Protein AF-0000000086231416 (afdb_homodimer)

Sequence (1056 aa):
MAPQVKADELVPHPVKDQLPGVDYCVNSNPSWPEAIILGFQHYIVMLGTTVIIPTIIVPQMGGGNEEKAQVIQTLLFVAGLNTLLQSLFGTRLPVVIGGSFTFIIPATFVASSSRYNTYLDPRERFIHSMRGMQGALMIASILPILIGFLGLWRIVIRVLSPLSAAPPVFLVGLGLYTQGFPLLAECVEIGLPGLIILLLLSQYIPHMWKLKRPIFERFAVLLSVAIVWAYAALLTVTGAYNNRPPQTQFSCRVDRSGVISGASWIKVPYPWQWGAPKVDAGDVFVMMAAALVSLVESTGAFIAAARYGSVTHTPGSVISRGAGWLGLGLLLSGLWGTASGFTVSVENVGLVAMTRVGSRRVIQMSAIFMLFFSVLGKFGAVLASIPLPIVGALYSVMFAFMSSAGLGLLQFCNLNSFRTKFILGLSIYLGFSVPQYFNGYVITTGDGPVRSGSAWFNKIMQVIFTSPATVAGIVALFLDLTLAREHVNTKKDSGRHWWAKFKHFDNDPRSEEFYSLPYGLSKYFPSVMAPQVKADELVPHPVKDQLPGVDYCVNSNPSWPEAIILGFQHYIVMLGTTVIIPTIIVPQMGGGNEEKAQVIQTLLFVAGLNTLLQSLFGTRLPVVIGGSFTFIIPATFVASSSRYNTYLDPRERFIHSMRGMQGALMIASILPILIGFLGLWRIVIRVLSPLSAAPPVFLVGLGLYTQGFPLLAECVEIGLPGLIILLLLSQYIPHMWKLKRPIFERFAVLLSVAIVWAYAALLTVTGAYNNRPPQTQFSCRVDRSGVISGASWIKVPYPWQWGAPKVDAGDVFVMMAAALVSLVESTGAFIAAARYGSVTHTPGSVISRGAGWLGLGLLLSGLWGTASGFTVSVENVGLVAMTRVGSRRVIQMSAIFMLFFSVLGKFGAVLASIPLPIVGALYSVMFAFMSSAGLGLLQFCNLNSFRTKFILGLSIYLGFSVPQYFNGYVITTGDGPVRSGSAWFNKIMQVIFTSPATVAGIVALFLDLTLAREHVNTKKDSGRHWWAKFKHFDNDPRSEEFYSLPYGLSKYFPSV

pLDDT: mean 90.6, std 9.96, range [24.89, 98.75]

Structure (mmCIF, N/CA/C/O backbone):
data_AF-0000000086231416-model_v1
#
loop_
_entity.id
_entity.type
_entity.pdbx_description
1 polymer 'Nucleobase-ascorbate transporter 4-like'
#
loop_
_atom_site.group_PDB
_atom_site.id
_atom_site.type_symbol
_atom_site.label_atom_id
_atom_site.label_alt_id
_atom_site.label_comp_id
_atom_site.label_asym_id
_atom_site.label_entity_id
_atom_site.label_seq_id
_atom_site.pdbx_PDB_ins_code
_atom_site.Cartn_x
_atom_site.Cartn_y
_atom_site.Cartn_z
_atom_site.occupancy
_atom_site.B_iso_or_equiv
_atom_site.auth_seq_id
_atom_site.auth_comp_id
_atom_site.auth_asym_id
_atom_site.auth_atom_id
_atom_site.pdbx_PDB_model_num
ATOM 1 N N . MET A 1 1 ? -20.062 -28.078 20.062 1 24.89 1 MET A N 1
ATOM 2 C CA . MET A 1 1 ? -20.984 -27.547 19.078 1 24.89 1 MET A CA 1
ATOM 3 C C . MET A 1 1 ? -20.828 -26.031 18.953 1 24.89 1 MET A C 1
ATOM 5 O O . MET A 1 1 ? -20.984 -25.297 19.922 1 24.89 1 MET A O 1
ATOM 9 N N . ALA A 1 2 ? -20.031 -25.625 18.047 1 42.94 2 ALA A N 1
ATOM 10 C CA . ALA A 1 2 ? -19.969 -24.172 17.922 1 42.94 2 ALA A CA 1
ATOM 11 C C . ALA A 1 2 ? -21.359 -23.562 17.969 1 42.94 2 ALA A C 1
ATOM 13 O O . ALA A 1 2 ? -22.297 -24.094 17.359 1 42.94 2 ALA A O 1
ATOM 14 N N . PRO A 1 3 ? -21.562 -22.719 18.875 1 47.31 3 PRO A N 1
ATOM 15 C CA . PRO A 1 3 ? -22.891 -22.109 18.906 1 47.31 3 PRO A CA 1
ATOM 16 C C . PRO A 1 3 ? -23.406 -21.766 17.5 1 47.31 3 PRO A C 1
ATOM 18 O O . PRO A 1 3 ? -22.609 -21.453 16.609 1 47.31 3 PRO A O 1
ATOM 21 N N . GLN A 1 4 ? -24.531 -22.312 17 1 49.94 4 GLN A N 1
ATOM 22 C CA . GLN A 1 4 ? -25.25 -22.047 15.758 1 49.94 4 GLN A CA 1
ATOM 23 C C . GLN A 1 4 ? -25.391 -20.547 15.523 1 49.94 4 GLN A C 1
ATOM 25 O O . GLN A 1 4 ? -25.906 -19.828 16.375 1 49.94 4 GLN A O 1
ATOM 30 N N . VAL A 1 5 ? -24.484 -19.984 14.758 1 61.28 5 VAL A N 1
ATOM 31 C CA . VAL A 1 5 ? -24.703 -18.594 14.367 1 61.28 5 VAL A CA 1
ATOM 32 C C . VAL A 1 5 ? -26.156 -18.406 13.914 1 61.28 5 VAL A C 1
ATOM 34 O O . VAL A 1 5 ? -26.625 -19.125 13.031 1 61.28 5 VAL A O 1
ATOM 37 N N . LYS A 1 6 ? -27.062 -17.781 14.727 1 55.66 6 LYS A N 1
ATOM 38 C CA . LYS A 1 6 ? -28.453 -17.484 14.43 1 55.66 6 LYS A CA 1
ATOM 39 C C . LYS A 1 6 ? -28.578 -16.703 13.117 1 55.66 6 LYS A C 1
ATOM 41 O O . LYS A 1 6 ? -27.75 -15.852 12.812 1 55.66 6 LYS A O 1
ATOM 46 N N . ALA A 1 7 ? -29.391 -17.109 12.102 1 59.56 7 ALA A N 1
ATOM 47 C CA . ALA A 1 7 ? -29.672 -16.5 10.805 1 59.56 7 ALA A CA 1
ATOM 48 C C . ALA A 1 7 ? -29.734 -14.969 10.93 1 59.56 7 ALA A C 1
ATOM 50 O O . ALA A 1 7 ? -29.359 -14.258 10 1 59.56 7 ALA A O 1
ATOM 51 N N . ASP A 1 8 ? -30.031 -14.453 12.062 1 59.28 8 ASP A N 1
ATOM 52 C CA . ASP A 1 8 ? -30.25 -13.023 12.273 1 59.28 8 ASP A CA 1
ATOM 53 C C . ASP A 1 8 ? -28.906 -12.289 12.406 1 59.28 8 ASP A C 1
ATOM 55 O O . ASP A 1 8 ? -28.859 -11.062 12.281 1 59.28 8 ASP A O 1
ATOM 59 N N . GLU A 1 9 ? -27.875 -13.062 12.469 1 68.12 9 GLU A N 1
ATOM 60 C CA . GLU A 1 9 ? -26.594 -12.414 12.672 1 68.12 9 GLU A CA 1
ATOM 61 C C . GLU A 1 9 ? -25.859 -12.211 11.344 1 68.12 9 GLU A C 1
ATOM 63 O O . GLU A 1 9 ? -24.922 -11.422 11.266 1 68.12 9 GLU A O 1
ATOM 68 N N . LEU A 1 10 ? -26.359 -12.789 10.359 1 79.69 10 LEU A N 1
ATOM 69 C CA . LEU A 1 10 ? -25.703 -12.703 9.062 1 79.69 10 LEU A CA 1
ATOM 70 C C . LEU A 1 10 ? -26.281 -11.555 8.234 1 79.69 10 LEU A C 1
ATOM 72 O O . LEU A 1 10 ? -26.812 -11.781 7.145 1 79.69 10 LEU A O 1
ATOM 76 N N . VAL A 1 11 ? -26.25 -10.344 8.859 1 84.88 11 VAL A N 1
ATOM 77 C CA . VAL A 1 11 ? -26.672 -9.102 8.211 1 84.88 11 VAL A CA 1
ATOM 78 C C . VAL A 1 11 ? -25.469 -8.18 8.031 1 84.88 11 VAL A C 1
ATOM 80 O O . VAL A 1 11 ? -24.562 -8.148 8.875 1 84.88 11 VAL A O 1
ATOM 83 N N . PRO A 1 12 ? -25.5 -7.551 6.945 1 88.19 12 PRO A N 1
ATOM 84 C CA . PRO A 1 12 ? -24.391 -6.621 6.719 1 88.19 12 PRO A CA 1
ATOM 85 C C . PRO A 1 12 ? -24.312 -5.52 7.773 1 88.19 12 PRO A C 1
ATOM 87 O O . PRO A 1 12 ? -25.344 -5.129 8.336 1 88.19 12 PRO A O 1
ATOM 90 N N . HIS A 1 13 ? -23.172 -5.129 8.125 1 89.81 13 HIS A N 1
ATOM 91 C CA . HIS A 1 13 ? -23 -3.998 9.023 1 89.81 13 HIS A CA 1
ATOM 92 C C . HIS A 1 13 ? -23.625 -2.732 8.453 1 89.81 13 HIS A C 1
ATOM 94 O O . HIS A 1 13 ? -23.594 -2.514 7.238 1 89.81 13 HIS A O 1
ATOM 100 N N . PRO A 1 14 ? -24.156 -1.911 9.273 1 88.94 14 PRO A N 1
ATOM 101 C CA . PRO A 1 14 ? -24.797 -0.687 8.789 1 88.94 14 PRO A CA 1
ATOM 102 C C . PRO A 1 14 ? -23.797 0.319 8.227 1 88.94 14 PRO A C 1
ATOM 104 O O . PRO A 1 14 ? -22.656 0.404 8.703 1 88.94 14 PRO A O 1
ATOM 107 N N . VAL A 1 15 ? -24.266 1.053 7.266 1 90.62 15 VAL A N 1
ATOM 108 C CA . VAL A 1 15 ? -23.5 2.166 6.707 1 90.62 15 VAL A CA 1
ATOM 109 C C . VAL A 1 15 ? -23.797 3.439 7.496 1 90.62 15 VAL A C 1
ATOM 111 O O . VAL A 1 15 ? -24.953 3.734 7.809 1 90.62 15 VAL A O 1
ATOM 114 N N . LYS A 1 16 ? -22.75 4.137 7.871 1 90.44 16 LYS A N 1
ATOM 115 C CA . LYS A 1 16 ? -22.922 5.344 8.672 1 90.44 16 LYS A CA 1
ATOM 116 C C . LYS A 1 16 ? -22.281 6.551 8 1 90.44 16 LYS A C 1
ATOM 118 O O . LYS A 1 16 ? -21.078 6.535 7.703 1 90.44 16 LYS A O 1
ATOM 123 N N . ASP A 1 17 ? -23.031 7.609 7.891 1 88.12 17 ASP A N 1
ATOM 124 C CA . ASP A 1 17 ? -22.5 8.844 7.328 1 88.12 17 ASP A CA 1
ATOM 125 C C . ASP A 1 17 ? -21.562 9.539 8.312 1 88.12 17 ASP A C 1
ATOM 127 O O . ASP A 1 17 ? -20.531 10.102 7.914 1 88.12 17 ASP A O 1
ATOM 131 N N . GLN A 1 18 ? -21.984 9.477 9.562 1 91.38 18 GLN A N 1
ATOM 132 C CA . GLN A 1 18 ? -21.125 9.977 10.641 1 91.38 18 GLN A CA 1
ATOM 133 C C . GLN A 1 18 ? -20.516 8.828 11.43 1 91.38 18 GLN A C 1
ATOM 135 O O . GLN A 1 18 ? -21.203 7.875 11.789 1 91.38 18 GLN A O 1
ATOM 140 N N . LEU A 1 19 ? -19.25 8.938 11.562 1 93 19 LEU A N 1
ATOM 141 C CA . LEU A 1 19 ? -18.531 7.887 12.266 1 93 19 LEU A CA 1
ATOM 142 C C . LEU A 1 19 ? -18.953 7.828 13.734 1 93 19 LEU A C 1
ATOM 144 O O . LEU A 1 19 ? -18.859 8.836 14.445 1 93 19 LEU A O 1
ATOM 148 N N . PRO A 1 20 ? -19.375 6.723 14.172 1 91.69 20 PRO A N 1
ATOM 149 C CA . PRO A 1 20 ? -19.719 6.578 15.586 1 91.69 20 PRO A CA 1
ATOM 150 C C . PRO A 1 20 ? -18.484 6.375 16.469 1 91.69 20 PRO A C 1
ATOM 152 O O . PRO A 1 20 ? -17.422 6.023 15.977 1 91.69 20 PRO A O 1
ATOM 155 N N . GLY A 1 21 ? -18.594 6.598 17.734 1 90.56 21 GLY A N 1
ATOM 156 C CA . GLY A 1 21 ? -17.516 6.309 18.656 1 90.56 21 GLY A CA 1
ATOM 157 C C . GLY A 1 21 ? -16.547 7.469 18.844 1 90.56 21 GLY A C 1
ATOM 158 O O . GLY A 1 21 ? -15.469 7.305 19.406 1 90.56 21 GLY A O 1
ATOM 159 N N . VAL A 1 22 ? -16.906 8.633 18.297 1 92.5 22 VAL A N 1
ATOM 160 C CA . VAL A 1 22 ? -16.094 9.836 18.469 1 92.5 22 VAL A CA 1
ATOM 161 C C . VAL A 1 22 ? -16.531 10.57 19.734 1 92.5 22 VAL A C 1
ATOM 163 O O . VAL A 1 22 ? -17.734 10.719 20 1 92.5 22 VAL A O 1
ATOM 166 N N . ASP A 1 23 ? -15.617 10.984 20.516 1 91.5 23 ASP A N 1
ATOM 167 C CA . ASP A 1 23 ? -15.922 11.602 21.797 1 91.5 23 ASP A CA 1
ATOM 168 C C . ASP A 1 23 ? -16.344 13.062 21.625 1 91.5 23 ASP A C 1
ATOM 170 O O . ASP A 1 23 ? -17.266 13.531 22.281 1 91.5 23 ASP A O 1
ATOM 174 N N . TYR A 1 24 ? -15.594 13.758 20.797 1 93.31 24 TYR A N 1
ATOM 175 C CA . TYR A 1 24 ? -15.898 15.156 20.516 1 93.31 24 TYR A CA 1
ATOM 176 C C . TYR A 1 24 ? -15.961 15.414 19.016 1 93.31 24 TYR A C 1
ATOM 178 O O . TYR A 1 24 ? -14.977 15.203 18.297 1 93.31 24 TYR A O 1
ATOM 186 N N . CYS A 1 25 ? -17.078 15.875 18.594 1 93.31 25 CYS A N 1
ATOM 187 C CA . CYS A 1 25 ? -17.25 16.25 17.188 1 93.31 25 CYS A CA 1
ATOM 188 C C . CYS A 1 25 ? -16.641 17.625 16.922 1 93.31 25 CYS A C 1
ATOM 190 O O . CYS A 1 25 ? -16.125 18.266 17.828 1 93.31 25 CYS A O 1
ATOM 192 N N . VAL A 1 26 ? -16.766 18.125 15.719 1 93.44 26 VAL A N 1
ATOM 193 C CA . VAL A 1 26 ? -16.094 19.328 15.258 1 93.44 26 VAL A CA 1
ATOM 194 C C . VAL A 1 26 ? -16.562 20.531 16.078 1 93.44 26 VAL A C 1
ATOM 196 O O . VAL A 1 26 ? -15.766 21.406 16.422 1 93.44 26 VAL A O 1
ATOM 199 N N . ASN A 1 27 ? -17.812 20.531 16.5 1 90.81 27 ASN A N 1
ATOM 200 C CA . ASN A 1 27 ? -18.375 21.672 17.219 1 90.81 27 ASN A CA 1
ATOM 201 C C . ASN A 1 27 ? -18.438 21.406 18.719 1 90.81 27 ASN A C 1
ATOM 203 O O . ASN A 1 27 ? -18.828 22.281 19.5 1 90.81 27 ASN A O 1
ATOM 207 N N . SER A 1 28 ? -18.047 20.203 19.125 1 91.62 28 SER A N 1
ATOM 208 C CA . SER A 1 28 ? -18.016 19.875 20.531 1 91.62 28 SER A CA 1
ATOM 209 C C . SER A 1 28 ? -16.641 20.172 21.141 1 91.62 28 SER A C 1
ATOM 211 O O . SER A 1 28 ? -15.609 19.891 20.531 1 91.62 28 SER A O 1
ATOM 213 N N . ASN A 1 29 ? -16.719 20.859 22.312 1 91.31 29 ASN A N 1
ATOM 214 C CA . ASN A 1 29 ? -15.453 21.297 22.906 1 91.31 29 ASN A CA 1
ATOM 215 C C . ASN A 1 29 ? -15.211 20.625 24.25 1 91.31 29 ASN A C 1
ATOM 217 O O . ASN A 1 29 ? -16.109 20.594 25.094 1 91.31 29 ASN A O 1
ATOM 221 N N . PRO A 1 30 ? -14.023 20.109 24.359 1 93.56 30 PRO A N 1
ATOM 222 C CA . PRO A 1 30 ? -13.648 19.641 25.703 1 93.56 30 PRO A CA 1
ATOM 223 C C . PRO A 1 30 ? -13.43 20.781 26.688 1 93.56 30 PRO A C 1
ATOM 225 O O . PRO A 1 30 ? -13.508 21.953 26.312 1 93.56 30 PRO A O 1
ATOM 228 N N . SER A 1 31 ? -13.219 20.344 27.984 1 94.19 31 SER A N 1
ATOM 229 C CA . SER A 1 31 ? -12.883 21.359 28.984 1 94.19 31 SER A CA 1
ATOM 230 C C . SER A 1 31 ? -11.594 22.078 28.609 1 94.19 31 SER A C 1
ATOM 232 O O . SER A 1 31 ? -10.773 21.562 27.859 1 94.19 31 SER A O 1
ATOM 234 N N . TRP A 1 32 ? -11.453 23.25 29.062 1 95.06 32 TRP A N 1
ATOM 235 C CA . TRP A 1 32 ? -10.328 24.094 28.688 1 95.06 32 TRP A CA 1
ATOM 236 C C . TRP A 1 32 ? -9 23.422 29.016 1 95.06 32 TRP A C 1
ATOM 238 O O . TRP A 1 32 ? -8.109 23.328 28.172 1 95.06 32 TRP A O 1
ATOM 248 N N . PRO A 1 33 ? -8.828 22.875 30.203 1 94.44 33 PRO A N 1
ATOM 249 C CA . PRO A 1 33 ? -7.562 22.188 30.484 1 94.44 33 PRO A CA 1
ATOM 250 C C . PRO A 1 33 ? -7.309 21 29.547 1 94.44 33 PRO A C 1
ATOM 252 O O . PRO A 1 33 ? -6.184 20.812 29.094 1 94.44 33 PRO A O 1
ATOM 255 N N . GLU A 1 34 ? -8.359 20.297 29.312 1 94.56 34 GLU A N 1
ATOM 256 C CA . GLU A 1 34 ? -8.234 19.156 28.406 1 94.56 34 GLU A CA 1
ATOM 257 C C . GLU A 1 34 ? -7.891 19.625 26.984 1 94.56 34 GLU A C 1
ATOM 259 O O . GLU A 1 34 ? -7.078 19 26.297 1 94.56 34 GLU A O 1
ATOM 264 N N . ALA A 1 35 ? -8.523 20.672 26.578 1 96.25 35 ALA A N 1
ATOM 265 C CA . ALA A 1 35 ? -8.281 21.219 25.25 1 96.25 35 ALA A CA 1
ATOM 266 C C . ALA A 1 35 ? -6.84 21.688 25.109 1 96.25 35 ALA A C 1
ATOM 268 O O . ALA A 1 35 ? -6.23 21.531 24.047 1 96.25 35 ALA A O 1
ATOM 269 N N . ILE A 1 36 ? -6.328 22.266 26.125 1 97 36 ILE A N 1
ATOM 270 C CA . ILE A 1 36 ? -4.961 22.781 26.125 1 97 36 ILE A CA 1
ATOM 271 C C . ILE A 1 36 ? -3.973 21.625 26 1 97 36 ILE A C 1
ATOM 273 O O . ILE A 1 36 ? -3.043 21.672 25.188 1 97 36 ILE A O 1
ATOM 277 N N . ILE A 1 37 ? -4.184 20.547 26.734 1 96.5 37 ILE A N 1
ATOM 278 C CA . ILE A 1 37 ? -3.275 19.406 26.703 1 96.5 37 ILE A CA 1
ATOM 279 C C . ILE A 1 37 ? -3.375 18.688 25.359 1 96.5 37 ILE A C 1
ATOM 281 O O . ILE A 1 37 ? -2.361 18.297 24.781 1 96.5 37 ILE A O 1
ATOM 285 N N . LEU A 1 38 ? -4.57 18.562 24.938 1 97.25 38 LEU A N 1
ATOM 286 C CA . LEU A 1 38 ? -4.781 17.906 23.641 1 97.25 38 LEU A CA 1
ATOM 287 C C . LEU A 1 38 ? -4.16 18.734 22.516 1 97.25 38 LEU A C 1
ATOM 289 O O . LEU A 1 38 ? -3.58 18.172 21.578 1 97.25 38 LEU A O 1
ATOM 293 N N . GLY A 1 39 ? -4.344 20.047 22.594 1 97.94 39 GLY A N 1
ATOM 294 C CA . GLY A 1 39 ? -3.707 20.922 21.625 1 97.94 39 GLY A CA 1
ATOM 295 C C . GLY A 1 39 ? -2.193 20.828 21.625 1 97.94 39 GLY A C 1
ATOM 296 O O . GLY A 1 39 ? -1.556 20.875 20.578 1 97.94 39 GLY A O 1
ATOM 297 N N . PHE A 1 40 ? -1.64 20.672 22.797 1 97.19 40 PHE A N 1
ATOM 298 C CA . PHE A 1 40 ? -0.195 20.531 22.922 1 97.19 40 PHE A CA 1
ATOM 299 C C . PHE A 1 40 ? 0.28 19.234 22.281 1 97.19 40 PHE A C 1
ATOM 301 O O . PHE A 1 40 ? 1.36 19.188 21.688 1 97.19 40 PHE A O 1
ATOM 308 N N . GLN A 1 41 ? -0.493 18.25 22.359 1 96.88 41 GLN A N 1
ATOM 309 C CA . GLN A 1 41 ? -0.171 16.984 21.719 1 96.88 41 GLN A CA 1
ATOM 310 C C . GLN A 1 41 ? -0.101 17.125 20.203 1 96.88 41 GLN A C 1
ATOM 312 O O . GLN A 1 41 ? 0.796 16.578 19.562 1 96.88 41 GLN A O 1
ATOM 317 N N . HIS A 1 42 ? -1.085 17.797 19.656 1 98.19 42 HIS A N 1
ATOM 318 C CA . HIS A 1 42 ? -1.062 18.062 18.234 1 98.19 42 HIS A CA 1
ATOM 319 C C . HIS A 1 42 ? 0.201 18.828 17.828 1 98.19 42 HIS A C 1
ATOM 321 O O . HIS A 1 42 ? 0.781 18.547 16.766 1 98.19 42 HIS A O 1
ATOM 327 N N . TYR A 1 43 ? 0.607 19.75 18.703 1 97 43 TYR A N 1
ATOM 328 C CA . TYR A 1 43 ? 1.822 20.516 18.453 1 97 43 TYR A CA 1
ATOM 329 C C . TYR A 1 43 ? 3.047 19.609 18.438 1 97 43 TYR A C 1
ATOM 331 O O . TYR A 1 43 ? 3.881 19.703 17.531 1 97 43 TYR A O 1
ATOM 339 N N . ILE A 1 44 ? 3.152 18.688 19.297 1 94.94 44 ILE A N 1
ATOM 340 C CA . ILE A 1 44 ? 4.285 17.766 19.406 1 94.94 44 ILE A CA 1
ATOM 341 C C . ILE A 1 44 ? 4.348 16.875 18.156 1 94.94 44 ILE A C 1
ATOM 343 O O . ILE A 1 44 ? 5.426 16.656 17.609 1 94.94 44 ILE A O 1
ATOM 347 N N . VAL A 1 45 ? 3.248 16.422 17.719 1 95.5 45 VAL A N 1
ATOM 348 C CA . VAL A 1 45 ? 3.186 15.484 16.594 1 95.5 45 VAL A CA 1
ATOM 349 C C . VAL A 1 45 ? 3.619 16.203 15.32 1 95.5 45 VAL A C 1
ATOM 351 O O . VAL A 1 45 ? 4.363 15.633 14.508 1 95.5 45 VAL A O 1
ATOM 354 N N . MET A 1 46 ? 3.203 17.438 15.172 1 95.69 46 MET A N 1
ATOM 355 C CA . MET A 1 46 ? 3.514 18.156 13.938 1 95.69 46 MET A CA 1
ATOM 356 C C . MET A 1 46 ? 4.973 18.609 13.922 1 95.69 46 MET A C 1
ATOM 358 O O . MET A 1 46 ? 5.535 18.875 12.859 1 95.69 46 MET A O 1
ATOM 362 N N . LEU A 1 47 ? 5.648 18.656 15.07 1 94 47 LEU A N 1
ATOM 363 C CA . LEU A 1 47 ? 7.027 19.109 15.195 1 94 47 LEU A CA 1
ATOM 364 C C . LEU A 1 47 ? 7.973 18.219 14.398 1 94 47 LEU A C 1
ATOM 366 O O . LEU A 1 47 ? 8.984 18.688 13.875 1 94 47 LEU A O 1
ATOM 370 N N . GLY A 1 48 ? 7.621 16.953 14.352 1 93 48 GLY A N 1
ATOM 371 C CA . GLY A 1 48 ? 8.469 16.031 13.609 1 93 48 GLY A CA 1
ATOM 372 C C . GLY A 1 48 ? 8.703 16.469 12.172 1 93 48 GLY A C 1
ATOM 373 O O . GLY A 1 48 ? 9.852 16.641 11.75 1 93 48 GLY A O 1
ATOM 374 N N . THR A 1 49 ? 7.637 16.656 11.461 1 94.81 49 THR A N 1
ATOM 375 C CA . THR A 1 49 ? 7.73 17.062 10.062 1 94.81 49 THR A CA 1
ATOM 376 C C . THR A 1 49 ? 8.383 18.453 9.953 1 94.81 49 THR A C 1
ATOM 378 O O . THR A 1 49 ? 9.141 18.703 9.016 1 94.81 49 THR A O 1
ATOM 381 N N . THR A 1 50 ? 8.109 19.312 10.898 1 95.06 50 THR A N 1
ATOM 382 C CA . THR A 1 50 ? 8.648 20.672 10.922 1 95.06 50 THR A CA 1
ATOM 383 C C . THR A 1 50 ? 10.164 20.656 11.07 1 95.06 50 THR A C 1
ATOM 385 O O . THR A 1 50 ? 10.852 21.531 10.562 1 95.06 50 THR A O 1
ATOM 388 N N . VAL A 1 51 ? 10.688 19.656 11.695 1 92.94 51 VAL A N 1
ATOM 389 C CA . VAL A 1 51 ? 12.125 19.562 11.906 1 92.94 51 VAL A CA 1
ATOM 390 C C . VAL A 1 51 ? 12.766 18.781 10.758 1 92.94 51 VAL A C 1
ATOM 392 O O . VAL A 1 51 ? 13.836 19.156 10.266 1 92.94 51 VAL A O 1
ATOM 395 N N . ILE A 1 52 ? 12.117 17.781 10.258 1 93.38 52 ILE A N 1
ATOM 396 C CA . ILE A 1 52 ? 12.672 16.875 9.258 1 93.38 52 ILE A CA 1
ATOM 397 C C . ILE A 1 52 ? 12.891 17.625 7.945 1 93.38 52 ILE A C 1
ATOM 399 O O . ILE A 1 52 ? 13.953 17.516 7.328 1 93.38 52 ILE A O 1
ATOM 403 N N . ILE A 1 53 ? 11.977 18.406 7.527 1 95.06 53 ILE A N 1
ATOM 404 C CA . ILE A 1 53 ? 12.016 19.047 6.219 1 95.06 53 ILE A CA 1
ATOM 405 C C . ILE A 1 53 ? 13.203 20.016 6.148 1 95.06 53 ILE A C 1
ATOM 407 O O . ILE A 1 53 ? 14.047 19.906 5.258 1 95.06 53 ILE A O 1
ATOM 411 N N . PRO A 1 54 ? 13.406 20.938 7.129 1 94.31 54 PRO A N 1
ATOM 412 C CA . PRO A 1 54 ? 14.578 21.812 7.078 1 94.31 54 PRO A CA 1
ATOM 413 C C . PRO A 1 54 ? 15.898 21.047 7.238 1 94.31 54 PRO A C 1
ATOM 415 O O . PRO A 1 54 ? 16.922 21.438 6.672 1 94.31 54 PRO A O 1
ATOM 418 N N . THR A 1 55 ? 15.875 20 7.984 1 91.62 55 THR A N 1
ATOM 419 C CA . THR A 1 55 ? 17.078 19.203 8.172 1 91.62 55 THR A CA 1
ATOM 420 C C . THR A 1 55 ? 17.531 18.609 6.844 1 91.62 55 THR A C 1
ATOM 422 O O . THR A 1 55 ? 18.734 18.406 6.629 1 91.62 55 THR A O 1
ATOM 425 N N . ILE A 1 56 ? 16.594 18.406 5.973 1 92.56 56 ILE A N 1
ATOM 426 C CA . ILE A 1 56 ? 16.922 17.828 4.672 1 92.56 56 ILE A CA 1
ATOM 427 C C . ILE A 1 56 ? 17.297 18.938 3.699 1 92.56 56 ILE A C 1
ATOM 429 O O . ILE A 1 56 ? 18.297 18.844 2.984 1 92.56 56 ILE A O 1
ATOM 433 N N . ILE A 1 57 ? 16.641 20.047 3.709 1 95.06 57 ILE A N 1
ATOM 434 C CA . ILE A 1 57 ? 16.703 21.016 2.617 1 95.06 57 ILE A CA 1
ATOM 435 C C . ILE A 1 57 ? 17.766 22.078 2.918 1 95.06 57 ILE A C 1
ATOM 437 O O . ILE A 1 57 ? 18.484 22.5 2.021 1 95.06 57 ILE A O 1
ATOM 441 N N . VAL A 1 58 ? 17.938 22.516 4.168 1 95.31 58 VAL A N 1
ATOM 442 C CA . VAL A 1 58 ? 18.734 23.688 4.523 1 95.31 58 VAL A CA 1
ATOM 443 C C . VAL A 1 58 ? 20.203 23.406 4.215 1 95.31 58 VAL A C 1
ATOM 445 O O . VAL A 1 58 ? 20.891 24.25 3.627 1 95.31 58 VAL A O 1
ATOM 448 N N . PRO A 1 59 ? 20.703 22.203 4.59 1 94 59 PRO A N 1
ATOM 449 C CA . PRO A 1 59 ? 22.094 21.938 4.238 1 94 59 PRO A CA 1
ATOM 450 C C . PRO A 1 59 ? 22.328 21.906 2.73 1 94 59 PRO A C 1
ATOM 452 O O . PRO A 1 59 ? 23.406 22.281 2.266 1 94 59 PRO A O 1
ATOM 455 N N . GLN A 1 60 ? 21.375 21.516 1.987 1 92.38 60 GLN A N 1
ATOM 456 C CA . GLN A 1 60 ? 21.5 21.469 0.533 1 92.38 60 GLN A CA 1
ATOM 457 C C . GLN A 1 60 ? 21.578 22.891 -0.046 1 92.38 60 GLN A C 1
ATOM 459 O O . GLN A 1 60 ? 22.109 23.078 -1.138 1 92.38 60 GLN A O 1
ATOM 464 N N . MET A 1 61 ? 21.078 23.828 0.721 1 94.75 61 MET A N 1
ATOM 465 C CA . MET A 1 61 ? 21.109 25.234 0.306 1 94.75 61 MET A CA 1
ATOM 466 C C . MET A 1 61 ? 22.359 25.938 0.816 1 94.75 61 MET A C 1
ATOM 468 O O . MET A 1 61 ? 22.594 27.109 0.518 1 94.75 61 MET A O 1
ATOM 472 N N . GLY A 1 62 ? 23.141 25.203 1.597 1 93.38 62 GLY A N 1
ATOM 473 C CA . GLY A 1 62 ? 24.359 25.766 2.135 1 93.38 62 GLY A CA 1
ATOM 474 C C . GLY A 1 62 ? 24.219 26.25 3.564 1 93.38 62 GLY A C 1
ATOM 475 O O . GLY A 1 62 ? 25.172 26.781 4.145 1 93.38 62 GLY A O 1
ATOM 476 N N . GLY A 1 63 ? 23.125 26.047 4.129 1 94.19 63 GLY A N 1
ATOM 477 C CA . GLY A 1 63 ? 22.875 26.531 5.477 1 94.19 63 GLY A CA 1
ATOM 478 C C . GLY A 1 63 ? 23.422 25.625 6.555 1 94.19 63 GLY A C 1
ATOM 479 O O . GLY A 1 63 ? 23.469 24.406 6.379 1 94.19 63 GLY A O 1
ATOM 480 N N . GLY A 1 64 ? 23.734 26.234 7.711 1 91.69 64 GLY A N 1
ATOM 481 C CA . GLY A 1 64 ? 24.203 25.5 8.875 1 91.69 64 GLY A CA 1
ATOM 482 C C . GLY A 1 64 ? 23.125 25.344 9.945 1 91.69 64 GLY A C 1
ATOM 483 O O . GLY A 1 64 ? 21.938 25.391 9.648 1 91.69 64 GLY A O 1
ATOM 484 N N . ASN A 1 65 ? 23.547 25.172 11.211 1 89.06 65 ASN A N 1
ATOM 485 C CA . ASN A 1 65 ? 22.641 24.906 12.328 1 89.06 65 ASN A CA 1
ATOM 486 C C . ASN A 1 65 ? 21.844 26.156 12.688 1 89.06 65 ASN A C 1
ATOM 488 O O . ASN A 1 65 ? 20.672 26.062 13.078 1 89.06 65 ASN A O 1
ATOM 492 N N . GLU A 1 66 ? 22.469 27.219 12.555 1 90.56 66 GLU A N 1
ATOM 493 C CA . GLU A 1 66 ? 21.766 28.453 12.875 1 90.56 66 GLU A CA 1
ATOM 494 C C . GLU A 1 66 ? 20.641 28.719 11.891 1 90.56 66 GLU A C 1
ATOM 496 O O . GLU A 1 66 ? 19.531 29.078 12.297 1 90.56 66 GLU A O 1
ATOM 501 N N . GLU A 1 67 ? 20.953 28.625 10.602 1 92.88 67 GLU A N 1
ATOM 502 C CA . GLU A 1 67 ? 19.922 28.812 9.578 1 92.88 67 GLU A CA 1
ATOM 503 C C . GLU A 1 67 ? 18.812 27.766 9.703 1 92.88 67 GLU A C 1
ATOM 505 O O . GLU A 1 67 ? 17.641 28.078 9.492 1 92.88 67 GLU A O 1
ATOM 510 N N . LYS A 1 68 ? 19.234 26.562 10 1 92.56 68 LYS A N 1
ATOM 511 C CA . LYS A 1 68 ? 18.266 25.5 10.188 1 92.56 68 LYS A CA 1
ATOM 512 C C . LYS A 1 68 ? 17.281 25.844 11.305 1 92.56 68 LYS A C 1
ATOM 514 O O . LYS A 1 68 ? 16.062 25.672 11.141 1 92.56 68 LYS A O 1
ATOM 519 N N . ALA A 1 69 ? 17.812 26.281 12.43 1 91.62 69 ALA A N 1
ATOM 520 C CA . ALA A 1 69 ? 16.969 26.656 13.555 1 91.62 69 ALA A CA 1
ATOM 521 C C . ALA A 1 69 ? 16.016 27.797 13.172 1 91.62 69 ALA A C 1
ATOM 523 O O . ALA A 1 69 ? 14.852 27.797 13.562 1 91.62 69 ALA A O 1
ATOM 524 N N . GLN A 1 70 ? 16.516 28.719 12.422 1 92.69 70 GLN A N 1
ATOM 525 C CA . GLN A 1 70 ? 15.711 29.844 12 1 92.69 70 GLN A CA 1
ATOM 526 C C . GLN A 1 70 ? 14.586 29.406 11.078 1 92.69 70 GLN A C 1
ATOM 528 O O . GLN A 1 70 ? 13.453 29.891 11.18 1 92.69 70 GLN A O 1
ATOM 533 N N . VAL A 1 71 ? 14.906 28.531 10.18 1 94.69 71 VAL A N 1
ATOM 534 C CA . VAL A 1 71 ? 13.906 28.047 9.234 1 94.69 71 VAL A CA 1
ATOM 535 C C . VAL A 1 71 ? 12.844 27.234 9.969 1 94.69 71 VAL A C 1
ATOM 537 O O . VAL A 1 71 ? 11.656 27.328 9.656 1 94.69 71 VAL A O 1
ATOM 540 N N . ILE A 1 72 ? 13.211 26.453 10.945 1 94.12 72 ILE A N 1
ATOM 541 C CA . ILE A 1 72 ? 12.273 25.672 11.742 1 94.12 72 ILE A CA 1
ATOM 542 C C . ILE A 1 72 ? 11.312 26.609 12.469 1 94.12 72 ILE A C 1
ATOM 544 O O . ILE A 1 72 ? 10.094 26.391 12.461 1 94.12 72 ILE A O 1
ATOM 548 N N . GLN A 1 73 ? 11.898 27.656 13.016 1 94.12 73 GLN A N 1
ATOM 549 C CA . GLN A 1 73 ? 11.07 28.641 13.719 1 94.12 73 GLN A CA 1
ATOM 550 C C . GLN A 1 73 ? 10.109 29.344 12.766 1 94.12 73 GLN A C 1
ATOM 552 O O . GLN A 1 73 ? 8.945 29.562 13.102 1 94.12 73 GLN A O 1
ATOM 557 N N . THR A 1 74 ? 10.586 29.688 11.633 1 95.94 74 THR A N 1
ATOM 558 C CA . THR A 1 74 ? 9.75 30.344 10.641 1 95.94 74 THR A CA 1
ATOM 559 C C . THR A 1 74 ? 8.641 29.422 10.156 1 95.94 74 THR A C 1
ATOM 561 O O . THR A 1 74 ? 7.496 29.844 10 1 95.94 74 THR A O 1
ATOM 564 N N . LEU A 1 75 ? 9.008 28.156 9.883 1 96.38 75 LEU A N 1
ATOM 565 C CA . LEU A 1 75 ? 8.039 27.156 9.453 1 96.38 75 LEU A CA 1
ATOM 566 C C . LEU A 1 75 ? 6.953 26.969 10.508 1 96.38 75 LEU A C 1
ATOM 568 O O . LEU A 1 75 ? 5.77 26.875 10.18 1 96.38 75 LEU A O 1
ATOM 572 N N . LEU A 1 76 ? 7.383 26.922 11.719 1 95.75 76 LEU A N 1
ATOM 573 C CA . LEU A 1 76 ? 6.445 26.75 12.828 1 95.75 76 LEU A CA 1
ATOM 574 C C . LEU A 1 76 ? 5.492 27.953 12.914 1 95.75 76 LEU A C 1
ATOM 576 O O . LEU A 1 76 ? 4.293 27.766 13.125 1 95.75 76 LEU A O 1
ATOM 580 N N . PHE A 1 77 ? 5.988 29.078 12.789 1 96.94 77 PHE A N 1
ATOM 581 C CA . PHE A 1 77 ? 5.195 30.297 12.875 1 96.94 77 PHE A CA 1
ATOM 582 C C . PHE A 1 77 ? 4.133 30.328 11.781 1 96.94 77 PHE A C 1
ATOM 584 O O . PHE A 1 77 ? 2.955 30.562 12.055 1 96.94 77 PHE A O 1
ATOM 591 N N . VAL A 1 78 ? 4.551 30.125 10.609 1 98.19 78 VAL A N 1
ATOM 592 C CA . VAL A 1 78 ? 3.627 30.188 9.477 1 98.19 78 VAL A CA 1
ATOM 593 C C . VAL A 1 78 ? 2.633 29.031 9.555 1 98.19 78 VAL A C 1
ATOM 595 O O . VAL A 1 78 ? 1.466 29.188 9.18 1 98.19 78 VAL A O 1
ATOM 598 N N . ALA A 1 79 ? 3.072 27.875 9.992 1 98.12 79 ALA A N 1
ATOM 599 C CA . ALA A 1 79 ? 2.162 26.75 10.195 1 98.12 79 ALA A CA 1
ATOM 600 C C . ALA A 1 79 ? 1.05 27.109 11.172 1 98.12 79 ALA A C 1
ATOM 602 O O . ALA A 1 79 ? -0.111 26.75 10.969 1 98.12 79 ALA A O 1
ATOM 603 N N . GLY A 1 80 ? 1.459 27.75 12.273 1 98.38 80 GLY A N 1
ATOM 604 C CA . GLY A 1 80 ? 0.462 28.219 13.227 1 98.38 80 GLY A CA 1
ATOM 605 C C . GLY A 1 80 ? -0.545 29.172 12.617 1 98.38 80 GLY A C 1
ATOM 606 O O . GLY A 1 80 ? -1.75 29.031 12.836 1 98.38 80 GLY A O 1
ATOM 607 N N . LEU A 1 81 ? -0.074 30.094 11.836 1 98.38 81 LEU A N 1
ATOM 608 C CA . LEU A 1 81 ? -0.947 31.047 11.172 1 98.38 81 LEU A CA 1
ATOM 609 C C . LEU A 1 81 ? -1.888 30.344 10.195 1 98.38 81 LEU A C 1
ATOM 611 O O . LEU A 1 81 ? -3.09 30.625 10.18 1 98.38 81 LEU A O 1
ATOM 615 N N . ASN A 1 82 ? -1.307 29.531 9.406 1 98.5 82 ASN A N 1
ATOM 616 C CA . ASN A 1 82 ? -2.098 28.812 8.414 1 98.5 82 ASN A CA 1
ATOM 617 C C . ASN A 1 82 ? -3.164 27.938 9.078 1 98.5 82 ASN A C 1
ATOM 619 O O . ASN A 1 82 ? -4.281 27.828 8.57 1 98.5 82 ASN A O 1
ATOM 623 N N . THR A 1 83 ? -2.777 27.234 10.148 1 98.75 83 THR A N 1
ATOM 624 C CA . THR A 1 83 ? -3.727 26.391 10.859 1 98.75 83 THR A CA 1
ATOM 625 C C . THR A 1 83 ? -4.887 27.219 11.406 1 98.75 83 THR A C 1
ATOM 627 O O . THR A 1 83 ? -6.047 26.797 11.312 1 98.75 83 THR A O 1
ATOM 630 N N . LEU A 1 84 ? -4.594 28.391 11.961 1 98.12 84 LEU A N 1
ATOM 631 C CA . LEU A 1 84 ? -5.637 29.266 12.484 1 98.12 84 LEU A CA 1
ATOM 632 C C . LEU A 1 84 ? -6.547 29.75 11.359 1 98.12 84 LEU A C 1
ATOM 634 O O . LEU A 1 84 ? -7.773 29.734 11.5 1 98.12 84 LEU A O 1
ATOM 638 N N . LEU A 1 85 ? -5.984 30.156 10.281 1 97.56 85 LEU A N 1
ATOM 639 C CA . LEU A 1 85 ? -6.762 30.672 9.164 1 97.56 85 LEU A CA 1
ATOM 640 C C . LEU A 1 85 ? -7.633 29.578 8.547 1 97.56 85 LEU A C 1
ATOM 642 O O . LEU A 1 85 ? -8.797 29.812 8.219 1 97.56 85 LEU A O 1
ATOM 646 N N . GLN A 1 86 ? -7.051 28.391 8.383 1 97.56 86 GLN A N 1
ATOM 647 C CA . GLN A 1 86 ? -7.805 27.266 7.832 1 97.56 86 GLN A CA 1
ATOM 648 C C . GLN A 1 86 ? -8.953 26.875 8.758 1 97.56 86 GLN A C 1
ATOM 650 O O . GLN A 1 86 ? -10.039 26.531 8.289 1 97.56 86 GLN A O 1
ATOM 655 N N . SER A 1 87 ? -8.734 26.891 10.094 1 96.31 87 SER A N 1
ATOM 656 C CA . SER A 1 87 ? -9.742 26.484 11.062 1 96.31 87 SER A CA 1
ATOM 657 C C . SER A 1 87 ? -10.812 27.547 11.219 1 96.31 87 SER A C 1
ATOM 659 O O . SER A 1 87 ? -11.953 27.25 11.586 1 96.31 87 SER A O 1
ATOM 661 N N . LEU A 1 88 ? -10.484 28.797 10.938 1 95.19 88 LEU A N 1
ATOM 662 C CA . LEU A 1 88 ? -11.438 29.891 11.117 1 95.19 88 LEU A CA 1
ATOM 663 C C . LEU A 1 88 ? -12.195 30.172 9.828 1 95.19 88 LEU A C 1
ATOM 665 O O . LEU A 1 88 ? -13.414 30.375 9.852 1 95.19 88 LEU A O 1
ATOM 669 N N . PHE A 1 89 ? -11.445 30.141 8.672 1 94.69 89 PHE A N 1
ATOM 670 C CA . PHE A 1 89 ? -12.055 30.656 7.449 1 94.69 89 PHE A CA 1
ATOM 671 C C . PHE A 1 89 ? -12.047 29.594 6.355 1 94.69 89 PHE A C 1
ATOM 673 O O . PHE A 1 89 ? -12.758 29.719 5.359 1 94.69 89 PHE A O 1
ATOM 680 N N . GLY A 1 90 ? -11.203 28.656 6.465 1 95.81 90 GLY A N 1
ATOM 681 C CA . GLY A 1 90 ? -11.078 27.641 5.422 1 95.81 90 GLY A CA 1
ATOM 682 C C . GLY A 1 90 ? -12.188 26.609 5.465 1 95.81 90 GLY A C 1
ATOM 683 O O . GLY A 1 90 ? -13.367 26.938 5.344 1 95.81 90 GLY A O 1
ATOM 684 N N . THR A 1 91 ? -11.805 25.375 5.711 1 95.31 91 THR A N 1
ATOM 685 C CA . THR A 1 91 ? -12.797 24.312 5.762 1 95.31 91 THR A CA 1
ATOM 686 C C . THR A 1 91 ? -13.469 24.266 7.129 1 95.31 91 THR A C 1
ATOM 688 O O . THR A 1 91 ? -14.547 23.688 7.277 1 95.31 91 THR A O 1
ATOM 691 N N . ARG A 1 92 ? -12.797 24.766 8.172 1 95.81 92 ARG A N 1
ATOM 692 C CA . ARG A 1 92 ? -13.25 24.75 9.562 1 95.81 92 ARG A CA 1
ATOM 693 C C . ARG A 1 92 ? -13.273 23.328 10.117 1 95.81 92 ARG A C 1
ATOM 695 O O . ARG A 1 92 ? -13.992 23.047 11.078 1 95.81 92 ARG A O 1
ATOM 702 N N . LEU A 1 93 ? -12.625 22.391 9.43 1 97.19 93 LEU A N 1
ATOM 703 C CA . LEU A 1 93 ? -12.406 21.031 9.914 1 97.19 93 LEU A CA 1
ATOM 704 C C . LEU A 1 93 ? -11.242 20.984 10.898 1 97.19 93 LEU A C 1
ATOM 706 O O . LEU A 1 93 ? -10.445 21.922 10.969 1 97.19 93 LEU A O 1
ATOM 710 N N . PRO A 1 94 ? -11.18 20.016 11.711 1 97.5 94 PRO A N 1
ATOM 711 C CA . PRO A 1 94 ? -10.07 19.906 12.664 1 97.5 94 PRO A CA 1
ATOM 712 C C . PRO A 1 94 ? -8.781 19.422 12.023 1 97.5 94 PRO A C 1
ATOM 714 O O . PRO A 1 94 ? -8.352 18.281 12.258 1 97.5 94 PRO A O 1
ATOM 717 N N . VAL A 1 95 ? -8.141 20.266 11.273 1 98.38 95 VAL A N 1
ATOM 718 C CA . VAL A 1 95 ? -6.91 19.906 10.578 1 98.38 95 VAL A CA 1
ATOM 719 C C . VAL A 1 95 ? -5.809 20.906 10.93 1 98.38 95 VAL A C 1
ATOM 721 O O . VAL A 1 95 ? -6.082 22.094 11.133 1 98.38 95 VAL A O 1
ATOM 724 N N . VAL A 1 96 ? -4.648 20.391 11.086 1 98.69 96 VAL A N 1
ATOM 725 C CA . VAL A 1 96 ? -3.432 21.188 11.242 1 98.69 96 VAL A CA 1
ATOM 726 C C . VAL A 1 96 ? -2.746 21.359 9.891 1 98.69 96 VAL A C 1
ATOM 728 O O . VAL A 1 96 ? -2.703 20.422 9.086 1 98.69 96 VAL A O 1
ATOM 731 N N . ILE A 1 97 ? -2.332 22.531 9.586 1 98.5 97 ILE A N 1
ATOM 732 C CA . ILE A 1 97 ? -1.596 22.797 8.352 1 98.5 97 ILE A CA 1
ATOM 733 C C . ILE A 1 97 ? -0.1 22.875 8.656 1 98.5 97 ILE A C 1
ATOM 735 O O . ILE A 1 97 ? 0.328 23.672 9.5 1 98.5 97 ILE A O 1
ATOM 739 N N . GLY A 1 98 ? 0.689 22.047 8.109 1 97.12 98 GLY A N 1
ATOM 740 C CA . GLY A 1 98 ? 2.123 22 8.352 1 97.12 98 GLY A CA 1
ATOM 741 C C . GLY A 1 98 ? 2.934 21.812 7.086 1 97.12 98 GLY A C 1
ATOM 742 O O . GLY A 1 98 ? 2.383 21.812 5.98 1 97.12 98 GLY A O 1
ATOM 743 N N . GLY A 1 99 ? 4.23 21.797 7.262 1 96 99 GLY A N 1
ATOM 744 C CA . GLY A 1 99 ? 5.105 21.547 6.125 1 96 99 GLY A CA 1
ATOM 745 C C . GLY A 1 99 ? 4.762 20.266 5.379 1 96 99 GLY A C 1
ATOM 746 O O . GLY A 1 99 ? 4.117 19.375 5.934 1 96 99 GLY A O 1
ATOM 747 N N . SER A 1 100 ? 5.133 20.203 4.117 1 95.81 100 SER A N 1
ATOM 748 C CA . SER A 1 100 ? 4.742 19.078 3.268 1 95.81 100 SER A CA 1
ATOM 749 C C . SER A 1 100 ? 5.961 18.359 2.699 1 95.81 100 SER A C 1
ATOM 751 O O . SER A 1 100 ? 6.859 19 2.141 1 95.81 100 SER A O 1
ATOM 753 N N . PHE A 1 101 ? 5.945 17.062 2.775 1 93.5 101 PHE A N 1
ATOM 754 C CA . PHE A 1 101 ? 7 16.25 2.197 1 93.5 101 PHE A CA 1
ATOM 755 C C . PHE A 1 101 ? 7.004 16.359 0.678 1 93.5 101 PHE A C 1
ATOM 757 O O . PHE A 1 101 ? 8.031 16.125 0.036 1 93.5 101 PHE A O 1
ATOM 764 N N . THR A 1 102 ? 5.922 16.719 0.126 1 93.38 102 THR A N 1
ATOM 765 C CA . THR A 1 102 ? 5.766 16.812 -1.321 1 93.38 102 THR A CA 1
ATOM 766 C C . THR A 1 102 ? 6.664 17.906 -1.892 1 93.38 102 THR A C 1
ATOM 768 O O . THR A 1 102 ? 7.012 17.875 -3.072 1 93.38 102 THR A O 1
ATOM 771 N N . PHE A 1 103 ? 7.109 18.844 -1.109 1 95.75 103 PHE A N 1
ATOM 772 C CA . PHE A 1 103 ? 7.875 19.984 -1.598 1 95.75 103 PHE A CA 1
ATOM 773 C C . PHE A 1 103 ? 9.367 19.734 -1.472 1 95.75 103 PHE A C 1
ATOM 775 O O . PHE A 1 103 ? 10.188 20.562 -1.862 1 95.75 103 PHE A O 1
ATOM 782 N N . ILE A 1 104 ? 9.742 18.562 -0.975 1 93 104 ILE A N 1
ATOM 783 C CA . ILE A 1 104 ? 11.156 18.281 -0.777 1 93 104 ILE A CA 1
ATOM 784 C C . ILE A 1 104 ? 11.852 18.141 -2.131 1 93 104 ILE A C 1
ATOM 786 O O . ILE A 1 104 ? 12.906 18.75 -2.361 1 93 104 ILE A O 1
ATOM 790 N N . ILE A 1 105 ? 11.203 17.406 -3.035 1 89.19 105 ILE A N 1
ATOM 791 C CA . ILE A 1 105 ? 11.82 17.156 -4.336 1 89.19 105 ILE A CA 1
ATOM 792 C C . ILE A 1 105 ? 11.93 18.469 -5.109 1 89.19 105 ILE A C 1
ATOM 794 O O . ILE A 1 105 ? 13.023 18.844 -5.551 1 89.19 105 ILE A O 1
ATOM 798 N N . PRO A 1 106 ? 10.898 19.188 -5.246 1 92.25 106 PRO A N 1
ATOM 799 C CA . PRO A 1 106 ? 11.031 20.469 -5.945 1 92.25 106 PRO A CA 1
ATOM 800 C C . PRO A 1 106 ? 11.992 21.438 -5.242 1 92.25 106 PRO A C 1
ATOM 802 O O . PRO A 1 106 ? 12.703 22.188 -5.898 1 92.25 106 PRO A O 1
ATOM 805 N N . ALA A 1 107 ? 12.023 21.453 -3.934 1 93.75 107 ALA A N 1
ATOM 806 C CA . ALA A 1 107 ? 12.953 22.297 -3.191 1 93.75 107 ALA A CA 1
ATOM 807 C C . ALA A 1 107 ? 14.398 21.906 -3.475 1 93.75 107 ALA A C 1
ATOM 809 O O . ALA A 1 107 ? 15.273 22.781 -3.574 1 93.75 107 ALA A O 1
ATOM 810 N N . THR A 1 108 ? 14.609 20.656 -3.574 1 90.38 108 THR A N 1
ATOM 811 C CA . THR A 1 108 ? 15.953 20.188 -3.889 1 90.38 108 THR A CA 1
ATOM 812 C C . THR A 1 108 ? 16.359 20.609 -5.297 1 90.38 108 THR A C 1
ATOM 814 O O . THR A 1 108 ? 17.531 20.922 -5.547 1 90.38 108 THR A O 1
ATOM 817 N N . PHE A 1 109 ? 15.422 20.578 -6.211 1 87.88 109 PHE A N 1
ATOM 818 C CA . PHE A 1 109 ? 15.695 21.016 -7.57 1 87.88 109 PHE A CA 1
ATOM 819 C C . PHE A 1 109 ? 16.109 22.484 -7.582 1 87.88 109 PHE A C 1
ATOM 821 O O . PHE A 1 109 ? 17.031 22.875 -8.289 1 87.88 109 PHE A O 1
ATOM 828 N N . VAL A 1 110 ? 15.453 23.281 -6.777 1 90.19 110 VAL A N 1
ATOM 829 C CA . VAL A 1 110 ? 15.758 24.703 -6.723 1 90.19 110 VAL A CA 1
ATOM 830 C C . VAL A 1 110 ? 17.109 24.922 -6.043 1 90.19 110 VAL A C 1
ATOM 832 O O . VAL A 1 110 ? 17.938 25.688 -6.535 1 90.19 110 VAL A O 1
ATOM 835 N N . ALA A 1 111 ? 17.328 24.234 -4.992 1 91.19 111 ALA A N 1
ATOM 836 C CA . ALA A 1 111 ? 18.547 24.391 -4.207 1 91.19 111 ALA A CA 1
ATOM 837 C C . ALA A 1 111 ? 19.781 23.953 -5.012 1 91.19 111 ALA A C 1
ATOM 839 O O . ALA A 1 111 ? 20.859 24.5 -4.836 1 91.19 111 ALA A O 1
ATOM 840 N N . SER A 1 112 ? 19.609 22.984 -5.855 1 87.38 112 SER A N 1
ATOM 841 C CA . SER A 1 112 ? 20.734 22.406 -6.594 1 87.38 112 SER A CA 1
ATOM 842 C C . SER A 1 112 ? 20.938 23.125 -7.922 1 87.38 112 SER A C 1
ATOM 844 O O . SER A 1 112 ? 21.766 22.703 -8.742 1 87.38 112 SER A O 1
ATOM 846 N N . SER A 1 113 ? 20.234 24.188 -8.125 1 88.25 113 SER A N 1
ATOM 847 C CA . SER A 1 113 ? 20.391 24.938 -9.359 1 88.25 113 SER A CA 1
ATOM 848 C C . SER A 1 113 ? 21.797 25.516 -9.484 1 88.25 113 SER A C 1
ATOM 850 O O . SER A 1 113 ? 22.375 25.984 -8.5 1 88.25 113 SER A O 1
ATOM 852 N N . SER A 1 114 ? 22.344 25.531 -10.68 1 86.19 114 SER A N 1
ATOM 853 C CA . SER A 1 114 ? 23.703 25.984 -10.945 1 86.19 114 SER A CA 1
ATOM 854 C C . SER A 1 114 ? 23.828 27.484 -10.703 1 86.19 114 SER A C 1
ATOM 856 O O . SER A 1 114 ? 24.938 28 -10.477 1 86.19 114 SER A O 1
ATOM 858 N N . ARG A 1 115 ? 22.766 28.156 -10.664 1 88.06 115 ARG A N 1
ATOM 859 C CA . ARG A 1 115 ? 22.766 29.594 -10.492 1 88.06 115 ARG A CA 1
ATOM 860 C C . ARG A 1 115 ? 23.297 29.984 -9.117 1 88.06 115 ARG A C 1
ATOM 862 O O . ARG A 1 115 ? 23.828 31.094 -8.93 1 88.06 115 ARG A O 1
ATOM 869 N N . TYR A 1 116 ? 23.234 29.078 -8.18 1 89.44 116 TYR A N 1
ATOM 870 C CA . TYR A 1 116 ? 23.625 29.406 -6.812 1 89.44 116 TYR A CA 1
ATOM 871 C C . TYR A 1 116 ? 25.047 28.938 -6.52 1 89.44 116 TYR A C 1
ATOM 873 O O . TYR A 1 116 ? 25.594 29.25 -5.465 1 89.44 116 TYR A O 1
ATOM 881 N N . ASN A 1 117 ? 25.609 28.25 -7.426 1 85.81 117 ASN A N 1
ATOM 882 C CA . ASN A 1 117 ? 26.969 27.75 -7.242 1 85.81 117 ASN A CA 1
ATOM 883 C C . ASN A 1 117 ? 28 28.859 -7.344 1 85.81 117 ASN A C 1
ATOM 885 O O . ASN A 1 117 ? 29.156 28.688 -6.945 1 85.81 117 ASN A O 1
ATOM 889 N N . THR A 1 118 ? 27.594 29.953 -7.832 1 86.38 118 THR A N 1
ATOM 890 C CA . THR A 1 118 ? 28.5 31.078 -7.988 1 86.38 118 THR A CA 1
ATOM 891 C C . THR A 1 118 ? 28.859 31.672 -6.629 1 86.38 118 THR A C 1
ATOM 893 O O . THR A 1 118 ? 29.875 32.375 -6.5 1 86.38 118 THR A O 1
ATOM 896 N N . TYR A 1 119 ? 28.031 31.391 -5.664 1 89.25 119 TYR A N 1
ATOM 897 C CA . TYR A 1 119 ? 28.281 31.922 -4.328 1 89.25 119 TYR A CA 1
ATOM 898 C C . TYR A 1 119 ? 29.203 30.984 -3.543 1 89.25 119 TYR A C 1
ATOM 900 O O . TYR A 1 119 ? 28.828 29.844 -3.238 1 89.25 119 TYR A O 1
ATOM 908 N N . LEU A 1 120 ? 30.344 31.453 -3.148 1 88.75 120 LEU A N 1
ATOM 909 C CA . LEU A 1 120 ? 31.344 30.625 -2.465 1 88.75 120 LEU A CA 1
ATOM 910 C C . LEU A 1 120 ? 31.047 30.562 -0.969 1 88.75 120 LEU A C 1
ATOM 912 O O . LEU A 1 120 ? 31.312 29.547 -0.328 1 88.75 120 LEU A O 1
ATOM 916 N N . ASP A 1 121 ? 30.5 31.625 -0.533 1 93.19 121 ASP A N 1
ATOM 917 C CA . ASP A 1 121 ? 30.125 31.656 0.878 1 93.19 121 ASP A CA 1
ATOM 918 C C . ASP A 1 121 ? 28.828 30.891 1.121 1 93.19 121 ASP A C 1
ATOM 920 O O . ASP A 1 121 ? 27.797 31.203 0.53 1 93.19 121 ASP A O 1
ATOM 924 N N . PRO A 1 122 ? 28.859 29.922 2.02 1 93.62 122 PRO A N 1
ATOM 925 C CA . PRO A 1 122 ? 27.688 29.094 2.26 1 93.62 122 PRO A CA 1
ATOM 926 C C . PRO A 1 122 ? 26.484 29.891 2.746 1 93.62 122 PRO A C 1
ATOM 928 O O . PRO A 1 122 ? 25.344 29.578 2.395 1 93.62 122 PRO A O 1
ATOM 931 N N . ARG A 1 123 ? 26.719 30.828 3.521 1 93.69 123 ARG A N 1
ATOM 932 C CA . ARG A 1 123 ? 25.609 31.656 4.027 1 93.69 123 ARG A CA 1
ATOM 933 C C . ARG A 1 123 ? 24.969 32.469 2.904 1 93.69 123 ARG A C 1
ATOM 935 O O . ARG A 1 123 ? 23.75 32.594 2.857 1 93.69 123 ARG A O 1
ATOM 942 N N . GLU A 1 124 ? 25.781 32.969 2.033 1 94.44 124 GLU A N 1
ATOM 943 C CA . GLU A 1 124 ? 25.25 33.719 0.889 1 94.44 124 GLU A CA 1
ATOM 944 C C . GLU A 1 124 ? 24.5 32.781 -0.059 1 94.44 124 GLU A C 1
ATOM 946 O O . GLU A 1 124 ? 23.469 33.188 -0.622 1 94.44 124 GLU A O 1
ATOM 951 N N . ARG A 1 125 ? 25.047 31.672 -0.229 1 95.56 125 ARG A N 1
ATOM 952 C CA . ARG A 1 125 ? 24.375 30.688 -1.06 1 95.56 125 ARG A CA 1
ATOM 953 C C . ARG A 1 125 ? 23 30.359 -0.491 1 95.56 125 ARG A C 1
ATOM 955 O O . ARG A 1 125 ? 22.016 30.266 -1.234 1 95.56 125 ARG A O 1
ATOM 962 N N . PHE A 1 126 ? 22.969 30.203 0.813 1 96.69 126 PHE A N 1
ATOM 963 C CA . PHE A 1 126 ? 21.703 29.906 1.492 1 96.69 126 PHE A CA 1
ATOM 964 C C . PHE A 1 126 ? 20.688 31.016 1.271 1 96.69 126 PHE A C 1
ATOM 966 O O . PHE A 1 126 ? 19.547 30.766 0.887 1 96.69 126 PHE A O 1
ATOM 973 N N . ILE A 1 127 ? 21.094 32.219 1.455 1 96.44 127 ILE A N 1
ATOM 974 C CA . ILE A 1 127 ? 20.203 33.375 1.388 1 96.44 127 ILE A CA 1
ATOM 975 C C . ILE A 1 127 ? 19.641 33.5 -0.029 1 96.44 127 ILE A C 1
ATOM 977 O O . ILE A 1 127 ? 18.438 33.719 -0.214 1 96.44 127 ILE A O 1
ATOM 981 N N . HIS A 1 128 ? 20.453 33.344 -1.006 1 95.31 128 HIS A N 1
ATOM 982 C CA . HIS A 1 128 ? 20.016 33.5 -2.387 1 95.31 128 HIS A CA 1
ATOM 983 C C . HIS A 1 128 ? 19.125 32.344 -2.832 1 95.31 128 HIS A C 1
ATOM 985 O O . HIS A 1 128 ? 18.172 32.562 -3.594 1 95.31 128 HIS A O 1
ATOM 991 N N . SER A 1 129 ? 19.484 31.156 -2.387 1 95.56 129 SER A N 1
ATOM 992 C CA . SER A 1 129 ? 18.625 30.016 -2.668 1 95.56 129 SER A CA 1
ATOM 993 C C . SER A 1 129 ? 17.266 30.188 -2.025 1 95.56 129 SER A C 1
ATOM 995 O O . SER A 1 129 ? 16.234 29.844 -2.631 1 95.56 129 SER A O 1
ATOM 997 N N . MET A 1 130 ? 17.266 30.703 -0.806 1 96.81 130 MET A N 1
ATOM 998 C CA . MET A 1 130 ? 16.016 30.922 -0.088 1 96.81 130 MET A CA 1
ATOM 999 C C . MET A 1 130 ? 15.172 31.984 -0.792 1 96.81 130 MET A C 1
ATOM 1001 O O . MET A 1 130 ? 13.945 31.859 -0.87 1 96.81 130 MET A O 1
ATOM 1005 N N . ARG A 1 131 ? 15.828 32.969 -1.333 1 96.56 131 ARG A N 1
ATOM 1006 C CA . ARG A 1 131 ? 15.117 34.031 -2.061 1 96.56 131 ARG A CA 1
ATOM 1007 C C . ARG A 1 131 ? 14.477 33.469 -3.328 1 96.56 131 ARG A C 1
ATOM 1009 O O . ARG A 1 131 ? 13.383 33.906 -3.715 1 96.56 131 ARG A O 1
ATOM 1016 N N . GLY A 1 132 ? 15.188 32.594 -3.941 1 95.31 132 GLY A N 1
ATOM 1017 C CA . GLY A 1 132 ? 14.609 31.891 -5.09 1 95.31 132 GLY A CA 1
ATOM 1018 C C . GLY A 1 132 ? 13.406 31.047 -4.734 1 95.31 132 GLY A C 1
ATOM 1019 O O . GLY A 1 132 ? 12.414 31.031 -5.461 1 95.31 132 GLY A O 1
ATOM 1020 N N . MET A 1 133 ? 13.531 30.359 -3.617 1 95.81 133 MET A N 1
ATOM 1021 C CA . MET A 1 133 ? 12.43 29.531 -3.123 1 95.81 133 MET A CA 1
ATOM 1022 C C . MET A 1 133 ? 11.219 30.406 -2.789 1 95.81 133 MET A C 1
ATOM 1024 O O . MET A 1 133 ? 10.086 30.047 -3.115 1 95.81 133 MET A O 1
ATOM 1028 N N . GLN A 1 134 ? 11.461 31.469 -2.195 1 96.81 134 GLN A N 1
ATOM 1029 C CA . GLN A 1 134 ? 10.406 32.406 -1.812 1 96.81 134 GLN A CA 1
ATOM 1030 C C . GLN A 1 134 ? 9.625 32.875 -3.031 1 96.81 134 GLN A C 1
ATOM 1032 O O . GLN A 1 134 ? 8.391 32.844 -3.033 1 96.81 134 GLN A O 1
ATOM 1037 N N . GLY A 1 135 ? 10.344 33.312 -4.016 1 96.75 135 GLY A N 1
ATOM 1038 C CA . GLY A 1 135 ? 9.688 33.75 -5.227 1 96.75 135 GLY A CA 1
ATOM 1039 C C . GLY A 1 135 ? 8.883 32.688 -5.922 1 96.75 135 GLY A C 1
ATOM 1040 O O . GLY A 1 135 ? 7.766 32.938 -6.383 1 96.75 135 GLY A O 1
ATOM 1041 N N . ALA A 1 136 ? 9.43 31.5 -6 1 96.88 136 ALA A N 1
ATOM 1042 C CA . ALA A 1 136 ? 8.758 30.375 -6.66 1 96.88 136 ALA A CA 1
ATOM 1043 C C . ALA A 1 136 ? 7.484 29.984 -5.918 1 96.88 136 ALA A C 1
ATOM 1045 O O . ALA A 1 136 ? 6.449 29.734 -6.543 1 96.88 136 ALA A O 1
ATOM 1046 N N . LEU A 1 137 ? 7.535 29.969 -4.617 1 97.38 137 LEU A N 1
ATOM 1047 C CA . LEU A 1 137 ? 6.379 29.609 -3.807 1 97.38 137 LEU A CA 1
ATOM 1048 C C . LEU A 1 137 ? 5.281 30.656 -3.912 1 97.38 137 LEU A C 1
ATOM 1050 O O . LEU A 1 137 ? 4.098 30.328 -3.98 1 97.38 137 LEU A O 1
ATOM 1054 N N . MET A 1 138 ? 5.621 31.906 -3.955 1 97.69 138 MET A N 1
ATOM 1055 C CA . MET A 1 138 ? 4.652 33 -4.02 1 97.69 138 MET A CA 1
ATOM 1056 C C . MET A 1 138 ? 3.861 32.938 -5.32 1 97.69 138 MET A C 1
ATOM 1058 O O . MET A 1 138 ? 2.631 33.031 -5.309 1 97.69 138 MET A O 1
ATOM 1062 N N . ILE A 1 139 ? 4.551 32.75 -6.391 1 97.56 139 ILE A N 1
ATOM 1063 C CA . ILE A 1 139 ? 3.861 32.719 -7.676 1 97.56 139 ILE A CA 1
ATOM 1064 C C . ILE A 1 139 ? 3.084 31.391 -7.809 1 97.56 139 ILE A C 1
ATOM 1066 O O . ILE A 1 139 ? 1.967 31.391 -8.328 1 97.56 139 ILE A O 1
ATOM 1070 N N . ALA A 1 140 ? 3.691 30.328 -7.355 1 97.31 140 ALA A N 1
ATOM 1071 C CA . ALA A 1 140 ? 3.021 29.031 -7.422 1 97.31 140 ALA A CA 1
ATOM 1072 C C . ALA A 1 140 ? 1.719 29.047 -6.625 1 97.31 140 ALA A C 1
ATOM 1074 O O . ALA A 1 140 ? 0.776 28.328 -6.953 1 97.31 140 ALA A O 1
ATOM 1075 N N . SER A 1 141 ? 1.625 29.859 -5.574 1 98 141 SER A N 1
ATOM 1076 C CA . SER A 1 141 ? 0.458 29.922 -4.699 1 98 141 SER A CA 1
ATOM 1077 C C . SER A 1 141 ? -0.768 30.422 -5.449 1 98 141 SER A C 1
ATOM 1079 O O . SER A 1 141 ? -1.902 30.156 -5.051 1 98 141 SER A O 1
ATOM 1081 N N . ILE A 1 142 ? -0.604 31.047 -6.531 1 97.56 142 ILE A N 1
ATOM 1082 C CA . ILE A 1 142 ? -1.697 31.625 -7.309 1 97.56 142 ILE A CA 1
ATOM 1083 C C . ILE A 1 142 ? -2.586 30.516 -7.852 1 97.56 142 ILE A C 1
ATOM 1085 O O . ILE A 1 142 ? -3.809 30.672 -7.93 1 97.56 142 ILE A O 1
ATOM 1089 N N . LEU A 1 143 ? -1.985 29.422 -8.109 1 96.5 143 LEU A N 1
ATOM 1090 C CA . LEU A 1 143 ? -2.723 28.312 -8.711 1 96.5 143 LEU A CA 1
ATOM 1091 C C . LEU A 1 143 ? -3.777 27.781 -7.75 1 96.5 143 LEU A C 1
ATOM 1093 O O . LEU A 1 143 ? -4.969 27.766 -8.07 1 96.5 143 LEU A O 1
ATOM 1097 N N . PRO A 1 144 ? -3.393 27.359 -6.566 1 97.44 144 PRO A N 1
ATOM 1098 C CA . PRO A 1 144 ? -4.43 26.875 -5.652 1 97.44 144 PRO A CA 1
ATOM 1099 C C . PRO A 1 144 ? -5.387 27.984 -5.211 1 97.44 144 PRO A C 1
ATOM 1101 O O . PRO A 1 144 ? -6.562 27.719 -4.953 1 97.44 144 PRO A O 1
ATOM 1104 N N . ILE A 1 145 ? -4.945 29.219 -5.141 1 97.69 145 ILE A N 1
ATOM 1105 C CA . ILE A 1 145 ? -5.824 30.344 -4.793 1 97.69 145 ILE A CA 1
ATOM 1106 C C . ILE A 1 145 ? -6.926 30.469 -5.84 1 97.69 145 ILE A C 1
ATOM 1108 O O . ILE A 1 145 ? -8.109 30.531 -5.5 1 97.69 145 ILE A O 1
ATOM 1112 N N . LEU A 1 146 ? -6.562 30.391 -7.07 1 97.25 146 LEU A N 1
ATOM 1113 C CA . LEU A 1 146 ? -7.527 30.531 -8.156 1 97.25 146 LEU A CA 1
ATOM 1114 C C . LEU A 1 146 ? -8.422 29.297 -8.25 1 97.25 146 LEU A C 1
ATOM 1116 O O . LEU A 1 146 ? -9.641 29.422 -8.352 1 97.25 146 LEU A O 1
ATOM 1120 N N . ILE A 1 147 ? -7.816 28.172 -8.133 1 96.06 147 ILE A N 1
ATOM 1121 C CA . ILE A 1 147 ? -8.562 26.922 -8.227 1 96.06 147 ILE A CA 1
ATOM 1122 C C . ILE A 1 147 ? -9.578 26.844 -7.086 1 96.06 147 ILE A C 1
ATOM 1124 O O . ILE A 1 147 ? -10.695 26.359 -7.277 1 96.06 147 ILE A O 1
ATOM 1128 N N . GLY A 1 148 ? -9.18 27.312 -5.941 1 95.44 148 GLY A N 1
ATOM 1129 C CA . GLY A 1 148 ? -10.031 27.234 -4.766 1 95.44 148 GLY A CA 1
ATOM 1130 C C . GLY A 1 148 ? -11.141 28.266 -4.766 1 95.44 148 GLY A C 1
ATOM 1131 O O . GLY A 1 148 ? -12.32 27.906 -4.695 1 95.44 148 GLY A O 1
ATOM 1132 N N . PHE A 1 149 ? -10.852 29.516 -4.965 1 94.94 149 PHE A N 1
ATOM 1133 C CA . PHE A 1 149 ? -11.812 30.594 -4.762 1 94.94 149 PHE A CA 1
ATOM 1134 C C . PHE A 1 149 ? -12.68 30.781 -6 1 94.94 149 PHE A C 1
ATOM 1136 O O . PHE A 1 149 ? -13.797 31.297 -5.91 1 94.94 149 PHE A O 1
ATOM 1143 N N . LEU A 1 150 ? -12.188 30.281 -7.199 1 94.12 150 LEU A N 1
ATOM 1144 C CA . LEU A 1 150 ? -13.023 30.344 -8.391 1 94.12 150 LEU A CA 1
ATOM 1145 C C . LEU A 1 150 ? -13.969 29.156 -8.461 1 94.12 150 LEU A C 1
ATOM 1147 O O . LEU A 1 150 ? -14.82 29.078 -9.344 1 94.12 150 LEU A O 1
ATOM 1151 N N . GLY A 1 151 ? -13.805 28.219 -7.652 1 92.5 151 GLY A N 1
ATOM 1152 C CA . GLY A 1 151 ? -14.719 27.094 -7.562 1 92.5 151 GLY A CA 1
ATOM 1153 C C . GLY A 1 151 ? -14.383 25.969 -8.539 1 92.5 151 GLY A C 1
ATOM 1154 O O . GLY A 1 151 ? -15.211 25.094 -8.797 1 92.5 151 GLY A O 1
ATOM 1155 N N . LEU A 1 152 ? -13.227 25.953 -9.078 1 93.62 152 LEU A N 1
ATOM 1156 C CA . LEU A 1 152 ? -12.844 24.906 -10.008 1 93.62 152 LEU A CA 1
ATOM 1157 C C . LEU A 1 152 ? -12.656 23.578 -9.281 1 93.62 152 LEU A C 1
ATOM 1159 O O . LEU A 1 152 ? -12.977 22.516 -9.828 1 93.62 152 LEU A O 1
ATOM 1163 N N . TRP A 1 153 ? -12.109 23.656 -8.07 1 95.19 153 TRP A N 1
ATOM 1164 C CA . TRP A 1 153 ? -11.898 22.438 -7.301 1 95.19 153 TRP A CA 1
ATOM 1165 C C . TRP A 1 153 ? -13.227 21.844 -6.84 1 95.19 153 TRP A C 1
ATOM 1167 O O . TRP A 1 153 ? -13.312 20.641 -6.566 1 95.19 153 TRP A O 1
ATOM 1177 N N . ARG A 1 154 ? -14.234 22.688 -6.773 1 93.94 154 ARG A N 1
ATOM 1178 C CA . ARG A 1 154 ? -15.586 22.234 -6.457 1 93.94 154 ARG A CA 1
ATOM 1179 C C . ARG A 1 154 ? -16.078 21.234 -7.492 1 93.94 154 ARG A C 1
ATOM 1181 O O . ARG A 1 154 ? -16.75 20.25 -7.152 1 93.94 154 ARG A O 1
ATOM 1188 N N . ILE A 1 155 ? -15.75 21.422 -8.711 1 92.62 155 ILE A N 1
ATOM 1189 C CA . ILE A 1 155 ? -16.172 20.547 -9.805 1 92.62 155 ILE A CA 1
ATOM 1190 C C . ILE A 1 155 ? -15.539 19.156 -9.633 1 92.62 155 ILE A C 1
ATOM 1192 O O . ILE A 1 155 ? -16.203 18.141 -9.789 1 92.62 155 ILE A O 1
ATOM 1196 N N . VAL A 1 156 ? -14.305 19.125 -9.273 1 92.31 156 VAL A N 1
ATOM 1197 C CA . VAL A 1 156 ? -13.586 17.875 -9.078 1 92.31 156 VAL A CA 1
ATOM 1198 C C . VAL A 1 156 ? -14.219 17.094 -7.926 1 92.31 156 VAL A C 1
ATOM 1200 O O . VAL A 1 156 ? -14.438 15.891 -8.031 1 92.31 156 VAL A O 1
ATOM 1203 N N . ILE A 1 157 ? -14.547 17.797 -6.863 1 93 157 ILE A N 1
ATOM 1204 C CA . ILE A 1 157 ? -15.102 17.156 -5.672 1 93 157 ILE A CA 1
ATOM 1205 C C . ILE A 1 157 ? -16.5 16.641 -5.973 1 93 157 ILE A C 1
ATOM 1207 O O . ILE A 1 157 ? -16.922 15.602 -5.453 1 93 157 ILE A O 1
ATOM 1211 N N . ARG A 1 158 ? -17.219 17.328 -6.828 1 90.44 158 ARG A N 1
ATOM 1212 C CA . ARG A 1 158 ? -18.594 16.953 -7.141 1 90.44 158 ARG A CA 1
ATOM 1213 C C . ARG A 1 158 ? -18.641 15.641 -7.926 1 90.44 158 ARG A C 1
ATOM 1215 O O . ARG A 1 158 ? -19.594 14.875 -7.82 1 90.44 158 ARG A O 1
ATOM 1222 N N . VAL A 1 159 ? -17.594 15.344 -8.641 1 92.19 159 VAL A N 1
ATOM 1223 C CA . VAL A 1 159 ? -17.594 14.133 -9.461 1 92.19 159 VAL A CA 1
ATOM 1224 C C . VAL A 1 159 ? -16.969 12.984 -8.672 1 92.19 159 VAL A C 1
ATOM 1226 O O . VAL A 1 159 ? -17.094 11.82 -9.07 1 92.19 159 VAL A O 1
ATOM 1229 N N . LEU A 1 160 ? -16.453 13.266 -7.586 1 94.62 160 LEU A N 1
ATOM 1230 C CA . LEU A 1 160 ? -15.82 12.258 -6.746 1 94.62 160 LEU A CA 1
ATOM 1231 C C . LEU A 1 160 ? -16.859 11.367 -6.074 1 94.62 160 LEU A C 1
ATOM 1233 O O . LEU A 1 160 ? -17.891 11.867 -5.586 1 94.62 160 LEU A O 1
ATOM 1237 N N . SER A 1 161 ? -16.734 10.094 -6.105 1 96.06 161 SER A N 1
ATOM 1238 C CA . SER A 1 161 ? -17.531 9.094 -5.398 1 96.06 161 SER A CA 1
ATOM 1239 C C . SER A 1 161 ? -16.719 8.406 -4.309 1 96.06 161 SER A C 1
ATOM 1241 O O . SER A 1 161 ? -15.5 8.562 -4.25 1 96.06 161 SER A O 1
ATOM 1243 N N . PRO A 1 162 ? -17.375 7.77 -3.412 1 96.94 162 PRO A N 1
ATOM 1244 C CA . PRO A 1 162 ? -16.609 7.023 -2.412 1 96.94 162 PRO A CA 1
ATOM 1245 C C . PRO A 1 162 ? -15.609 6.062 -3.041 1 96.94 162 PRO A C 1
ATOM 1247 O O . PRO A 1 162 ? -14.484 5.922 -2.541 1 96.94 162 PRO A O 1
ATOM 1250 N N . LEU A 1 163 ? -15.969 5.461 -4.164 1 97.88 163 LEU A N 1
ATOM 1251 C CA . LEU A 1 163 ? -15.102 4.508 -4.844 1 97.88 163 LEU A CA 1
ATOM 1252 C C . LEU A 1 163 ? -13.836 5.195 -5.363 1 97.88 163 LEU A C 1
ATOM 1254 O O . LEU A 1 163 ? -12.734 4.664 -5.227 1 97.88 163 LEU A O 1
ATOM 1258 N N . SER A 1 164 ? -13.961 6.344 -5.957 1 97.94 164 SER A N 1
ATOM 1259 C CA . SER A 1 164 ? -12.82 7.047 -6.527 1 97.94 164 SER A CA 1
ATOM 1260 C C . SER A 1 164 ? -12.047 7.809 -5.457 1 97.94 164 SER A C 1
ATOM 1262 O O . SER A 1 164 ? -10.875 8.141 -5.645 1 97.94 164 SER A O 1
ATOM 1264 N N . ALA A 1 165 ? -12.656 8.102 -4.293 1 98.12 165 ALA A N 1
ATOM 1265 C CA . ALA A 1 165 ? -12.008 8.844 -3.209 1 98.12 165 ALA A CA 1
ATOM 1266 C C . ALA A 1 165 ? -11.18 7.914 -2.328 1 98.12 165 ALA A C 1
ATOM 1268 O O . ALA A 1 165 ? -10.172 8.328 -1.755 1 98.12 165 ALA A O 1
ATOM 1269 N N . ALA A 1 166 ? -11.57 6.68 -2.242 1 98.56 166 ALA A N 1
ATOM 1270 C CA . ALA A 1 166 ? -10.977 5.75 -1.286 1 98.56 166 ALA A CA 1
ATOM 1271 C C . ALA A 1 166 ? -9.492 5.566 -1.552 1 98.56 166 ALA A C 1
ATOM 1273 O O . ALA A 1 166 ? -8.672 5.684 -0.637 1 98.56 166 ALA A O 1
ATOM 1274 N N . PRO A 1 167 ? -9.055 5.367 -2.846 1 98.69 167 PRO A N 1
ATOM 1275 C CA . PRO A 1 167 ? -7.633 5.094 -3.09 1 98.69 167 PRO A CA 1
ATOM 1276 C C . PRO A 1 167 ? -6.734 6.273 -2.736 1 98.69 167 PRO A C 1
ATOM 1278 O O . PRO A 1 167 ? -5.746 6.109 -2.02 1 98.69 167 PRO A O 1
ATOM 1281 N N . PRO A 1 168 ? -7.047 7.496 -3.195 1 98.5 168 PRO A N 1
ATOM 1282 C CA . PRO A 1 168 ? -6.148 8.594 -2.828 1 98.5 168 PRO A CA 1
ATOM 1283 C C . PRO A 1 168 ? -6.156 8.883 -1.328 1 98.5 168 PRO A C 1
ATOM 1285 O O . PRO A 1 168 ? -5.117 9.227 -0.758 1 98.5 168 PRO A O 1
ATOM 1288 N N . VAL A 1 169 ? -7.289 8.82 -0.617 1 98.56 169 VAL A N 1
ATOM 1289 C CA . VAL A 1 169 ? -7.34 9.016 0.828 1 98.56 169 VAL A CA 1
ATOM 1290 C C . VAL A 1 169 ? -6.48 7.965 1.525 1 98.56 169 VAL A C 1
ATOM 1292 O O . VAL A 1 169 ? -5.719 8.289 2.439 1 98.56 169 VAL A O 1
ATOM 1295 N N . PHE A 1 170 ? -6.582 6.773 1.077 1 98.75 170 PHE A N 1
ATOM 1296 C CA . PHE A 1 170 ? -5.805 5.656 1.606 1 98.75 170 PHE A CA 1
ATOM 1297 C C . PHE A 1 170 ? -4.312 5.906 1.43 1 98.75 170 PHE A C 1
ATOM 1299 O O . PHE A 1 170 ? -3.529 5.699 2.359 1 98.75 170 PHE A O 1
ATOM 1306 N N . LEU A 1 171 ? -3.916 6.422 0.326 1 98.62 171 LEU A N 1
ATOM 1307 C CA . LEU A 1 171 ? -2.504 6.523 -0.028 1 98.62 171 LEU A CA 1
ATOM 1308 C C . LEU A 1 171 ? -1.902 7.82 0.503 1 98.62 171 LEU A C 1
ATOM 1310 O O . LEU A 1 171 ? -0.679 7.977 0.525 1 98.62 171 LEU A O 1
ATOM 1314 N N . VAL A 1 172 ? -2.699 8.75 0.983 1 97.75 172 VAL A N 1
ATOM 1315 C CA . VAL A 1 172 ? -2.158 9.922 1.657 1 97.75 172 VAL A CA 1
ATOM 1316 C C . VAL A 1 172 ? -1.406 9.5 2.916 1 97.75 172 VAL A C 1
ATOM 1318 O O . VAL A 1 172 ? -0.36 10.062 3.242 1 97.75 172 VAL A O 1
ATOM 1321 N N . GLY A 1 173 ? -1.962 8.523 3.58 1 96.81 173 GLY A N 1
ATOM 1322 C CA . GLY A 1 173 ? -1.295 7.992 4.758 1 96.81 173 GLY A CA 1
ATOM 1323 C C . GLY A 1 173 ? -0.26 6.93 4.434 1 96.81 173 GLY A C 1
ATOM 1324 O O . GLY A 1 173 ? 0.904 7.051 4.82 1 96.81 173 GLY A O 1
ATOM 1325 N N . LEU A 1 174 ? -0.666 6 3.594 1 97.31 174 LEU A N 1
ATOM 1326 C CA . LEU A 1 174 ? 0.178 4.844 3.314 1 97.31 174 LEU A CA 1
ATOM 1327 C C . LEU A 1 174 ? 1.369 5.238 2.447 1 97.31 174 LEU A C 1
ATOM 1329 O O . LEU A 1 174 ? 2.424 4.602 2.51 1 97.31 174 LEU A O 1
ATOM 1333 N N . GLY A 1 175 ? 1.216 6.238 1.676 1 94.69 175 GLY A N 1
ATOM 1334 C CA . GLY A 1 175 ? 2.287 6.68 0.796 1 94.69 175 GLY A CA 1
ATOM 1335 C C . GLY A 1 175 ? 3.506 7.184 1.546 1 94.69 175 GLY A C 1
ATOM 1336 O O . GLY A 1 175 ? 4.59 7.309 0.968 1 94.69 175 GLY A O 1
ATOM 1337 N N . LEU A 1 176 ? 3.393 7.434 2.836 1 94.56 176 LEU A N 1
ATOM 1338 C CA . LEU A 1 176 ? 4.488 7.941 3.658 1 94.56 176 LEU A CA 1
ATOM 1339 C C . LEU A 1 176 ? 5.109 6.82 4.488 1 94.56 176 LEU A C 1
ATOM 1341 O O . LEU A 1 176 ? 5.691 7.078 5.543 1 94.56 176 LEU A O 1
ATOM 1345 N N . TYR A 1 177 ? 4.969 5.582 3.959 1 95.94 177 TYR A N 1
ATOM 1346 C CA . TYR A 1 177 ? 5.414 4.422 4.723 1 95.94 177 TYR A CA 1
ATOM 1347 C C . TYR A 1 177 ? 6.926 4.434 4.902 1 95.94 177 TYR A C 1
ATOM 1349 O O . TYR A 1 177 ? 7.457 3.758 5.789 1 95.94 177 TYR A O 1
ATOM 1357 N N . THR A 1 178 ? 7.688 5.238 4.145 1 93.38 178 THR A N 1
ATOM 1358 C CA . THR A 1 178 ? 9.141 5.309 4.27 1 93.38 178 THR A CA 1
ATOM 1359 C C . THR A 1 178 ? 9.539 6.137 5.484 1 93.38 178 THR A C 1
ATOM 1361 O O . THR A 1 178 ? 10.68 6.066 5.945 1 93.38 178 THR A O 1
ATOM 1364 N N . GLN A 1 179 ? 8.562 6.918 6.004 1 93.31 179 GLN A N 1
ATOM 1365 C CA . GLN A 1 179 ? 8.852 7.805 7.125 1 93.31 179 GLN A CA 1
ATOM 1366 C C . GLN A 1 179 ? 8.516 7.141 8.453 1 93.31 179 GLN A C 1
ATOM 1368 O O . GLN A 1 179 ? 8.75 7.715 9.523 1 93.31 179 GLN A O 1
ATOM 1373 N N . GLY A 1 180 ? 8.008 5.973 8.445 1 95.62 180 GLY A N 1
ATOM 1374 C CA . GLY A 1 180 ? 7.605 5.309 9.672 1 95.62 180 GLY A CA 1
ATOM 1375 C C . GLY A 1 180 ? 8.695 4.434 10.266 1 95.62 180 GLY A C 1
ATOM 1376 O O . GLY A 1 180 ? 9.562 4.922 10.992 1 95.62 180 GLY A O 1
ATOM 1377 N N . PHE A 1 181 ? 8.734 3.264 9.875 1 96.12 181 PHE A N 1
ATOM 1378 C CA . PHE A 1 181 ? 9.609 2.287 10.508 1 96.12 181 PHE A CA 1
ATOM 1379 C C . PHE A 1 181 ? 11.07 2.578 10.18 1 96.12 181 PHE A C 1
ATOM 1381 O O . PHE A 1 181 ? 11.945 2.438 11.039 1 96.12 181 PHE A O 1
ATOM 1388 N N . PRO A 1 182 ? 11.43 2.959 8.961 1 94.69 182 PRO A N 1
ATOM 1389 C CA . PRO A 1 182 ? 12.836 3.262 8.688 1 94.69 182 PRO A CA 1
ATOM 1390 C C . PRO A 1 182 ? 13.383 4.387 9.562 1 94.69 182 PRO A C 1
ATOM 1392 O O . PRO A 1 182 ? 14.531 4.332 10.008 1 94.69 182 PRO A O 1
ATOM 1395 N N . LEU A 1 183 ? 12.562 5.391 9.828 1 94.12 183 LEU A N 1
ATOM 1396 C CA . LEU A 1 183 ? 12.969 6.473 10.711 1 94.12 183 LEU A CA 1
ATOM 1397 C C . LEU A 1 183 ? 13.117 5.977 12.148 1 94.12 183 LEU A C 1
ATOM 1399 O O . LEU A 1 183 ? 14.086 6.332 12.828 1 94.12 183 LEU A O 1
ATOM 1403 N N . LEU A 1 184 ? 12.172 5.215 12.547 1 95.81 184 LEU A N 1
ATOM 1404 C CA . LEU A 1 184 ? 12.219 4.629 13.883 1 95.81 184 LEU A CA 1
ATOM 1405 C C . LEU A 1 184 ? 13.445 3.732 14.039 1 95.81 184 LEU A C 1
ATOM 1407 O O . LEU A 1 184 ? 14.055 3.684 15.109 1 95.81 184 LEU A O 1
ATOM 1411 N N . ALA A 1 185 ? 13.859 3.053 13.047 1 93 185 ALA A N 1
ATOM 1412 C CA . ALA A 1 185 ? 14.906 2.033 13.094 1 93 185 ALA A CA 1
ATOM 1413 C C . ALA A 1 185 ? 16.297 2.668 13.023 1 93 185 ALA A C 1
ATOM 1415 O O . ALA A 1 185 ? 17.297 1.978 13.156 1 93 185 ALA A O 1
ATOM 1416 N N . GLU A 1 186 ? 16.359 4.023 12.758 1 90.19 186 GLU A N 1
ATOM 1417 C CA . GLU A 1 186 ? 17.656 4.695 12.852 1 90.19 186 GLU A CA 1
ATOM 1418 C C . GLU A 1 186 ? 18.297 4.473 14.219 1 90.19 186 GLU A C 1
ATOM 1420 O O . GLU A 1 186 ? 19.516 4.473 14.344 1 90.19 186 GLU A O 1
ATOM 1425 N N . CYS A 1 187 ? 17.5 4.355 15.227 1 92.69 187 CYS A N 1
ATOM 1426 C CA . CYS A 1 187 ? 17.859 3.902 16.562 1 92.69 187 CYS A CA 1
ATOM 1427 C C . CYS A 1 187 ? 16.812 2.943 17.125 1 92.69 187 CYS A C 1
ATOM 1429 O O . CYS A 1 187 ? 15.914 3.361 17.844 1 92.69 187 CYS A O 1
ATOM 1431 N N . VAL A 1 188 ? 16.984 1.699 16.875 1 90.38 188 VAL A N 1
ATOM 1432 C CA . VAL A 1 188 ? 15.984 0.672 17.156 1 90.38 188 VAL A CA 1
ATOM 1433 C C . VAL A 1 188 ? 15.766 0.576 18.672 1 90.38 188 VAL A C 1
ATOM 1435 O O . VAL A 1 188 ? 14.656 0.303 19.125 1 90.38 188 VAL A O 1
ATOM 1438 N N . GLU A 1 189 ? 16.766 0.834 19.438 1 91.12 189 GLU A N 1
ATOM 1439 C CA . GLU A 1 189 ? 16.703 0.717 20.891 1 91.12 189 GLU A CA 1
ATOM 1440 C C . GLU A 1 189 ? 15.758 1.75 21.484 1 91.12 189 GLU A C 1
ATOM 1442 O O . GLU A 1 189 ? 15.203 1.543 22.578 1 91.12 189 GLU A O 1
ATOM 1447 N N . ILE A 1 190 ? 15.578 2.824 20.781 1 93.75 190 ILE A N 1
ATOM 1448 C CA . ILE A 1 190 ? 14.688 3.873 21.266 1 93.75 190 ILE A CA 1
ATOM 1449 C C . ILE A 1 190 ? 13.359 3.807 20.516 1 93.75 190 ILE A C 1
ATOM 1451 O O . ILE A 1 190 ? 12.289 3.879 21.125 1 93.75 190 ILE A O 1
ATOM 1455 N N . GLY A 1 191 ? 13.461 3.664 19.203 1 95.75 191 GLY A N 1
ATOM 1456 C CA . GLY A 1 191 ? 12.281 3.711 18.344 1 95.75 191 GLY A CA 1
ATOM 1457 C C . GLY A 1 191 ? 11.312 2.574 18.609 1 95.75 191 GLY A C 1
ATOM 1458 O O . GLY A 1 191 ? 10.094 2.789 18.672 1 95.75 191 GLY A O 1
ATOM 1459 N N . LEU A 1 192 ? 11.805 1.39 18.75 1 95.94 192 LEU A N 1
ATOM 1460 C CA . LEU A 1 192 ? 10.938 0.228 18.906 1 95.94 192 LEU A CA 1
ATOM 1461 C C . LEU A 1 192 ? 10.211 0.281 20.25 1 95.94 192 LEU A C 1
ATOM 1463 O O . LEU A 1 192 ? 9 0.065 20.312 1 95.94 192 LEU A O 1
ATOM 1467 N N . PRO A 1 193 ? 10.914 0.532 21.328 1 96.06 193 PRO A N 1
ATOM 1468 C CA . PRO A 1 193 ? 10.188 0.733 22.578 1 96.06 193 PRO A CA 1
ATOM 1469 C C . PRO A 1 193 ? 9.164 1.865 22.5 1 96.06 193 PRO A C 1
ATOM 1471 O O . PRO A 1 193 ? 8.102 1.791 23.109 1 96.06 193 PRO A O 1
ATOM 1474 N N . GLY A 1 194 ? 9.562 2.926 21.766 1 96.81 194 GLY A N 1
ATOM 1475 C CA . GLY A 1 194 ? 8.609 4.004 21.562 1 96.81 194 GLY A CA 1
ATOM 1476 C C . GLY A 1 194 ? 7.312 3.535 20.922 1 96.81 194 GLY A C 1
ATOM 1477 O O . GLY A 1 194 ? 6.227 3.91 21.375 1 96.81 194 GLY A O 1
ATOM 1478 N N . LEU A 1 195 ? 7.395 2.723 19.906 1 98 195 LEU A N 1
ATOM 1479 C CA . LEU A 1 195 ? 6.219 2.186 19.234 1 98 195 LEU A CA 1
ATOM 1480 C C . LEU A 1 195 ? 5.422 1.278 20.172 1 98 195 LEU A C 1
ATOM 1482 O O . LEU A 1 195 ? 4.195 1.372 20.234 1 98 195 LEU A O 1
ATOM 1486 N N . ILE A 1 196 ? 6.074 0.411 20.906 1 97.44 196 ILE A N 1
ATOM 1487 C CA . ILE A 1 196 ? 5.434 -0.554 21.797 1 97.44 196 ILE A CA 1
ATOM 1488 C C . ILE A 1 196 ? 4.707 0.181 22.922 1 97.44 196 ILE A C 1
ATOM 1490 O O . ILE A 1 196 ? 3.555 -0.133 23.234 1 97.44 196 ILE A O 1
ATOM 1494 N N . ILE A 1 197 ? 5.352 1.172 23.5 1 97 197 ILE A N 1
ATOM 1495 C CA . ILE A 1 197 ? 4.762 1.929 24.594 1 97 197 ILE A CA 1
ATOM 1496 C C . ILE A 1 197 ? 3.539 2.695 24.094 1 97 197 ILE A C 1
ATOM 1498 O O . ILE A 1 197 ? 2.514 2.752 24.781 1 97 197 ILE A O 1
ATOM 1502 N N . LEU A 1 198 ? 3.703 3.287 22.938 1 97.12 198 LEU A N 1
ATOM 1503 C CA . LEU A 1 198 ? 2.566 4 22.375 1 97.12 198 LEU A CA 1
ATOM 1504 C C . LEU A 1 198 ? 1.385 3.059 22.156 1 97.12 198 LEU A C 1
ATOM 1506 O O . LEU A 1 198 ? 0.244 3.408 22.469 1 97.12 198 LEU A O 1
ATOM 1510 N N . LEU A 1 199 ? 1.632 1.863 21.656 1 96.25 199 LEU A N 1
ATOM 1511 C CA . LEU A 1 199 ? 0.59 0.872 21.406 1 96.25 199 LEU A CA 1
ATOM 1512 C C . LEU A 1 199 ? -0.038 0.412 22.719 1 96.25 199 LEU A C 1
ATOM 1514 O O . LEU A 1 199 ? -1.261 0.287 22.812 1 96.25 199 LEU A O 1
ATOM 1518 N N . LEU A 1 200 ? 0.769 0.175 23.688 1 94.88 200 LEU A N 1
ATOM 1519 C CA . LEU A 1 200 ? 0.28 -0.292 24.984 1 94.88 200 LEU A CA 1
ATOM 1520 C C . LEU A 1 200 ? -0.59 0.767 25.656 1 94.88 200 LEU A C 1
ATOM 1522 O O . LEU A 1 200 ? -1.677 0.462 26.141 1 94.88 200 LEU A O 1
ATOM 1526 N N . LEU A 1 201 ? -0.13 1.994 25.594 1 93.94 201 LEU A N 1
ATOM 1527 C CA . LEU A 1 201 ? -0.837 3.076 26.266 1 93.94 201 LEU A CA 1
ATOM 1528 C C . LEU A 1 201 ? -2.123 3.43 25.531 1 93.94 201 LEU A C 1
ATOM 1530 O O . LEU A 1 201 ? -3.148 3.709 26.156 1 93.94 201 LEU A O 1
ATOM 1534 N N . SER A 1 202 ? -2.092 3.4 24.234 1 93.06 202 SER A N 1
ATOM 1535 C CA . SER A 1 202 ? -3.223 3.906 23.469 1 93.06 202 SER A CA 1
ATOM 1536 C C . SER A 1 202 ? -4.25 2.811 23.203 1 93.06 202 SER A C 1
ATOM 1538 O O . SER A 1 202 ? -5.449 3.082 23.125 1 93.06 202 SER A O 1
ATOM 1540 N N . GLN A 1 203 ? -3.799 1.526 23.062 1 91.56 203 GLN A N 1
ATOM 1541 C CA . GLN A 1 203 ? -4.723 0.509 22.578 1 91.56 203 GLN A CA 1
ATOM 1542 C C . GLN A 1 203 ? -4.957 -0.572 23.625 1 91.56 203 GLN A C 1
ATOM 1544 O O . GLN A 1 203 ? -6.039 -1.165 23.688 1 91.56 203 GLN A O 1
ATOM 1549 N N . TYR A 1 204 ? -4.051 -0.871 24.469 1 91.44 204 TYR A N 1
ATOM 1550 C CA . TYR A 1 204 ? -4.188 -2.018 25.359 1 91.44 204 TYR A CA 1
ATOM 1551 C C . TYR A 1 204 ? -4.637 -1.576 26.75 1 91.44 204 TYR A C 1
ATOM 1553 O O . TYR A 1 204 ? -5.582 -2.135 27.312 1 91.44 204 TYR A O 1
ATOM 1561 N N . ILE A 1 205 ? -4.082 -0.583 27.312 1 88.06 205 ILE A N 1
ATOM 1562 C CA . ILE A 1 205 ? -4.324 -0.183 28.688 1 88.06 205 ILE A CA 1
ATOM 1563 C C . ILE A 1 205 ? -5.77 0.288 28.844 1 88.06 205 ILE A C 1
ATOM 1565 O O . ILE A 1 205 ? -6.438 -0.055 29.828 1 88.06 205 ILE A O 1
ATOM 1569 N N . PRO A 1 206 ? -6.262 1.04 27.875 1 82.62 206 PRO A N 1
ATOM 1570 C CA . PRO A 1 206 ? -7.648 1.485 28.031 1 82.62 206 PRO A CA 1
ATOM 1571 C C . PRO A 1 206 ? -8.641 0.324 28.109 1 82.62 206 PRO A C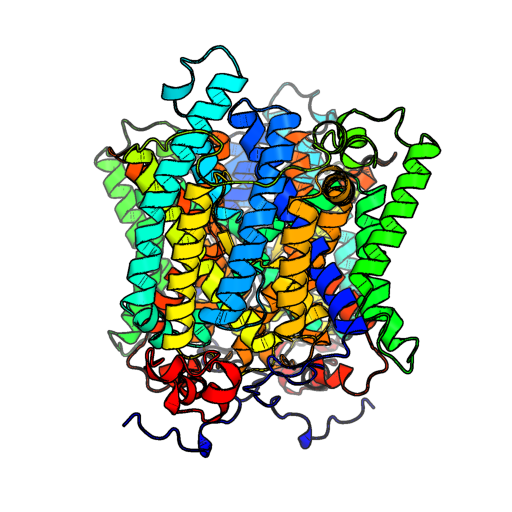 1
ATOM 1573 O O . PRO A 1 206 ? -9.711 0.458 28.703 1 82.62 206 PRO A O 1
ATOM 1576 N N . HIS A 1 207 ? -8.359 -0.759 27.516 1 81.75 207 HIS A N 1
ATOM 1577 C CA . HIS A 1 207 ? -9.258 -1.905 27.516 1 81.75 207 HIS A CA 1
ATOM 1578 C C . HIS A 1 207 ? -9.016 -2.791 28.734 1 81.75 207 HIS A C 1
ATOM 1580 O O . HIS A 1 207 ? -9.891 -3.572 29.125 1 81.75 207 HIS A O 1
ATOM 1586 N N . MET A 1 208 ? -7.836 -2.715 29.281 1 77.81 208 MET A N 1
ATOM 1587 C CA . MET A 1 208 ? -7.508 -3.539 30.438 1 77.81 208 MET A CA 1
ATOM 1588 C C . MET A 1 208 ? -7.949 -2.859 31.719 1 77.81 208 MET A C 1
ATOM 1590 O O . MET A 1 208 ? -8.445 -3.52 32.656 1 77.81 208 MET A O 1
ATOM 1594 N N . TRP A 1 209 ? -7.629 -1.581 31.766 1 70.31 209 TRP A N 1
ATOM 1595 C CA . TRP A 1 209 ? -7.961 -0.818 32.969 1 70.31 209 TRP A CA 1
ATOM 1596 C C . TRP A 1 209 ? -9.062 0.195 32.688 1 70.31 209 TRP A C 1
ATOM 1598 O O . TRP A 1 209 ? -8.852 1.16 31.953 1 70.31 209 TRP A O 1
ATOM 1608 N N . LYS A 1 210 ? -10.234 -0.279 32.875 1 64.25 210 LYS A N 1
ATOM 1609 C CA . LYS A 1 210 ? -11.336 0.651 32.656 1 64.25 210 LYS A CA 1
ATOM 1610 C C . LYS A 1 210 ? -11.312 1.797 33.656 1 64.25 210 LYS A C 1
ATOM 1612 O O . LYS A 1 210 ? -11.672 1.615 34.844 1 64.25 210 LYS A O 1
ATOM 1617 N N . LEU A 1 211 ? -10.461 2.703 33.312 1 61.5 211 LEU A N 1
ATOM 1618 C CA . LEU A 1 211 ? -10.484 3.898 34.156 1 61.5 211 LEU A CA 1
ATOM 1619 C C . LEU A 1 211 ? -11.719 4.746 33.844 1 61.5 211 LEU A C 1
ATOM 1621 O O . LEU A 1 211 ? -12.281 4.668 32.75 1 61.5 211 LEU A O 1
ATOM 1625 N N . LYS A 1 212 ? -12.172 5.344 34.844 1 57.28 212 LYS A N 1
ATOM 1626 C CA . LYS A 1 212 ? -13.336 6.215 34.719 1 57.28 212 LYS A CA 1
ATOM 1627 C C . LYS A 1 212 ? -13.117 7.262 33.625 1 57.28 212 LYS A C 1
ATOM 1629 O O . LYS A 1 212 ? -14.055 7.629 32.938 1 57.28 212 LYS A O 1
ATOM 1634 N N . ARG A 1 213 ? -11.93 7.707 33.531 1 66 213 ARG A N 1
ATOM 1635 C CA . ARG A 1 213 ? -11.617 8.688 32.5 1 66 213 ARG A CA 1
ATOM 1636 C C . ARG A 1 213 ? -10.625 8.117 31.484 1 66 213 ARG A C 1
ATOM 1638 O O . ARG A 1 213 ? -9.664 7.441 31.859 1 66 213 ARG A O 1
ATOM 1645 N N . PRO A 1 214 ? -11.008 8.445 30.219 1 78.69 214 PRO A N 1
ATOM 1646 C CA . PRO A 1 214 ? -10.125 7.879 29.203 1 78.69 214 PRO A CA 1
ATOM 1647 C C . PRO A 1 214 ? -8.812 8.648 29.047 1 78.69 214 PRO A C 1
ATOM 1649 O O . PRO A 1 214 ? -8.508 9.148 27.969 1 78.69 214 PRO A O 1
ATOM 1652 N N . ILE A 1 215 ? -8.086 8.75 30.172 1 77.19 215 ILE A N 1
ATOM 1653 C CA . ILE A 1 215 ? -6.863 9.547 30.219 1 77.19 215 ILE A CA 1
ATOM 1654 C C . ILE A 1 215 ? -5.797 8.914 29.328 1 77.19 215 ILE A C 1
ATOM 1656 O O . ILE A 1 215 ? -5.137 9.609 28.562 1 77.19 215 ILE A O 1
ATOM 1660 N N . PHE A 1 216 ? -5.699 7.68 29.359 1 79.44 216 PHE A N 1
ATOM 1661 C CA . PHE A 1 216 ? -4.613 7.027 28.641 1 79.44 216 PHE A CA 1
ATOM 1662 C C . PHE A 1 216 ? -4.887 7.012 27.141 1 79.44 216 PHE A C 1
ATOM 1664 O O . PHE A 1 216 ? -3.965 7.129 26.328 1 79.44 216 PHE A O 1
ATOM 1671 N N . GLU A 1 217 ? -6.109 7 26.875 1 82.06 217 GLU A N 1
ATOM 1672 C CA . GLU A 1 217 ? -6.438 7.004 25.453 1 82.06 217 GLU A CA 1
ATOM 1673 C C . GLU A 1 217 ? -6.262 8.398 24.859 1 82.06 217 GLU A C 1
ATOM 1675 O O . GLU A 1 217 ? -5.82 8.531 23.703 1 82.06 217 GLU A O 1
ATOM 1680 N N . ARG A 1 218 ? -6.504 9.352 25.672 1 88.5 218 ARG A N 1
ATOM 1681 C CA . ARG A 1 218 ? -6.52 10.719 25.156 1 88.5 218 ARG A CA 1
ATOM 1682 C C . ARG A 1 218 ? -5.125 11.336 25.188 1 88.5 218 ARG A C 1
ATOM 1684 O O . ARG A 1 218 ? -4.793 12.18 24.359 1 88.5 218 ARG A O 1
ATOM 1691 N N . PHE A 1 219 ? -4.289 10.867 26.047 1 93.62 219 PHE A N 1
ATOM 1692 C CA . PHE A 1 219 ? -2.992 11.508 26.219 1 93.62 219 PHE A CA 1
ATOM 1693 C C . PHE A 1 219 ? -1.862 10.516 25.984 1 93.62 219 PHE A C 1
ATOM 1695 O O . PHE A 1 219 ? -0.787 10.641 26.578 1 93.62 219 PHE A O 1
ATOM 1702 N N . ALA A 1 220 ? -2.129 9.531 25.188 1 94.38 220 ALA A N 1
ATOM 1703 C CA . ALA A 1 220 ? -1.172 8.453 24.953 1 94.38 220 ALA A CA 1
ATOM 1704 C C . ALA A 1 220 ? 0.095 8.984 24.281 1 94.38 220 ALA A C 1
ATOM 1706 O O . ALA A 1 220 ? 1.202 8.539 24.609 1 94.38 220 ALA A O 1
ATOM 1707 N N . VAL A 1 221 ? -0.047 9.891 23.391 1 95.75 221 VAL A N 1
ATOM 1708 C CA . VAL A 1 221 ? 1.097 10.414 22.641 1 95.75 221 VAL A CA 1
ATOM 1709 C C . VAL A 1 221 ? 2.014 11.188 23.594 1 95.75 221 VAL A C 1
ATOM 1711 O O . VAL A 1 221 ? 3.229 10.984 23.594 1 95.75 221 VAL A O 1
ATOM 1714 N N . LEU A 1 222 ? 1.446 12.047 24.375 1 95.19 222 LEU A N 1
ATOM 1715 C CA . LEU A 1 222 ? 2.217 12.859 25.297 1 95.19 222 LEU A CA 1
ATOM 1716 C C . LEU A 1 222 ? 2.961 11.984 26.297 1 95.19 222 LEU A C 1
ATOM 1718 O O . LEU A 1 222 ? 4.148 12.195 26.547 1 95.19 222 LEU A O 1
ATOM 1722 N N . LEU A 1 223 ? 2.275 11.031 26.812 1 95.31 223 LEU A N 1
ATOM 1723 C CA . LEU A 1 223 ? 2.867 10.133 27.797 1 95.31 223 LEU A CA 1
ATOM 1724 C C . LEU A 1 223 ? 3.955 9.273 27.156 1 95.31 223 LEU A C 1
ATOM 1726 O O . LEU A 1 223 ? 5.008 9.047 27.766 1 95.31 223 LEU A O 1
ATOM 1730 N N . SER A 1 224 ? 3.66 8.773 26 1 96.06 224 SER A N 1
ATOM 1731 C CA . SER A 1 224 ? 4.637 7.938 25.312 1 96.06 224 SER A CA 1
ATOM 1732 C C . SER A 1 224 ? 5.91 8.719 25 1 96.06 224 SER A C 1
ATOM 1734 O O . SER A 1 224 ? 7.02 8.219 25.219 1 96.06 224 SER A O 1
ATOM 1736 N N . VAL A 1 225 ? 5.766 9.914 24.484 1 95.5 225 VAL A N 1
ATOM 1737 C CA . VAL A 1 225 ? 6.922 10.742 24.141 1 95.5 225 VAL A CA 1
ATOM 1738 C C . VAL A 1 225 ? 7.719 11.055 25.406 1 95.5 225 VAL A C 1
ATOM 1740 O O . VAL A 1 225 ? 8.953 10.977 25.406 1 95.5 225 VAL A O 1
ATOM 1743 N N . ALA A 1 226 ? 7.066 11.383 26.453 1 94.62 226 ALA A N 1
ATOM 1744 C CA . ALA A 1 226 ? 7.727 11.703 27.719 1 94.62 226 ALA A CA 1
ATOM 1745 C C . ALA A 1 226 ? 8.5 10.508 28.25 1 94.62 226 ALA A C 1
ATOM 1747 O O . ALA A 1 226 ? 9.656 10.641 28.672 1 94.62 226 ALA A O 1
ATOM 1748 N N . ILE A 1 227 ? 7.875 9.344 28.25 1 95.81 227 ILE A N 1
ATOM 1749 C CA . ILE A 1 227 ? 8.477 8.133 28.812 1 95.81 227 ILE A CA 1
ATOM 1750 C C . ILE A 1 227 ? 9.695 7.734 27.969 1 95.81 227 ILE A C 1
ATOM 1752 O O . ILE A 1 227 ? 10.758 7.438 28.516 1 95.81 227 ILE A O 1
ATOM 1756 N N . VAL A 1 228 ? 9.531 7.742 26.672 1 95.38 228 VAL A N 1
ATOM 1757 C CA . VAL A 1 228 ? 10.602 7.293 25.797 1 95.38 228 VAL A CA 1
ATOM 1758 C C . VAL A 1 228 ? 11.734 8.32 25.797 1 95.38 228 VAL A C 1
ATOM 1760 O O . VAL A 1 228 ? 12.906 7.961 25.703 1 95.38 228 VAL A O 1
ATOM 1763 N N . TRP A 1 229 ? 11.398 9.586 25.844 1 92.75 229 TRP A N 1
ATOM 1764 C CA . TRP A 1 229 ? 12.422 10.625 25.938 1 92.75 229 TRP A CA 1
ATOM 1765 C C . TRP A 1 229 ? 13.234 10.469 27.219 1 92.75 229 TRP A C 1
ATOM 1767 O O . TRP A 1 229 ? 14.461 10.609 27.203 1 92.75 229 TRP A O 1
ATOM 1777 N N . ALA A 1 230 ? 12.562 10.258 28.297 1 93.31 230 ALA A N 1
ATOM 1778 C CA . ALA A 1 230 ? 13.25 10.031 29.562 1 93.31 230 ALA A CA 1
ATOM 1779 C C . ALA A 1 230 ? 14.164 8.812 29.484 1 93.31 230 ALA A C 1
ATOM 1781 O O . ALA A 1 230 ? 15.289 8.836 30 1 93.31 230 ALA A O 1
ATOM 1782 N N . TYR A 1 231 ? 13.633 7.816 28.875 1 93.69 231 TYR A N 1
ATOM 1783 C CA . TYR A 1 231 ? 14.422 6.609 28.656 1 93.69 231 TYR A CA 1
ATOM 1784 C C . TYR A 1 231 ? 15.656 6.91 27.812 1 93.69 231 TYR A C 1
ATOM 1786 O O . TYR A 1 231 ? 16.766 6.48 28.141 1 93.69 231 TYR A O 1
ATOM 1794 N N . ALA A 1 232 ? 15.5 7.633 26.734 1 91.19 232 ALA A N 1
ATOM 1795 C CA . ALA A 1 232 ? 16.609 8.008 25.859 1 91.19 232 ALA A CA 1
ATOM 1796 C C . ALA A 1 232 ? 17.609 8.891 26.594 1 91.19 232 ALA A C 1
ATOM 1798 O O . ALA A 1 232 ? 18.828 8.781 26.391 1 91.19 232 ALA A O 1
ATOM 1799 N N . ALA A 1 233 ? 17.156 9.766 27.438 1 89.38 233 ALA A N 1
ATOM 1800 C CA . ALA A 1 233 ? 18.016 10.648 28.234 1 89.38 233 ALA A CA 1
ATOM 1801 C C . ALA A 1 233 ? 18.859 9.844 29.219 1 89.38 233 ALA A C 1
ATOM 1803 O O . ALA A 1 233 ? 20.031 10.141 29.422 1 89.38 233 ALA A O 1
ATOM 1804 N N . LEU A 1 234 ? 18.25 8.883 29.797 1 91.25 234 LEU A N 1
ATOM 1805 C CA . LEU A 1 234 ? 18.953 8.023 30.734 1 91.25 234 LEU A CA 1
ATOM 1806 C C . LEU A 1 234 ? 20.062 7.242 30.031 1 91.25 234 LEU A C 1
ATOM 1808 O O . LEU A 1 234 ? 21.172 7.102 30.562 1 91.25 234 LEU A O 1
ATOM 1812 N N . LEU A 1 235 ? 19.734 6.785 28.844 1 89.31 235 LEU A N 1
ATOM 1813 C CA . LEU A 1 235 ? 20.734 6.051 28.078 1 89.31 235 LEU A CA 1
ATOM 1814 C C . LEU A 1 235 ? 21.875 6.969 27.641 1 89.31 235 LEU A C 1
ATOM 1816 O O . LEU A 1 235 ? 23.016 6.539 27.547 1 89.31 235 LEU A O 1
ATOM 1820 N N . THR A 1 236 ? 21.547 8.172 27.344 1 85.12 236 THR A N 1
ATOM 1821 C CA . THR A 1 236 ? 22.547 9.141 26.922 1 85.12 236 THR A CA 1
ATOM 1822 C C . THR A 1 236 ? 23.484 9.484 28.062 1 85.12 236 THR A C 1
ATOM 1824 O O . THR A 1 236 ? 24.703 9.531 27.891 1 85.12 236 THR A O 1
ATOM 1827 N N . VAL A 1 237 ? 23 9.586 29.266 1 86.81 237 VAL A N 1
ATOM 1828 C CA . VAL A 1 237 ? 23.781 9.984 30.438 1 86.81 237 VAL A CA 1
ATOM 1829 C C . VAL A 1 237 ? 24.641 8.812 30.906 1 86.81 237 VAL A C 1
ATOM 1831 O O . VAL A 1 237 ? 25.766 9.008 31.375 1 86.81 237 VAL A O 1
ATOM 1834 N N . THR A 1 238 ? 24.109 7.656 30.734 1 89.06 238 THR A N 1
ATOM 1835 C CA . THR A 1 238 ? 24.844 6.477 31.188 1 89.06 238 THR A CA 1
ATOM 1836 C C . THR A 1 238 ? 25.938 6.102 30.188 1 89.06 238 THR A C 1
ATOM 1838 O O . THR A 1 238 ? 26.766 5.23 30.453 1 89.06 238 THR A O 1
ATOM 1841 N N . GLY A 1 239 ? 25.969 6.734 29.031 1 80.31 239 GLY A N 1
ATOM 1842 C CA . GLY A 1 239 ? 27.031 6.551 28.078 1 80.31 239 GLY A CA 1
ATOM 1843 C C . GLY A 1 239 ? 26.812 5.367 27.141 1 80.31 239 GLY A C 1
ATOM 1844 O O . GLY A 1 239 ? 27.75 4.824 26.578 1 80.31 239 GLY A O 1
ATOM 1845 N N . ALA A 1 240 ? 25.672 5.004 27.047 1 80.75 240 ALA A N 1
ATOM 1846 C CA . ALA A 1 240 ? 25.359 3.836 26.234 1 80.75 240 ALA A CA 1
ATOM 1847 C C . ALA A 1 240 ? 25.75 4.059 24.781 1 80.75 240 ALA A C 1
ATOM 1849 O O . ALA A 1 240 ? 26.094 3.107 24.062 1 80.75 240 ALA A O 1
ATOM 1850 N N . TYR A 1 241 ? 25.875 5.352 24.359 1 80.81 241 TYR A N 1
ATOM 1851 C CA . TYR A 1 241 ? 26.109 5.629 22.938 1 80.81 241 TYR A CA 1
ATOM 1852 C C . TYR A 1 241 ? 27.469 6.266 22.734 1 80.81 241 TYR A C 1
ATOM 1854 O O . TYR A 1 241 ? 27.812 6.66 21.609 1 80.81 241 TYR A O 1
ATOM 1862 N N . ASN A 1 242 ? 28.281 6.344 23.672 1 77.75 242 ASN A N 1
ATOM 1863 C CA . ASN A 1 242 ? 29.562 7.012 23.578 1 77.75 242 ASN A CA 1
ATOM 1864 C C . ASN A 1 242 ? 30.5 6.285 22.609 1 77.75 242 ASN A C 1
ATOM 1866 O O . ASN A 1 242 ? 31.266 6.922 21.891 1 77.75 242 ASN A O 1
ATOM 1870 N N . ASN A 1 243 ? 30.297 4.988 22.516 1 77.56 243 ASN A N 1
ATOM 1871 C CA . ASN A 1 243 ? 31.203 4.23 21.672 1 77.56 243 ASN A CA 1
ATOM 1872 C C . ASN A 1 243 ? 30.531 3.777 20.375 1 77.56 243 ASN A C 1
ATOM 1874 O O . ASN A 1 243 ? 31.016 2.869 19.703 1 77.56 243 ASN A O 1
ATOM 1878 N N . ARG A 1 244 ? 29.484 4.441 20.062 1 78.56 244 ARG A N 1
ATOM 1879 C CA . ARG A 1 244 ? 28.781 4.055 18.859 1 78.56 244 ARG A CA 1
ATOM 1880 C C . ARG A 1 244 ? 29.094 5.012 17.703 1 78.56 244 ARG A C 1
ATOM 1882 O O . ARG A 1 244 ? 29.656 6.09 17.922 1 78.56 244 ARG A O 1
ATOM 1889 N N . PRO A 1 245 ? 28.891 4.586 16.469 1 77.44 245 PRO A N 1
ATOM 1890 C CA . PRO A 1 245 ? 29.141 5.465 15.328 1 77.44 245 PRO A CA 1
ATOM 1891 C C . PRO A 1 245 ? 28.359 6.77 15.398 1 77.44 245 PRO A C 1
ATOM 1893 O O . PRO A 1 245 ? 27.297 6.82 16.047 1 77.44 245 PRO A O 1
ATOM 1896 N N . PRO A 1 246 ? 28.922 7.766 14.836 1 72.88 246 PRO A N 1
ATOM 1897 C CA . PRO A 1 246 ? 28.328 9.102 14.906 1 72.88 246 PRO A CA 1
ATOM 1898 C C . PRO A 1 246 ? 26.875 9.133 14.445 1 72.88 246 PRO A C 1
ATOM 1900 O O . PRO A 1 246 ? 26.062 9.867 15.008 1 72.88 246 PRO A O 1
ATOM 1903 N N . GLN A 1 247 ? 26.531 8.375 13.555 1 73.94 247 GLN A N 1
ATOM 1904 C CA . GLN A 1 247 ? 25.156 8.367 13.055 1 73.94 247 GLN A CA 1
ATOM 1905 C C . GLN A 1 247 ? 24.188 7.875 14.125 1 73.94 247 GLN A C 1
ATOM 1907 O O . GLN A 1 247 ? 23.078 8.414 14.258 1 73.94 247 GLN A O 1
ATOM 1912 N N . THR A 1 248 ? 24.641 6.922 14.828 1 77.25 248 THR A N 1
ATOM 1913 C CA . THR A 1 248 ? 23.828 6.387 15.914 1 77.25 248 THR A CA 1
ATOM 1914 C C . THR A 1 248 ? 23.703 7.398 17.047 1 77.25 248 THR A C 1
ATOM 1916 O O . THR A 1 248 ? 22.641 7.508 17.672 1 77.25 248 THR A O 1
ATOM 1919 N N . GLN A 1 249 ? 24.797 8.094 17.219 1 74.94 249 GLN A N 1
ATOM 1920 C CA . GLN A 1 249 ? 24.766 9.102 18.266 1 74.94 249 GLN A CA 1
ATOM 1921 C C . GLN A 1 249 ? 23.797 10.234 17.922 1 74.94 249 GLN A C 1
ATOM 1923 O O . GLN A 1 249 ? 23.062 10.719 18.781 1 74.94 249 GLN A O 1
ATOM 1928 N N . PHE A 1 250 ? 23.766 10.547 16.703 1 74.38 250 PHE A N 1
ATOM 1929 C CA . PHE A 1 250 ? 22.891 11.617 16.234 1 74.38 250 PHE A CA 1
ATOM 1930 C C . PHE A 1 250 ? 21.438 11.195 16.312 1 74.38 250 PHE A C 1
ATOM 1932 O O . PHE A 1 250 ? 20.562 12 16.672 1 74.38 250 PHE A O 1
ATOM 1939 N N . SER A 1 251 ? 21.25 9.977 16.125 1 78.38 251 SER A N 1
ATOM 1940 C CA . SER A 1 251 ? 19.875 9.5 16.031 1 78.38 251 SER A CA 1
ATOM 1941 C C . SER A 1 251 ? 19.344 9.094 17.406 1 78.38 251 SER A C 1
ATOM 1943 O O . SER A 1 251 ? 18.125 9.109 17.641 1 78.38 251 SER A O 1
ATOM 1945 N N . CYS A 1 252 ? 20.234 8.836 18.328 1 82.19 252 CYS A N 1
ATOM 1946 C CA . CYS A 1 252 ? 19.766 8.211 19.562 1 82.19 252 CYS A CA 1
ATOM 1947 C C . CYS A 1 252 ? 19.922 9.164 20.734 1 82.19 252 CYS A C 1
ATOM 1949 O O . CYS A 1 252 ? 19.219 9.039 21.75 1 82.19 252 CYS A O 1
ATOM 1951 N N . ARG A 1 253 ? 20.828 10.102 20.578 1 77.5 253 ARG A N 1
ATOM 1952 C CA . ARG A 1 253 ? 21.109 10.961 21.719 1 77.5 253 ARG A CA 1
ATOM 1953 C C . ARG A 1 253 ? 20.172 12.156 21.766 1 77.5 253 ARG A C 1
ATOM 1955 O O . ARG A 1 253 ? 19.734 12.648 20.719 1 77.5 253 ARG A O 1
ATOM 1962 N N . VAL A 1 254 ? 19.922 12.656 22.938 1 77.06 254 VAL A N 1
ATOM 1963 C CA . VAL A 1 254 ? 18.984 13.758 23.109 1 77.06 254 VAL A CA 1
ATOM 1964 C C . VAL A 1 254 ? 19.734 15.086 23.078 1 77.06 254 VAL A C 1
ATOM 1966 O O . VAL A 1 254 ? 19.125 16.141 22.891 1 77.06 254 VAL A O 1
ATOM 1969 N N . ASP A 1 255 ? 21.016 15.109 23.156 1 68.25 255 ASP A N 1
ATOM 1970 C CA . ASP A 1 255 ? 21.781 16.344 23.312 1 68.25 255 ASP A CA 1
ATOM 1971 C C . ASP A 1 255 ? 22.391 16.781 21.984 1 68.25 255 ASP A C 1
ATOM 1973 O O . ASP A 1 255 ? 23.078 17.812 21.922 1 68.25 255 ASP A O 1
ATOM 1977 N N . ARG A 1 256 ? 22.203 16.109 20.969 1 62.78 256 ARG A N 1
ATOM 1978 C CA . ARG A 1 256 ? 23.016 16.359 19.781 1 62.78 256 ARG A CA 1
ATOM 1979 C C . ARG A 1 256 ? 22.172 16.891 18.625 1 62.78 256 ARG A C 1
ATOM 1981 O O . ARG A 1 256 ? 22.547 16.766 17.469 1 62.78 256 ARG A O 1
ATOM 1988 N N . SER A 1 257 ? 21.172 17.547 18.797 1 66.25 257 SER A N 1
ATOM 1989 C CA . SER A 1 257 ? 20.375 18 17.672 1 66.25 257 SER A CA 1
ATOM 1990 C C . SER A 1 257 ? 20.938 19.281 17.062 1 66.25 257 SER A C 1
ATOM 1992 O O . SER A 1 257 ? 20.719 19.562 15.891 1 66.25 257 SER A O 1
ATOM 1994 N N . GLY A 1 258 ? 21.844 19.969 17.703 1 68.81 258 GLY A N 1
ATOM 1995 C CA . GLY A 1 258 ? 22.422 21.219 17.234 1 68.81 258 GLY A CA 1
ATOM 1996 C C . GLY A 1 258 ? 21.406 22.344 17.125 1 68.81 258 GLY A C 1
ATOM 1997 O O . GLY A 1 258 ? 21.766 23.516 17 1 68.81 258 GLY A O 1
ATOM 1998 N N . VAL A 1 259 ? 20.188 22.094 17.25 1 75.12 259 VAL A N 1
ATOM 1999 C CA . VAL A 1 259 ? 19.125 23.062 17.078 1 75.12 259 VAL A CA 1
ATOM 2000 C C . VAL A 1 259 ? 19.062 23.984 18.281 1 75.12 259 VAL A C 1
ATOM 2002 O O . VAL A 1 259 ? 18.781 25.188 18.156 1 75.12 259 VAL A O 1
ATOM 2005 N N . ILE A 1 260 ? 19.406 23.453 19.391 1 78.19 260 ILE A N 1
ATOM 2006 C CA . ILE A 1 260 ? 19.297 24.234 20.625 1 78.19 260 ILE A CA 1
ATOM 2007 C C . ILE A 1 260 ? 20.375 25.312 20.641 1 78.19 260 ILE A C 1
ATOM 2009 O O . ILE A 1 260 ? 20.094 26.484 20.953 1 78.19 260 ILE A O 1
ATOM 2013 N N . SER A 1 261 ? 21.547 24.922 20.234 1 77.5 261 SER A N 1
ATOM 2014 C CA . SER A 1 261 ? 22.641 25.875 20.25 1 77.5 261 SER A CA 1
ATOM 2015 C C . SER A 1 261 ? 22.469 26.969 19.188 1 77.5 261 SER A C 1
ATOM 2017 O O . SER A 1 261 ? 22.891 28.094 19.375 1 77.5 261 SER A O 1
ATOM 2019 N N . GLY A 1 262 ? 21.734 26.625 18.219 1 77.94 262 GLY A N 1
ATOM 2020 C CA . GLY A 1 262 ? 21.578 27.578 17.125 1 77.94 262 GLY A CA 1
ATOM 2021 C C . GLY A 1 262 ? 20.375 28.484 17.297 1 77.94 262 GLY A C 1
ATOM 2022 O O . GLY A 1 262 ? 20.266 29.516 16.641 1 77.94 262 GLY A O 1
ATOM 2023 N N . ALA A 1 263 ? 19.547 28.141 18.203 1 81.5 263 ALA A N 1
ATOM 2024 C CA . ALA A 1 263 ? 18.281 28.875 18.344 1 81.5 263 ALA A CA 1
ATOM 2025 C C . ALA A 1 263 ? 18.469 30.109 19.219 1 81.5 263 ALA A C 1
ATOM 2027 O O . ALA A 1 263 ? 19.188 30.078 20.219 1 81.5 263 ALA A O 1
ATOM 2028 N N . SER A 1 264 ? 17.922 31.234 18.781 1 81.62 264 SER A N 1
ATOM 2029 C CA . SER A 1 264 ? 17.891 32.469 19.578 1 81.62 264 SER A CA 1
ATOM 2030 C C . SER A 1 264 ? 16.828 32.406 20.672 1 81.62 264 SER A C 1
ATOM 2032 O O . SER A 1 264 ? 15.906 31.594 20.594 1 81.62 264 SER A O 1
ATOM 2034 N N . TRP A 1 265 ? 17 33.219 21.734 1 84.25 265 TRP A N 1
ATOM 2035 C CA . TRP A 1 265 ? 16.047 33.219 22.844 1 84.25 265 TRP A CA 1
ATOM 2036 C C . TRP A 1 265 ? 14.688 33.75 22.391 1 84.25 265 TRP A C 1
ATOM 2038 O O . TRP A 1 265 ? 13.664 33.125 22.641 1 84.25 265 TRP A O 1
ATOM 2048 N N . ILE A 1 266 ? 14.664 34.875 21.75 1 88.31 266 ILE A N 1
ATOM 2049 C CA . ILE A 1 266 ? 13.43 35.469 21.234 1 88.31 266 ILE A CA 1
ATOM 2050 C C . ILE A 1 266 ? 13.664 36 19.828 1 88.31 266 ILE A C 1
ATOM 2052 O O . ILE A 1 266 ? 14.586 36.781 19.609 1 88.31 266 ILE A O 1
ATOM 2056 N N . LYS A 1 267 ? 12.992 35.5 18.922 1 87.56 267 LYS A N 1
ATOM 2057 C CA . LYS A 1 267 ? 13.031 35.969 17.547 1 87.56 267 LYS A CA 1
ATOM 2058 C C . LYS A 1 267 ? 11.68 35.812 16.859 1 87.56 267 LYS A C 1
ATOM 2060 O O . LYS A 1 267 ? 11.141 34.688 16.812 1 87.56 267 LYS A O 1
ATOM 2065 N N . VAL A 1 268 ? 11.148 36.844 16.406 1 92.19 268 VAL A N 1
ATOM 2066 C CA . VAL A 1 268 ? 9.867 36.781 15.703 1 92.19 268 VAL A CA 1
ATOM 2067 C C . VAL A 1 268 ? 10.102 36.75 14.195 1 92.19 268 VAL A C 1
ATOM 2069 O O . VAL A 1 268 ? 10.68 37.688 13.633 1 92.19 268 VAL A O 1
ATOM 2072 N N . PRO A 1 269 ? 9.703 35.656 13.633 1 94.5 269 PRO A N 1
ATOM 2073 C CA . PRO A 1 269 ? 9.828 35.625 12.172 1 94.5 269 PRO A CA 1
ATOM 2074 C C . PRO A 1 269 ? 8.984 36.719 11.492 1 94.5 269 PRO A C 1
ATOM 2076 O O . PRO A 1 269 ? 7.871 37 11.93 1 94.5 269 PRO A O 1
ATOM 2079 N N . TYR A 1 270 ? 9.531 37.312 10.453 1 94.12 270 TYR A N 1
ATOM 2080 C CA . TYR A 1 270 ? 8.836 38.375 9.742 1 94.12 270 TYR A CA 1
ATOM 2081 C C . TYR A 1 270 ? 8.93 38.188 8.234 1 94.12 270 TYR A C 1
ATOM 2083 O O . TYR A 1 270 ? 9.805 37.469 7.75 1 94.12 270 TYR A O 1
ATOM 2091 N N . PRO A 1 271 ? 8.031 38.75 7.488 1 95.31 271 PRO A N 1
ATOM 2092 C CA . PRO A 1 271 ? 8.047 38.625 6.031 1 95.31 271 PRO A CA 1
ATOM 2093 C C . PRO A 1 271 ? 9.305 39.188 5.395 1 95.31 271 PRO A C 1
ATOM 2095 O O . PRO A 1 271 ? 9.797 40.25 5.824 1 95.31 271 PRO A O 1
ATOM 2098 N N . TRP A 1 272 ? 9.93 38.594 4.473 1 93.25 272 TRP A N 1
ATOM 2099 C CA . TRP A 1 272 ? 11.102 39 3.699 1 93.25 272 TRP A CA 1
ATOM 2100 C C . TRP A 1 272 ? 12.344 39.062 4.578 1 93.25 272 TRP A C 1
ATOM 2102 O O . TRP A 1 272 ? 13.227 39.875 4.367 1 93.25 272 TRP A O 1
ATOM 2112 N N . GLN A 1 273 ? 12.312 38.25 5.531 1 93.69 273 GLN A N 1
ATOM 2113 C CA . GLN A 1 273 ? 13.453 38.219 6.445 1 93.69 273 GLN A CA 1
ATOM 2114 C C . GLN A 1 273 ? 14.727 37.781 5.727 1 93.69 273 GLN A C 1
ATOM 2116 O O . GLN A 1 273 ? 15.828 38.125 6.148 1 93.69 273 GLN A O 1
ATOM 2121 N N . TRP A 1 274 ? 14.625 37.094 4.609 1 95.88 274 TRP A N 1
ATOM 2122 C CA . TRP A 1 274 ? 15.797 36.594 3.885 1 95.88 274 TRP A CA 1
ATOM 2123 C C . TRP A 1 274 ? 16.141 37.531 2.723 1 95.88 274 TRP A C 1
ATOM 2125 O O . TRP A 1 274 ? 17.125 37.312 2.023 1 95.88 274 TRP A O 1
ATOM 2135 N N . GLY A 1 275 ? 15.297 38.531 2.49 1 94.19 275 GLY A N 1
ATOM 2136 C CA . GLY A 1 275 ? 15.477 39.438 1.378 1 94.19 275 GLY A CA 1
ATOM 2137 C C . GLY A 1 275 ? 14.336 39.406 0.384 1 94.19 275 GLY A C 1
ATOM 2138 O O . GLY A 1 275 ? 13.367 38.656 0.559 1 94.19 275 GLY A O 1
ATOM 2139 N N . ALA A 1 276 ? 14.523 40.125 -0.68 1 94.25 276 ALA A N 1
ATOM 2140 C CA . ALA A 1 276 ? 13.492 40.219 -1.712 1 94.25 276 ALA A CA 1
ATOM 2141 C C . ALA A 1 276 ? 13.438 38.938 -2.537 1 94.25 276 ALA A C 1
ATOM 2143 O O . ALA A 1 276 ? 14.469 38.406 -2.963 1 94.25 276 ALA A O 1
ATOM 2144 N N . PRO A 1 277 ? 12.273 38.469 -2.758 1 95.38 277 PRO A N 1
ATOM 2145 C CA . PRO A 1 277 ? 12.125 37.219 -3.521 1 95.38 277 PRO A CA 1
ATOM 2146 C C . PRO A 1 277 ? 12.641 37.344 -4.953 1 95.38 277 PRO A C 1
ATOM 2148 O O . PRO A 1 277 ? 12.516 38.406 -5.57 1 95.38 277 PRO A O 1
ATOM 2151 N N . LYS A 1 278 ? 13.219 36.312 -5.426 1 94.88 278 LYS A N 1
ATOM 2152 C CA . LYS A 1 278 ? 13.656 36.188 -6.812 1 94.88 278 LYS A CA 1
ATOM 2153 C C . LYS A 1 278 ? 12.82 35.156 -7.566 1 94.88 278 LYS A C 1
ATOM 2155 O O . LYS A 1 278 ? 12.469 34.125 -7.012 1 94.88 278 LYS A O 1
ATOM 2160 N N . VAL A 1 279 ? 12.523 35.5 -8.82 1 94.81 279 VAL A N 1
ATOM 2161 C CA . VAL A 1 279 ? 11.609 34.656 -9.562 1 94.81 279 VAL A CA 1
ATOM 2162 C C . VAL A 1 279 ? 12.328 34.031 -10.758 1 94.81 279 VAL A C 1
ATOM 2164 O O . VAL A 1 279 ? 12.969 34.75 -11.531 1 94.81 279 VAL A O 1
ATOM 2167 N N . ASP A 1 280 ? 12.305 32.781 -10.805 1 93.69 280 ASP A N 1
ATOM 2168 C CA . ASP A 1 280 ? 12.75 32.031 -11.953 1 93.69 280 ASP A CA 1
ATOM 2169 C C . ASP A 1 280 ? 11.625 31.141 -12.5 1 93.69 280 ASP A C 1
ATOM 2171 O O . ASP A 1 280 ? 10.977 30.422 -11.742 1 93.69 280 ASP A O 1
ATOM 2175 N N . ALA A 1 281 ? 11.414 31.156 -13.789 1 92.19 281 ALA A N 1
ATOM 2176 C CA . ALA A 1 281 ? 10.289 30.469 -14.406 1 92.19 281 ALA A CA 1
ATOM 2177 C C . ALA A 1 281 ? 10.352 28.969 -14.148 1 92.19 281 ALA A C 1
ATOM 2179 O O . ALA A 1 281 ? 9.336 28.328 -13.875 1 92.19 281 ALA A O 1
ATOM 2180 N N . GLY A 1 282 ? 11.508 28.422 -14.312 1 90.06 282 GLY A N 1
ATOM 2181 C CA . GLY A 1 282 ? 11.672 27 -14.07 1 90.06 282 GLY A CA 1
ATOM 2182 C C . GLY A 1 282 ? 11.297 26.594 -12.656 1 90.06 282 GLY A C 1
ATOM 2183 O O . GLY A 1 282 ? 10.602 25.578 -12.461 1 90.06 282 GLY A O 1
ATOM 2184 N N . ASP A 1 283 ? 11.711 27.359 -11.711 1 93.38 283 ASP A N 1
ATOM 2185 C CA . ASP A 1 283 ? 11.414 27.094 -10.312 1 93.38 283 ASP A CA 1
ATOM 2186 C C . ASP A 1 283 ? 9.922 27.219 -10.031 1 93.38 283 ASP A C 1
ATOM 2188 O O . ASP A 1 283 ? 9.352 26.453 -9.258 1 93.38 283 ASP A O 1
ATOM 2192 N N . VAL A 1 284 ? 9.328 28.141 -10.711 1 95.38 284 VAL A N 1
ATOM 2193 C CA . VAL A 1 284 ? 7.91 28.406 -10.5 1 95.38 284 VAL A CA 1
ATOM 2194 C C . VAL A 1 284 ? 7.074 27.219 -10.969 1 95.38 284 VAL A C 1
ATOM 2196 O O . VAL A 1 284 ? 6.168 26.781 -10.266 1 95.38 284 VAL A O 1
ATOM 2199 N N . PHE A 1 285 ? 7.383 26.672 -12.094 1 93.75 285 PHE A N 1
ATOM 2200 C CA . PHE A 1 285 ? 6.59 25.594 -12.664 1 93.75 285 PHE A CA 1
ATOM 2201 C C . PHE A 1 285 ? 6.707 24.328 -11.82 1 93.75 285 PHE A C 1
ATOM 2203 O O . PHE A 1 285 ? 5.73 23.609 -11.641 1 93.75 285 PHE A O 1
ATOM 2210 N N . VAL A 1 286 ? 7.887 24.109 -11.344 1 93.19 286 VAL A N 1
ATOM 2211 C CA . VAL A 1 286 ? 8.094 22.922 -10.523 1 93.19 286 VAL A CA 1
ATOM 2212 C C . VAL A 1 286 ? 7.32 23.062 -9.211 1 93.19 286 VAL A C 1
ATOM 2214 O O . VAL A 1 286 ? 6.711 22.094 -8.734 1 93.19 286 VAL A O 1
ATOM 2217 N N . MET A 1 287 ? 7.305 24.266 -8.68 1 96.06 287 MET A N 1
ATOM 2218 C CA . MET A 1 287 ? 6.586 24.516 -7.43 1 96.06 287 MET A CA 1
ATOM 2219 C C . MET A 1 287 ? 5.078 24.5 -7.656 1 96.06 287 MET A C 1
ATOM 2221 O O . MET A 1 287 ? 4.316 24.109 -6.773 1 96.06 287 MET A O 1
ATOM 2225 N N . MET A 1 288 ? 4.668 24.875 -8.867 1 96.31 288 MET A N 1
ATOM 2226 C CA . MET A 1 288 ? 3.25 24.781 -9.203 1 96.31 288 MET A CA 1
ATOM 2227 C C . MET A 1 288 ? 2.775 23.344 -9.219 1 96.31 288 MET A C 1
ATOM 2229 O O . MET A 1 288 ? 1.673 23.031 -8.758 1 96.31 288 MET A O 1
ATOM 2233 N N . ALA A 1 289 ? 3.605 22.469 -9.766 1 96.38 289 ALA A N 1
ATOM 2234 C CA . ALA A 1 289 ? 3.285 21.047 -9.75 1 96.38 289 ALA A CA 1
ATOM 2235 C C . ALA A 1 289 ? 3.152 20.531 -8.32 1 96.38 289 ALA A C 1
ATOM 2237 O O . ALA A 1 289 ? 2.236 19.766 -8.016 1 96.38 289 ALA A O 1
ATOM 2238 N N . ALA A 1 290 ? 4.047 20.984 -7.5 1 97.19 290 ALA A N 1
ATOM 2239 C CA . ALA A 1 290 ? 4.004 20.578 -6.098 1 97.19 290 ALA A CA 1
ATOM 2240 C C . ALA A 1 290 ? 2.754 21.109 -5.406 1 97.19 290 ALA A C 1
ATOM 2242 O O . ALA A 1 290 ? 2.174 20.438 -4.551 1 97.19 290 ALA A O 1
ATOM 2243 N N . ALA A 1 291 ? 2.361 22.312 -5.746 1 97.69 291 ALA A N 1
ATOM 2244 C CA . ALA A 1 291 ? 1.156 22.906 -5.18 1 97.69 291 ALA A CA 1
ATOM 2245 C C . ALA A 1 291 ? -0.086 22.094 -5.555 1 97.69 291 ALA A C 1
ATOM 2247 O O . ALA A 1 291 ? -0.992 21.938 -4.734 1 97.69 291 ALA A O 1
ATOM 2248 N N . LEU A 1 292 ? -0.084 21.594 -6.727 1 96.81 292 LEU A N 1
ATOM 2249 C CA . LEU A 1 292 ? -1.205 20.766 -7.172 1 96.81 292 LEU A CA 1
ATOM 2250 C C . LEU A 1 292 ? -1.244 19.453 -6.418 1 96.81 292 LEU A C 1
ATOM 2252 O O . LEU A 1 292 ? -2.312 19 -6 1 96.81 292 LEU A O 1
ATOM 2256 N N . VAL A 1 293 ? -0.104 18.859 -6.297 1 97.44 293 VAL A N 1
ATOM 2257 C CA . VAL A 1 293 ? -0.011 17.609 -5.559 1 97.44 293 VAL A CA 1
ATOM 2258 C C . VAL A 1 293 ? -0.453 17.828 -4.113 1 97.44 293 VAL A C 1
ATOM 2260 O O . VAL A 1 293 ? -1.183 17.016 -3.551 1 97.44 293 VAL A O 1
ATOM 2263 N N . SER A 1 294 ? -0.002 18.922 -3.555 1 97.44 294 SER A N 1
ATOM 2264 C CA . SER A 1 294 ? -0.382 19.25 -2.188 1 97.44 294 SER A CA 1
ATOM 2265 C C . SER A 1 294 ? -1.893 19.422 -2.057 1 97.44 294 SER A C 1
ATOM 2267 O O . SER A 1 294 ? -2.479 19.031 -1.042 1 97.44 294 SER A O 1
ATOM 2269 N N . LEU A 1 295 ? -2.49 19.969 -3.047 1 97.38 295 LEU A N 1
ATOM 2270 C CA . LEU A 1 295 ? -3.938 20.141 -3.055 1 97.38 295 LEU A CA 1
ATOM 2271 C C . LEU A 1 295 ? -4.652 18.797 -3.066 1 97.38 295 LEU A C 1
ATOM 2273 O O . LEU A 1 295 ? -5.621 18.594 -2.33 1 97.38 295 LEU A O 1
ATOM 2277 N N . VAL A 1 296 ? -4.195 17.891 -3.816 1 97.25 296 VAL A N 1
ATOM 2278 C CA . VAL A 1 296 ? -4.789 16.562 -3.904 1 97.25 296 VAL A CA 1
ATOM 2279 C C . VAL A 1 296 ? -4.637 15.836 -2.566 1 97.25 296 VAL A C 1
ATOM 2281 O O . VAL A 1 296 ? -5.602 15.266 -2.047 1 97.25 296 VAL A O 1
ATOM 2284 N N . GLU A 1 297 ? -3.484 15.867 -2.035 1 97.62 297 GLU A N 1
ATOM 2285 C CA . GLU A 1 297 ? -3.219 15.219 -0.757 1 97.62 297 GLU A CA 1
ATOM 2286 C C . GLU A 1 297 ? -4.059 15.836 0.36 1 97.62 297 GLU A C 1
ATOM 2288 O O . GLU A 1 297 ? -4.602 15.117 1.201 1 97.62 297 GLU A O 1
ATOM 2293 N N . SER A 1 298 ? -4.133 17.156 0.345 1 98.31 298 SER A N 1
ATOM 2294 C CA . SER A 1 298 ? -4.922 17.844 1.366 1 98.31 298 SER A CA 1
ATOM 2295 C C . SER A 1 298 ? -6.402 17.484 1.249 1 98.31 298 SER A C 1
ATOM 2297 O O . SER A 1 298 ? -7.102 17.375 2.258 1 98.31 298 SER A O 1
ATOM 2299 N N . THR A 1 299 ? -6.848 17.344 0.057 1 98 299 THR A N 1
ATOM 2300 C CA . THR A 1 299 ? -8.242 16.938 -0.144 1 98 299 THR A CA 1
ATOM 2301 C C . THR A 1 299 ? -8.516 15.594 0.504 1 98 299 THR A C 1
ATOM 2303 O O . THR A 1 299 ? -9.531 15.414 1.172 1 98 299 THR A O 1
ATOM 2306 N N . GLY A 1 300 ? -7.613 14.68 0.242 1 98.12 300 GLY A N 1
ATOM 2307 C CA . GLY A 1 300 ? -7.75 13.398 0.912 1 98.12 300 GLY A CA 1
ATOM 2308 C C . GLY A 1 300 ? -7.754 13.508 2.426 1 98.12 300 GLY A C 1
ATOM 2309 O O . GLY A 1 300 ? -8.539 12.844 3.102 1 98.12 300 GLY A O 1
ATOM 2310 N N . ALA A 1 301 ? -6.906 14.336 2.938 1 98.44 301 ALA A N 1
ATOM 2311 C CA . ALA A 1 301 ? -6.809 14.531 4.383 1 98.44 301 ALA A CA 1
ATOM 2312 C C . ALA A 1 301 ? -8.055 15.219 4.93 1 98.44 301 ALA A C 1
ATOM 2314 O O . ALA A 1 301 ? -8.484 14.938 6.055 1 98.44 301 ALA A O 1
ATOM 2315 N N . PHE A 1 302 ? -8.68 16.188 4.141 1 98.31 302 PHE A N 1
ATOM 2316 C CA . PHE A 1 302 ? -9.922 16.828 4.547 1 98.31 302 PHE A CA 1
ATOM 2317 C C . PHE A 1 302 ? -11.039 15.789 4.684 1 98.31 302 PHE A C 1
ATOM 2319 O O . PHE A 1 302 ? -11.805 15.828 5.652 1 98.31 302 PHE A O 1
ATOM 2326 N N . ILE A 1 303 ? -11.062 14.914 3.758 1 97.62 303 ILE A N 1
ATOM 2327 C CA . ILE A 1 303 ? -12.094 13.883 3.771 1 97.62 303 ILE A CA 1
ATOM 2328 C C . ILE A 1 303 ? -11.914 12.984 4.996 1 97.62 303 ILE A C 1
ATOM 2330 O O . ILE A 1 303 ? -12.883 12.672 5.688 1 97.62 303 ILE A O 1
ATOM 2334 N N . ALA A 1 304 ? -10.703 12.656 5.273 1 98.31 304 ALA A N 1
ATOM 2335 C CA . ALA A 1 304 ? -10.414 11.828 6.438 1 98.31 304 ALA A CA 1
ATOM 2336 C C . ALA A 1 304 ? -10.727 12.562 7.734 1 98.31 304 ALA A C 1
ATOM 2338 O O . ALA A 1 304 ? -11.297 11.984 8.664 1 98.31 304 ALA A O 1
ATOM 2339 N N . ALA A 1 305 ? -10.352 13.82 7.801 1 98.25 305 ALA A N 1
ATOM 2340 C CA . ALA A 1 305 ? -10.594 14.625 8.992 1 98.25 305 ALA A CA 1
ATOM 2341 C C . ALA A 1 305 ? -12.086 14.797 9.242 1 98.25 305 ALA A C 1
ATOM 2343 O O . ALA A 1 305 ? -12.531 14.812 10.398 1 98.25 305 ALA A O 1
ATOM 2344 N N . ALA A 1 306 ? -12.828 14.961 8.172 1 96.94 306 ALA A N 1
ATOM 2345 C CA . ALA A 1 306 ? -14.281 15.062 8.305 1 96.94 306 ALA A CA 1
ATOM 2346 C C . ALA A 1 306 ? -14.875 13.781 8.891 1 96.94 306 ALA A C 1
ATOM 2348 O O . ALA A 1 306 ? -15.727 13.828 9.773 1 96.94 306 ALA A O 1
ATOM 2349 N N . ARG A 1 307 ? -14.367 12.695 8.414 1 96.38 307 ARG A N 1
ATOM 2350 C CA . ARG A 1 307 ? -14.852 11.406 8.891 1 96.38 307 ARG A CA 1
ATOM 2351 C C . ARG A 1 307 ? -14.492 11.195 10.359 1 96.38 307 ARG A C 1
ATOM 2353 O O . ARG A 1 307 ? -15.352 10.836 11.172 1 96.38 307 ARG A O 1
ATOM 2360 N N . TYR A 1 308 ? -13.297 11.469 10.742 1 97.44 308 TYR A N 1
ATOM 2361 C CA . TYR A 1 308 ? -12.828 11.242 12.102 1 97.44 308 TYR A CA 1
ATOM 2362 C C . TYR A 1 308 ? -13.367 12.312 13.047 1 97.44 308 TYR A C 1
ATOM 2364 O O . TYR A 1 308 ? -13.398 12.117 14.266 1 97.44 308 TYR A O 1
ATOM 2372 N N . GLY A 1 309 ? -13.758 13.414 12.484 1 96.06 309 GLY A N 1
ATOM 2373 C CA . GLY A 1 309 ? -14.43 14.445 13.266 1 96.06 309 GLY A CA 1
ATOM 2374 C C . GLY A 1 309 ? -15.922 14.211 13.398 1 96.06 309 GLY A C 1
ATOM 2375 O O . GLY A 1 309 ? -16.641 15.031 13.969 1 96.06 309 GLY A O 1
ATOM 2376 N N . SER A 1 310 ? -16.391 13.109 12.789 1 95.38 310 SER A N 1
ATOM 2377 C CA . SER A 1 310 ? -17.781 12.672 12.844 1 95.38 310 SER A CA 1
ATOM 2378 C C . SER A 1 310 ? -18.719 13.711 12.227 1 95.38 310 SER A C 1
ATOM 2380 O O . SER A 1 310 ? -19.75 14.039 12.805 1 95.38 310 SER A O 1
ATOM 2382 N N . VAL A 1 311 ? -18.297 14.242 11.203 1 93.19 311 VAL A N 1
ATOM 2383 C CA . VAL A 1 311 ? -19.156 15.094 10.391 1 93.19 311 VAL A CA 1
ATOM 2384 C C . VAL A 1 311 ? -19.484 14.398 9.078 1 93.19 311 VAL A C 1
ATOM 2386 O O . VAL A 1 311 ? -18.812 13.438 8.695 1 93.19 311 VAL A O 1
ATOM 2389 N N . THR A 1 312 ? -20.516 14.828 8.445 1 89.94 312 THR A N 1
ATOM 2390 C CA . THR A 1 312 ? -20.922 14.234 7.176 1 89.94 312 THR A CA 1
ATOM 2391 C C . THR A 1 312 ? -19.938 14.617 6.066 1 89.94 312 THR A C 1
ATOM 2393 O O . THR A 1 312 ? -19.047 15.438 6.277 1 89.94 312 THR A O 1
ATOM 2396 N N . HIS A 1 313 ? -20.047 13.961 4.969 1 90.31 313 HIS A N 1
ATOM 2397 C CA . HIS A 1 313 ? -19.188 14.289 3.836 1 90.31 313 HIS A CA 1
ATOM 2398 C C . HIS A 1 313 ? -19.266 15.773 3.494 1 90.31 313 HIS A C 1
ATOM 2400 O O . HIS A 1 313 ? -20.344 16.328 3.334 1 90.31 313 HIS A O 1
ATOM 2406 N N . THR A 1 314 ? -18.094 16.328 3.355 1 91.88 314 THR A N 1
ATOM 2407 C CA . THR A 1 314 ? -17.969 17.781 3.193 1 91.88 314 THR A CA 1
ATOM 2408 C C . THR A 1 314 ? -18.406 18.203 1.795 1 91.88 314 THR A C 1
ATOM 2410 O O . THR A 1 314 ? -17.953 17.625 0.799 1 91.88 314 THR A O 1
ATOM 2413 N N . PRO A 1 315 ? -19.219 19.203 1.74 1 91.69 315 PRO A N 1
ATOM 2414 C CA . PRO A 1 315 ? -19.625 19.719 0.432 1 91.69 315 PRO A CA 1
ATOM 2415 C C . PRO A 1 315 ? -18.453 20.281 -0.377 1 91.69 315 PRO A C 1
ATOM 2417 O O . PRO A 1 315 ? -17.5 20.797 0.196 1 91.69 315 PRO A O 1
ATOM 2420 N N . GLY A 1 316 ? -18.594 20.25 -1.684 1 92.62 316 GLY A N 1
ATOM 2421 C CA . GLY A 1 316 ? -17.531 20.688 -2.572 1 92.62 316 GLY A CA 1
ATOM 2422 C C . GLY A 1 316 ? -17.156 22.141 -2.387 1 92.62 316 GLY A C 1
ATOM 2423 O O . GLY A 1 316 ? -15.992 22.516 -2.523 1 92.62 316 GLY A O 1
ATOM 2424 N N . SER A 1 317 ? -18.109 22.969 -2.033 1 92.44 317 SER A N 1
ATOM 2425 C CA . SER A 1 317 ? -17.844 24.391 -1.843 1 92.44 317 SER A CA 1
ATOM 2426 C C . SER A 1 317 ? -16.922 24.625 -0.653 1 92.44 317 SER A C 1
ATOM 2428 O O . SER A 1 317 ? -16.047 25.5 -0.7 1 92.44 317 SER A O 1
ATOM 2430 N N . VAL A 1 318 ? -17.125 23.875 0.395 1 94.19 318 VAL A N 1
ATOM 2431 C CA . VAL A 1 318 ? -16.312 24.016 1.599 1 94.19 318 VAL A CA 1
ATOM 2432 C C . VAL A 1 318 ? -14.883 23.547 1.315 1 94.19 318 VAL A C 1
ATOM 2434 O O . VAL A 1 318 ? -13.914 24.188 1.728 1 94.19 318 VAL A O 1
ATOM 2437 N N . ILE A 1 319 ? -14.742 22.438 0.607 1 95.94 319 ILE A N 1
ATOM 2438 C CA . ILE A 1 319 ? -13.422 21.922 0.275 1 95.94 319 ILE A CA 1
ATOM 2439 C C . ILE A 1 319 ? -12.711 22.891 -0.662 1 95.94 319 ILE A C 1
ATOM 2441 O O . ILE A 1 319 ? -11.5 23.094 -0.539 1 95.94 319 ILE A O 1
ATOM 2445 N N . SER A 1 320 ? -13.438 23.469 -1.588 1 95.19 320 SER A N 1
ATOM 2446 C CA . SER A 1 320 ? -12.859 24.438 -2.502 1 95.19 320 SER A CA 1
ATOM 2447 C C . SER A 1 320 ? -12.383 25.688 -1.755 1 95.19 320 SER A C 1
ATOM 2449 O O . SER A 1 320 ? -11.344 26.25 -2.09 1 95.19 320 SER A O 1
ATOM 2451 N N . ARG A 1 321 ? -13.172 26.156 -0.811 1 94.56 321 ARG A N 1
ATOM 2452 C CA . ARG A 1 321 ? -12.75 27.25 0.054 1 94.56 321 ARG A CA 1
ATOM 2453 C C . ARG A 1 321 ? -11.469 26.891 0.804 1 94.56 321 ARG A C 1
ATOM 2455 O O . ARG A 1 321 ? -10.562 27.719 0.929 1 94.56 321 ARG A O 1
ATOM 2462 N N . GLY A 1 322 ? -11.414 25.672 1.331 1 96.38 322 GLY A N 1
ATOM 2463 C CA . GLY A 1 322 ? -10.195 25.203 1.98 1 96.38 322 GLY A CA 1
ATOM 2464 C C . GLY A 1 322 ? -8.992 25.203 1.063 1 96.38 322 GLY A C 1
ATOM 2465 O O . GLY A 1 322 ? -7.879 25.516 1.491 1 96.38 322 GLY A O 1
ATOM 2466 N N . ALA A 1 323 ? -9.25 24.844 -0.185 1 96.69 323 ALA A N 1
ATOM 2467 C CA . ALA A 1 323 ? -8.18 24.859 -1.181 1 96.69 323 ALA A CA 1
ATOM 2468 C C . ALA A 1 323 ? -7.648 26.266 -1.407 1 96.69 323 ALA A C 1
ATOM 2470 O O . ALA A 1 323 ? -6.441 26.469 -1.558 1 96.69 323 ALA A O 1
ATOM 2471 N N . GLY A 1 324 ? -8.523 27.188 -1.476 1 97.25 324 GLY A N 1
ATOM 2472 C CA . GLY A 1 324 ? -8.109 28.578 -1.603 1 97.25 324 GLY A CA 1
ATOM 2473 C C . GLY A 1 324 ? -7.242 29.047 -0.45 1 97.25 324 GLY A C 1
ATOM 2474 O O . GLY A 1 324 ? -6.223 29.719 -0.664 1 97.25 324 GLY A O 1
ATOM 2475 N N . TRP A 1 325 ? -7.629 28.688 0.711 1 97.31 325 TRP A N 1
ATOM 2476 C CA . TRP A 1 325 ? -6.879 29.094 1.893 1 97.31 325 TRP A CA 1
ATOM 2477 C C . TRP A 1 325 ? -5.547 28.359 1.977 1 97.31 325 TRP A C 1
ATOM 2479 O O . TRP A 1 325 ? -4.578 28.859 2.545 1 97.31 325 TRP A O 1
ATOM 2489 N N . LEU A 1 326 ? -5.539 27.125 1.461 1 97.62 326 LEU A N 1
ATOM 2490 C CA . LEU A 1 326 ? -4.254 26.453 1.323 1 97.62 326 LEU A CA 1
ATOM 2491 C C . LEU A 1 326 ? -3.32 27.234 0.412 1 97.62 326 LEU A C 1
ATOM 2493 O O . LEU A 1 326 ? -2.119 27.328 0.676 1 97.62 326 LEU A O 1
ATOM 2497 N N . GLY A 1 327 ? -3.893 27.734 -0.682 1 97.94 327 GLY A N 1
ATOM 2498 C CA . GLY A 1 327 ? -3.117 28.578 -1.566 1 97.94 327 GLY A CA 1
ATOM 2499 C C . GLY A 1 327 ? -2.594 29.828 -0.882 1 97.94 327 GLY A C 1
ATOM 2500 O O . GLY A 1 327 ? -1.435 30.203 -1.064 1 97.94 327 GLY A O 1
ATOM 2501 N N . LEU A 1 328 ? -3.416 30.453 -0.082 1 97.94 328 LEU A N 1
ATOM 2502 C CA . LEU A 1 328 ? -2.979 31.625 0.679 1 97.94 328 LEU A CA 1
ATOM 2503 C C . LEU A 1 328 ? -1.892 31.234 1.678 1 97.94 328 LEU A C 1
ATOM 2505 O O . LEU A 1 328 ? -0.99 32.031 1.955 1 97.94 328 LEU A O 1
ATOM 2509 N N . GLY A 1 329 ? -2.072 30.047 2.238 1 97.56 329 GLY A N 1
ATOM 2510 C CA . GLY A 1 329 ? -1.017 29.547 3.102 1 97.56 329 GLY A CA 1
ATOM 2511 C C . GLY A 1 329 ? 0.318 29.406 2.395 1 97.56 329 GLY A C 1
ATOM 2512 O O . GLY A 1 329 ? 1.368 29.688 2.979 1 97.56 329 GLY A O 1
ATOM 2513 N N . LEU A 1 330 ? 0.25 28.953 1.188 1 97.69 330 LEU A N 1
ATOM 2514 C CA . LEU A 1 330 ? 1.46 28.844 0.381 1 97.69 330 LEU A CA 1
ATOM 2515 C C . LEU A 1 330 ? 2.061 30.219 0.113 1 97.69 330 LEU A C 1
ATOM 2517 O O . LEU A 1 330 ? 3.283 30.375 0.063 1 97.69 330 LEU A O 1
ATOM 2521 N N . LEU A 1 331 ? 1.223 31.188 -0.108 1 97.94 331 LEU A N 1
ATOM 2522 C CA . LEU A 1 331 ? 1.681 32.562 -0.293 1 97.94 331 LEU A CA 1
ATOM 2523 C C . LEU A 1 331 ? 2.426 33.062 0.942 1 97.94 331 LEU A C 1
ATOM 2525 O O . LEU A 1 331 ? 3.484 33.688 0.825 1 97.94 331 LEU A O 1
ATOM 2529 N N . LEU A 1 332 ? 1.86 32.781 2.102 1 98 332 LEU A N 1
ATOM 2530 C CA . LEU A 1 332 ? 2.51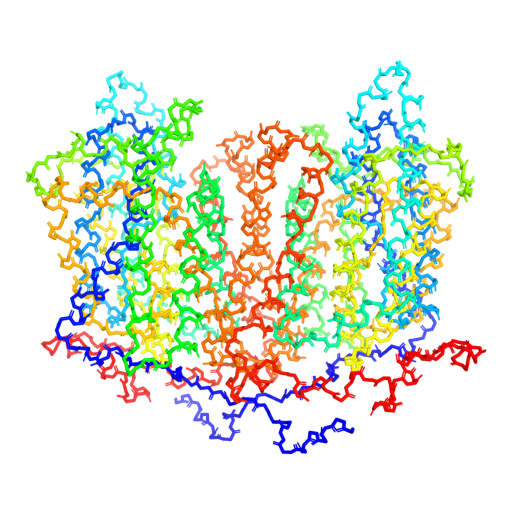4 33.156 3.348 1 98 332 LEU A CA 1
ATOM 2531 C C . LEU A 1 332 ? 3.865 32.469 3.488 1 98 332 LEU A C 1
ATOM 2533 O O . LEU A 1 332 ? 4.816 33.062 4.012 1 98 332 LEU A O 1
ATOM 2537 N N . SER A 1 333 ? 3.922 31.203 3.057 1 96.69 333 SER A N 1
ATOM 2538 C CA . SER A 1 333 ? 5.184 30.469 3.082 1 96.69 333 SER A CA 1
ATOM 2539 C C . SER A 1 333 ? 6.25 31.172 2.256 1 96.69 333 SER A C 1
ATOM 2541 O O . SER A 1 333 ? 7.414 31.234 2.658 1 96.69 333 SER A O 1
ATOM 2543 N N . GLY A 1 334 ? 5.859 31.625 1.098 1 96.81 334 GLY A N 1
ATOM 2544 C CA . GLY A 1 334 ? 6.789 32.375 0.263 1 96.81 334 GLY A CA 1
ATOM 2545 C C . GLY A 1 334 ? 7.172 33.719 0.855 1 96.81 334 GLY A C 1
ATOM 2546 O O . GLY A 1 334 ? 8.336 34.125 0.783 1 96.81 334 GLY A O 1
ATOM 2547 N N . LEU A 1 335 ? 6.293 34.406 1.461 1 97.31 335 LEU A N 1
ATOM 2548 C CA . LEU A 1 335 ? 6.547 35.75 2.025 1 97.31 335 LEU A CA 1
ATOM 2549 C C . LEU A 1 335 ? 7.508 35.656 3.205 1 97.31 335 LEU A C 1
ATOM 2551 O O . LEU A 1 335 ? 8.398 36.5 3.346 1 97.31 335 LEU A O 1
ATOM 2555 N N . TRP A 1 336 ? 7.316 34.688 4.094 1 97.69 336 TRP A N 1
ATOM 2556 C CA . TRP A 1 336 ? 8.148 34.531 5.285 1 97.69 336 TRP A CA 1
ATOM 2557 C C . TRP A 1 336 ? 9.43 33.781 4.977 1 97.69 336 TRP A C 1
ATOM 2559 O O . TRP A 1 336 ? 10.43 33.938 5.676 1 97.69 336 TRP A O 1
ATOM 2569 N N . GLY A 1 337 ? 9.406 32.906 3.928 1 96.81 337 GLY A N 1
ATOM 2570 C CA . GLY A 1 337 ? 10.562 32.094 3.605 1 96.81 337 GLY A CA 1
ATOM 2571 C C . GLY A 1 337 ? 10.68 30.859 4.477 1 96.81 337 GLY A C 1
ATOM 2572 O O . GLY A 1 337 ? 11.609 30.75 5.281 1 96.81 337 GLY A O 1
ATOM 2573 N N . THR A 1 338 ? 9.844 29.844 4.273 1 96.12 338 THR A N 1
ATOM 2574 C CA . THR A 1 338 ? 9.812 28.641 5.09 1 96.12 338 THR A CA 1
ATOM 2575 C C . THR A 1 338 ? 10.562 27.5 4.398 1 96.12 338 THR A C 1
ATOM 2577 O O . THR A 1 338 ? 10.719 26.422 4.965 1 96.12 338 THR A O 1
ATOM 2580 N N . ALA A 1 339 ? 11.031 27.641 3.195 1 92.31 339 ALA A N 1
ATOM 2581 C CA . ALA A 1 339 ? 11.766 26.656 2.4 1 92.31 339 ALA A CA 1
ATOM 2582 C C . ALA A 1 339 ? 10.859 25.484 2.021 1 92.31 339 ALA A C 1
ATOM 2584 O O . ALA A 1 339 ? 11.32 24.516 1.409 1 92.31 339 ALA A O 1
ATOM 2585 N N . SER A 1 340 ? 9.625 25.5 2.396 1 93 340 SER A N 1
ATOM 2586 C CA . SER A 1 340 ? 8.688 24.438 2.066 1 93 340 SER A CA 1
ATOM 2587 C C . SER A 1 340 ? 7.273 24.984 1.875 1 93 340 SER A C 1
ATOM 2589 O O . SER A 1 340 ? 6.961 26.094 2.33 1 93 340 SER A O 1
ATOM 2591 N N . GLY A 1 341 ? 6.516 24.25 1.106 1 95.56 341 GLY A N 1
ATOM 2592 C CA . GLY A 1 341 ? 5.09 24.531 1.075 1 95.56 341 GLY A CA 1
ATOM 2593 C C . GLY A 1 341 ? 4.324 23.875 2.209 1 95.56 341 GLY A C 1
ATOM 2594 O O . GLY A 1 341 ? 4.926 23.359 3.152 1 95.56 341 GLY A O 1
ATOM 2595 N N . PHE A 1 342 ? 3.01 24.078 2.148 1 96.75 342 PHE A N 1
ATOM 2596 C CA . PHE A 1 342 ? 2.168 23.594 3.24 1 96.75 342 PHE A CA 1
ATOM 2597 C C . PHE A 1 342 ? 1.085 22.656 2.721 1 96.75 342 PHE A C 1
ATOM 2599 O O . PHE A 1 342 ? 0.674 22.766 1.562 1 96.75 342 PHE A O 1
ATOM 2606 N N . THR A 1 343 ? 0.728 21.734 3.5 1 97.06 343 THR A N 1
ATOM 2607 C CA . THR A 1 343 ? -0.37 20.797 3.295 1 97.06 343 THR A CA 1
ATOM 2608 C C . THR A 1 343 ? -1.039 20.453 4.621 1 97.06 343 THR A C 1
ATOM 2610 O O . THR A 1 343 ? -0.592 20.891 5.684 1 97.06 343 THR A O 1
ATOM 2613 N N . VAL A 1 344 ? -2.164 19.812 4.508 1 98.25 344 VAL A N 1
ATOM 2614 C CA . VAL A 1 344 ? -2.762 19.266 5.719 1 98.25 344 VAL A CA 1
ATOM 2615 C C . VAL A 1 344 ? -1.828 18.219 6.324 1 98.25 344 VAL A C 1
ATOM 2617 O O . VAL A 1 344 ? -1.321 17.344 5.613 1 98.25 344 VAL A O 1
ATOM 2620 N N . SER A 1 345 ? -1.527 18.391 7.609 1 98 345 SER A N 1
ATOM 2621 C CA . SER A 1 345 ? -0.666 17.453 8.305 1 98 345 SER A CA 1
ATOM 2622 C C . SER A 1 345 ? -1.374 16.109 8.523 1 98 345 SER A C 1
ATOM 2624 O O . SER A 1 345 ? -2.242 16 9.391 1 98 345 SER A O 1
ATOM 2626 N N . VAL A 1 346 ? -0.857 15.141 7.844 1 97.5 346 VAL A N 1
ATOM 2627 C CA . VAL A 1 346 ? -1.477 13.82 7.816 1 97.5 346 VAL A CA 1
ATOM 2628 C C . VAL A 1 346 ? -1.352 13.164 9.188 1 97.5 346 VAL A C 1
ATOM 2630 O O . VAL A 1 346 ? -2.254 12.445 9.625 1 97.5 346 VAL A O 1
ATOM 2633 N N . GLU A 1 347 ? -0.241 13.352 9.867 1 97.75 347 GLU A N 1
ATOM 2634 C CA . GLU A 1 347 ? -0.033 12.781 11.195 1 97.75 347 GLU A CA 1
ATOM 2635 C C . GLU A 1 347 ? -1.041 13.328 12.195 1 97.75 347 GLU A C 1
ATOM 2637 O O . GLU A 1 347 ? -1.516 12.602 13.07 1 97.75 347 GLU A O 1
ATOM 2642 N N . ASN A 1 348 ? -1.409 14.578 12.047 1 98.56 348 ASN A N 1
ATOM 2643 C CA . ASN A 1 348 ? -2.375 15.172 12.969 1 98.56 348 ASN A CA 1
ATOM 2644 C C . ASN A 1 348 ? -3.785 14.648 12.719 1 98.56 348 ASN A C 1
ATOM 2646 O O . ASN A 1 348 ? -4.59 14.547 13.641 1 98.56 348 ASN A O 1
ATOM 2650 N N . VAL A 1 349 ? -4.082 14.367 11.453 1 98.44 349 VAL A N 1
ATOM 2651 C CA . VAL A 1 349 ? -5.367 13.734 11.172 1 98.44 349 VAL A CA 1
ATOM 2652 C C . VAL A 1 349 ? -5.414 12.359 11.82 1 98.44 349 VAL A C 1
ATOM 2654 O O . VAL A 1 349 ? -6.449 11.953 12.359 1 98.44 349 VAL A O 1
ATOM 2657 N N . GLY A 1 350 ? -4.34 11.648 11.734 1 98 350 GLY A N 1
ATOM 2658 C CA . GLY A 1 350 ? -4.25 10.375 12.43 1 98 350 GLY A CA 1
ATOM 2659 C C . GLY A 1 350 ? -4.434 10.5 13.93 1 98 350 GLY A C 1
ATOM 2660 O O . GLY A 1 350 ? -5.031 9.625 14.562 1 98 350 GLY A O 1
ATOM 2661 N N . LEU A 1 351 ? -3.92 11.578 14.5 1 97.88 351 LEU A N 1
ATOM 2662 C CA . LEU A 1 351 ? -4.059 11.797 15.93 1 97.88 351 LEU A CA 1
ATOM 2663 C C . LEU A 1 351 ? -5.516 12.039 16.312 1 97.88 351 LEU A C 1
ATOM 2665 O O . LEU A 1 351 ? -5.961 11.633 17.375 1 97.88 351 LEU A O 1
ATOM 2669 N N . VAL A 1 352 ? -6.273 12.742 15.438 1 97.75 352 VAL A N 1
ATOM 2670 C CA . VAL A 1 352 ? -7.699 12.938 15.664 1 97.75 352 VAL A CA 1
ATOM 2671 C C . VAL A 1 352 ? -8.391 11.578 15.789 1 97.75 352 VAL A C 1
ATOM 2673 O O . VAL A 1 352 ? -9.234 11.383 16.672 1 97.75 352 VAL A O 1
ATOM 2676 N N . ALA A 1 353 ? -7.992 10.688 14.953 1 96.94 353 ALA A N 1
ATOM 2677 C CA . ALA A 1 353 ? -8.578 9.344 14.984 1 96.94 353 ALA A CA 1
ATOM 2678 C C . ALA A 1 353 ? -8.18 8.602 16.25 1 96.94 353 ALA A C 1
ATOM 2680 O O . ALA A 1 353 ? -9.023 7.977 16.906 1 96.94 353 ALA A O 1
ATOM 2681 N N . MET A 1 354 ? -6.949 8.68 16.609 1 95.44 354 MET A N 1
ATOM 2682 C CA . MET A 1 354 ? -6.441 7.926 17.75 1 95.44 354 MET A CA 1
ATOM 2683 C C . MET A 1 354 ? -7.074 8.414 19.062 1 95.44 354 MET A C 1
ATOM 2685 O O . MET A 1 354 ? -7.414 7.605 19.922 1 95.44 354 MET A O 1
ATOM 2689 N N . THR A 1 355 ? -7.234 9.695 19.203 1 95.12 355 THR A N 1
ATOM 2690 C CA . THR A 1 355 ? -7.758 10.273 20.438 1 95.12 355 THR A CA 1
ATOM 2691 C C . THR A 1 355 ? -9.281 10.336 20.406 1 95.12 355 THR A C 1
ATOM 2693 O O . THR A 1 355 ? -9.922 10.547 21.438 1 95.12 355 THR A O 1
ATOM 2696 N N . ARG A 1 356 ? -9.867 10.281 19.188 1 95.31 356 ARG A N 1
ATOM 2697 C CA . ARG A 1 356 ? -11.305 10.398 18.969 1 95.31 356 ARG A CA 1
ATOM 2698 C C . ARG A 1 356 ? -11.805 11.789 19.359 1 95.31 356 ARG A C 1
ATOM 2700 O O . ARG A 1 356 ? -12.922 11.938 19.859 1 95.31 356 ARG A O 1
ATOM 2707 N N . VAL A 1 357 ? -10.938 12.773 19.234 1 96.56 357 VAL A N 1
ATOM 2708 C CA . VAL A 1 357 ? -11.281 14.156 19.531 1 96.56 357 VAL A CA 1
ATOM 2709 C C . VAL A 1 357 ? -11.156 15 18.266 1 96.56 357 VAL A C 1
ATOM 2711 O O . VAL A 1 357 ? -10.055 15.391 17.859 1 96.56 357 VAL A O 1
ATOM 2714 N N . GLY A 1 358 ? -12.281 15.336 17.672 1 96.56 358 GLY A N 1
ATOM 2715 C CA . GLY A 1 358 ? -12.305 16.141 16.469 1 96.56 358 GLY A CA 1
ATOM 2716 C C . GLY A 1 358 ? -12.734 17.562 16.703 1 96.56 358 GLY A C 1
ATOM 2717 O O . GLY A 1 358 ? -13.43 18.156 15.867 1 96.56 358 GLY A O 1
ATOM 2718 N N . SER A 1 359 ? -12.336 18.141 17.797 1 97.06 359 SER A N 1
ATOM 2719 C CA . SER A 1 359 ? -12.742 19.5 18.172 1 97.06 359 SER A CA 1
ATOM 2720 C C . SER A 1 359 ? -11.906 20.547 17.469 1 97.06 359 SER A C 1
ATOM 2722 O O . SER A 1 359 ? -10.672 20.484 17.484 1 97.06 359 SER A O 1
ATOM 2724 N N . ARG A 1 360 ? -12.555 21.531 16.938 1 96.44 360 ARG A N 1
ATOM 2725 C CA . ARG A 1 360 ? -11.891 22.641 16.297 1 96.44 360 ARG A CA 1
ATOM 2726 C C . ARG A 1 360 ? -11.094 23.469 17.297 1 96.44 360 ARG A C 1
ATOM 2728 O O . ARG A 1 360 ? -10.008 23.969 16.984 1 96.44 360 ARG A O 1
ATOM 2735 N N . ARG A 1 361 ? -11.578 23.609 18.469 1 96.62 361 ARG A N 1
ATOM 2736 C CA . ARG A 1 361 ? -10.922 24.375 19.516 1 96.62 361 ARG A CA 1
ATOM 2737 C C . ARG A 1 361 ? -9.562 23.766 19.859 1 96.62 361 ARG A C 1
ATOM 2739 O O . ARG A 1 361 ? -8.594 24.5 20.109 1 96.62 361 ARG A O 1
ATOM 2746 N N . VAL A 1 362 ? -9.516 22.5 19.891 1 97.94 362 VAL A N 1
ATOM 2747 C CA . VAL A 1 362 ? -8.273 21.812 20.219 1 97.94 362 VAL A CA 1
ATOM 2748 C C . VAL A 1 362 ? -7.219 22.125 19.156 1 97.94 362 VAL A C 1
ATOM 2750 O O . VAL A 1 362 ? -6.051 22.359 19.484 1 97.94 362 VAL A O 1
ATOM 2753 N N . ILE A 1 363 ? -7.617 22.156 17.891 1 98.31 363 ILE A N 1
ATOM 2754 C CA . ILE A 1 363 ? -6.715 22.469 16.797 1 98.31 363 ILE A CA 1
ATOM 2755 C C . ILE A 1 363 ? -6.25 23.922 16.891 1 98.31 363 ILE A C 1
ATOM 2757 O O . ILE A 1 363 ? -5.082 24.219 16.656 1 98.31 363 ILE A O 1
ATOM 2761 N N . GLN A 1 364 ? -7.133 24.797 17.25 1 97.94 364 GLN A N 1
ATOM 2762 C CA . GLN A 1 364 ? -6.785 26.219 17.406 1 97.94 364 GLN A CA 1
ATOM 2763 C C . GLN A 1 364 ? -5.809 26.406 18.562 1 97.94 364 GLN A C 1
ATOM 2765 O O . GLN A 1 364 ? -4.922 27.266 18.484 1 97.94 364 GLN A O 1
ATOM 2770 N N . MET A 1 365 ? -5.992 25.625 19.547 1 98.12 365 MET A N 1
ATOM 2771 C CA . MET A 1 365 ? -5.031 25.672 20.656 1 98.12 365 MET A CA 1
ATOM 2772 C C . MET A 1 365 ? -3.652 25.219 20.188 1 98.12 365 MET A C 1
ATOM 2774 O O . MET A 1 365 ? -2.637 25.766 20.625 1 98.12 365 MET A O 1
ATOM 2778 N N . SER A 1 366 ? -3.646 24.188 19.391 1 98.38 366 SER A N 1
ATOM 2779 C CA . SER A 1 366 ? -2.375 23.734 18.844 1 98.38 366 SER A CA 1
ATOM 2780 C C . SER A 1 366 ? -1.699 24.844 18.031 1 98.38 366 SER A C 1
ATOM 2782 O O . SER A 1 366 ? -0.482 25.016 18.109 1 98.38 366 SER A O 1
ATOM 2784 N N . ALA A 1 367 ? -2.457 25.594 17.25 1 98.5 367 ALA A N 1
ATOM 2785 C CA . ALA A 1 367 ? -1.936 26.703 16.469 1 98.5 367 ALA A CA 1
ATOM 2786 C C . ALA A 1 367 ? -1.338 27.781 17.375 1 98.5 367 ALA A C 1
ATOM 2788 O O . ALA A 1 367 ? -0.294 28.359 17.047 1 98.5 367 ALA A O 1
ATOM 2789 N N . ILE A 1 368 ? -1.946 28.047 18.438 1 98.06 368 ILE A N 1
ATOM 2790 C CA . ILE A 1 368 ? -1.461 29.047 19.391 1 98.06 368 ILE A CA 1
ATOM 2791 C C . ILE A 1 368 ? -0.126 28.578 19.984 1 98.06 368 ILE A C 1
ATOM 2793 O O . ILE A 1 368 ? 0.79 29.391 20.156 1 98.06 368 ILE A O 1
ATOM 2797 N N . PHE A 1 369 ? -0.05 27.312 20.266 1 97.19 369 PHE A N 1
ATOM 2798 C CA . PHE A 1 369 ? 1.213 26.781 20.766 1 97.19 369 PHE A CA 1
ATOM 2799 C C . PHE A 1 369 ? 2.311 26.938 19.719 1 97.19 369 PHE A C 1
ATOM 2801 O O . PHE A 1 369 ? 3.453 27.25 20.047 1 97.19 369 PHE A O 1
ATOM 2808 N N . MET A 1 370 ? 1.987 26.688 18.453 1 97 370 MET A N 1
ATOM 2809 C CA . MET A 1 370 ? 2.959 26.844 17.375 1 97 370 MET A CA 1
ATOM 2810 C C . MET A 1 370 ? 3.469 28.281 17.312 1 97 370 MET A C 1
ATOM 2812 O O . MET A 1 370 ? 4.676 28.5 17.219 1 97 370 MET A O 1
ATOM 2816 N N . LEU A 1 371 ? 2.574 29.234 17.406 1 96.81 371 LEU A N 1
ATOM 2817 C CA . LEU A 1 371 ? 2.941 30.641 17.344 1 96.81 371 LEU A CA 1
ATOM 2818 C C . LEU A 1 371 ? 3.781 31.031 18.562 1 96.81 371 LEU A C 1
ATOM 2820 O O . LEU A 1 371 ? 4.789 31.719 18.422 1 96.81 371 LEU A O 1
ATOM 2824 N N . PHE A 1 372 ? 3.412 30.5 19.656 1 95.5 372 PHE A N 1
ATOM 2825 C CA . PHE A 1 372 ? 4.086 30.828 20.906 1 95.5 372 PHE A CA 1
ATOM 2826 C C . PHE A 1 372 ? 5.516 30.297 20.906 1 95.5 372 PHE A C 1
ATOM 2828 O O . PHE A 1 372 ? 6.457 31.047 21.172 1 95.5 372 PHE A O 1
ATOM 2835 N N . PHE A 1 373 ? 5.703 29.078 20.562 1 93.81 373 PHE A N 1
ATOM 2836 C CA . PHE A 1 373 ? 7.012 28.438 20.656 1 93.81 373 PHE A CA 1
ATOM 2837 C C . PHE A 1 373 ? 7.887 28.828 19.469 1 93.81 373 PHE A C 1
ATOM 2839 O O . PHE A 1 373 ? 9.109 28.641 19.5 1 93.81 373 PHE A O 1
ATOM 2846 N N . SER A 1 374 ? 7.273 29.266 18.375 1 94 374 SER A N 1
ATOM 2847 C CA . SER A 1 374 ? 8.07 29.75 17.25 1 94 374 SER A CA 1
ATOM 2848 C C . SER A 1 374 ? 8.82 31.031 17.594 1 94 374 SER A C 1
ATOM 2850 O O . SER A 1 374 ? 9.891 31.297 17.047 1 94 374 SER A O 1
ATOM 2852 N N . VAL A 1 375 ? 8.328 31.812 18.484 1 93.75 375 VAL A N 1
ATOM 2853 C CA . VAL A 1 375 ? 8.922 33.094 18.891 1 93.75 375 VAL A CA 1
ATOM 2854 C C . VAL A 1 375 ? 9.945 32.844 20 1 93.75 375 VAL A C 1
ATOM 2856 O O . VAL A 1 375 ? 10.984 33.5 20.031 1 93.75 375 VAL A O 1
ATOM 2859 N N . LEU A 1 376 ? 9.641 31.875 20.859 1 89.94 376 LEU A N 1
ATOM 2860 C CA . LEU A 1 376 ? 10.578 31.516 21.922 1 89.94 376 LEU A CA 1
ATOM 2861 C C . LEU A 1 376 ? 11.547 30.438 21.438 1 89.94 376 LEU A C 1
ATOM 2863 O O . LEU A 1 376 ? 11.383 29.266 21.766 1 89.94 376 LEU A O 1
ATOM 2867 N N . GLY A 1 377 ? 12.508 30.844 20.891 1 79.56 377 GLY A N 1
ATOM 2868 C CA . GLY A 1 377 ? 13.383 29.984 20.094 1 79.56 377 GLY A CA 1
ATOM 2869 C C . GLY A 1 377 ? 14 28.859 20.906 1 79.56 377 GLY A C 1
ATOM 2870 O O . GLY A 1 377 ? 14.023 27.719 20.469 1 79.56 377 GLY A O 1
ATOM 2871 N N . LYS A 1 378 ? 14.539 29.109 22.094 1 81.94 378 LYS A N 1
ATOM 2872 C CA . LYS A 1 378 ? 15.234 28.094 22.875 1 81.94 378 LYS A CA 1
ATOM 2873 C C . LYS A 1 378 ? 14.273 27.031 23.391 1 81.94 378 LYS A C 1
ATOM 2875 O O . LYS A 1 378 ? 14.578 25.844 23.375 1 81.94 378 LYS A O 1
ATOM 2880 N N . PHE A 1 379 ? 13.062 27.422 23.703 1 79.06 379 PHE A N 1
ATOM 2881 C CA . PHE A 1 379 ? 12.062 26.469 24.172 1 79.06 379 PHE A CA 1
ATOM 2882 C C . PHE A 1 379 ? 11.547 25.609 23.031 1 79.06 379 PHE A C 1
ATOM 2884 O O . PHE A 1 379 ? 11.359 24.391 23.203 1 79.06 379 PHE A O 1
ATOM 2891 N N . GLY A 1 380 ? 11.43 26.281 21.969 1 76.69 380 GLY A N 1
ATOM 2892 C CA . GLY A 1 380 ? 11.023 25.531 20.797 1 76.69 380 GLY A CA 1
ATOM 2893 C C . GLY A 1 380 ? 12.07 24.547 20.328 1 76.69 380 GLY A C 1
ATOM 2894 O O . GLY A 1 380 ? 11.742 23.438 19.875 1 76.69 380 GLY A O 1
ATOM 2895 N N . ALA A 1 381 ? 13.211 24.938 20.578 1 79.12 381 ALA A N 1
ATOM 2896 C CA . ALA A 1 381 ? 14.32 24.109 20.141 1 79.12 381 ALA A CA 1
ATOM 2897 C C . ALA A 1 381 ? 14.43 22.844 21 1 79.12 381 ALA A C 1
ATOM 2899 O O . ALA A 1 381 ? 14.812 21.781 20.5 1 79.12 381 ALA A O 1
ATOM 2900 N N . VAL A 1 382 ? 14.086 22.953 22.203 1 78.19 382 VAL A N 1
ATOM 2901 C CA . VAL A 1 382 ? 14.117 21.812 23.094 1 78.19 382 VAL A CA 1
ATOM 2902 C C . VAL A 1 382 ? 13.117 20.75 22.625 1 78.19 382 VAL A C 1
ATOM 2904 O O . VAL A 1 382 ? 13.438 19.562 22.562 1 78.19 382 VAL A O 1
ATOM 2907 N N . LEU A 1 383 ? 12.023 21.203 22.234 1 77.25 383 LEU A N 1
ATOM 2908 C CA . LEU A 1 383 ? 11 20.281 21.75 1 77.25 383 LEU A CA 1
ATOM 2909 C C . LEU A 1 383 ? 11.352 19.734 20.375 1 77.25 383 LEU A C 1
ATOM 2911 O O . LEU A 1 383 ? 11.055 18.578 20.062 1 77.25 383 LEU A O 1
ATOM 2915 N N . ALA A 1 384 ? 12.086 20.547 19.75 1 75.06 384 ALA A N 1
ATOM 2916 C CA . ALA A 1 384 ? 12.508 20.156 18.406 1 75.06 384 ALA A CA 1
ATOM 2917 C C . ALA A 1 384 ? 13.672 19.172 18.469 1 75.06 384 ALA A C 1
ATOM 2919 O O . ALA A 1 384 ? 14.016 18.547 17.453 1 75.06 384 ALA A O 1
ATOM 2920 N N . SER A 1 385 ? 14.188 19.016 19.656 1 80 385 SER A N 1
ATOM 2921 C CA . SER A 1 385 ? 15.336 18.125 19.812 1 80 385 SER A CA 1
ATOM 2922 C C . SER A 1 385 ? 14.898 16.703 20.156 1 80 385 SER A C 1
ATOM 2924 O O . SER A 1 385 ? 15.734 15.836 20.422 1 80 385 SER A O 1
ATOM 2926 N N . ILE A 1 386 ? 13.609 16.484 20.109 1 85.38 386 ILE A N 1
ATOM 2927 C CA . ILE A 1 386 ? 13.109 15.117 20.281 1 85.38 386 ILE A CA 1
ATOM 2928 C C . ILE A 1 386 ? 13.727 14.203 19.219 1 85.38 386 ILE A C 1
ATOM 2930 O O . ILE A 1 386 ? 13.711 14.516 18.031 1 85.38 386 ILE A O 1
ATOM 2934 N N . PRO A 1 387 ? 14.328 13.117 19.703 1 89.06 387 PRO A N 1
ATOM 2935 C CA . PRO A 1 387 ? 14.969 12.211 18.75 1 89.06 387 PRO A CA 1
ATOM 2936 C C . PRO A 1 387 ? 14.023 11.75 17.641 1 89.06 387 PRO A C 1
ATOM 2938 O O . PRO A 1 387 ? 12.867 11.43 17.922 1 89.06 387 PRO A O 1
ATOM 2941 N N . LEU A 1 388 ? 14.516 11.703 16.469 1 91.69 388 LEU A N 1
ATOM 2942 C CA . LEU A 1 388 ? 13.727 11.406 15.273 1 91.69 388 LEU A CA 1
ATOM 2943 C C . LEU A 1 388 ? 13.148 10 15.344 1 91.69 388 LEU A C 1
ATOM 2945 O O . LEU A 1 388 ? 12.047 9.75 14.852 1 91.69 388 LEU A O 1
ATOM 2949 N N . PRO A 1 389 ? 13.844 9.039 16.031 1 94.69 389 PRO A N 1
ATOM 2950 C CA . PRO A 1 389 ? 13.258 7.703 16.125 1 94.69 389 PRO A CA 1
ATOM 2951 C C . PRO A 1 389 ? 11.938 7.699 16.906 1 94.69 389 PRO A C 1
ATOM 2953 O O . PRO A 1 389 ? 11.062 6.875 16.625 1 94.69 389 PRO A O 1
ATOM 2956 N N . ILE A 1 390 ? 11.797 8.562 17.859 1 95.62 390 ILE A N 1
ATOM 2957 C CA . ILE A 1 390 ? 10.539 8.688 18.594 1 95.62 390 ILE A CA 1
ATOM 2958 C C . ILE A 1 390 ? 9.445 9.18 17.641 1 95.62 390 ILE A C 1
ATOM 2960 O O . ILE A 1 390 ? 8.32 8.664 17.672 1 95.62 390 ILE A O 1
ATOM 2964 N N . VAL A 1 391 ? 9.789 10.133 16.797 1 95.44 391 VAL A N 1
ATOM 2965 C CA . VAL A 1 391 ? 8.859 10.672 15.805 1 95.44 391 VAL A CA 1
ATOM 2966 C C . VAL A 1 391 ? 8.461 9.57 14.828 1 95.44 391 VAL A C 1
ATOM 2968 O O . VAL A 1 391 ? 7.293 9.469 14.438 1 95.44 391 VAL A O 1
ATOM 2971 N N . GLY A 1 392 ? 9.438 8.758 14.438 1 96.94 392 GLY A N 1
ATOM 2972 C CA . GLY A 1 392 ? 9.148 7.633 13.555 1 96.94 392 GLY A CA 1
ATOM 2973 C C . GLY A 1 392 ? 8.117 6.684 14.125 1 96.94 392 GLY A C 1
ATOM 2974 O O . GLY A 1 392 ? 7.262 6.176 13.398 1 96.94 392 GLY A O 1
ATOM 2975 N N . ALA A 1 393 ? 8.172 6.43 15.406 1 97.56 393 ALA A N 1
ATOM 2976 C CA . ALA A 1 393 ? 7.199 5.574 16.094 1 97.56 393 ALA A CA 1
ATOM 2977 C C . ALA A 1 393 ? 5.805 6.191 16.047 1 97.56 393 ALA A C 1
ATOM 2979 O O . ALA A 1 393 ? 4.816 5.492 15.805 1 97.56 393 ALA A O 1
ATOM 2980 N N . LEU A 1 394 ? 5.742 7.48 16.266 1 97.56 394 LEU A N 1
ATOM 2981 C CA . LEU A 1 394 ? 4.465 8.188 16.203 1 97.56 394 LEU A CA 1
ATOM 2982 C C . LEU A 1 394 ? 3.877 8.109 14.789 1 97.56 394 LEU A C 1
ATOM 2984 O O . LEU A 1 394 ? 2.684 7.852 14.625 1 97.56 394 LEU A O 1
ATOM 2988 N N . TYR A 1 395 ? 4.723 8.32 13.766 1 97.75 395 TYR A N 1
ATOM 2989 C CA . TYR A 1 395 ? 4.281 8.32 12.383 1 97.75 395 TYR A CA 1
ATOM 2990 C C . TYR A 1 395 ? 3.691 6.969 12 1 97.75 395 TYR A C 1
ATOM 2992 O O . TYR A 1 395 ? 2.689 6.902 11.281 1 97.75 395 TYR A O 1
ATOM 3000 N N . SER A 1 396 ? 4.25 5.895 12.477 1 98.06 396 SER A N 1
ATOM 3001 C CA . SER A 1 396 ? 3.77 4.559 12.148 1 98.06 396 SER A CA 1
ATOM 3002 C C . SER A 1 396 ? 2.309 4.383 12.547 1 98.06 396 SER A C 1
ATOM 3004 O O . SER A 1 396 ? 1.518 3.807 11.797 1 98.06 396 SER A O 1
ATOM 3006 N N . VAL A 1 397 ? 1.946 4.945 13.672 1 97.88 397 VAL A N 1
ATOM 3007 C CA . VAL A 1 397 ? 0.587 4.773 14.172 1 97.88 397 VAL A CA 1
ATOM 3008 C C . VAL A 1 397 ? -0.334 5.812 13.539 1 97.88 397 VAL A C 1
ATOM 3010 O O . VAL A 1 397 ? -1.445 5.488 13.109 1 97.88 397 VAL A O 1
ATOM 3013 N N . MET A 1 398 ? 0.117 7.027 13.422 1 98.19 398 MET A N 1
ATOM 3014 C CA . MET A 1 398 ? -0.726 8.109 12.914 1 98.19 398 MET A CA 1
ATOM 3015 C C . MET A 1 398 ? -1.019 7.918 11.43 1 98.19 398 MET A C 1
ATOM 3017 O O . MET A 1 398 ? -2.158 8.086 10.992 1 98.19 398 MET A O 1
ATOM 3021 N N . PHE A 1 399 ? 0.018 7.586 10.656 1 98.12 399 PHE A N 1
ATOM 3022 C CA . PHE A 1 399 ? -0.193 7.375 9.234 1 98.12 399 PHE A CA 1
ATOM 3023 C C . PHE A 1 399 ? -1.061 6.148 8.992 1 98.12 399 PHE A C 1
ATOM 3025 O O . PHE A 1 399 ? -1.811 6.094 8.016 1 98.12 399 PHE A O 1
ATOM 3032 N N . ALA A 1 400 ? -0.986 5.188 9.898 1 98.12 400 ALA A N 1
ATOM 3033 C CA . ALA A 1 400 ? -1.854 4.016 9.836 1 98.12 400 ALA A CA 1
ATOM 3034 C C . ALA A 1 400 ? -3.32 4.41 9.992 1 98.12 400 ALA A C 1
ATOM 3036 O O . ALA A 1 400 ? -4.176 3.957 9.227 1 98.12 400 ALA A O 1
ATOM 3037 N N . PHE A 1 401 ? -3.572 5.273 10.953 1 97.94 401 PHE A N 1
ATOM 3038 C CA . PHE A 1 401 ? -4.941 5.734 11.156 1 97.94 401 PHE A CA 1
ATOM 3039 C C . PHE A 1 401 ? -5.43 6.531 9.953 1 97.94 401 PHE A C 1
ATOM 3041 O O . PHE A 1 401 ? -6.574 6.371 9.523 1 97.94 401 PHE A O 1
ATOM 3048 N N . MET A 1 402 ? -4.559 7.34 9.461 1 98 402 MET A N 1
ATOM 3049 C CA . MET A 1 402 ? -4.922 8.109 8.273 1 98 402 MET A CA 1
ATOM 3050 C C . MET A 1 402 ? -5.293 7.191 7.117 1 98 402 MET A C 1
ATOM 3052 O O . MET A 1 402 ? -6.293 7.422 6.43 1 98 402 MET A O 1
ATOM 3056 N N . SER A 1 403 ? -4.539 6.16 6.906 1 98.12 403 SER A N 1
ATOM 3057 C CA . SER A 1 403 ? -4.785 5.219 5.816 1 98.12 403 SER A CA 1
ATOM 3058 C C . SER A 1 403 ? -6.105 4.48 6.008 1 98.12 403 SER A C 1
ATOM 3060 O O . SER A 1 403 ? -6.816 4.203 5.039 1 98.12 403 SER A O 1
ATOM 3062 N N . SER A 1 404 ? -6.422 4.18 7.23 1 98.06 404 SER A N 1
ATOM 3063 C CA . SER A 1 404 ? -7.645 3.436 7.512 1 98.06 404 SER A CA 1
ATOM 3064 C C . SER A 1 404 ? -8.883 4.258 7.168 1 98.06 404 SER A C 1
ATOM 3066 O O . SER A 1 404 ? -9.953 3.697 6.918 1 98.06 404 SER A O 1
ATOM 3068 N N . ALA A 1 405 ? -8.742 5.582 7.141 1 98 405 ALA A N 1
ATOM 3069 C CA . ALA A 1 405 ? -9.867 6.43 6.742 1 98 405 ALA A CA 1
ATOM 3070 C C . ALA A 1 405 ? -10.289 6.137 5.305 1 98 405 ALA A C 1
ATOM 3072 O O . ALA A 1 405 ? -11.477 6.145 4.988 1 98 405 ALA A O 1
ATOM 3073 N N . GLY A 1 406 ? -9.32 5.926 4.473 1 98 406 GLY A N 1
ATOM 3074 C CA . GLY A 1 406 ? -9.633 5.57 3.096 1 98 406 GLY A CA 1
ATOM 3075 C C . GLY A 1 406 ? -10.344 4.234 2.971 1 98 406 GLY A C 1
ATOM 3076 O O . GLY A 1 406 ? -11.289 4.105 2.193 1 98 406 GLY A O 1
ATOM 3077 N N . LEU A 1 407 ? -9.945 3.266 3.764 1 98 407 LEU A N 1
ATOM 3078 C CA . LEU A 1 407 ? -10.578 1.95 3.746 1 98 407 LEU A CA 1
ATOM 3079 C C . LEU A 1 407 ? -12.008 2.021 4.277 1 98 407 LEU A C 1
ATOM 3081 O O . LEU A 1 407 ? -12.867 1.248 3.859 1 98 407 LEU A O 1
ATOM 3085 N N . GLY A 1 408 ? -12.219 2.959 5.199 1 97.44 408 GLY A N 1
ATOM 3086 C CA . GLY A 1 408 ? -13.547 3.129 5.758 1 97.44 408 GLY A CA 1
ATOM 3087 C C . GLY A 1 408 ? -14.578 3.559 4.73 1 97.44 408 GLY A C 1
ATOM 3088 O O . GLY A 1 408 ? -15.766 3.287 4.887 1 97.44 408 GLY A O 1
ATOM 3089 N N . LEU A 1 409 ? -14.133 4.172 3.666 1 97.56 409 LEU A N 1
ATOM 3090 C CA . LEU A 1 409 ? -15.047 4.641 2.629 1 97.56 409 LEU A CA 1
ATOM 3091 C C . LEU A 1 409 ? -15.594 3.471 1.82 1 97.56 409 LEU A C 1
ATOM 3093 O O . LEU A 1 409 ? -16.594 3.613 1.116 1 97.56 409 LEU A O 1
ATOM 3097 N N . LEU A 1 410 ? -15.008 2.316 1.931 1 97.56 410 LEU A N 1
ATOM 3098 C CA . LEU A 1 410 ? -15.406 1.159 1.139 1 97.56 410 LEU A CA 1
ATOM 3099 C C . LEU A 1 410 ? -16.75 0.608 1.621 1 97.56 410 LEU A C 1
ATOM 3101 O O . LEU A 1 410 ? -17.375 -0.188 0.926 1 97.56 410 LEU A O 1
ATOM 3105 N N . GLN A 1 411 ? -17.172 1.033 2.824 1 96.19 411 GLN A N 1
ATOM 3106 C CA . GLN A 1 411 ? -18.453 0.585 3.33 1 96.19 411 GLN A CA 1
ATOM 3107 C C . GLN A 1 411 ? -19.594 1.066 2.434 1 96.19 411 GLN A C 1
ATOM 3109 O O . GLN A 1 411 ? -20.672 0.472 2.42 1 96.19 411 GLN A O 1
ATOM 3114 N N . PHE A 1 412 ? -19.312 2.131 1.62 1 96.06 412 PHE A N 1
ATOM 3115 C CA . PHE A 1 412 ? -20.344 2.729 0.771 1 96.06 412 PHE A CA 1
ATOM 3116 C C . PHE A 1 412 ? -20.359 2.059 -0.599 1 96.06 412 PHE A C 1
ATOM 3118 O O . PHE A 1 412 ? -21.266 2.318 -1.406 1 96.06 412 PHE A O 1
ATOM 3125 N N . CYS A 1 413 ? -19.422 1.234 -0.907 1 96.62 413 CYS A N 1
ATOM 3126 C CA . CYS A 1 413 ? -19.266 0.649 -2.232 1 96.62 413 CYS A CA 1
ATOM 3127 C C . CYS A 1 413 ? -19.641 -0.826 -2.229 1 96.62 413 CYS A C 1
ATOM 3129 O O . CYS A 1 413 ? -19.719 -1.45 -1.168 1 96.62 413 CYS A O 1
ATOM 3131 N N . ASN A 1 414 ? -20.031 -1.33 -3.381 1 96.56 414 ASN A N 1
ATOM 3132 C CA . ASN A 1 414 ? -20.266 -2.76 -3.547 1 96.56 414 ASN A CA 1
ATOM 3133 C C . ASN A 1 414 ? -18.969 -3.52 -3.805 1 96.56 414 ASN A C 1
ATOM 3135 O O . ASN A 1 414 ? -18.453 -3.523 -4.926 1 96.56 414 ASN A O 1
ATOM 3139 N N . LEU A 1 415 ? -18.484 -4.238 -2.885 1 96.62 415 LEU A N 1
ATOM 3140 C CA . LEU A 1 415 ? -17.188 -4.902 -2.967 1 96.62 415 LEU A CA 1
ATOM 3141 C C . LEU A 1 415 ? -17.312 -6.25 -3.664 1 96.62 415 LEU A C 1
ATOM 3143 O O . LEU A 1 415 ? -16.312 -6.965 -3.82 1 96.62 415 LEU A O 1
ATOM 3147 N N . ASN A 1 416 ? -18.516 -6.613 -4.133 1 95.88 416 ASN A N 1
ATOM 3148 C CA . ASN A 1 416 ? -18.719 -7.852 -4.875 1 95.88 416 ASN A CA 1
ATOM 3149 C C . ASN A 1 416 ? -18.672 -7.617 -6.383 1 95.88 416 ASN A C 1
ATOM 3151 O O . ASN A 1 416 ? -18.703 -8.57 -7.164 1 95.88 416 ASN A O 1
ATOM 3155 N N . SER A 1 417 ? -18.641 -6.371 -6.77 1 95.25 417 SER A N 1
ATOM 3156 C CA . SER A 1 417 ? -18.609 -6.012 -8.18 1 95.25 417 SER A CA 1
ATOM 3157 C C . SER A 1 417 ? -17.188 -6.086 -8.734 1 95.25 417 SER A C 1
ATOM 3159 O O . SER A 1 417 ? -16.266 -5.551 -8.133 1 95.25 417 SER A O 1
ATOM 3161 N N . PHE A 1 418 ? -17.016 -6.746 -9.883 1 94.19 418 PHE A N 1
ATOM 3162 C CA . PHE A 1 418 ? -15.703 -6.867 -10.508 1 94.19 418 PHE A CA 1
ATOM 3163 C C . PHE A 1 418 ? -15.203 -5.512 -10.992 1 94.19 418 PHE A C 1
ATOM 3165 O O . PHE A 1 418 ? -14 -5.254 -11.008 1 94.19 418 PHE A O 1
ATOM 3172 N N . ARG A 1 419 ? -16.109 -4.664 -11.367 1 94.56 419 ARG A N 1
ATOM 3173 C CA . ARG A 1 419 ? -15.727 -3.305 -11.742 1 94.56 419 ARG A CA 1
ATOM 3174 C C . ARG A 1 419 ? -15.078 -2.576 -10.57 1 94.56 419 ARG A C 1
ATOM 3176 O O . ARG A 1 419 ? -14.023 -1.952 -10.727 1 94.56 419 ARG A O 1
ATOM 3183 N N . THR A 1 420 ? -15.805 -2.65 -9.375 1 96.88 420 THR A N 1
ATOM 3184 C CA . THR A 1 420 ? -15.305 -2.016 -8.164 1 96.88 420 THR A CA 1
ATOM 3185 C C . THR A 1 420 ? -13.938 -2.586 -7.785 1 96.88 420 THR A C 1
ATOM 3187 O O . THR A 1 420 ? -13.016 -1.836 -7.445 1 96.88 420 THR A O 1
ATOM 3190 N N . LYS A 1 421 ? -13.805 -3.877 -7.938 1 97.25 421 LYS A N 1
ATOM 3191 C CA . LYS A 1 421 ? -12.555 -4.547 -7.598 1 97.25 421 LYS A CA 1
ATOM 3192 C C . LYS A 1 421 ? -11.422 -4.09 -8.516 1 97.25 421 LYS A C 1
ATOM 3194 O O . LYS A 1 421 ? -10.297 -3.893 -8.062 1 97.25 421 LYS A O 1
ATOM 3199 N N . PHE A 1 422 ? -11.75 -3.99 -9.766 1 97.12 422 PHE A N 1
ATOM 3200 C CA . PHE A 1 422 ? -10.742 -3.586 -10.742 1 97.12 422 PHE A CA 1
ATOM 3201 C C . PHE A 1 422 ? -10.289 -2.152 -10.492 1 97.12 422 PHE A C 1
ATOM 3203 O O . PHE A 1 422 ? -9.094 -1.866 -10.484 1 97.12 422 PHE A O 1
ATOM 3210 N N . ILE A 1 423 ? -11.18 -1.223 -10.258 1 98 423 ILE A N 1
ATOM 3211 C CA . ILE A 1 423 ? -10.875 0.191 -10.07 1 98 423 ILE A CA 1
ATOM 3212 C C . ILE A 1 423 ? -10.047 0.374 -8.797 1 98 423 ILE A C 1
ATOM 3214 O O . ILE A 1 423 ? -9.023 1.062 -8.805 1 98 423 ILE A O 1
ATOM 3218 N N . LEU A 1 424 ? -10.492 -0.288 -7.695 1 98.31 424 LEU A N 1
ATOM 3219 C CA . LEU A 1 424 ? -9.766 -0.195 -6.43 1 98.31 424 LEU A CA 1
ATOM 3220 C C . LEU A 1 424 ? -8.367 -0.79 -6.559 1 98.31 424 LEU A C 1
ATOM 3222 O O . LEU A 1 424 ? -7.383 -0.15 -6.191 1 98.31 424 LEU A O 1
ATOM 3226 N N . GLY A 1 425 ? -8.336 -1.954 -7.148 1 98.38 425 GLY A N 1
ATOM 3227 C CA . GLY A 1 425 ? -7.059 -2.645 -7.266 1 98.38 425 GLY A CA 1
ATOM 3228 C C . GLY A 1 425 ? -6.055 -1.898 -8.117 1 98.38 425 GLY A C 1
ATOM 3229 O O . GLY A 1 425 ? -4.93 -1.643 -7.684 1 98.38 425 GLY A O 1
ATOM 3230 N N . LEU A 1 426 ? -6.426 -1.5 -9.297 1 98.56 426 LEU A N 1
ATOM 3231 C CA . LEU A 1 426 ? -5.496 -0.899 -10.242 1 98.56 426 LEU A CA 1
ATOM 3232 C C . LEU A 1 426 ? -5.047 0.478 -9.766 1 98.56 426 LEU A C 1
ATOM 3234 O O . LEU A 1 426 ? -3.879 0.841 -9.914 1 98.56 426 LEU A O 1
ATOM 3238 N N . SER A 1 427 ? -5.984 1.265 -9.188 1 98.69 427 SER A N 1
ATOM 3239 C CA . SER A 1 427 ? -5.637 2.605 -8.727 1 98.69 427 SER A CA 1
ATOM 3240 C C . SER A 1 427 ? -4.629 2.555 -7.586 1 98.69 427 SER A C 1
ATOM 3242 O O . SER A 1 427 ? -3.641 3.291 -7.59 1 98.69 427 SER A O 1
ATOM 3244 N N . ILE A 1 428 ? -4.871 1.678 -6.621 1 98.69 428 ILE A N 1
ATOM 3245 C CA . ILE A 1 428 ? -3.961 1.564 -5.484 1 98.69 428 ILE A CA 1
ATOM 3246 C C . ILE A 1 428 ? -2.625 0.988 -5.949 1 98.69 428 ILE A C 1
ATOM 3248 O O . ILE A 1 428 ? -1.562 1.462 -5.543 1 98.69 428 ILE A O 1
ATOM 3252 N N . TYR A 1 429 ? -2.674 -0.016 -6.82 1 98.62 429 TYR A N 1
ATOM 3253 C CA . TYR A 1 429 ? -1.452 -0.659 -7.293 1 98.62 429 TYR A CA 1
ATOM 3254 C C . TYR A 1 429 ? -0.579 0.327 -8.062 1 98.62 429 TYR A C 1
ATOM 3256 O O . TYR A 1 429 ? 0.621 0.439 -7.797 1 98.62 429 TYR A O 1
ATOM 3264 N N . LEU A 1 430 ? -1.147 1.049 -9.023 1 98.5 430 LEU A N 1
ATOM 3265 C CA . LEU A 1 430 ? -0.381 2.018 -9.797 1 98.5 430 LEU A CA 1
ATOM 3266 C C . LEU A 1 430 ? 0.052 3.191 -8.93 1 98.5 430 LEU A C 1
ATOM 3268 O O . LEU A 1 430 ? 1.076 3.824 -9.195 1 98.5 430 LEU A O 1
ATOM 3272 N N . GLY A 1 431 ? -0.77 3.484 -7.879 1 98.44 431 GLY A N 1
ATOM 3273 C CA . GLY A 1 431 ? -0.392 4.512 -6.922 1 98.44 431 GLY A CA 1
ATOM 3274 C C . GLY A 1 431 ? 0.938 4.238 -6.246 1 98.44 431 GLY A C 1
ATOM 3275 O O . GLY A 1 431 ? 1.628 5.168 -5.82 1 98.44 431 GLY A O 1
ATOM 3276 N N . PHE A 1 432 ? 1.292 2.996 -6.133 1 97.94 432 PHE A N 1
ATOM 3277 C CA . PHE A 1 432 ? 2.572 2.629 -5.539 1 97.94 432 PHE A CA 1
ATOM 3278 C C . PHE A 1 432 ? 3.617 2.375 -6.617 1 97.94 432 PHE A C 1
ATOM 3280 O O . PHE A 1 432 ? 4.77 2.787 -6.48 1 97.94 432 PHE A O 1
ATOM 3287 N N . SER A 1 433 ? 3.246 1.76 -7.691 1 97.94 433 SER A N 1
ATOM 3288 C CA . SER A 1 433 ? 4.191 1.242 -8.672 1 97.94 433 SER A CA 1
ATOM 3289 C C . SER A 1 433 ? 4.785 2.367 -9.516 1 97.94 433 SER A C 1
ATOM 3291 O O . SER A 1 433 ? 5.98 2.365 -9.812 1 97.94 433 SER A O 1
ATOM 3293 N N . VAL A 1 434 ? 3.943 3.326 -9.898 1 97.31 434 VAL A N 1
ATOM 3294 C CA . VAL A 1 434 ? 4.406 4.422 -10.742 1 97.31 434 VAL A CA 1
ATOM 3295 C C . VAL A 1 434 ? 5.391 5.293 -9.969 1 97.31 434 VAL A C 1
ATOM 3297 O O . VAL A 1 434 ? 6.488 5.578 -10.453 1 97.31 434 VAL A O 1
ATOM 3300 N N . PRO A 1 435 ? 5.047 5.707 -8.758 1 95.81 435 PRO A N 1
ATOM 3301 C CA . PRO A 1 435 ? 6.02 6.492 -7.996 1 95.81 435 PRO A CA 1
ATOM 3302 C C . PRO A 1 435 ? 7.316 5.73 -7.727 1 95.81 435 PRO A C 1
ATOM 3304 O O . PRO A 1 435 ? 8.391 6.336 -7.676 1 95.81 435 PRO A O 1
ATOM 3307 N N . GLN A 1 436 ? 7.191 4.434 -7.527 1 92.69 436 GLN A N 1
ATOM 3308 C CA . GLN A 1 436 ? 8.391 3.633 -7.324 1 92.69 436 GLN A CA 1
ATOM 3309 C C . GLN A 1 436 ? 9.344 3.762 -8.508 1 92.69 436 GLN A C 1
ATOM 3311 O O . GLN A 1 436 ? 10.562 3.832 -8.328 1 92.69 436 GLN A O 1
ATOM 3316 N N . TYR A 1 437 ? 8.852 3.791 -9.695 1 92.69 437 TYR A N 1
ATOM 3317 C CA . TYR A 1 437 ? 9.648 3.947 -10.898 1 92.69 437 TYR A CA 1
ATOM 3318 C C . TYR A 1 437 ? 10.297 5.324 -10.953 1 92.69 437 TYR A C 1
ATOM 3320 O O . TYR A 1 437 ? 11.508 5.445 -11.188 1 92.69 437 TYR A O 1
ATOM 3328 N N . PHE A 1 438 ? 9.562 6.359 -10.68 1 91.25 438 PHE A N 1
ATOM 3329 C CA . PHE A 1 438 ? 10.062 7.73 -10.766 1 91.25 438 PHE A CA 1
ATOM 3330 C C . PHE A 1 438 ? 11.086 8 -9.672 1 91.25 438 PHE A C 1
ATOM 3332 O O . PHE A 1 438 ? 12.102 8.656 -9.914 1 91.25 438 PHE A O 1
ATOM 3339 N N . ASN A 1 439 ? 10.844 7.477 -8.492 1 86.25 439 ASN A N 1
ATOM 3340 C CA . ASN A 1 439 ? 11.789 7.645 -7.395 1 86.25 439 ASN A CA 1
ATOM 3341 C C . ASN A 1 439 ? 13.078 6.867 -7.641 1 86.25 439 ASN A C 1
ATOM 3343 O O . ASN A 1 439 ? 14.172 7.359 -7.355 1 86.25 439 ASN A O 1
ATOM 3347 N N . GLY A 1 440 ? 12.914 5.676 -8.141 1 80.38 440 GLY A N 1
ATOM 3348 C CA . GLY A 1 440 ? 14.086 4.863 -8.422 1 80.38 440 GLY A CA 1
ATOM 3349 C C . GLY A 1 440 ? 14.984 5.461 -9.492 1 80.38 440 GLY A C 1
ATOM 3350 O O . GLY A 1 440 ? 16.203 5.41 -9.383 1 80.38 440 GLY A O 1
ATOM 3351 N N . TYR A 1 441 ? 14.406 6.031 -10.406 1 77.25 441 TYR A N 1
ATOM 3352 C CA . TYR A 1 441 ? 15.156 6.613 -11.516 1 77.25 441 TYR A CA 1
ATOM 3353 C C . TYR A 1 441 ? 15.945 7.828 -11.062 1 77.25 441 TYR A C 1
ATOM 3355 O O . TYR A 1 441 ? 17.094 8.023 -11.477 1 77.25 441 TYR A O 1
ATOM 3363 N N . VAL A 1 442 ? 15.43 8.57 -10.18 1 71.69 442 VAL A N 1
ATOM 3364 C CA . VAL A 1 442 ? 16.094 9.766 -9.688 1 71.69 442 VAL A CA 1
ATOM 3365 C C . VAL A 1 442 ? 17.297 9.367 -8.82 1 71.69 442 VAL A C 1
ATOM 3367 O O . VAL A 1 442 ? 18.344 10.008 -8.867 1 71.69 442 VAL A O 1
ATOM 3370 N N . ILE A 1 443 ? 17.156 8.375 -8.094 1 66.94 443 ILE A N 1
ATOM 3371 C CA . ILE A 1 443 ? 18.219 7.922 -7.207 1 66.94 443 ILE A CA 1
ATOM 3372 C C . ILE A 1 443 ? 19.391 7.398 -8.031 1 66.94 443 ILE A C 1
ATOM 3374 O O . ILE A 1 443 ? 20.547 7.621 -7.684 1 66.94 443 ILE A O 1
ATOM 3378 N N . THR A 1 444 ? 19.062 6.801 -9.203 1 66.56 444 THR A N 1
ATOM 3379 C CA . THR A 1 444 ? 20.109 6.156 -9.992 1 66.56 444 THR A CA 1
ATOM 3380 C C . THR A 1 444 ? 20.75 7.156 -10.945 1 66.56 444 THR A C 1
ATOM 3382 O O . THR A 1 444 ? 21.969 7.117 -11.156 1 66.56 444 THR A O 1
ATOM 3385 N N . THR A 1 445 ? 19.906 8.117 -11.523 1 69.88 445 THR A N 1
ATOM 3386 C CA . THR A 1 445 ? 20.453 8.961 -12.578 1 69.88 445 THR A CA 1
ATOM 3387 C C . THR A 1 445 ? 20.516 10.414 -12.133 1 69.88 445 THR A C 1
ATOM 3389 O O . THR A 1 445 ? 21.203 11.234 -12.742 1 69.88 445 THR A O 1
ATOM 3392 N N . GLY A 1 446 ? 19.875 10.695 -10.961 1 66.75 446 GLY A N 1
ATOM 3393 C CA . GLY A 1 446 ? 19.844 12.07 -10.477 1 66.75 446 GLY A CA 1
ATOM 3394 C C . GLY A 1 446 ? 18.75 12.898 -11.125 1 66.75 446 GLY A C 1
ATOM 3395 O O . GLY A 1 446 ? 18.422 13.992 -10.656 1 66.75 446 GLY A O 1
ATOM 3396 N N . ASP A 1 447 ? 18.234 12.297 -12.328 1 71.31 447 ASP A N 1
ATOM 3397 C CA . ASP A 1 447 ? 17.156 12.992 -13.023 1 71.31 447 ASP A CA 1
ATOM 3398 C C . ASP A 1 447 ? 15.945 12.078 -13.219 1 71.31 447 ASP A C 1
ATOM 3400 O O . ASP A 1 447 ? 16.047 10.867 -13.031 1 71.31 447 ASP A O 1
ATOM 3404 N N . GLY A 1 448 ? 14.844 12.734 -13.5 1 73 448 GLY A N 1
ATOM 3405 C CA . GLY A 1 448 ? 13.648 11.953 -13.758 1 73 448 GLY A CA 1
ATOM 3406 C C . GLY A 1 448 ? 13.719 11.164 -15.055 1 73 448 GLY A C 1
ATOM 3407 O O . GLY A 1 448 ? 14.578 11.414 -15.891 1 73 448 GLY A O 1
ATOM 3408 N N . PRO A 1 449 ? 12.906 10.172 -15.227 1 75 449 PRO A N 1
ATOM 3409 C CA . PRO A 1 449 ? 12.922 9.289 -16.391 1 75 449 PRO A CA 1
ATOM 3410 C C . PRO A 1 449 ? 12.406 9.977 -17.656 1 75 449 PRO A C 1
ATOM 3412 O O . PRO A 1 449 ? 12.734 9.562 -18.766 1 75 449 PRO A O 1
ATOM 3415 N N . VAL A 1 450 ? 11.578 11.008 -17.469 1 79 450 VAL A N 1
ATOM 3416 C CA . VAL A 1 450 ? 11.023 11.695 -18.625 1 79 450 VAL A CA 1
ATOM 3417 C C . VAL A 1 450 ? 12.078 12.602 -19.25 1 79 450 VAL A C 1
ATOM 3419 O O . VAL A 1 450 ? 12.641 13.461 -18.578 1 79 450 VAL A O 1
ATOM 3422 N N . ARG A 1 451 ? 12.523 12.344 -20.484 1 76 451 ARG A N 1
ATOM 3423 C CA . ARG A 1 451 ? 13.531 13.125 -21.172 1 76 451 ARG A CA 1
ATOM 3424 C C . ARG A 1 451 ? 12.945 13.805 -22.406 1 76 451 ARG A C 1
ATOM 3426 O O . ARG A 1 451 ? 13.234 13.414 -23.547 1 76 451 ARG A O 1
ATOM 3433 N N . SER A 1 452 ? 12.102 14.656 -21.953 1 78.44 452 SER A N 1
ATOM 3434 C CA . SER A 1 452 ? 11.594 15.492 -23.031 1 78.44 452 SER A CA 1
ATOM 3435 C C . SER A 1 452 ? 12.508 16.688 -23.281 1 78.44 452 SER A C 1
ATOM 3437 O O . SER A 1 452 ? 13.508 16.859 -22.594 1 78.44 452 SER A O 1
ATOM 3439 N N . GLY A 1 453 ? 12.391 17.312 -24.406 1 76.31 453 GLY A N 1
ATOM 3440 C CA . GLY A 1 453 ? 13.203 18.469 -24.734 1 76.31 453 GLY A CA 1
ATOM 3441 C C . GLY A 1 453 ? 13.047 19.609 -23.75 1 76.31 453 GLY A C 1
ATOM 3442 O O . GLY A 1 453 ? 13.906 20.5 -23.672 1 76.31 453 GLY A O 1
ATOM 3443 N N . SER A 1 454 ? 12.094 19.531 -22.875 1 82.31 454 SER A N 1
ATOM 3444 C CA . SER A 1 454 ? 11.828 20.594 -21.922 1 82.31 454 SER A CA 1
ATOM 3445 C C . SER A 1 454 ? 12.18 20.172 -20.5 1 82.31 454 SER A C 1
ATOM 3447 O O . SER A 1 454 ? 11.531 19.281 -19.938 1 82.31 454 SER A O 1
ATOM 3449 N N . ALA A 1 455 ? 13.148 20.797 -19.906 1 80.06 455 ALA A N 1
ATOM 3450 C CA . ALA A 1 455 ? 13.633 20.484 -18.578 1 80.06 455 ALA A CA 1
ATOM 3451 C C . ALA A 1 455 ? 12.531 20.688 -17.531 1 80.06 455 ALA A C 1
ATOM 3453 O O . ALA A 1 455 ? 12.406 19.906 -16.594 1 80.06 455 ALA A O 1
ATOM 3454 N N . TRP A 1 456 ? 11.789 21.719 -17.766 1 81.56 456 TRP A N 1
ATOM 3455 C CA . TRP A 1 456 ? 10.75 22 -16.781 1 81.56 456 TRP A CA 1
ATOM 3456 C C . TRP A 1 456 ? 9.641 20.969 -16.844 1 81.56 456 TRP A C 1
ATOM 3458 O O . TRP A 1 456 ? 9.086 20.578 -15.812 1 81.56 456 TRP A O 1
ATOM 3468 N N . PHE A 1 457 ? 9.297 20.5 -18 1 86.38 457 PHE A N 1
ATOM 3469 C CA . PHE A 1 457 ? 8.273 19.469 -18.156 1 86.38 457 PHE A CA 1
ATOM 3470 C C . PHE A 1 457 ? 8.695 18.188 -17.469 1 86.38 457 PHE A C 1
ATOM 3472 O O . PHE A 1 457 ? 7.883 17.531 -16.797 1 86.38 457 PHE A O 1
ATOM 3479 N N . ASN A 1 458 ? 9.961 17.938 -17.609 1 87.25 458 ASN A N 1
ATOM 3480 C CA . ASN A 1 458 ? 10.5 16.734 -16.969 1 87.25 458 ASN A CA 1
ATOM 3481 C C . ASN A 1 458 ? 10.391 16.797 -15.453 1 87.25 458 ASN A C 1
ATOM 3483 O O . ASN A 1 458 ? 10.016 15.812 -14.812 1 87.25 458 ASN A O 1
ATOM 3487 N N . LYS A 1 459 ? 10.648 17.938 -14.938 1 87.25 459 LYS A N 1
ATOM 3488 C CA . LYS A 1 459 ? 10.602 18.109 -13.484 1 87.25 459 LYS A CA 1
ATOM 3489 C C . LYS A 1 459 ? 9.172 18.109 -12.977 1 87.25 459 LYS A C 1
ATOM 3491 O O . LYS A 1 459 ? 8.891 17.594 -11.891 1 87.25 459 LYS A O 1
ATOM 3496 N N . ILE A 1 460 ? 8.266 18.672 -13.789 1 90.5 460 ILE A N 1
ATOM 3497 C CA . ILE A 1 460 ? 6.848 18.688 -13.438 1 90.5 460 ILE A CA 1
ATOM 3498 C C . ILE A 1 460 ? 6.328 17.266 -13.328 1 90.5 460 ILE A C 1
ATOM 3500 O O . ILE A 1 460 ? 5.672 16.906 -12.352 1 90.5 460 ILE A O 1
ATOM 3504 N N . MET A 1 461 ? 6.676 16.453 -14.266 1 92 461 MET A N 1
ATOM 3505 C CA . MET A 1 461 ? 6.23 15.07 -14.289 1 92 461 MET A CA 1
ATOM 3506 C C . MET A 1 461 ? 6.812 14.297 -13.109 1 92 461 MET A C 1
ATOM 3508 O O . MET A 1 461 ? 6.129 13.461 -12.516 1 92 461 MET A O 1
ATOM 3512 N N . GLN A 1 462 ? 7.996 14.625 -12.805 1 90.88 462 GLN A N 1
ATOM 3513 C CA . GLN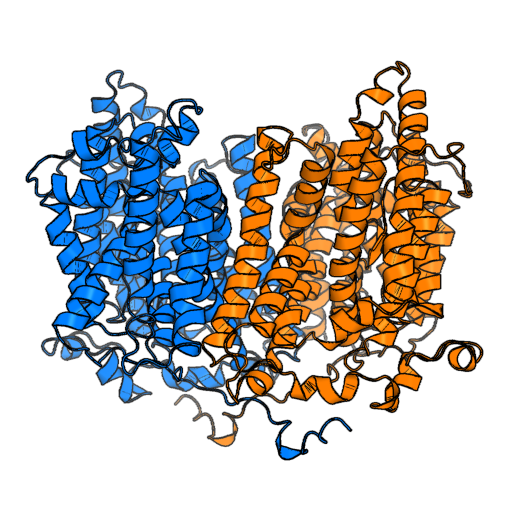 A 1 462 ? 8.648 13.977 -11.672 1 90.88 462 GLN A CA 1
ATOM 3514 C C . GLN A 1 462 ? 7.91 14.273 -10.367 1 90.88 462 GLN A C 1
ATOM 3516 O O . GLN A 1 462 ? 7.688 13.367 -9.562 1 90.88 462 GLN A O 1
ATOM 3521 N N . VAL A 1 463 ? 7.5 15.492 -10.234 1 91.94 463 VAL A N 1
ATOM 3522 C CA . VAL A 1 463 ? 6.852 15.906 -8.992 1 91.94 463 VAL A CA 1
ATOM 3523 C C . VAL A 1 463 ? 5.461 15.273 -8.906 1 91.94 463 VAL A C 1
ATOM 3525 O O . VAL A 1 463 ? 5.086 14.727 -7.867 1 91.94 463 VAL A O 1
ATOM 3528 N N . ILE A 1 464 ? 4.727 15.211 -9.93 1 94.38 464 ILE A N 1
ATOM 3529 C CA . ILE A 1 464 ? 3.35 14.727 -9.945 1 94.38 464 ILE A CA 1
ATOM 3530 C C . ILE A 1 464 ? 3.332 13.211 -9.758 1 94.38 464 ILE A C 1
ATOM 3532 O O . ILE A 1 464 ? 2.578 12.688 -8.938 1 94.38 464 ILE A O 1
ATOM 3536 N N . PHE A 1 465 ? 4.23 12.484 -10.406 1 95.31 465 PHE A N 1
ATOM 3537 C CA . PHE A 1 465 ? 4.133 11.031 -10.469 1 95.31 465 PHE A CA 1
ATOM 3538 C C . PHE A 1 465 ? 4.953 10.383 -9.359 1 95.31 465 PHE A C 1
ATOM 3540 O O . PHE A 1 465 ? 5 9.156 -9.25 1 95.31 465 PHE A O 1
ATOM 3547 N N . THR A 1 466 ? 5.527 11.227 -8.523 1 94.44 466 THR A N 1
ATOM 3548 C CA . THR A 1 466 ? 6.195 10.688 -7.344 1 94.44 466 THR A CA 1
ATOM 3549 C C . THR A 1 466 ? 5.242 10.648 -6.152 1 94.44 466 THR A C 1
ATOM 3551 O O . THR A 1 466 ? 5.547 10.039 -5.125 1 94.44 466 THR A O 1
ATOM 3554 N N . SER A 1 467 ? 4.074 11.242 -6.277 1 96.5 467 SER A N 1
ATOM 3555 C CA . SER A 1 467 ? 3.076 11.234 -5.215 1 96.5 467 SER A CA 1
ATOM 3556 C C . SER A 1 467 ? 2.111 10.062 -5.375 1 96.5 467 SER A C 1
ATOM 3558 O O . SER A 1 467 ? 1.293 10.047 -6.297 1 96.5 467 SER A O 1
ATOM 3560 N N . PRO A 1 468 ? 2.125 9.109 -4.465 1 97.94 468 PRO A N 1
ATOM 3561 C CA . PRO A 1 468 ? 1.219 7.961 -4.562 1 97.94 468 PRO A CA 1
ATOM 3562 C C . PRO A 1 468 ? -0.252 8.367 -4.562 1 97.94 468 PRO A C 1
ATOM 3564 O O . PRO A 1 468 ? -1.043 7.84 -5.348 1 97.94 468 PRO A O 1
ATOM 3567 N N . ALA A 1 469 ? -0.602 9.305 -3.721 1 98.19 469 ALA A N 1
ATOM 3568 C CA . ALA A 1 469 ? -1.992 9.734 -3.605 1 98.19 469 ALA A CA 1
ATOM 3569 C C . ALA A 1 469 ? -2.48 10.367 -4.91 1 98.19 469 ALA A C 1
ATOM 3571 O O . ALA A 1 469 ? -3.613 10.133 -5.332 1 98.19 469 ALA A O 1
ATOM 3572 N N . THR A 1 470 ? -1.632 11.133 -5.523 1 98.06 470 THR A N 1
ATOM 3573 C CA . THR A 1 470 ? -2.016 11.828 -6.75 1 98.06 470 THR A CA 1
ATOM 3574 C C . THR A 1 470 ? -2.205 10.836 -7.895 1 98.06 470 THR A C 1
ATOM 3576 O O . THR A 1 470 ? -3.197 10.906 -8.625 1 98.06 470 THR A O 1
ATOM 3579 N N . VAL A 1 471 ? -1.288 9.898 -8.039 1 98.31 471 VAL A N 1
ATOM 3580 C CA . VAL A 1 471 ? -1.398 8.891 -9.094 1 98.31 471 VAL A CA 1
ATOM 3581 C C . VAL A 1 471 ? -2.66 8.062 -8.875 1 98.31 471 VAL A C 1
ATOM 3583 O O . VAL A 1 471 ? -3.432 7.836 -9.812 1 98.31 471 VAL A O 1
ATOM 3586 N N . ALA A 1 472 ? -2.879 7.629 -7.68 1 98.69 472 ALA A N 1
ATOM 3587 C CA . ALA A 1 472 ? -4.059 6.824 -7.367 1 98.69 472 ALA A CA 1
ATOM 3588 C C . ALA A 1 472 ? -5.34 7.605 -7.645 1 98.69 472 ALA A C 1
ATOM 3590 O O . ALA A 1 472 ? -6.316 7.043 -8.156 1 98.69 472 ALA A O 1
ATOM 3591 N N . GLY A 1 473 ? -5.312 8.898 -7.242 1 98.25 473 GLY A N 1
ATOM 3592 C CA . GLY A 1 473 ? -6.488 9.719 -7.469 1 98.25 473 GLY A CA 1
ATOM 3593 C C . GLY A 1 473 ? -6.82 9.891 -8.938 1 98.25 473 GLY A C 1
ATOM 3594 O O . GLY A 1 473 ? -7.984 9.805 -9.336 1 98.25 473 GLY A O 1
ATOM 3595 N N . ILE A 1 474 ? -5.824 10.109 -9.75 1 97.94 474 ILE A N 1
ATOM 3596 C CA . ILE A 1 474 ? -6.016 10.297 -11.18 1 97.94 474 ILE A CA 1
ATOM 3597 C C . ILE A 1 474 ? -6.582 9.023 -11.797 1 97.94 474 ILE A C 1
ATOM 3599 O O . ILE A 1 474 ? -7.562 9.07 -12.539 1 97.94 474 ILE A O 1
ATOM 3603 N N . VAL A 1 475 ? -6.004 7.887 -11.453 1 98.38 475 VAL A N 1
ATOM 3604 C CA . VAL A 1 475 ? -6.41 6.613 -12.039 1 98.38 475 VAL A CA 1
ATOM 3605 C C . VAL A 1 475 ? -7.816 6.25 -11.562 1 98.38 475 VAL A C 1
ATOM 3607 O O . VAL A 1 475 ? -8.664 5.84 -12.359 1 98.38 475 VAL A O 1
ATOM 3610 N N . ALA A 1 476 ? -8.094 6.402 -10.297 1 98.5 476 ALA A N 1
ATOM 3611 C CA . ALA A 1 476 ? -9.391 6.039 -9.734 1 98.5 476 ALA A CA 1
ATOM 3612 C C . ALA A 1 476 ? -10.508 6.891 -10.328 1 98.5 476 ALA A C 1
ATOM 3614 O O . ALA A 1 476 ? -11.555 6.371 -10.719 1 98.5 476 ALA A O 1
ATOM 3615 N N . LEU A 1 477 ? -10.273 8.172 -10.367 1 97.56 477 LEU A N 1
ATOM 3616 C CA . LEU A 1 477 ? -11.281 9.078 -10.898 1 97.56 477 LEU A CA 1
ATOM 3617 C C . LEU A 1 477 ? -11.523 8.812 -12.383 1 97.56 477 LEU A C 1
ATOM 3619 O O . LEU A 1 477 ? -12.672 8.781 -12.836 1 97.56 477 LEU A O 1
ATOM 3623 N N . PHE A 1 478 ? -10.453 8.633 -13.109 1 97.38 478 PHE A N 1
ATOM 3624 C CA . PHE A 1 478 ? -10.578 8.383 -14.539 1 97.38 478 PHE A CA 1
ATOM 3625 C C . PHE A 1 478 ? -11.367 7.109 -14.805 1 97.38 478 PHE A C 1
ATOM 3627 O O . PHE A 1 478 ? -12.289 7.102 -15.617 1 97.38 478 PHE A O 1
ATOM 3634 N N . LEU A 1 479 ? -11 6.047 -14.164 1 97.06 479 LEU A N 1
ATOM 3635 C CA . LEU A 1 479 ? -11.672 4.766 -14.367 1 97.06 479 LEU A CA 1
ATOM 3636 C C . LEU A 1 479 ? -13.117 4.82 -13.891 1 97.06 479 LEU A C 1
ATOM 3638 O O . LEU A 1 479 ? -14.008 4.273 -14.539 1 97.06 479 LEU A O 1
ATOM 3642 N N . ASP A 1 480 ? -13.344 5.426 -12.734 1 96.38 480 ASP A N 1
ATOM 3643 C CA . ASP A 1 480 ? -14.695 5.508 -12.188 1 96.38 480 ASP A CA 1
ATOM 3644 C C . ASP A 1 480 ? -15.633 6.262 -13.133 1 96.38 480 ASP A C 1
ATOM 3646 O O . ASP A 1 480 ? -16.812 5.926 -13.25 1 96.38 480 ASP A O 1
ATOM 3650 N N . LEU A 1 481 ? -15.125 7.262 -13.836 1 94.5 481 LEU A N 1
ATOM 3651 C CA . LEU A 1 481 ? -15.945 8.102 -14.703 1 94.5 481 LEU A CA 1
ATOM 3652 C C . LEU A 1 481 ? -16.109 7.461 -16.078 1 94.5 481 LEU A C 1
ATOM 3654 O O . LEU A 1 481 ? -17.094 7.719 -16.781 1 94.5 481 LEU A O 1
ATOM 3658 N N . THR A 1 482 ? -15.18 6.641 -16.5 1 93.88 482 THR A N 1
ATOM 3659 C CA . THR A 1 482 ? -15.188 6.207 -17.891 1 93.88 482 THR A CA 1
ATOM 3660 C C . THR A 1 482 ? -15.617 4.742 -18 1 93.88 482 THR A C 1
ATOM 3662 O O . THR A 1 482 ? -16.203 4.336 -19 1 93.88 482 THR A O 1
ATOM 3665 N N . LEU A 1 483 ? -15.328 3.98 -17.016 1 91.94 483 LEU A N 1
ATOM 3666 C CA . LEU A 1 483 ? -15.547 2.543 -17.125 1 91.94 483 LEU A CA 1
ATOM 3667 C C . LEU A 1 483 ? -17.016 2.197 -16.922 1 91.94 483 LEU A C 1
ATOM 3669 O O . LEU A 1 483 ? -17.594 2.521 -15.891 1 91.94 483 LEU A O 1
ATOM 3673 N N . ALA A 1 484 ? -17.609 1.5 -17.875 1 81.56 484 ALA A N 1
ATOM 3674 C CA . ALA A 1 484 ? -18.969 0.949 -17.844 1 81.56 484 ALA A CA 1
ATOM 3675 C C . ALA A 1 484 ? -19.969 1.983 -17.344 1 81.56 484 ALA A C 1
ATOM 3677 O O . ALA A 1 484 ? -20.828 1.672 -16.516 1 81.56 484 ALA A O 1
ATOM 3678 N N . ARG A 1 485 ? -19.938 3.088 -17.828 1 71.56 485 ARG A N 1
ATOM 3679 C CA . ARG A 1 485 ? -20.734 4.207 -17.328 1 71.56 485 ARG A CA 1
ATOM 3680 C C . ARG A 1 485 ? -22.219 3.99 -17.625 1 71.56 485 ARG A C 1
ATOM 3682 O O . ARG A 1 485 ? -23.078 4.43 -16.859 1 71.56 485 ARG A O 1
ATOM 3689 N N . GLU A 1 486 ? -22.391 3.164 -18.5 1 75.94 486 GLU A N 1
ATOM 3690 C CA . GLU A 1 486 ? -23.781 3.043 -18.938 1 75.94 486 GLU A CA 1
ATOM 3691 C C . GLU A 1 486 ? -24.5 1.926 -18.188 1 75.94 486 GLU A C 1
ATOM 3693 O O . GLU A 1 486 ? -25.719 1.792 -18.281 1 75.94 486 GLU A O 1
ATOM 3698 N N . HIS A 1 487 ? -23.75 1.275 -17.406 1 80.19 487 HIS A N 1
ATOM 3699 C CA . HIS A 1 487 ? -24.391 0.201 -16.656 1 80.19 487 HIS A CA 1
ATOM 3700 C C . HIS A 1 487 ? -25.234 0.754 -15.508 1 80.19 487 HIS A C 1
ATOM 3702 O O . HIS A 1 487 ? -24.812 1.686 -14.82 1 80.19 487 HIS A O 1
ATOM 3708 N N . VAL A 1 488 ? -26.281 0.239 -15.219 1 77.94 488 VAL A N 1
ATOM 3709 C CA . VAL A 1 488 ? -27.297 0.726 -14.289 1 77.94 488 VAL A CA 1
ATOM 3710 C C . VAL A 1 488 ? -26.766 0.665 -12.867 1 77.94 488 VAL A C 1
ATOM 3712 O O . VAL A 1 488 ? -27.062 1.537 -12.047 1 77.94 488 VAL A O 1
ATOM 3715 N N . ASN A 1 489 ? -25.891 -0.273 -12.609 1 85.88 489 ASN A N 1
ATOM 3716 C CA . ASN A 1 489 ? -25.469 -0.496 -11.234 1 85.88 489 ASN A CA 1
ATOM 3717 C C . ASN A 1 489 ? -24.203 0.293 -10.906 1 85.88 489 ASN A C 1
ATOM 3719 O O . ASN A 1 489 ? -23.719 0.263 -9.766 1 85.88 489 ASN A O 1
ATOM 3723 N N . THR A 1 490 ? -23.766 1.026 -11.883 1 87.69 490 THR A N 1
ATOM 3724 C CA . THR A 1 490 ? -22.484 1.708 -11.703 1 87.69 490 THR A CA 1
ATOM 3725 C C . THR A 1 490 ? -22.578 2.748 -10.594 1 87.69 490 THR A C 1
ATOM 3727 O O . THR A 1 490 ? -21.703 2.82 -9.734 1 87.69 490 THR A O 1
ATOM 3730 N N . LYS A 1 491 ? -23.641 3.518 -10.539 1 87.69 491 LYS A N 1
ATOM 3731 C CA . LYS A 1 491 ? -23.812 4.562 -9.539 1 87.69 491 LYS A CA 1
ATOM 3732 C C . LYS A 1 491 ? -23.938 3.967 -8.141 1 87.69 491 LYS A C 1
ATOM 3734 O O . LYS A 1 491 ? -23.359 4.473 -7.184 1 87.69 491 LYS A O 1
ATOM 3739 N N . LYS A 1 492 ? -24.672 2.91 -8.086 1 90.44 492 LYS A N 1
ATOM 3740 C CA . LYS A 1 492 ? -24.875 2.252 -6.797 1 90.44 492 LYS A CA 1
ATOM 3741 C C . LYS A 1 492 ? -23.609 1.565 -6.312 1 90.44 492 LYS A C 1
ATOM 3743 O O . LYS A 1 492 ? -23.281 1.599 -5.121 1 90.44 492 LYS A O 1
ATOM 3748 N N . ASP A 1 493 ? -22.891 0.974 -7.246 1 93.06 493 ASP A N 1
ATOM 3749 C CA . ASP A 1 493 ? -21.672 0.24 -6.887 1 93.06 493 ASP A CA 1
ATOM 3750 C C . ASP A 1 493 ? -20.578 1.188 -6.41 1 93.06 493 ASP A C 1
ATOM 3752 O O . ASP A 1 493 ? -19.766 0.826 -5.562 1 93.06 493 ASP A O 1
ATOM 3756 N N . SER A 1 494 ? -20.578 2.412 -6.961 1 94.94 494 SER A N 1
ATOM 3757 C CA . SER A 1 494 ? -19.547 3.377 -6.617 1 94.94 494 SER A CA 1
ATOM 3758 C C . SER A 1 494 ? -19.891 4.137 -5.344 1 94.94 494 SER A C 1
ATOM 3760 O O . SER A 1 494 ? -19.047 4.824 -4.77 1 94.94 494 SER A O 1
ATOM 3762 N N . GLY A 1 495 ? -21.109 4.059 -4.855 1 94.12 495 GLY A N 1
ATOM 3763 C CA . GLY A 1 495 ? -21.547 4.715 -3.633 1 94.12 495 GLY A CA 1
ATOM 3764 C C . GLY A 1 495 ? -21.953 6.16 -3.842 1 94.12 495 GLY A C 1
ATOM 3765 O O . GLY A 1 495 ? -22.078 6.922 -2.879 1 94.12 495 GLY A O 1
ATOM 3766 N N . ARG A 1 496 ? -22.234 6.582 -5.047 1 91.56 496 ARG A N 1
ATOM 3767 C CA . ARG A 1 496 ? -22.578 7.961 -5.375 1 91.56 496 ARG A CA 1
ATOM 3768 C C . ARG A 1 496 ? -23.891 8.367 -4.73 1 91.56 496 ARG A C 1
ATOM 3770 O O . ARG A 1 496 ? -24.078 9.523 -4.352 1 91.56 496 ARG A O 1
ATOM 3777 N N . HIS A 1 497 ? -24.75 7.441 -4.57 1 90.38 497 HIS A N 1
ATOM 3778 C CA . HIS A 1 497 ? -26.062 7.738 -4.004 1 90.38 497 HIS A CA 1
ATOM 3779 C C . HIS A 1 497 ? -25.969 8.125 -2.535 1 90.38 497 HIS A C 1
ATOM 3781 O O . HIS A 1 497 ? -26.781 8.898 -2.029 1 90.38 497 HIS A O 1
ATOM 3787 N N . TRP A 1 498 ? -24.953 7.609 -1.868 1 90.94 498 TRP A N 1
ATOM 3788 C CA . TRP A 1 498 ? -24.75 7.949 -0.464 1 90.94 498 TRP A CA 1
ATOM 3789 C C . TRP A 1 498 ? -24.312 9.398 -0.312 1 90.94 498 TRP A C 1
ATOM 3791 O O . TRP A 1 498 ? -24.641 10.062 0.673 1 90.94 498 TRP A O 1
ATOM 3801 N N . TRP A 1 499 ? -23.5 9.914 -1.247 1 90.5 499 TRP A N 1
ATOM 3802 C CA . TRP A 1 499 ? -22.906 11.234 -1.137 1 90.5 499 TRP A CA 1
ATOM 3803 C C . TRP A 1 499 ? -23.734 12.281 -1.866 1 90.5 499 TRP A C 1
ATOM 3805 O O . TRP A 1 499 ? -23.484 13.484 -1.759 1 90.5 499 TRP A O 1
ATOM 3815 N N . ALA A 1 500 ? -24.734 11.898 -2.58 1 87.88 500 ALA A N 1
ATOM 3816 C CA . ALA A 1 500 ? -25.562 12.805 -3.375 1 87.88 500 ALA A CA 1
ATOM 3817 C C . ALA A 1 500 ? -26.203 13.875 -2.496 1 87.88 500 ALA A C 1
ATOM 3819 O O . ALA A 1 500 ? -26.328 15.031 -2.9 1 87.88 500 ALA A O 1
ATOM 3820 N N . LYS A 1 501 ? -26.531 13.516 -1.354 1 85.88 501 LYS A N 1
ATOM 3821 C CA . LYS A 1 501 ? -27.234 14.43 -0.457 1 85.88 501 LYS A CA 1
ATOM 3822 C C . LYS A 1 501 ? -26.266 15.477 0.11 1 85.88 501 LYS A C 1
ATOM 3824 O O . LYS A 1 501 ? -26.703 16.516 0.619 1 85.88 501 LYS A O 1
ATOM 3829 N N . PHE A 1 502 ? -25 15.289 -0.029 1 86.38 502 PHE A N 1
ATOM 3830 C CA . PHE A 1 502 ? -24.047 16.203 0.586 1 86.38 502 PHE A CA 1
ATOM 3831 C C . PHE A 1 502 ? -23.359 17.047 -0.472 1 86.38 502 PHE A C 1
ATOM 3833 O O . PHE A 1 502 ? -22.469 17.844 -0.152 1 86.38 502 PHE A O 1
ATOM 3840 N N . LYS A 1 503 ? -23.719 16.906 -1.674 1 82.44 503 LYS A N 1
ATOM 3841 C CA . LYS A 1 503 ? -23.016 17.578 -2.771 1 82.44 503 LYS A CA 1
ATOM 3842 C C . LYS A 1 503 ? -23.188 19.094 -2.678 1 82.44 503 LYS A C 1
ATOM 3844 O O . LYS A 1 503 ? -22.266 19.844 -3.023 1 82.44 503 LYS A O 1
ATOM 3849 N N . HIS A 1 504 ? -24.312 19.484 -2.141 1 81.38 504 HIS A N 1
ATOM 3850 C CA . HIS A 1 504 ? -24.562 20.922 -2 1 81.38 504 HIS A CA 1
ATOM 3851 C C . HIS A 1 504 ? -24.703 21.312 -0.534 1 81.38 504 HIS A C 1
ATOM 3853 O O . HIS A 1 504 ? -25.281 20.562 0.261 1 81.38 504 HIS A O 1
ATOM 3859 N N . PHE A 1 505 ? -24.203 22.438 -0.253 1 83.31 505 PHE A N 1
ATOM 3860 C CA . PHE A 1 505 ? -24.125 22.938 1.116 1 83.31 505 PHE A CA 1
ATOM 3861 C C . PHE A 1 505 ? -25.516 22.953 1.758 1 83.31 505 PHE A C 1
ATOM 3863 O O . PHE A 1 505 ? -25.672 22.578 2.92 1 83.31 505 PHE A O 1
ATOM 3870 N N . ASP A 1 506 ? -26.469 23.188 1.064 1 79.75 506 ASP A N 1
ATOM 3871 C CA . ASP A 1 506 ? -27.781 23.453 1.622 1 79.75 506 ASP A CA 1
ATOM 3872 C C . ASP A 1 506 ? -28.594 22.156 1.738 1 79.75 506 ASP A C 1
ATOM 3874 O O . ASP A 1 506 ? -29.641 22.141 2.396 1 79.75 506 ASP A O 1
ATOM 3878 N N . ASN A 1 507 ? -28.109 21.078 1.177 1 81.69 507 ASN A N 1
ATOM 3879 C CA . ASN A 1 507 ? -28.875 19.844 1.179 1 81.69 507 ASN A CA 1
ATOM 3880 C C . ASN A 1 507 ? -28.906 19.188 2.562 1 81.69 507 ASN A C 1
ATOM 3882 O O . ASN A 1 507 ? -29.844 18.484 2.904 1 81.69 507 ASN A O 1
ATOM 3886 N N . ASP A 1 508 ? -27.875 19.438 3.342 1 82.19 508 ASP A N 1
ATOM 3887 C CA . ASP A 1 508 ? -27.781 18.938 4.707 1 82.19 508 ASP A CA 1
ATOM 3888 C C . ASP A 1 508 ? -27.859 20.078 5.723 1 82.19 508 ASP A C 1
ATOM 3890 O O . ASP A 1 508 ? -26.969 20.922 5.773 1 82.19 508 ASP A O 1
ATOM 3894 N N . PRO A 1 509 ? -28.875 20.094 6.523 1 79.88 509 PRO A N 1
ATOM 3895 C CA . PRO A 1 509 ? -29.016 21.172 7.492 1 79.88 509 PRO A CA 1
ATOM 3896 C C . PRO A 1 509 ? -27.859 21.234 8.492 1 79.88 509 PRO A C 1
ATOM 3898 O O . PRO A 1 509 ? -27.609 22.281 9.078 1 79.88 509 PRO A O 1
ATOM 3901 N N . ARG A 1 510 ? -27.25 20.312 8.664 1 86 510 ARG A N 1
ATOM 3902 C CA . ARG A 1 510 ? -26.156 20.281 9.633 1 86 510 ARG A CA 1
ATOM 3903 C C . ARG A 1 510 ? -24.938 21.031 9.117 1 86 510 ARG A C 1
ATOM 3905 O O . ARG A 1 510 ? -24.031 21.359 9.883 1 86 510 ARG A O 1
ATOM 3912 N N . SER A 1 511 ? -24.859 21.219 7.793 1 85.5 511 SER A N 1
ATOM 3913 C CA . SER A 1 511 ? -23.719 21.891 7.168 1 85.5 511 SER A CA 1
ATOM 3914 C C . SER A 1 511 ? -23.484 23.266 7.777 1 85.5 511 SER A C 1
ATOM 3916 O O . SER A 1 511 ? -22.344 23.703 7.93 1 85.5 511 SER A O 1
ATOM 3918 N N . GLU A 1 512 ? -24.516 23.938 8.117 1 83.06 512 GLU A N 1
ATOM 3919 C CA . GLU A 1 512 ? -24.375 25.25 8.719 1 83.06 512 GLU A CA 1
ATOM 3920 C C . GLU A 1 512 ? -23.703 25.172 10.086 1 83.06 512 GLU A C 1
ATOM 3922 O O . GLU A 1 512 ? -22.891 26.031 10.438 1 83.06 512 GLU A O 1
ATOM 3927 N N . GLU A 1 513 ? -24.031 24.234 10.742 1 82.75 513 GLU A N 1
ATOM 3928 C CA . GLU A 1 513 ? -23.438 24.062 12.062 1 82.75 513 GLU A CA 1
ATOM 3929 C C . GLU A 1 513 ? -21.969 23.672 11.953 1 82.75 513 GLU A C 1
ATOM 3931 O O . GLU A 1 513 ? -21.141 24.156 12.742 1 82.75 513 GLU A O 1
ATOM 3936 N N . PHE A 1 514 ? -21.656 22.906 10.977 1 87.06 514 PHE A N 1
ATOM 3937 C CA . PHE A 1 514 ? -20.297 22.375 10.852 1 87.06 514 PHE A CA 1
ATOM 3938 C C . PHE A 1 514 ? -19.359 23.422 10.25 1 87.06 514 PHE A C 1
ATOM 3940 O O . PHE A 1 514 ? -18.219 23.562 10.672 1 87.06 514 PHE A O 1
ATOM 3947 N N . TYR A 1 515 ? -19.891 24.203 9.234 1 87.31 515 TYR A N 1
ATOM 3948 C CA . TYR A 1 515 ? -18.953 24.875 8.344 1 87.31 515 TYR A CA 1
ATOM 3949 C C . TYR A 1 515 ? -19.25 26.375 8.281 1 87.31 515 TYR A C 1
ATOM 3951 O O . TYR A 1 515 ? -18.562 27.109 7.566 1 87.31 515 TYR A O 1
ATOM 3959 N N . SER A 1 516 ? -20.203 26.812 9.023 1 83.94 516 SER A N 1
ATOM 3960 C CA . SER A 1 516 ? -20.531 28.234 8.969 1 83.94 516 SER A CA 1
ATOM 3961 C C . SER A 1 516 ? -19.359 29.094 9.422 1 83.94 516 SER A C 1
ATOM 3963 O O . SER A 1 516 ? -18.641 28.734 10.359 1 83.94 516 SER A O 1
ATOM 3965 N N . LEU A 1 517 ? -19.172 30.156 8.664 1 85.12 517 LEU A N 1
ATOM 3966 C CA . LEU A 1 517 ? -18.062 31.062 8.984 1 85.12 517 LEU A CA 1
ATOM 3967 C C . LEU A 1 517 ? -18.391 31.891 10.227 1 85.12 517 LEU A C 1
ATOM 3969 O O . LEU A 1 517 ? -19.547 32.188 10.5 1 85.12 517 LEU A O 1
ATOM 3973 N N . PRO A 1 518 ? -17.359 32.219 10.906 1 79.75 518 PRO A N 1
ATOM 3974 C CA . PRO A 1 518 ? -17.594 33 12.125 1 79.75 518 PRO A CA 1
ATOM 3975 C C . PRO A 1 518 ? -17.984 34.438 11.82 1 79.75 518 PRO A C 1
ATOM 3977 O O . PRO A 1 518 ? -17.781 34.938 10.703 1 79.75 518 PRO A O 1
ATOM 3980 N N . TYR A 1 519 ? -18.656 35.062 12.711 1 73.56 519 TYR A N 1
ATOM 3981 C CA . TYR A 1 519 ? -18.969 36.5 12.711 1 73.56 519 TYR A CA 1
ATOM 3982 C C . TYR A 1 519 ? -19.953 36.844 11.609 1 73.56 519 TYR A C 1
ATOM 3984 O O . TYR A 1 519 ? -19.875 37.906 11.016 1 73.56 519 TYR A O 1
ATOM 3992 N N . GLY A 1 520 ? -20.703 35.875 11.219 1 69.12 520 GLY A N 1
ATOM 3993 C CA . GLY A 1 520 ? -21.766 36.125 10.258 1 69.12 520 GLY A CA 1
ATOM 3994 C C . GLY A 1 520 ? -21.25 36.281 8.836 1 69.12 520 GLY A C 1
ATOM 3995 O O . GLY A 1 520 ? -21.969 36.812 7.98 1 69.12 520 GLY A O 1
ATOM 3996 N N . LEU A 1 521 ? -20.062 35.875 8.562 1 74 521 LEU A N 1
ATOM 3997 C CA . LEU A 1 521 ? -19.422 36.062 7.262 1 74 521 LEU A CA 1
ATOM 3998 C C . LEU A 1 521 ? -20.062 35.188 6.199 1 74 521 LEU A C 1
ATOM 4000 O O . LEU A 1 521 ? -19.891 35.406 5.004 1 74 521 LEU A O 1
ATOM 4004 N N . SER A 1 522 ? -20.719 34.219 6.562 1 72.62 522 SER A N 1
ATOM 4005 C CA . SER A 1 522 ? -21.359 33.312 5.629 1 72.62 522 SER A CA 1
ATOM 4006 C C . SER A 1 522 ? -22.359 34.062 4.738 1 72.62 522 SER A C 1
ATOM 4008 O O . SER A 1 522 ? -22.672 33.594 3.641 1 72.62 522 SER A O 1
ATOM 4010 N N . LYS A 1 523 ? -22.828 35.062 5.281 1 60.72 523 LYS A N 1
ATOM 4011 C CA . LYS A 1 523 ? -23.781 35.844 4.52 1 60.72 523 LYS A CA 1
ATOM 4012 C C . LYS A 1 523 ? -23.109 36.469 3.297 1 60.72 523 LYS A C 1
ATOM 4014 O O . LYS A 1 523 ? -23.734 36.594 2.24 1 60.72 523 LYS A O 1
ATOM 4019 N N . TYR A 1 524 ? -21.891 36.781 3.443 1 55.75 524 TYR A N 1
ATOM 4020 C CA . TYR A 1 524 ? -21.172 37.5 2.387 1 55.75 524 TYR A CA 1
ATOM 4021 C C . TYR A 1 524 ? -20.406 36.5 1.496 1 55.75 524 TYR A C 1
ATOM 4023 O O . TYR A 1 524 ? -20.141 36.812 0.328 1 55.75 524 TYR A O 1
ATOM 4031 N N . PHE A 1 525 ? -20.141 35.375 2.049 1 63.66 525 PHE A N 1
ATOM 4032 C CA . PHE A 1 525 ? -19.391 34.375 1.295 1 63.66 525 PHE A CA 1
ATOM 4033 C C . PHE A 1 525 ? -20.094 33.031 1.317 1 63.66 525 PHE A C 1
ATOM 4035 O O . PHE A 1 525 ? -19.672 32.094 2.008 1 63.66 525 PHE A O 1
ATOM 4042 N N . PRO A 1 526 ? -21.172 33.031 0.555 1 54.59 526 PRO A N 1
ATOM 4043 C CA . PRO A 1 526 ? -21.969 31.797 0.606 1 54.59 526 PRO A CA 1
ATOM 4044 C C . PRO A 1 526 ? -21.234 30.609 -0.012 1 54.59 526 PRO A C 1
ATOM 4046 O O . PRO A 1 526 ? -20.469 30.781 -0.958 1 54.59 526 PRO A O 1
ATOM 4049 N N . SER A 1 527 ? -21.203 29.484 0.858 1 60.88 527 SER A N 1
ATOM 4050 C CA . SER A 1 527 ? -20.672 28.219 0.343 1 60.88 527 SER A CA 1
ATOM 4051 C C . SER A 1 527 ? -21.641 27.578 -0.628 1 60.88 527 SER A C 1
ATOM 4053 O O . SER A 1 527 ? -22.594 26.891 -0.209 1 60.88 527 SER A O 1
ATOM 4055 N N . VAL A 1 528 ? -21.828 28.125 -1.856 1 57.44 528 VAL A N 1
ATOM 4056 C CA . VAL A 1 528 ? -22.812 27.594 -2.801 1 57.44 528 VAL A CA 1
ATOM 4057 C C . VAL A 1 528 ? -22.188 26.406 -3.547 1 57.44 528 VAL A C 1
ATOM 4059 O O . VAL A 1 528 ? -20.984 26.391 -3.814 1 57.44 528 VAL A O 1
ATOM 4062 N N . MET B 1 1 ? -33.531 19.516 -9.922 1 29.91 1 MET B N 1
ATOM 4063 C CA . MET B 1 1 ? -33.812 18.844 -8.656 1 29.91 1 MET B CA 1
ATOM 4064 C C . MET B 1 1 ? -33.125 17.469 -8.633 1 29.91 1 MET B C 1
ATOM 4066 O O . MET B 1 1 ? -33.438 16.625 -9.477 1 29.91 1 MET B O 1
ATOM 4070 N N . ALA B 1 2 ? -31.969 17.469 -8.125 1 40.94 2 ALA B N 1
ATOM 4071 C CA . ALA B 1 2 ? -31.375 16.125 -8.117 1 40.94 2 ALA B CA 1
ATOM 4072 C C . ALA B 1 2 ? -32.375 15.078 -7.672 1 40.94 2 ALA B C 1
ATOM 4074 O O . ALA B 1 2 ? -33.156 15.312 -6.742 1 40.94 2 ALA B O 1
ATOM 4075 N N . PRO B 1 3 ? -32.656 14.102 -8.445 1 45.12 3 PRO B N 1
ATOM 4076 C CA . PRO B 1 3 ? -33.625 13.102 -8.023 1 45.12 3 PRO B CA 1
ATOM 4077 C C . PRO B 1 3 ? -33.406 12.625 -6.59 1 45.12 3 PRO B C 1
ATOM 4079 O O . PRO B 1 3 ? -32.281 12.57 -6.117 1 45.12 3 PRO B O 1
ATOM 4082 N N . GLN B 1 4 ? -34.375 12.867 -5.641 1 49.12 4 GLN B N 1
ATOM 4083 C CA . GLN B 1 4 ? -34.438 12.438 -4.246 1 49.12 4 GLN B CA 1
ATOM 4084 C C . GLN B 1 4 ? -34.062 10.969 -4.105 1 49.12 4 GLN B C 1
ATOM 4086 O O . GLN B 1 4 ? -34.688 10.102 -4.738 1 49.12 4 GLN B O 1
ATOM 4091 N N . VAL B 1 5 ? -32.844 10.688 -3.752 1 61 5 VAL B N 1
ATOM 4092 C CA . VAL B 1 5 ? -32.5 9.312 -3.422 1 61 5 VAL B CA 1
ATOM 4093 C C . VAL B 1 5 ? -33.531 8.727 -2.48 1 61 5 VAL B C 1
ATOM 4095 O O . VAL B 1 5 ? -33.812 9.305 -1.43 1 61 5 VAL B O 1
ATOM 4098 N N . LYS B 1 6 ? -34.5 7.812 -2.959 1 56.09 6 LYS B N 1
ATOM 4099 C CA . LYS B 1 6 ? -35.531 7.148 -2.172 1 56.09 6 LYS B CA 1
ATOM 4100 C C . LYS B 1 6 ? -34.938 6.453 -0.952 1 56.09 6 LYS B C 1
ATOM 4102 O O . LYS B 1 6 ? -33.812 5.93 -1.012 1 56.09 6 LYS B O 1
ATOM 4107 N N . ALA B 1 7 ? -35.344 6.695 0.315 1 59.16 7 ALA B N 1
ATOM 4108 C CA . ALA B 1 7 ? -34.938 6.102 1.587 1 59.16 7 ALA B CA 1
ATOM 4109 C C . ALA B 1 7 ? -34.594 4.625 1.418 1 59.16 7 ALA B C 1
ATOM 4111 O O . ALA B 1 7 ? -33.688 4.105 2.1 1 59.16 7 ALA B O 1
ATOM 4112 N N . ASP B 1 8 ? -35.125 3.979 0.438 1 59.19 8 ASP B N 1
ATOM 4113 C CA . ASP B 1 8 ? -34.969 2.539 0.244 1 59.19 8 ASP B CA 1
ATOM 4114 C C . ASP B 1 8 ? -33.625 2.207 -0.412 1 59.19 8 ASP B C 1
ATOM 4116 O O . ASP B 1 8 ? -33.188 1.062 -0.367 1 59.19 8 ASP B O 1
ATOM 4120 N N . GLU B 1 9 ? -32.969 3.232 -0.813 1 68.75 9 GLU B N 1
ATOM 4121 C CA . GLU B 1 9 ? -31.719 2.969 -1.514 1 68.75 9 GLU B CA 1
ATOM 4122 C C . GLU B 1 9 ? -30.531 3.072 -0.568 1 68.75 9 GLU B C 1
ATOM 4124 O O . GLU B 1 9 ? -29.438 2.604 -0.888 1 68.75 9 GLU B O 1
ATOM 4129 N N . LEU B 1 10 ? -30.781 3.529 0.576 1 79.31 10 LEU B N 1
ATOM 4130 C CA . LEU B 1 10 ? -29.688 3.715 1.526 1 79.31 10 LEU B CA 1
ATOM 4131 C C . LEU B 1 10 ? -29.562 2.506 2.445 1 79.31 10 LEU B C 1
ATOM 4133 O O . LEU B 1 10 ? -29.672 2.633 3.666 1 79.31 10 LEU B O 1
ATOM 4137 N N . VAL B 1 11 ? -29.391 1.324 1.793 1 84.62 11 VAL B N 1
ATOM 4138 C CA . VAL B 1 11 ? -29.172 0.059 2.482 1 84.62 11 VAL B CA 1
ATOM 4139 C C . VAL B 1 11 ? -27.781 -0.472 2.145 1 84.62 11 VAL B C 1
ATOM 4141 O O . VAL B 1 11 ? -27.297 -0.291 1.024 1 84.62 11 VAL B O 1
ATOM 4144 N N . PRO B 1 12 ? -27.219 -1.032 3.123 1 87.94 12 PRO B N 1
ATOM 4145 C CA . PRO B 1 12 ? -25.891 -1.591 2.863 1 87.94 12 PRO B CA 1
ATOM 4146 C C . PRO B 1 12 ? -25.906 -2.684 1.797 1 87.94 12 PRO B C 1
ATOM 4148 O O . PRO B 1 12 ? -26.922 -3.379 1.637 1 87.94 12 PRO B O 1
ATOM 4151 N N . HIS B 1 13 ? -24.922 -2.75 1.03 1 89.88 13 HIS B N 1
ATOM 4152 C CA . HIS B 1 13 ? -24.797 -3.834 0.063 1 89.88 13 HIS B CA 1
ATOM 4153 C C . HIS B 1 13 ? -24.766 -5.191 0.757 1 89.88 13 HIS B C 1
ATOM 4155 O O . HIS B 1 13 ? -24.203 -5.324 1.849 1 89.88 13 HIS B O 1
ATOM 4161 N N . PRO B 1 14 ? -25.297 -6.176 0.147 1 89.06 14 PRO B N 1
ATOM 4162 C CA . PRO B 1 14 ? -25.328 -7.5 0.768 1 89.06 14 PRO B CA 1
ATOM 4163 C C . PRO B 1 14 ? -23.953 -8.148 0.843 1 89.06 14 PRO B C 1
ATOM 4165 O O . PRO B 1 14 ? -23.125 -7.957 -0.053 1 89.06 14 PRO B O 1
ATOM 4168 N N . VAL B 1 15 ? -23.797 -8.922 1.869 1 90.62 15 VAL B N 1
ATOM 4169 C CA . VAL B 1 15 ? -22.594 -9.734 2.033 1 90.62 15 VAL B CA 1
ATOM 4170 C C . VAL B 1 15 ? -22.781 -11.078 1.327 1 90.62 15 VAL B C 1
ATOM 4172 O O . VAL B 1 15 ? -23.828 -11.711 1.439 1 90.62 15 VAL B O 1
ATOM 4175 N N . LYS B 1 16 ? -21.781 -11.445 0.558 1 90.5 16 LYS B N 1
ATOM 4176 C CA . LYS B 1 16 ? -21.891 -12.695 -0.19 1 90.5 16 LYS B CA 1
ATOM 4177 C C . LYS B 1 16 ? -20.719 -13.625 0.133 1 90.5 16 LYS B C 1
ATOM 4179 O O . LYS B 1 16 ? -19.562 -13.242 -0.028 1 90.5 16 LYS B O 1
ATOM 4184 N N . ASP B 1 17 ? -21.031 -14.852 0.453 1 88.31 17 ASP B N 1
ATOM 4185 C CA . ASP B 1 17 ? -20 -15.844 0.722 1 88.31 17 ASP B CA 1
ATOM 4186 C C . ASP B 1 17 ? -19.312 -16.297 -0.57 1 88.31 17 ASP B C 1
ATOM 4188 O O . ASP B 1 17 ? -18.109 -16.516 -0.594 1 88.31 17 ASP B O 1
ATOM 4192 N N . GLN B 1 18 ? -20.156 -16.422 -1.581 1 91.69 18 GLN B N 1
ATOM 4193 C CA . GLN B 1 18 ? -19.641 -16.703 -2.916 1 91.69 18 GLN B CA 1
ATOM 4194 C C . GLN B 1 18 ? -19.719 -15.477 -3.812 1 91.69 18 GLN B C 1
ATOM 4196 O O . GLN B 1 18 ? -20.734 -14.773 -3.844 1 91.69 18 GLN B O 1
ATOM 4201 N N . LEU B 1 19 ? -18.625 -15.227 -4.406 1 93.31 19 LEU B N 1
ATOM 4202 C CA . LEU B 1 19 ? -18.547 -14.055 -5.27 1 93.31 19 LEU B CA 1
ATOM 4203 C C . LEU B 1 19 ? -19.469 -14.203 -6.477 1 93.31 19 LEU B C 1
ATOM 4205 O O . LEU B 1 19 ? -19.359 -15.172 -7.227 1 93.31 19 LEU B O 1
ATOM 4209 N N . PRO B 1 20 ? -20.328 -13.297 -6.66 1 92.06 20 PRO B N 1
ATOM 4210 C CA . PRO B 1 20 ? -21.188 -13.336 -7.844 1 92.06 20 PRO B CA 1
ATOM 4211 C C . PRO B 1 20 ? -20.484 -12.836 -9.102 1 92.06 20 PRO B C 1
ATOM 4213 O O . PRO B 1 20 ? -19.469 -12.156 -9.016 1 92.06 20 PRO B O 1
ATOM 4216 N N . GLY B 1 21 ? -20.969 -13.141 -10.25 1 90.69 21 GLY B N 1
ATOM 4217 C CA . GLY B 1 21 ? -20.453 -12.602 -11.492 1 90.69 21 GLY B CA 1
ATOM 4218 C C . GLY B 1 21 ? -19.328 -13.445 -12.078 1 90.69 21 GLY B C 1
ATOM 4219 O O . GLY B 1 21 ? -18.641 -13.008 -13 1 90.69 21 GLY B O 1
ATOM 4220 N N . VAL B 1 22 ? -19.094 -14.625 -11.516 1 92.69 22 VAL B N 1
ATOM 4221 C CA . VAL B 1 22 ? -18.094 -15.555 -12.039 1 92.69 22 VAL B CA 1
ATOM 4222 C C . VAL B 1 22 ? -18.734 -16.453 -13.102 1 92.69 22 VAL B C 1
ATOM 4224 O O . VAL B 1 22 ? -19.844 -16.953 -12.914 1 92.69 22 VAL B O 1
ATOM 4227 N N . ASP B 1 23 ? -18.094 -16.625 -14.18 1 91.62 23 ASP B N 1
ATOM 4228 C CA . ASP B 1 23 ? -18.656 -17.375 -15.297 1 91.62 23 ASP B CA 1
ATOM 4229 C C . ASP B 1 23 ? -18.531 -18.875 -15.07 1 91.62 23 ASP B C 1
ATOM 4231 O O . ASP B 1 23 ? -19.453 -19.641 -15.359 1 91.62 23 ASP B O 1
ATOM 4235 N N . TYR B 1 24 ? -17.359 -19.281 -14.609 1 93.44 24 TYR B N 1
ATOM 4236 C CA . TYR B 1 24 ? -17.109 -20.688 -14.312 1 93.44 24 TYR B CA 1
ATOM 4237 C C . TYR B 1 24 ? -16.547 -20.859 -12.914 1 93.44 24 TYR B C 1
ATOM 4239 O O . TYR B 1 24 ? -15.477 -20.344 -12.602 1 93.44 24 TYR B O 1
ATOM 4247 N N . CYS B 1 25 ? -17.234 -21.594 -12.125 1 93.5 25 CYS B N 1
ATOM 4248 C CA . CYS B 1 25 ? -16.766 -21.922 -10.789 1 93.5 25 CYS B CA 1
ATOM 4249 C C . CYS B 1 25 ? -15.727 -23.047 -10.836 1 93.5 25 CYS B C 1
ATOM 4251 O O . CYS B 1 25 ? -15.406 -23.547 -11.906 1 93.5 25 CYS B O 1
ATOM 4253 N N . VAL B 1 26 ? -15.258 -23.469 -9.703 1 93.44 26 VAL B N 1
ATOM 4254 C CA . VAL B 1 26 ? -14.141 -24.406 -9.586 1 93.44 26 VAL B CA 1
ATOM 4255 C C . VAL B 1 26 ? -14.508 -25.734 -10.25 1 93.44 26 VAL B C 1
ATOM 4257 O O . VAL B 1 26 ? -13.664 -26.359 -10.898 1 93.44 26 VAL B O 1
ATOM 4260 N N . ASN B 1 27 ? -15.758 -26.125 -10.18 1 90.75 27 ASN B N 1
ATOM 4261 C CA . ASN B 1 27 ? -16.188 -27.422 -10.703 1 90.75 27 ASN B CA 1
ATOM 4262 C C . ASN B 1 27 ? -16.875 -27.281 -12.062 1 90.75 27 ASN B C 1
ATOM 4264 O O . ASN B 1 27 ? -17.25 -28.281 -12.68 1 90.75 27 ASN B O 1
ATOM 4268 N N . SER B 1 28 ? -17.016 -26.031 -12.516 1 91.62 28 SER B N 1
ATOM 4269 C CA . SER B 1 28 ? -17.609 -25.797 -13.836 1 91.62 28 SER B CA 1
ATOM 4270 C C . SER B 1 28 ? -16.531 -25.719 -14.906 1 91.62 28 SER B C 1
ATOM 4272 O O . SER B 1 28 ? -15.477 -25.109 -14.703 1 91.62 28 SER B O 1
ATOM 4274 N N . ASN B 1 29 ? -16.828 -26.469 -16 1 91.44 29 ASN B N 1
ATOM 4275 C CA . ASN B 1 29 ? -15.797 -26.547 -17.031 1 91.44 29 ASN B CA 1
ATOM 4276 C C . ASN B 1 29 ? -16.281 -25.922 -18.344 1 91.44 29 ASN B C 1
ATOM 4278 O O . ASN B 1 29 ? -17.391 -26.203 -18.797 1 91.44 29 ASN B O 1
ATOM 4282 N N . PRO B 1 30 ? -15.422 -25.078 -18.859 1 93.56 30 PRO B N 1
ATOM 4283 C CA . PRO B 1 30 ? -15.719 -24.594 -20.203 1 93.56 30 PRO B CA 1
ATOM 4284 C C . PRO B 1 30 ? -15.555 -25.672 -21.266 1 93.56 30 PRO B C 1
ATOM 4286 O O . PRO B 1 30 ? -15.133 -26.797 -20.953 1 93.56 30 PRO B O 1
ATOM 4289 N N . SER B 1 31 ? -15.977 -25.281 -22.531 1 94.19 31 SER B N 1
ATOM 4290 C CA . SER B 1 31 ? -15.742 -26.203 -23.641 1 94.19 31 SER B CA 1
ATOM 4291 C C . SER B 1 31 ? -14.258 -26.5 -23.812 1 94.19 31 SER B C 1
ATOM 4293 O O . SER B 1 31 ? -13.406 -25.719 -23.375 1 94.19 31 SER B O 1
ATOM 4295 N N . TRP B 1 32 ? -13.945 -27.609 -24.344 1 95.06 32 TRP B N 1
ATOM 4296 C CA . TRP B 1 32 ? -12.562 -28.062 -24.453 1 95.06 32 TRP B CA 1
ATOM 4297 C C . TRP B 1 32 ? -11.719 -27.047 -25.203 1 95.06 32 TRP B C 1
ATOM 4299 O O . TRP B 1 32 ? -10.648 -26.656 -24.734 1 95.06 32 TRP B O 1
ATOM 4309 N N . PRO B 1 33 ? -12.18 -26.531 -26.344 1 94.31 33 PRO B N 1
ATOM 4310 C CA . PRO B 1 33 ? -11.359 -25.531 -27.031 1 94.31 33 PRO B CA 1
ATOM 4311 C C . PRO B 1 33 ? -11.141 -24.281 -26.188 1 94.31 33 PRO B C 1
ATOM 4313 O O . PRO B 1 33 ? -10.031 -23.734 -26.156 1 94.31 33 PRO B O 1
ATOM 4316 N N . GLU B 1 34 ? -12.188 -23.875 -25.547 1 94.5 34 GLU B N 1
ATOM 4317 C CA . GLU B 1 34 ? -12.07 -22.719 -24.688 1 94.5 34 GLU B CA 1
ATOM 4318 C C . GLU B 1 34 ? -11.117 -22.984 -23.516 1 94.5 34 GLU B C 1
ATOM 4320 O O . GLU B 1 34 ? -10.32 -22.109 -23.141 1 94.5 34 GLU B O 1
ATOM 4325 N N . ALA B 1 35 ? -11.219 -24.141 -22.969 1 96.31 35 ALA B N 1
ATOM 4326 C CA . ALA B 1 35 ? -10.352 -24.516 -21.859 1 96.31 35 ALA B CA 1
ATOM 4327 C C . ALA B 1 35 ? -8.891 -24.531 -22.266 1 96.31 35 ALA B C 1
ATOM 4329 O O . ALA B 1 35 ? -8.008 -24.156 -21.5 1 96.31 35 ALA B O 1
ATOM 4330 N N . ILE B 1 36 ? -8.641 -25 -23.438 1 97 36 ILE B N 1
ATOM 4331 C CA . ILE B 1 36 ? -7.281 -25.094 -23.953 1 97 36 ILE B CA 1
ATOM 4332 C C . ILE B 1 36 ? -6.699 -23.688 -24.141 1 97 36 ILE B C 1
ATOM 4334 O O . ILE B 1 36 ? -5.57 -23.422 -23.734 1 97 36 ILE B O 1
ATOM 4338 N N . ILE B 1 37 ? -7.469 -22.766 -24.688 1 96.44 37 ILE B N 1
ATOM 4339 C CA . ILE B 1 37 ? -6.992 -21.406 -24.938 1 96.44 37 ILE B CA 1
ATOM 4340 C C . ILE B 1 37 ? -6.797 -20.688 -23.609 1 96.44 37 ILE B C 1
ATOM 4342 O O . ILE B 1 37 ? -5.809 -19.969 -23.422 1 96.44 37 ILE B O 1
ATOM 4346 N N . LEU B 1 38 ? -7.734 -20.875 -22.766 1 97.25 38 LEU B N 1
ATOM 4347 C CA . LEU B 1 38 ? -7.641 -20.25 -21.469 1 97.25 38 LEU B CA 1
ATOM 4348 C C . LEU B 1 38 ? -6.438 -20.781 -20.688 1 97.25 38 LEU B C 1
ATOM 4350 O O . LEU B 1 38 ? -5.75 -20.031 -20 1 97.25 38 LEU B O 1
ATOM 4354 N N . GLY B 1 39 ? -6.242 -22.094 -20.766 1 97.94 39 GLY B N 1
ATOM 4355 C CA . GLY B 1 39 ? -5.07 -22.688 -20.141 1 97.94 39 GLY B CA 1
ATOM 4356 C C . GLY B 1 39 ? -3.764 -22.156 -20.688 1 97.94 39 GLY B C 1
ATOM 4357 O O . GLY B 1 39 ? -2.801 -21.953 -19.953 1 97.94 39 GLY B O 1
ATOM 4358 N N . PHE B 1 40 ? -3.746 -21.922 -21.969 1 97.19 40 PHE B N 1
ATOM 4359 C CA . PHE B 1 40 ? -2.559 -21.375 -22.609 1 97.19 40 PHE B CA 1
ATOM 4360 C C . PHE B 1 40 ? -2.279 -19.969 -22.109 1 97.19 40 PHE B C 1
ATOM 4362 O O . PHE B 1 40 ? -1.12 -19.578 -21.953 1 97.19 40 PHE B O 1
ATOM 4369 N N . GLN B 1 41 ? -3.273 -19.25 -21.844 1 96.88 41 GLN B N 1
ATOM 4370 C CA . GLN B 1 41 ? -3.125 -17.906 -21.297 1 96.88 41 GLN B CA 1
ATOM 4371 C C . GLN B 1 41 ? -2.465 -17.938 -19.922 1 96.88 41 GLN B C 1
ATOM 4373 O O . GLN B 1 41 ? -1.597 -17.109 -19.625 1 96.88 41 GLN B O 1
ATOM 4378 N N . HIS B 1 42 ? -2.943 -18.844 -19.094 1 98.19 42 HIS B N 1
ATOM 4379 C CA . HIS B 1 42 ? -2.32 -19 -17.797 1 98.19 42 HIS B CA 1
ATOM 4380 C C . HIS B 1 42 ? -0.838 -19.328 -17.922 1 98.19 42 HIS B C 1
ATOM 4382 O O . HIS B 1 42 ? -0.017 -18.844 -17.141 1 98.19 42 HIS B O 1
ATOM 4388 N N . TYR B 1 43 ? -0.526 -20.156 -18.938 1 97 43 TYR B N 1
ATOM 4389 C CA . TYR B 1 43 ? 0.862 -20.516 -19.203 1 97 43 TYR B CA 1
ATOM 4390 C C . TYR B 1 43 ? 1.686 -19.297 -19.578 1 97 43 TYR B C 1
ATOM 4392 O O . TYR B 1 43 ? 2.779 -19.094 -19.047 1 97 43 TYR B O 1
ATOM 4400 N N . ILE B 1 44 ? 1.188 -18.422 -20.359 1 94.81 44 ILE B N 1
ATOM 4401 C CA . ILE B 1 44 ? 1.888 -17.234 -20.828 1 94.81 44 ILE B CA 1
ATOM 4402 C C . ILE B 1 44 ? 2.137 -16.297 -19.641 1 94.81 44 ILE B C 1
ATOM 4404 O O . ILE B 1 44 ? 3.221 -15.719 -19.516 1 94.81 44 ILE B O 1
ATOM 4408 N N . VAL B 1 45 ? 1.19 -16.141 -18.812 1 95.5 45 VAL B N 1
ATOM 4409 C CA . VAL B 1 45 ? 1.275 -15.211 -17.688 1 95.5 45 VAL B CA 1
ATOM 4410 C C . VAL B 1 45 ? 2.332 -15.688 -16.703 1 95.5 45 VAL B C 1
ATOM 4412 O O . VAL B 1 45 ? 3.119 -14.891 -16.188 1 95.5 45 VAL B O 1
ATOM 4415 N N . MET B 1 46 ? 2.379 -17 -16.484 1 95.69 46 MET B N 1
ATOM 4416 C CA . MET B 1 46 ? 3.312 -17.516 -15.484 1 95.69 46 MET B CA 1
ATOM 4417 C C . MET B 1 46 ? 4.738 -17.516 -16.031 1 95.69 46 MET B C 1
ATOM 4419 O O . MET B 1 46 ? 5.699 -17.562 -15.258 1 95.69 46 MET B O 1
ATOM 4423 N N . LEU B 1 47 ? 4.934 -17.422 -17.344 1 94 47 LEU B N 1
ATOM 4424 C CA . LEU B 1 47 ? 6.242 -17.469 -17.984 1 94 47 LEU B CA 1
ATOM 4425 C C . LEU B 1 47 ? 7.109 -16.297 -17.547 1 94 47 LEU B C 1
ATOM 4427 O O . LEU B 1 47 ? 8.336 -16.406 -17.453 1 94 47 LEU B O 1
ATOM 4431 N N . GLY B 1 48 ? 6.441 -15.18 -17.297 1 93 48 GLY B N 1
ATOM 4432 C CA . GLY B 1 48 ? 7.191 -14.008 -16.875 1 93 48 GLY B CA 1
ATOM 4433 C C . GLY B 1 48 ? 8.055 -14.273 -15.648 1 93 48 GLY B C 1
ATOM 4434 O O . GLY B 1 48 ? 9.273 -14.094 -15.695 1 93 48 GLY B O 1
ATOM 4435 N N . THR B 1 49 ? 7.438 -14.727 -14.602 1 94.81 49 THR B N 1
ATOM 4436 C CA . THR B 1 49 ? 8.148 -15.016 -13.367 1 94.81 49 THR B CA 1
ATOM 4437 C C . THR B 1 49 ? 9.164 -16.141 -13.578 1 94.81 49 THR B C 1
ATOM 4439 O O . THR B 1 49 ? 10.258 -16.109 -13 1 94.81 49 THR B O 1
ATOM 4442 N N . THR B 1 50 ? 8.82 -17.094 -14.414 1 95.06 50 THR B N 1
ATOM 4443 C CA . THR B 1 50 ? 9.688 -18.234 -14.703 1 95.06 50 THR B CA 1
ATOM 4444 C C . THR B 1 50 ? 10.969 -17.781 -15.398 1 95.06 50 THR B C 1
ATOM 4446 O O . THR B 1 50 ? 12.023 -18.391 -15.219 1 95.06 50 THR B O 1
ATOM 4449 N N . VAL B 1 51 ? 10.914 -16.719 -16.125 1 92.88 51 VAL B N 1
ATOM 4450 C CA . VAL B 1 51 ? 12.078 -16.219 -16.844 1 92.88 51 VAL B CA 1
ATOM 4451 C C . VAL B 1 51 ? 12.836 -15.227 -15.961 1 92.88 51 VAL B C 1
ATOM 4453 O O . VAL B 1 51 ? 14.07 -15.234 -15.922 1 92.88 51 VAL B O 1
ATOM 4456 N N . ILE B 1 52 ? 12.156 -14.422 -15.203 1 93.38 52 ILE B N 1
ATOM 4457 C CA . ILE B 1 52 ? 12.75 -13.336 -14.43 1 93.38 52 ILE B CA 1
ATOM 4458 C C . ILE B 1 52 ? 13.648 -13.906 -13.328 1 93.38 52 ILE B C 1
ATOM 4460 O O . ILE B 1 52 ? 14.781 -13.461 -13.141 1 93.38 52 ILE B O 1
ATOM 4464 N N . ILE B 1 53 ? 13.211 -14.906 -12.648 1 95 53 ILE B N 1
ATOM 4465 C CA . ILE B 1 53 ? 13.914 -15.43 -11.484 1 95 53 ILE B CA 1
ATOM 4466 C C . ILE B 1 53 ? 15.266 -16 -11.906 1 95 53 ILE B C 1
ATOM 4468 O O . ILE B 1 53 ? 16.312 -15.594 -11.383 1 95 53 ILE B O 1
ATOM 4472 N N . PRO B 1 54 ? 15.359 -16.875 -12.945 1 94.31 54 PRO B N 1
ATOM 4473 C CA . PRO B 1 54 ? 16.672 -17.359 -13.375 1 94.31 54 PRO B CA 1
ATOM 4474 C C . PRO B 1 54 ? 17.547 -16.266 -13.969 1 94.31 54 PRO B C 1
ATOM 4476 O O . PRO B 1 54 ? 18.781 -16.312 -13.836 1 94.31 54 PRO B O 1
ATOM 4479 N N . THR B 1 55 ? 16.953 -15.328 -14.594 1 91.62 55 THR B N 1
ATOM 4480 C CA . THR B 1 55 ? 17.719 -14.219 -15.164 1 91.62 55 THR B CA 1
ATOM 4481 C C . THR B 1 55 ? 18.438 -13.438 -14.062 1 91.62 55 THR B C 1
ATOM 4483 O O . THR B 1 55 ? 19.516 -12.891 -14.297 1 91.62 55 THR B O 1
ATOM 4486 N N . ILE B 1 56 ? 17.859 -13.461 -12.891 1 92.62 56 ILE B N 1
ATOM 4487 C CA . ILE B 1 56 ? 18.453 -12.742 -11.773 1 92.62 56 ILE B CA 1
ATOM 4488 C C . ILE B 1 56 ? 19.469 -13.641 -11.07 1 92.62 56 ILE B C 1
ATOM 4490 O O . ILE B 1 56 ? 20.594 -13.203 -10.766 1 92.62 56 ILE B O 1
ATOM 4494 N N . ILE B 1 57 ? 19.219 -14.883 -10.898 1 95.06 57 ILE B N 1
ATOM 4495 C CA . ILE B 1 57 ? 19.953 -15.719 -9.961 1 95.06 57 ILE B CA 1
ATOM 4496 C C . ILE B 1 57 ? 21.094 -16.438 -10.695 1 95.06 57 ILE B C 1
ATOM 4498 O O . ILE B 1 57 ? 22.188 -16.594 -10.148 1 95.06 57 ILE B O 1
ATOM 4502 N N . VAL B 1 58 ? 20.906 -16.891 -11.938 1 95.38 58 VAL B N 1
ATOM 4503 C CA . VAL B 1 58 ? 21.828 -17.797 -12.633 1 95.38 58 VAL B CA 1
ATOM 4504 C C . VAL B 1 58 ? 23.156 -17.078 -12.867 1 95.38 58 VAL B C 1
ATOM 4506 O O . VAL B 1 58 ? 24.234 -17.641 -12.617 1 95.38 58 VAL B O 1
ATOM 4509 N N . PRO B 1 59 ? 23.094 -15.797 -13.32 1 93.94 59 PRO B N 1
ATOM 4510 C CA . PRO B 1 59 ? 24.375 -15.109 -13.492 1 93.94 59 PRO B CA 1
ATOM 4511 C C . PRO B 1 59 ? 25.141 -14.93 -12.18 1 93.94 59 PRO B C 1
ATOM 4513 O O . PRO B 1 59 ? 26.375 -14.953 -12.164 1 93.94 59 PRO B O 1
ATOM 4516 N N . GLN B 1 60 ? 24.453 -14.781 -11.117 1 92.31 60 GLN B N 1
ATOM 4517 C CA . GLN B 1 60 ? 25.078 -14.625 -9.812 1 92.31 60 GLN B CA 1
ATOM 4518 C C . GLN B 1 60 ? 25.766 -15.914 -9.383 1 92.31 60 GLN B C 1
ATOM 4520 O O . GLN B 1 60 ? 26.703 -15.891 -8.578 1 92.31 60 GLN B O 1
ATOM 4525 N N . MET B 1 61 ? 25.328 -17.016 -9.969 1 94.75 61 MET B N 1
ATOM 4526 C CA . MET B 1 61 ? 25.922 -18.312 -9.664 1 94.75 61 MET B CA 1
ATOM 4527 C C . MET B 1 61 ? 27.047 -18.641 -10.641 1 94.75 61 MET B C 1
ATOM 4529 O O . MET B 1 61 ? 27.703 -19.688 -10.516 1 94.75 61 MET B O 1
ATOM 4533 N N . GLY B 1 62 ? 27.234 -17.766 -11.617 1 93.38 62 GLY B N 1
ATOM 4534 C CA . GLY B 1 62 ? 28.281 -17.969 -12.594 1 93.38 62 GLY B CA 1
ATOM 4535 C C . GLY B 1 62 ? 27.781 -18.562 -13.898 1 93.38 62 GLY B C 1
ATOM 4536 O O . GLY B 1 62 ? 28.562 -18.812 -14.82 1 93.38 62 GLY B O 1
ATOM 4537 N N . GLY B 1 63 ? 26.531 -18.734 -14.008 1 94.12 63 GLY B N 1
ATOM 4538 C CA . GLY B 1 63 ? 25.969 -19.344 -15.195 1 94.12 63 GLY B CA 1
ATOM 4539 C C . GLY B 1 63 ? 25.781 -18.375 -16.344 1 94.12 63 GLY B C 1
ATOM 4540 O O . GLY B 1 63 ? 25.531 -17.188 -16.125 1 94.12 63 GLY B O 1
ATOM 4541 N N . GLY B 1 64 ? 25.812 -18.938 -17.578 1 91.69 64 GLY B N 1
ATOM 4542 C CA . GLY B 1 64 ? 25.578 -18.156 -18.781 1 91.69 64 GLY B CA 1
ATOM 4543 C C . GLY B 1 64 ? 24.203 -18.391 -19.375 1 91.69 64 GLY B C 1
ATOM 4544 O O . GLY B 1 64 ? 23.266 -18.766 -18.672 1 91.69 64 GLY B O 1
ATOM 4545 N N . ASN B 1 65 ? 24.062 -18.172 -20.703 1 89 65 ASN B N 1
ATOM 4546 C CA . ASN B 1 65 ? 22.781 -18.266 -21.391 1 89 65 ASN B CA 1
ATOM 4547 C C . ASN B 1 65 ? 22.297 -19.703 -21.5 1 89 65 ASN B C 1
ATOM 4549 O O . ASN B 1 65 ? 21.094 -19.969 -21.422 1 89 65 ASN B O 1
ATOM 4553 N N . GLU B 1 66 ? 23.203 -20.516 -21.656 1 90.56 66 GLU B N 1
ATOM 4554 C CA . GLU B 1 66 ? 22.844 -21.922 -21.766 1 90.56 66 GLU B CA 1
ATOM 4555 C C . GLU B 1 66 ? 22.281 -22.453 -20.453 1 90.56 66 GLU B C 1
ATOM 4557 O O . GLU B 1 66 ? 21.266 -23.156 -20.438 1 90.56 66 GLU B O 1
ATOM 4562 N N . GLU B 1 67 ? 23 -22.203 -19.359 1 92.88 67 GLU B N 1
ATOM 4563 C CA . GLU B 1 67 ? 22.531 -22.625 -18.047 1 92.88 67 GLU B CA 1
ATOM 4564 C C . GLU B 1 67 ? 21.203 -21.969 -17.703 1 92.88 67 GLU B C 1
ATOM 4566 O O . GLU B 1 67 ? 20.328 -22.594 -17.094 1 92.88 67 GLU B O 1
ATOM 4571 N N . LYS B 1 68 ? 21.109 -20.703 -18.062 1 92.56 68 LYS B N 1
ATOM 4572 C CA . LYS B 1 68 ? 19.859 -19.984 -17.828 1 92.56 68 LYS B CA 1
ATOM 4573 C C . LYS B 1 68 ? 18.688 -20.656 -18.516 1 92.56 68 LYS B C 1
ATOM 4575 O O . LYS B 1 68 ? 17.625 -20.844 -17.906 1 92.56 68 LYS B O 1
ATOM 4580 N N . ALA B 1 69 ? 18.875 -20.984 -19.781 1 91.75 69 ALA B N 1
ATOM 4581 C CA . ALA B 1 69 ? 17.828 -21.656 -20.547 1 91.75 69 ALA B CA 1
ATOM 4582 C C . ALA B 1 69 ? 17.453 -23 -19.906 1 91.75 69 ALA B C 1
ATOM 4584 O O . ALA B 1 69 ? 16.281 -23.359 -19.828 1 91.75 69 ALA B O 1
ATOM 4585 N N . GLN B 1 70 ? 18.438 -23.688 -19.438 1 92.69 70 GLN B N 1
ATOM 4586 C CA . GLN B 1 70 ? 18.203 -24.984 -18.812 1 92.69 70 GLN B CA 1
ATOM 4587 C C . GLN B 1 70 ? 17.422 -24.844 -17.516 1 92.69 70 GLN B C 1
ATOM 4589 O O . GLN B 1 70 ? 16.531 -25.641 -17.234 1 92.69 70 GLN B O 1
ATOM 4594 N N . VAL B 1 71 ? 17.781 -23.859 -16.766 1 94.62 71 VAL B N 1
ATOM 4595 C CA . VAL B 1 71 ? 17.109 -23.641 -15.484 1 94.62 71 VAL B CA 1
ATOM 4596 C C . VAL B 1 71 ? 15.664 -23.219 -15.734 1 94.62 71 VAL B C 1
ATOM 4598 O O . VAL B 1 71 ? 14.758 -23.641 -15.008 1 94.62 71 VAL B O 1
ATOM 4601 N N . ILE B 1 72 ? 15.406 -22.406 -16.734 1 94.12 72 ILE B N 1
ATOM 4602 C CA . ILE B 1 72 ? 14.055 -21.984 -17.078 1 94.12 72 ILE B CA 1
ATOM 460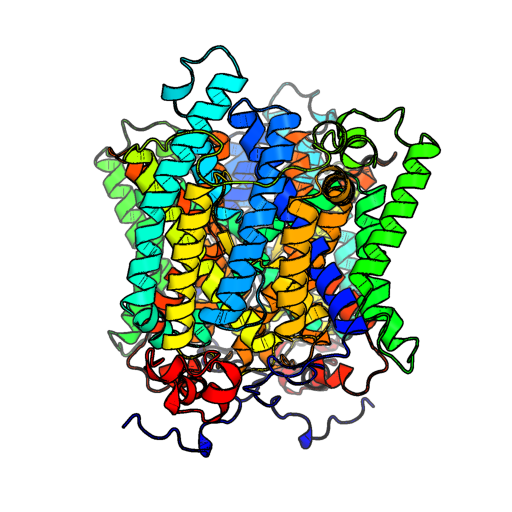3 C C . ILE B 1 72 ? 13.211 -23.203 -17.453 1 94.12 72 ILE B C 1
ATOM 4605 O O . ILE B 1 72 ? 12.078 -23.359 -16.984 1 94.12 72 ILE B O 1
ATOM 4609 N N . GLN B 1 73 ? 13.836 -24.062 -18.234 1 94.12 73 GLN B N 1
ATOM 4610 C CA . GLN B 1 73 ? 13.133 -25.281 -18.656 1 94.12 73 GLN B CA 1
ATOM 4611 C C . GLN B 1 73 ? 12.844 -26.188 -17.453 1 94.12 73 GLN B C 1
ATOM 4613 O O . GLN B 1 73 ? 11.758 -26.75 -17.344 1 94.12 73 GLN B O 1
ATOM 4618 N N . THR B 1 74 ? 13.781 -26.312 -16.594 1 95.88 74 THR B N 1
ATOM 4619 C CA . THR B 1 74 ? 13.609 -27.125 -15.398 1 95.88 74 THR B CA 1
ATOM 4620 C C . THR B 1 74 ? 12.523 -26.547 -14.492 1 95.88 74 THR B C 1
ATOM 4622 O O . THR B 1 74 ? 11.695 -27.281 -13.953 1 95.88 74 THR B O 1
ATOM 4625 N N . LEU B 1 75 ? 12.578 -25.219 -14.312 1 96.38 75 LEU B N 1
ATOM 4626 C CA . LEU B 1 75 ? 11.586 -24.531 -13.492 1 96.38 75 LEU B CA 1
ATOM 4627 C C . LEU B 1 75 ? 10.18 -24.719 -14.062 1 96.38 75 LEU B C 1
ATOM 4629 O O . LEU B 1 75 ? 9.234 -24.953 -13.312 1 96.38 75 LEU B O 1
ATOM 4633 N N . LEU B 1 76 ? 10.102 -24.609 -15.352 1 95.69 76 LEU B N 1
ATOM 4634 C CA . LEU B 1 76 ? 8.82 -24.797 -16.016 1 95.69 76 LEU B CA 1
ATOM 4635 C C . LEU B 1 76 ? 8.297 -26.219 -15.82 1 95.69 76 LEU B C 1
ATOM 4637 O O . LEU B 1 76 ? 7.109 -26.406 -15.562 1 95.69 76 LEU B O 1
ATOM 4641 N N . PHE B 1 77 ? 9.117 -27.141 -15.945 1 96.94 77 PHE B N 1
ATOM 4642 C CA . PHE B 1 77 ? 8.742 -28.547 -15.805 1 96.94 77 PHE B CA 1
ATOM 4643 C C . PHE B 1 77 ? 8.219 -28.828 -14.398 1 96.94 77 PHE B C 1
ATOM 4645 O O . PHE B 1 77 ? 7.141 -29.406 -14.242 1 96.94 77 PHE B O 1
ATOM 4652 N N . VAL B 1 78 ? 8.953 -28.438 -13.453 1 98.19 78 VAL B N 1
ATOM 4653 C CA . VAL B 1 78 ? 8.57 -28.703 -12.07 1 98.19 78 VAL B CA 1
ATOM 4654 C C . VAL B 1 78 ? 7.324 -27.891 -11.711 1 98.19 78 VAL B C 1
ATOM 4656 O O . VAL B 1 78 ? 6.473 -28.359 -10.945 1 98.19 78 VAL B O 1
ATOM 4659 N N . ALA B 1 79 ? 7.211 -26.672 -12.219 1 98.12 79 ALA B N 1
ATOM 4660 C CA . ALA B 1 79 ? 6.004 -25.875 -12.008 1 98.12 79 ALA B CA 1
ATOM 4661 C C . ALA B 1 79 ? 4.77 -26.609 -12.531 1 98.12 79 ALA B C 1
ATOM 4663 O O . ALA B 1 79 ? 3.713 -26.594 -11.898 1 98.12 79 ALA B O 1
ATOM 4664 N N . GLY B 1 80 ? 4.914 -27.172 -13.734 1 98.31 80 GLY B N 1
ATOM 4665 C CA . GLY B 1 80 ? 3.82 -27.953 -14.281 1 98.31 80 GLY B CA 1
ATOM 4666 C C . GLY B 1 80 ? 3.432 -29.141 -13.406 1 98.31 80 GLY B C 1
ATOM 4667 O O . GLY B 1 80 ? 2.248 -29.359 -13.156 1 98.31 80 GLY B O 1
ATOM 4668 N N . LEU B 1 81 ? 4.41 -29.828 -12.898 1 98.31 81 LEU B N 1
ATOM 4669 C CA . LEU B 1 81 ? 4.16 -30.953 -12.016 1 98.31 81 LEU B CA 1
ATOM 4670 C C . LEU B 1 81 ? 3.482 -30.5 -10.727 1 98.31 81 LEU B C 1
ATOM 4672 O O . LEU B 1 81 ? 2.504 -31.109 -10.289 1 98.31 81 LEU B O 1
ATOM 4676 N N . ASN B 1 82 ? 4.043 -29.5 -10.156 1 98.5 82 ASN B N 1
ATOM 4677 C CA . ASN B 1 82 ? 3.496 -28.984 -8.906 1 98.5 82 ASN B CA 1
ATOM 4678 C C . ASN B 1 82 ? 2.057 -28.516 -9.078 1 98.5 82 ASN B C 1
ATOM 4680 O O . ASN B 1 82 ? 1.222 -28.703 -8.195 1 98.5 82 ASN B O 1
ATOM 4684 N N . THR B 1 83 ? 1.8 -27.781 -10.18 1 98.75 83 THR B N 1
ATOM 4685 C CA . THR B 1 83 ? 0.453 -27.297 -10.445 1 98.75 83 THR B CA 1
ATOM 4686 C C . THR B 1 83 ? -0.533 -28.453 -10.578 1 98.75 83 THR B C 1
ATOM 4688 O O . THR B 1 83 ? -1.64 -28.391 -10.039 1 98.75 83 THR B O 1
ATOM 4691 N N . LEU B 1 84 ? -0.139 -29.516 -11.266 1 98.12 84 LEU B N 1
ATOM 4692 C CA . LEU B 1 84 ? -0.992 -30.688 -11.414 1 98.12 84 LEU B CA 1
ATOM 4693 C C . LEU B 1 84 ? -1.248 -31.359 -10.062 1 98.12 84 LEU B C 1
ATOM 4695 O O . LEU B 1 84 ? -2.387 -31.703 -9.75 1 98.12 84 LEU B O 1
ATOM 4699 N N . LEU B 1 85 ? -0.232 -31.516 -9.297 1 97.5 85 LEU B N 1
ATOM 4700 C CA . LEU B 1 85 ? -0.36 -32.188 -8.008 1 97.5 85 LEU B CA 1
ATOM 4701 C C . LEU B 1 85 ? -1.224 -31.359 -7.055 1 97.5 85 LEU B C 1
ATOM 4703 O O . LEU B 1 85 ? -2.062 -31.906 -6.34 1 97.5 85 LEU B O 1
ATOM 4707 N N . GLN B 1 86 ? -0.991 -30.047 -7.043 1 97.5 86 GLN B N 1
ATOM 4708 C CA . GLN B 1 86 ? -1.781 -29.156 -6.188 1 97.5 86 GLN B CA 1
ATOM 4709 C C . GLN B 1 86 ? -3.25 -29.172 -6.602 1 97.5 86 GLN B C 1
ATOM 4711 O O . GLN B 1 86 ? -4.141 -29.125 -5.746 1 97.5 86 GLN B O 1
ATOM 4716 N N . SER B 1 87 ? -3.543 -29.188 -7.926 1 96.31 87 SER B N 1
ATOM 4717 C CA . SER B 1 87 ? -4.914 -29.156 -8.43 1 96.31 87 SER B CA 1
ATOM 4718 C C . SER B 1 87 ? -5.605 -30.5 -8.25 1 96.31 87 SER B C 1
ATOM 4720 O O . SER B 1 87 ? -6.832 -30.562 -8.148 1 96.31 87 SER B O 1
ATOM 4722 N N . LEU B 1 88 ? -4.848 -31.578 -8.18 1 95.12 88 LEU B N 1
ATOM 4723 C CA . LEU B 1 88 ? -5.434 -32.906 -8.062 1 95.12 88 LEU B CA 1
ATOM 4724 C C . LEU B 1 88 ? -5.555 -33.312 -6.602 1 95.12 88 LEU B C 1
ATOM 4726 O O . LEU B 1 88 ? -6.574 -33.875 -6.191 1 95.12 88 LEU B O 1
ATOM 4730 N N . PHE B 1 89 ? -4.465 -33 -5.801 1 94.62 89 PHE B N 1
ATOM 4731 C CA . PHE B 1 89 ? -4.41 -33.625 -4.473 1 94.62 89 PHE B CA 1
ATOM 4732 C C . PHE B 1 89 ? -4.312 -32.531 -3.396 1 94.62 89 PHE B C 1
ATOM 4734 O O . PHE B 1 89 ? -4.539 -32.812 -2.217 1 94.62 89 PHE B O 1
ATOM 4741 N N . GLY B 1 90 ? -3.881 -31.406 -3.75 1 95.81 90 GLY B N 1
ATOM 4742 C CA . GLY B 1 90 ? -3.686 -30.344 -2.766 1 95.81 90 GLY B CA 1
ATOM 4743 C C . GLY B 1 90 ? -4.98 -29.672 -2.34 1 95.81 90 GLY B C 1
ATOM 4744 O O . GLY B 1 90 ? -5.879 -30.344 -1.812 1 95.81 90 GLY B O 1
ATOM 4745 N N . THR B 1 91 ? -5.09 -28.406 -2.652 1 95.25 91 THR B N 1
ATOM 4746 C CA . THR B 1 91 ? -6.297 -27.672 -2.275 1 95.25 91 THR B CA 1
ATOM 4747 C C . THR B 1 91 ? -7.41 -27.906 -3.295 1 95.25 91 THR B C 1
ATOM 4749 O O . THR B 1 91 ? -8.586 -27.672 -3.002 1 95.25 91 THR B O 1
ATOM 4752 N N . ARG B 1 92 ? -7.051 -28.234 -4.547 1 95.81 92 ARG B N 1
ATOM 4753 C CA . ARG B 1 92 ? -7.965 -28.438 -5.668 1 95.81 92 ARG B CA 1
ATOM 4754 C C . ARG B 1 92 ? -8.602 -27.109 -6.086 1 95.81 92 ARG B C 1
ATOM 4756 O O . ARG B 1 92 ? -9.672 -27.109 -6.703 1 95.81 92 ARG B O 1
ATOM 4763 N N . LEU B 1 93 ? -8.055 -25.984 -5.633 1 97.19 93 LEU B N 1
ATOM 4764 C CA . LEU B 1 93 ? -8.438 -24.656 -6.09 1 97.19 93 LEU B CA 1
ATOM 4765 C C . LEU B 1 93 ? -7.781 -24.328 -7.426 1 97.19 93 LEU B C 1
ATOM 4767 O O . LEU B 1 93 ? -6.828 -25 -7.832 1 97.19 93 LEU B O 1
ATOM 4771 N N . PRO B 1 94 ? -8.305 -23.438 -8.148 1 97.5 94 PRO B N 1
ATOM 4772 C CA . PRO B 1 94 ? -7.711 -23.062 -9.43 1 97.5 94 PRO B CA 1
ATOM 4773 C C . PRO B 1 94 ? -6.469 -22.188 -9.281 1 97.5 94 PRO B C 1
ATOM 4775 O O . PRO B 1 94 ? -6.512 -20.984 -9.594 1 97.5 94 PRO B O 1
ATOM 4778 N N . VAL B 1 95 ? -5.387 -22.766 -8.859 1 98.44 95 VAL B N 1
ATOM 4779 C CA . VAL B 1 95 ? -4.148 -22.016 -8.648 1 98.44 95 VAL B CA 1
ATOM 4780 C C . VAL B 1 95 ? -3.012 -22.672 -9.438 1 98.44 95 VAL B C 1
ATOM 4782 O O . VAL B 1 95 ? -2.982 -23.891 -9.594 1 98.44 95 VAL B O 1
ATOM 4785 N N . VAL B 1 96 ? -2.193 -21.859 -9.992 1 98.69 96 VAL B N 1
ATOM 4786 C CA . VAL B 1 96 ? -0.944 -22.266 -10.625 1 98.69 96 VAL B CA 1
ATOM 4787 C C . VAL B 1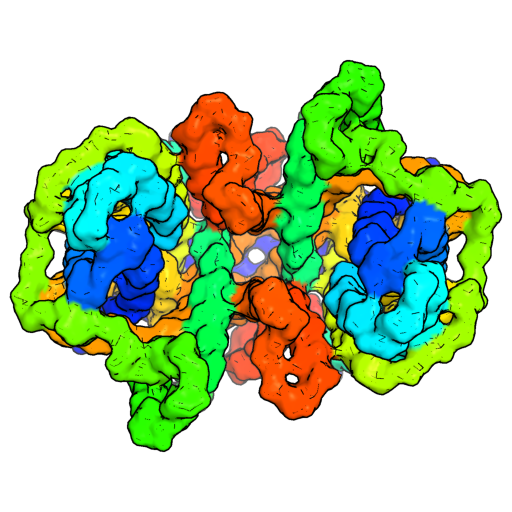 96 ? 0.205 -22.141 -9.625 1 98.69 96 VAL B C 1
ATOM 4789 O O . VAL B 1 96 ? 0.26 -21.188 -8.844 1 98.69 96 VAL B O 1
ATOM 4792 N N . ILE B 1 97 ? 1.033 -23.125 -9.547 1 98.5 97 ILE B N 1
ATOM 4793 C CA . ILE B 1 97 ? 2.213 -23.109 -8.695 1 98.5 97 ILE B CA 1
ATOM 4794 C C . ILE B 1 97 ? 3.447 -22.766 -9.523 1 98.5 97 ILE B C 1
ATOM 4796 O O . ILE B 1 97 ? 3.754 -23.453 -10.5 1 98.5 97 ILE B O 1
ATOM 4800 N N . GLY B 1 98 ? 4.098 -21.688 -9.266 1 97.12 98 GLY B N 1
ATOM 4801 C CA . GLY B 1 98 ? 5.266 -21.25 -10.016 1 97.12 98 GLY B CA 1
ATOM 4802 C C . GLY B 1 98 ? 6.387 -20.75 -9.125 1 97.12 98 GLY B C 1
ATOM 4803 O O . GLY B 1 98 ? 6.312 -20.859 -7.898 1 97.12 98 GLY B O 1
ATOM 4804 N N . GLY B 1 99 ? 7.453 -20.375 -9.758 1 96 99 GLY B N 1
ATOM 4805 C CA . GLY B 1 99 ? 8.562 -19.812 -9.008 1 96 99 GLY B CA 1
ATOM 4806 C C . GLY B 1 99 ? 8.156 -18.656 -8.109 1 96 99 GLY B C 1
ATOM 4807 O O . GLY B 1 99 ? 7.117 -18.031 -8.328 1 96 99 GLY B O 1
ATOM 4808 N N . SER B 1 100 ? 8.945 -18.406 -7.078 1 95.75 100 SER B N 1
ATOM 4809 C CA . SER B 1 100 ? 8.586 -17.406 -6.078 1 95.75 100 SER B CA 1
ATOM 4810 C C . SER B 1 100 ? 9.664 -16.344 -5.953 1 95.75 100 SER B C 1
ATOM 4812 O O . SER B 1 100 ? 10.844 -16.656 -5.793 1 95.75 100 SER B O 1
ATOM 4814 N N . PHE B 1 101 ? 9.242 -15.102 -5.945 1 93.44 101 PHE B N 1
ATOM 4815 C CA . PHE B 1 101 ? 10.148 -13.984 -5.746 1 93.44 101 PHE B CA 1
ATOM 4816 C C . PHE B 1 101 ? 10.742 -14 -4.344 1 93.44 101 PHE B C 1
ATOM 4818 O O . PHE B 1 101 ? 11.828 -13.453 -4.113 1 93.44 101 PHE B O 1
ATOM 4825 N N . THR B 1 102 ? 10.094 -14.633 -3.449 1 93.31 102 THR B N 1
ATOM 4826 C CA . THR B 1 102 ? 10.516 -14.688 -2.055 1 93.31 102 THR B CA 1
ATOM 4827 C C . THR B 1 102 ? 11.836 -15.438 -1.917 1 93.31 102 THR B C 1
ATOM 4829 O O . THR B 1 102 ? 12.57 -15.25 -0.945 1 93.31 102 THR B O 1
ATOM 4832 N N . PHE B 1 103 ? 12.211 -16.25 -2.863 1 95.75 103 PHE B N 1
ATOM 4833 C CA . PHE B 1 103 ? 13.398 -17.078 -2.756 1 95.75 103 PHE B CA 1
ATOM 4834 C C . PHE B 1 103 ? 14.602 -16.406 -3.406 1 95.75 103 PHE B C 1
ATOM 4836 O O . PHE B 1 103 ? 15.703 -16.953 -3.389 1 95.75 103 PHE B O 1
ATOM 4843 N N . ILE B 1 104 ? 14.406 -15.227 -3.941 1 92.88 104 ILE B N 1
ATOM 4844 C CA . ILE B 1 104 ? 15.508 -14.547 -4.629 1 92.88 104 ILE B CA 1
ATOM 4845 C C . ILE B 1 104 ? 16.578 -14.133 -3.615 1 92.88 104 ILE B C 1
ATOM 4847 O O . ILE B 1 104 ? 17.766 -14.383 -3.82 1 92.88 104 ILE B O 1
ATOM 4851 N N . ILE B 1 105 ? 16.109 -13.562 -2.494 1 89.12 105 ILE B N 1
ATOM 4852 C CA . ILE B 1 105 ? 17.062 -13.07 -1.498 1 89.12 105 ILE B CA 1
ATOM 4853 C C . ILE B 1 105 ? 17.828 -14.242 -0.893 1 89.12 105 ILE B C 1
ATOM 4855 O O . ILE B 1 105 ? 19.062 -14.258 -0.907 1 89.12 105 ILE B O 1
ATOM 4859 N N . PRO B 1 106 ? 17.172 -15.234 -0.433 1 92.19 106 PRO B N 1
ATOM 4860 C CA . PRO B 1 106 ? 17.922 -16.375 0.096 1 92.19 106 PRO B CA 1
ATOM 4861 C C . PRO B 1 106 ? 18.781 -17.047 -0.963 1 92.19 106 PRO B C 1
ATOM 4863 O O . PRO B 1 106 ? 19.875 -17.531 -0.657 1 92.19 106 PRO B O 1
ATOM 4866 N N . ALA B 1 107 ? 18.344 -17.125 -2.188 1 93.75 107 ALA B N 1
ATOM 4867 C CA . ALA B 1 107 ? 19.141 -17.719 -3.264 1 93.75 107 ALA B CA 1
ATOM 4868 C C . ALA B 1 107 ? 20.422 -16.906 -3.508 1 93.75 107 ALA B C 1
ATOM 4870 O O . ALA B 1 107 ? 21.469 -17.469 -3.781 1 93.75 107 ALA B O 1
ATOM 4871 N N . THR B 1 108 ? 20.266 -15.633 -3.424 1 90.31 108 THR B N 1
ATOM 4872 C CA . THR B 1 108 ? 21.438 -14.773 -3.598 1 90.31 108 THR B CA 1
ATOM 4873 C C . THR B 1 108 ? 22.422 -14.977 -2.459 1 90.31 108 THR B C 1
ATOM 4875 O O . THR B 1 108 ? 23.641 -14.93 -2.674 1 90.31 108 THR B O 1
ATOM 4878 N N . PHE B 1 109 ? 21.922 -15.164 -1.258 1 87.81 109 PHE B N 1
ATOM 4879 C CA . PHE B 1 109 ? 22.797 -15.43 -0.122 1 87.81 109 PHE B CA 1
ATOM 4880 C C . PHE B 1 109 ? 23.594 -16.719 -0.343 1 87.81 109 PHE B C 1
ATOM 4882 O O . PHE B 1 109 ? 24.797 -16.766 -0.049 1 87.81 109 PHE B O 1
ATOM 4889 N N . VAL B 1 110 ? 22.953 -17.703 -0.898 1 90.31 110 VAL B N 1
ATOM 4890 C CA . VAL B 1 110 ? 23.609 -18.984 -1.139 1 90.31 110 VAL B CA 1
ATOM 4891 C C . VAL B 1 110 ? 24.625 -18.844 -2.273 1 90.31 110 VAL B C 1
ATOM 4893 O O . VAL B 1 110 ? 25.766 -19.297 -2.164 1 90.31 110 VAL B O 1
ATOM 4896 N N . ALA B 1 111 ? 24.219 -18.172 -3.299 1 91.25 111 ALA B N 1
ATOM 4897 C CA . ALA B 1 111 ? 25.062 -18 -4.484 1 91.25 111 ALA B CA 1
ATOM 4898 C C . ALA B 1 111 ? 26.312 -17.188 -4.16 1 91.25 111 ALA B C 1
ATOM 4900 O O . ALA B 1 111 ? 27.375 -17.406 -4.758 1 91.25 111 ALA B O 1
ATOM 4901 N N . SER B 1 112 ? 26.188 -16.25 -3.26 1 87.38 112 SER B N 1
ATOM 4902 C CA . SER B 1 112 ? 27.281 -15.344 -2.959 1 87.38 112 SER B CA 1
ATOM 4903 C C . SER B 1 112 ? 28.156 -15.883 -1.838 1 87.38 112 SER B C 1
ATOM 4905 O O . SER B 1 112 ? 29.062 -15.195 -1.362 1 87.38 112 SER B O 1
ATOM 4907 N N . SER B 1 113 ? 27.938 -17.094 -1.456 1 88.19 113 SER B N 1
ATOM 4908 C CA . SER B 1 113 ? 28.75 -17.703 -0.408 1 88.19 113 SER B CA 1
ATOM 4909 C C . SER B 1 113 ? 30.203 -17.828 -0.846 1 88.19 113 SER B C 1
ATOM 4911 O O . SER B 1 113 ? 30.484 -18.156 -2 1 88.19 113 SER B O 1
ATOM 4913 N N . SER B 1 114 ? 31.125 -17.594 0.058 1 86.06 114 SER B N 1
ATOM 4914 C CA . SER B 1 114 ? 32.562 -17.625 -0.216 1 86.06 114 SER B CA 1
ATOM 4915 C C . SER B 1 114 ? 33.031 -19.047 -0.571 1 86.06 114 SER B C 1
ATOM 4917 O O . SER B 1 114 ? 34.062 -19.219 -1.219 1 86.06 114 SER B O 1
ATOM 4919 N N . ARG B 1 115 ? 32.281 -19.984 -0.263 1 88.12 115 ARG B N 1
ATOM 4920 C CA . ARG B 1 115 ? 32.656 -21.375 -0.506 1 88.12 115 ARG B CA 1
ATOM 4921 C C . ARG B 1 115 ? 32.719 -21.672 -2 1 88.12 115 ARG B C 1
ATOM 4923 O O . ARG B 1 115 ? 33.438 -22.578 -2.426 1 88.12 115 ARG B O 1
ATOM 4930 N N . TYR B 1 116 ? 32.031 -20.891 -2.787 1 89.44 116 TYR B N 1
ATOM 4931 C CA . TYR B 1 116 ? 31.984 -21.172 -4.219 1 89.44 116 TYR B CA 1
ATOM 4932 C C . TYR B 1 116 ? 33 -20.312 -4.984 1 89.44 116 TYR B C 1
ATOM 4934 O O . TYR B 1 116 ? 33.188 -20.5 -6.188 1 89.44 116 TYR B O 1
ATOM 4942 N N . ASN B 1 117 ? 33.625 -19.422 -4.305 1 85.56 117 ASN B N 1
ATOM 4943 C CA . ASN B 1 117 ? 34.594 -18.562 -4.949 1 85.56 117 ASN B CA 1
ATOM 4944 C C . ASN B 1 117 ? 35.875 -19.344 -5.293 1 85.56 117 ASN B C 1
ATOM 4946 O O . ASN B 1 117 ? 36.688 -18.859 -6.082 1 85.56 117 ASN B O 1
ATOM 4950 N N . THR B 1 118 ? 36.031 -20.453 -4.746 1 86.5 118 THR B N 1
ATOM 4951 C CA . THR B 1 118 ? 37.188 -21.281 -4.992 1 86.5 118 THR B CA 1
ATOM 4952 C C . THR B 1 118 ? 37.188 -21.812 -6.422 1 86.5 118 THR B C 1
ATOM 4954 O O . THR B 1 118 ? 38.25 -22.188 -6.953 1 86.5 118 THR B O 1
ATOM 4957 N N . TYR B 1 119 ? 36.031 -21.828 -6.996 1 89.31 119 TYR B N 1
ATOM 4958 C CA . TYR B 1 119 ? 35.938 -22.344 -8.359 1 89.31 119 TYR B CA 1
ATOM 4959 C C . TYR B 1 119 ? 36.156 -21.219 -9.375 1 89.31 119 TYR B C 1
ATOM 4961 O O . TYR B 1 119 ? 35.375 -20.266 -9.453 1 89.31 119 TYR B O 1
ATOM 4969 N N . LEU B 1 120 ? 37.156 -21.344 -10.195 1 88.81 120 LEU B N 1
ATOM 4970 C CA . LEU B 1 120 ? 37.562 -20.312 -11.148 1 88.81 120 LEU B CA 1
ATOM 4971 C C . LEU B 1 120 ? 36.719 -20.422 -12.43 1 88.81 120 LEU B C 1
ATOM 4973 O O . LEU B 1 120 ? 36.438 -19.406 -13.062 1 88.81 120 LEU B O 1
ATOM 4977 N N . ASP B 1 121 ? 36.375 -21.641 -12.703 1 93.25 121 ASP B N 1
ATOM 4978 C CA . ASP B 1 121 ? 35.562 -21.844 -13.875 1 93.25 121 ASP B CA 1
ATOM 4979 C C . ASP B 1 121 ? 34.094 -21.516 -13.578 1 93.25 121 ASP B C 1
ATOM 4981 O O . ASP B 1 121 ? 33.5 -22.078 -12.664 1 93.25 121 ASP B O 1
ATOM 4985 N N . PRO B 1 122 ? 33.5 -20.625 -14.375 1 93.62 122 PRO B N 1
ATOM 4986 C CA . PRO B 1 122 ? 32.125 -20.188 -14.117 1 93.62 122 PRO B CA 1
ATOM 4987 C C . PRO B 1 122 ? 31.125 -21.328 -14.172 1 93.62 122 PRO B C 1
ATOM 4989 O O . PRO B 1 122 ? 30.156 -21.344 -13.406 1 93.62 122 PRO B O 1
ATOM 4992 N N . ARG B 1 123 ? 31.328 -22.203 -15.023 1 93.69 123 ARG B N 1
ATOM 4993 C CA . ARG B 1 123 ? 30.406 -23.344 -15.133 1 93.69 123 ARG B CA 1
ATOM 4994 C C . ARG B 1 123 ? 30.484 -24.234 -13.906 1 93.69 123 ARG B C 1
ATOM 4996 O O . ARG B 1 123 ? 29.469 -24.719 -13.422 1 93.69 123 ARG B O 1
ATOM 5003 N N . GLU B 1 124 ? 31.672 -24.438 -13.43 1 94.5 124 GLU B N 1
ATOM 5004 C CA . GLU B 1 124 ? 31.844 -25.234 -12.211 1 94.5 124 GLU B CA 1
ATOM 5005 C C . GLU B 1 124 ? 31.25 -24.516 -11 1 94.5 124 GLU B C 1
ATOM 5007 O O . GLU B 1 124 ? 30.672 -25.156 -10.125 1 94.5 124 GLU B O 1
ATOM 5012 N N . ARG B 1 125 ? 31.484 -23.281 -10.977 1 95.5 125 ARG B N 1
ATOM 5013 C CA . ARG B 1 125 ? 30.891 -22.5 -9.898 1 95.5 125 ARG B CA 1
ATOM 5014 C C . ARG B 1 125 ? 29.375 -22.609 -9.906 1 95.5 125 ARG B C 1
ATOM 5016 O O . ARG B 1 125 ? 28.75 -22.766 -8.852 1 95.5 125 ARG B O 1
ATOM 5023 N N . PHE B 1 126 ? 28.828 -22.562 -11.102 1 96.69 126 PHE B N 1
ATOM 5024 C CA . PHE B 1 126 ? 27.391 -22.672 -11.258 1 96.69 126 PHE B CA 1
ATOM 5025 C C . PHE B 1 126 ? 26.891 -24.031 -10.742 1 96.69 126 PHE B C 1
ATOM 5027 O O . PHE B 1 126 ? 25.953 -24.094 -9.953 1 96.69 126 PHE B O 1
ATOM 5034 N N . ILE B 1 127 ? 27.531 -25.062 -11.125 1 96.44 127 ILE B N 1
ATOM 5035 C CA . ILE B 1 127 ? 27.109 -26.422 -10.805 1 96.44 127 ILE B CA 1
ATOM 5036 C C . ILE B 1 127 ? 27.172 -26.641 -9.289 1 96.44 127 ILE B C 1
ATOM 5038 O O . ILE B 1 127 ? 26.25 -27.172 -8.688 1 96.44 127 ILE B O 1
ATOM 5042 N N . HIS B 1 128 ? 28.203 -26.172 -8.664 1 95.31 128 HIS B N 1
ATOM 5043 C CA . HIS B 1 128 ? 28.375 -26.391 -7.234 1 95.31 128 HIS B CA 1
ATOM 5044 C C . HIS B 1 128 ? 27.406 -25.516 -6.426 1 95.31 128 HIS B C 1
ATOM 5046 O O . HIS B 1 128 ? 26.906 -25.953 -5.387 1 95.31 128 HIS B O 1
ATOM 5052 N N . SER B 1 129 ? 27.219 -24.297 -6.906 1 95.56 129 SER B N 1
ATOM 5053 C CA . SER B 1 129 ? 26.234 -23.438 -6.266 1 95.56 129 SER B CA 1
ATOM 5054 C C . SER B 1 129 ? 24.828 -24.047 -6.371 1 95.56 129 SER B C 1
ATOM 5056 O O . SER B 1 129 ? 24.047 -23.984 -5.418 1 95.56 129 SER B O 1
ATOM 5058 N N . MET B 1 130 ? 24.547 -24.594 -7.535 1 96.81 130 MET B N 1
ATOM 5059 C CA . MET B 1 130 ? 23.234 -25.219 -7.758 1 96.81 130 MET B CA 1
ATOM 5060 C C . MET B 1 130 ? 23.062 -26.438 -6.855 1 96.81 130 MET B C 1
ATOM 5062 O O . MET B 1 130 ? 21.969 -26.672 -6.324 1 96.81 130 MET B O 1
ATOM 5066 N N . ARG B 1 131 ? 24.109 -27.156 -6.648 1 96.56 131 ARG B N 1
ATOM 5067 C CA . ARG B 1 131 ? 24.062 -28.328 -5.773 1 96.56 131 ARG B CA 1
ATOM 5068 C C . ARG B 1 131 ? 23.797 -27.922 -4.328 1 96.56 131 ARG B C 1
ATOM 5070 O O . ARG B 1 131 ? 23.094 -28.625 -3.596 1 96.56 131 ARG B O 1
ATOM 5077 N N . GLY B 1 132 ? 24.406 -26.828 -3.967 1 95.31 132 GLY B N 1
ATOM 5078 C CA . GLY B 1 132 ? 24.109 -26.266 -2.652 1 95.31 132 GLY B CA 1
ATOM 5079 C C . GLY B 1 132 ? 22.672 -25.828 -2.494 1 95.31 132 GLY B C 1
ATOM 5080 O O . GLY B 1 132 ? 22.047 -26.078 -1.455 1 95.31 132 GLY B O 1
ATOM 5081 N N . MET B 1 133 ? 22.172 -25.203 -3.541 1 95.81 133 MET B N 1
ATOM 5082 C CA . MET B 1 133 ? 20.781 -24.766 -3.551 1 95.81 133 MET B CA 1
ATOM 5083 C C . MET B 1 133 ? 19.844 -25.969 -3.463 1 95.81 133 MET B C 1
ATOM 5085 O O . MET B 1 133 ? 18.844 -25.938 -2.725 1 95.81 133 MET B O 1
ATOM 5089 N N . GLN B 1 134 ? 20.156 -26.953 -4.16 1 96.81 134 GLN B N 1
ATOM 5090 C CA . GLN B 1 134 ? 19.359 -28.172 -4.184 1 96.81 134 GLN B CA 1
ATOM 5091 C C . GLN B 1 134 ? 19.25 -28.781 -2.791 1 96.81 134 GLN B C 1
ATOM 5093 O O . GLN B 1 134 ? 18.141 -29.125 -2.336 1 96.81 134 GLN B O 1
ATOM 5098 N N . GLY B 1 135 ? 20.375 -28.922 -2.166 1 96.75 135 GLY B N 1
ATOM 5099 C CA . GLY B 1 135 ? 20.359 -29.5 -0.828 1 96.75 135 GLY B CA 1
ATOM 5100 C C . GLY B 1 135 ? 19.594 -28.656 0.174 1 96.75 135 GLY B C 1
ATOM 5101 O O . GLY B 1 135 ? 18.844 -29.188 0.994 1 96.75 135 GLY B O 1
ATOM 5102 N N . ALA B 1 136 ? 19.75 -27.359 0.11 1 96.88 136 ALA B N 1
ATOM 5103 C CA . ALA B 1 136 ? 19.078 -26.453 1.029 1 96.88 136 ALA B CA 1
ATOM 5104 C C . ALA B 1 136 ? 17.562 -26.5 0.83 1 96.88 136 ALA B C 1
ATOM 5106 O O . ALA B 1 136 ? 16.812 -26.516 1.801 1 96.88 136 ALA B O 1
ATOM 5107 N N . LEU B 1 137 ? 17.125 -26.531 -0.396 1 97.44 137 LEU B N 1
ATOM 5108 C CA . LEU B 1 137 ? 15.703 -26.562 -0.703 1 97.44 137 LEU B CA 1
ATOM 5109 C C . LEU B 1 137 ? 15.086 -27.891 -0.262 1 97.44 137 LEU B C 1
ATOM 5111 O O . LEU B 1 137 ? 13.961 -27.906 0.252 1 97.44 137 LEU B O 1
ATOM 5115 N N . MET B 1 138 ? 15.766 -28.984 -0.409 1 97.75 138 MET B N 1
ATOM 5116 C CA . MET B 1 138 ? 15.25 -30.297 -0.055 1 97.75 138 MET B CA 1
ATOM 5117 C C . MET B 1 138 ? 15.008 -30.406 1.447 1 97.75 138 MET B C 1
ATOM 5119 O O . MET B 1 138 ? 13.945 -30.844 1.881 1 97.75 138 MET B O 1
ATOM 5123 N N . ILE B 1 139 ? 15.953 -29.953 2.191 1 97.62 139 ILE B N 1
ATOM 5124 C CA . ILE B 1 139 ? 15.805 -30.047 3.641 1 97.62 139 ILE B CA 1
ATOM 5125 C C . ILE B 1 139 ? 14.773 -29.016 4.117 1 97.62 139 ILE B C 1
ATOM 5127 O O . ILE B 1 139 ? 13.977 -29.297 5.012 1 97.62 139 ILE B O 1
ATOM 5131 N N . ALA B 1 140 ? 14.844 -27.844 3.535 1 97.25 140 ALA B N 1
ATOM 5132 C CA . ALA B 1 140 ? 13.898 -26.797 3.914 1 97.25 140 ALA B CA 1
ATOM 5133 C C . ALA B 1 140 ? 12.461 -27.25 3.654 1 97.25 140 ALA B C 1
ATOM 5135 O O . ALA B 1 140 ? 11.531 -26.812 4.344 1 97.25 140 ALA B O 1
ATOM 5136 N N . SER B 1 141 ? 12.234 -28.094 2.668 1 98 141 SER B N 1
ATOM 5137 C CA . SER B 1 141 ? 10.898 -28.547 2.279 1 98 141 SER B CA 1
ATOM 5138 C C . SER B 1 141 ? 10.242 -29.344 3.396 1 98 141 SER B C 1
ATOM 5140 O O . SER B 1 141 ? 9.016 -29.453 3.453 1 98 141 SER B O 1
ATOM 5142 N N . ILE B 1 142 ? 10.961 -29.844 4.309 1 97.56 142 ILE B N 1
ATOM 5143 C CA . ILE B 1 142 ? 10.445 -30.656 5.395 1 97.56 142 ILE B CA 1
ATOM 5144 C C . ILE B 1 142 ? 9.531 -29.828 6.289 1 97.56 142 ILE B C 1
ATOM 5146 O O . ILE B 1 142 ? 8.531 -30.328 6.801 1 97.56 142 ILE B O 1
ATOM 5150 N N . LEU B 1 143 ? 9.844 -28.594 6.375 1 96.5 143 LEU B N 1
ATOM 5151 C CA . LEU B 1 143 ? 9.086 -27.719 7.262 1 96.5 143 LEU B CA 1
ATOM 5152 C C . LEU B 1 143 ? 7.645 -27.562 6.785 1 96.5 143 LEU B C 1
ATOM 5154 O O . LEU B 1 143 ? 6.707 -27.891 7.516 1 96.5 143 LEU B O 1
ATOM 5158 N N . PRO B 1 144 ? 7.426 -27.125 5.574 1 97.38 144 PRO B N 1
ATOM 5159 C CA . PRO B 1 144 ? 6.031 -27.016 5.125 1 97.38 144 PRO B CA 1
ATOM 5160 C C . PRO B 1 144 ? 5.348 -28.375 5.008 1 97.38 144 PRO B C 1
ATOM 5162 O O . PRO B 1 144 ? 4.137 -28.484 5.211 1 97.38 144 PRO B O 1
ATOM 5165 N N . ILE B 1 145 ? 6.074 -29.438 4.711 1 97.69 145 ILE B N 1
ATOM 5166 C CA . ILE B 1 145 ? 5.5 -30.781 4.648 1 97.69 145 ILE B CA 1
ATOM 5167 C C . ILE B 1 145 ? 4.945 -31.172 6.016 1 97.69 145 ILE B C 1
ATOM 5169 O O . ILE B 1 145 ? 3.795 -31.594 6.129 1 97.69 145 ILE B O 1
ATOM 5173 N N . LEU B 1 146 ? 5.695 -30.922 7.02 1 97.25 146 LEU B N 1
ATOM 5174 C CA . LEU B 1 146 ? 5.277 -31.281 8.375 1 97.25 146 LEU B CA 1
ATOM 5175 C C . LEU B 1 146 ? 4.16 -30.359 8.852 1 97.25 146 LEU B C 1
ATOM 5177 O O . LEU B 1 146 ? 3.152 -30.828 9.391 1 97.25 146 LEU B O 1
ATOM 5181 N N . ILE B 1 147 ? 4.32 -29.109 8.586 1 96.06 147 ILE B N 1
ATOM 5182 C CA . ILE B 1 147 ? 3.328 -28.125 9.023 1 96.06 147 ILE B CA 1
ATOM 5183 C C . ILE B 1 147 ? 1.993 -28.406 8.336 1 96.06 147 ILE B C 1
ATOM 5185 O O . ILE B 1 147 ? 0.933 -28.266 8.953 1 96.06 147 ILE B O 1
ATOM 5189 N N . GLY B 1 148 ? 2.07 -28.797 7.105 1 95.5 148 GLY B N 1
ATOM 5190 C CA . GLY B 1 148 ? 0.864 -29.047 6.328 1 95.5 148 GLY B CA 1
ATOM 5191 C C . GLY B 1 148 ? 0.181 -30.344 6.672 1 95.5 148 GLY B C 1
ATOM 5192 O O . GLY B 1 148 ? -0.988 -30.359 7.059 1 95.5 148 GLY B O 1
ATOM 5193 N N . PHE B 1 149 ? 0.878 -31.453 6.684 1 95 149 PHE B N 1
ATOM 5194 C CA . PHE B 1 149 ? 0.265 -32.781 6.785 1 95 149 PHE B CA 1
ATOM 5195 C C . PHE B 1 149 ? 0.01 -33.125 8.242 1 95 149 PHE B C 1
ATOM 5197 O O . PHE B 1 149 ? -0.854 -33.969 8.539 1 95 149 PHE B O 1
ATOM 5204 N N . LEU B 1 150 ? 0.736 -32.438 9.203 1 94.19 150 LEU B N 1
ATOM 5205 C CA . LEU B 1 150 ? 0.455 -32.688 10.617 1 94.19 150 LEU B CA 1
ATOM 5206 C C . LEU B 1 150 ? -0.705 -31.828 11.094 1 94.19 150 LEU B C 1
ATOM 5208 O O . LEU B 1 150 ? -1.159 -31.953 12.234 1 94.19 150 LEU B O 1
ATOM 5212 N N . GLY B 1 151 ? -1.131 -30.938 10.328 1 92.62 151 GLY B N 1
ATOM 5213 C CA . GLY B 1 151 ? -2.301 -30.125 10.648 1 92.62 151 GLY B CA 1
ATOM 5214 C C . GLY B 1 151 ? -1.977 -28.906 11.492 1 92.62 151 GLY B C 1
ATOM 5215 O O . GLY B 1 151 ? -2.873 -28.297 12.078 1 92.62 151 GLY B O 1
ATOM 5216 N N . LEU B 1 152 ? -0.762 -28.531 11.578 1 93.56 152 LEU B N 1
ATOM 5217 C CA . LEU B 1 152 ? -0.389 -27.359 12.359 1 93.56 152 LEU B CA 1
ATOM 5218 C C . LEU B 1 152 ? -0.884 -26.078 11.688 1 93.56 152 LEU B C 1
ATOM 5220 O O . LEU B 1 152 ? -1.274 -25.125 12.367 1 93.56 152 LEU B O 1
ATOM 5224 N N . TRP B 1 153 ? -0.811 -26.062 10.367 1 95.25 153 TRP B N 1
ATOM 5225 C CA . TRP B 1 153 ? -1.263 -24.891 9.633 1 95.25 153 TRP B CA 1
ATOM 5226 C C . TRP B 1 153 ? -2.777 -24.734 9.727 1 95.25 153 TRP B C 1
ATOM 5228 O O . TRP B 1 153 ? -3.309 -23.625 9.578 1 95.25 153 TRP B O 1
ATOM 5238 N N . ARG B 1 154 ? -3.445 -25.844 9.984 1 94 154 ARG B N 1
ATOM 5239 C CA . ARG B 1 154 ? -4.887 -25.812 10.211 1 94 154 ARG B CA 1
ATOM 5240 C C . ARG B 1 154 ? -5.238 -24.938 11.406 1 94 154 ARG B C 1
ATOM 5242 O O . ARG B 1 154 ? -6.242 -24.219 11.391 1 94 154 ARG B O 1
ATOM 5249 N N . ILE B 1 155 ? -4.445 -24.953 12.414 1 92.56 155 ILE B N 1
ATOM 5250 C CA . ILE B 1 155 ? -4.672 -24.188 13.633 1 92.56 155 ILE B CA 1
ATOM 5251 C C . ILE B 1 155 ? -4.574 -22.688 13.32 1 92.56 155 ILE B C 1
ATOM 5253 O O . ILE B 1 155 ? -5.41 -21.906 13.766 1 92.56 155 ILE B O 1
ATOM 5257 N N . VAL B 1 156 ? -3.621 -22.312 12.539 1 92.19 156 VAL B N 1
ATOM 5258 C CA . VAL B 1 156 ? -3.426 -20.922 12.164 1 92.19 156 VAL B CA 1
ATOM 5259 C C . VAL B 1 156 ? -4.629 -20.422 11.367 1 92.19 156 VAL B C 1
ATOM 5261 O O . VAL B 1 156 ? -5.133 -19.328 11.609 1 92.19 156 VAL B O 1
ATOM 5264 N N . ILE B 1 157 ? -5.105 -21.25 10.469 1 93 157 ILE B N 1
ATOM 5265 C CA . ILE B 1 157 ? -6.219 -20.875 9.602 1 93 157 ILE B CA 1
ATOM 5266 C C . ILE B 1 157 ? -7.5 -20.766 10.422 1 93 157 ILE B C 1
ATOM 5268 O O . ILE B 1 157 ? -8.352 -19.922 10.156 1 93 157 ILE B O 1
ATOM 5272 N N . ARG B 1 158 ? -7.621 -21.594 11.43 1 90.44 158 ARG B N 1
ATOM 5273 C CA . ARG B 1 158 ? -8.836 -21.609 12.242 1 90.44 158 ARG B CA 1
ATOM 5274 C C . ARG B 1 158 ? -8.961 -20.328 13.062 1 90.44 158 ARG B C 1
ATOM 5276 O O . ARG B 1 158 ? -10.078 -19.891 13.359 1 90.44 158 ARG B O 1
ATOM 5283 N N . VAL B 1 159 ? -7.871 -19.703 13.359 1 92.12 159 VAL B N 1
ATOM 5284 C CA . VAL B 1 159 ? -7.918 -18.5 14.195 1 92.12 159 VAL B CA 1
ATOM 5285 C C . VAL B 1 159 ? -7.996 -17.266 13.305 1 92.12 159 VAL B C 1
ATOM 5287 O O . VAL B 1 159 ? -8.297 -16.172 13.781 1 92.12 159 VAL B O 1
ATOM 5290 N N . LEU B 1 160 ? -7.855 -17.453 12.086 1 94.69 160 LEU B N 1
ATOM 5291 C CA . LEU B 1 160 ? -7.898 -16.344 11.133 1 94.69 160 LEU B CA 1
ATOM 5292 C C . LEU B 1 160 ? -9.328 -15.836 10.945 1 94.69 160 LEU B C 1
ATOM 5294 O O . LEU B 1 160 ? -10.266 -16.641 10.844 1 94.69 160 LEU B O 1
ATOM 5298 N N . SER B 1 161 ? -9.578 -14.578 11.008 1 96.06 161 SER B N 1
ATOM 5299 C CA . SER B 1 161 ? -10.836 -13.898 10.703 1 96.06 161 SER B CA 1
ATOM 5300 C C . SER B 1 161 ? -10.719 -13.07 9.422 1 96.06 161 SER B C 1
ATOM 5302 O O . SER B 1 161 ? -9.617 -12.867 8.914 1 96.06 161 SER B O 1
ATOM 5304 N N . PRO B 1 162 ? -11.812 -12.711 8.867 1 97 162 PRO B N 1
ATOM 5305 C CA . PRO B 1 162 ? -11.711 -11.828 7.699 1 97 162 PRO B CA 1
ATOM 5306 C C . PRO B 1 162 ? -10.875 -10.586 7.969 1 97 162 PRO B C 1
ATOM 5308 O O . PRO B 1 162 ? -10.109 -10.148 7.102 1 97 162 PRO B O 1
ATOM 5311 N N . LEU B 1 163 ? -10.961 -10.047 9.18 1 97.88 163 LEU B N 1
ATOM 5312 C CA . LEU B 1 163 ? -10.219 -8.844 9.547 1 97.88 163 LEU B CA 1
ATOM 5313 C C . LEU B 1 163 ? -8.719 -9.102 9.523 1 97.88 163 LEU B C 1
ATOM 5315 O O . LEU B 1 163 ? -7.945 -8.281 9.023 1 97.88 163 LEU B O 1
ATOM 5319 N N . SER B 1 164 ? -8.281 -10.203 10.055 1 97.94 164 SER B N 1
ATOM 5320 C CA . SER B 1 164 ? -6.852 -10.5 10.117 1 97.94 164 SER B CA 1
ATOM 5321 C C . SER B 1 164 ? -6.344 -11.07 8.797 1 97.94 164 SER B C 1
ATOM 5323 O O . SER B 1 164 ? -5.141 -11.039 8.523 1 97.94 164 SER B O 1
ATOM 5325 N N . ALA B 1 165 ? -7.215 -11.602 7.93 1 98.12 165 ALA B N 1
ATOM 5326 C CA . ALA B 1 165 ? -6.832 -12.172 6.645 1 98.12 165 ALA B CA 1
ATOM 5327 C C . ALA B 1 165 ? -6.695 -11.094 5.574 1 98.12 165 ALA B C 1
ATOM 5329 O O . ALA B 1 165 ? -5.891 -11.227 4.648 1 98.12 165 ALA B O 1
ATOM 5330 N N . ALA B 1 166 ? -7.438 -10.039 5.707 1 98.56 166 ALA B N 1
ATOM 5331 C CA . ALA B 1 166 ? -7.535 -9.023 4.656 1 98.56 166 ALA B CA 1
ATOM 5332 C C . ALA B 1 166 ? -6.176 -8.398 4.367 1 98.56 166 ALA B C 1
ATOM 5334 O O . ALA B 1 166 ? -5.754 -8.32 3.209 1 98.56 166 ALA B O 1
ATOM 5335 N N . PRO B 1 167 ? -5.367 -8.016 5.418 1 98.69 167 PRO B N 1
ATOM 5336 C CA . PRO B 1 167 ? -4.109 -7.32 5.141 1 98.69 167 PRO B CA 1
ATOM 5337 C C . PRO B 1 167 ? -3.096 -8.203 4.418 1 98.69 167 PRO B C 1
ATOM 5339 O O . PRO B 1 167 ? -2.531 -7.801 3.396 1 98.69 167 PRO B O 1
ATOM 5342 N N . PRO B 1 168 ? -2.848 -9.438 4.891 1 98.5 168 PRO B N 1
ATOM 5343 C CA . PRO B 1 168 ? -1.868 -10.242 4.16 1 98.5 168 PRO B CA 1
ATOM 5344 C C . PRO B 1 168 ? -2.336 -10.602 2.752 1 98.5 168 PRO B C 1
ATOM 5346 O O . PRO B 1 168 ? -1.527 -10.656 1.821 1 98.5 168 PRO B O 1
ATOM 5349 N N . VAL B 1 169 ? -3.619 -10.914 2.51 1 98.56 169 VAL B N 1
ATOM 5350 C CA . VAL B 1 169 ? -4.133 -11.203 1.175 1 98.56 169 VAL B CA 1
ATOM 5351 C C . VAL B 1 169 ? -3.938 -9.984 0.273 1 98.56 169 VAL B C 1
ATOM 5353 O O . VAL B 1 169 ? -3.502 -10.117 -0.873 1 98.56 169 VAL B O 1
ATOM 5356 N N . PHE B 1 170 ? -4.215 -8.852 0.795 1 98.75 170 PHE B N 1
ATOM 5357 C CA . PHE B 1 170 ? -4.047 -7.586 0.084 1 98.75 170 PHE B CA 1
ATOM 5358 C C . PHE B 1 170 ? -2.592 -7.379 -0.313 1 98.75 170 PHE B C 1
ATOM 5360 O O . PHE B 1 170 ? -2.303 -7 -1.45 1 98.75 170 PHE B O 1
ATOM 5367 N N . LEU B 1 171 ? -1.691 -7.699 0.531 1 98.62 171 LEU B N 1
ATOM 5368 C CA . LEU B 1 171 ? -0.286 -7.359 0.337 1 98.62 171 LEU B CA 1
ATOM 5369 C C . LEU B 1 171 ? 0.431 -8.453 -0.452 1 98.62 171 LEU B C 1
ATOM 5371 O O . LEU B 1 171 ? 1.549 -8.242 -0.93 1 98.62 171 LEU B O 1
ATOM 5375 N N . VAL B 1 172 ? -0.175 -9.602 -0.655 1 97.81 172 VAL B N 1
ATOM 5376 C CA . VAL B 1 172 ? 0.4 -10.602 -1.544 1 97.81 172 VAL B CA 1
ATOM 5377 C C . VAL B 1 172 ? 0.482 -10.047 -2.965 1 97.81 172 VAL B C 1
ATOM 5379 O O . VAL B 1 172 ? 1.455 -10.297 -3.68 1 97.81 172 VAL B O 1
ATOM 5382 N N . GLY B 1 173 ? -0.532 -9.312 -3.332 1 96.81 173 GLY B N 1
ATOM 5383 C CA . GLY B 1 173 ? -0.528 -8.68 -4.641 1 96.81 173 GLY B CA 1
ATOM 5384 C C . GLY B 1 173 ? 0.193 -7.348 -4.656 1 96.81 173 GLY B C 1
ATOM 5385 O O . GLY B 1 173 ? 1.116 -7.145 -5.445 1 96.81 173 GLY B O 1
ATOM 5386 N N . LEU B 1 174 ? -0.136 -6.527 -3.676 1 97.31 174 LEU B N 1
ATOM 5387 C CA . LEU B 1 174 ? 0.372 -5.16 -3.66 1 97.31 174 LEU B CA 1
ATOM 5388 C C . LEU B 1 174 ? 1.856 -5.137 -3.312 1 97.31 174 LEU B C 1
ATOM 5390 O O . LEU B 1 174 ? 2.58 -4.223 -3.723 1 97.31 174 LEU B O 1
ATOM 5394 N N . GLY B 1 175 ? 2.295 -6.098 -2.59 1 94.81 175 GLY B N 1
ATOM 5395 C CA . GLY B 1 175 ? 3.691 -6.152 -2.189 1 94.81 175 GLY B CA 1
ATOM 5396 C C . GLY B 1 175 ? 4.641 -6.316 -3.359 1 94.81 175 GLY B C 1
ATOM 5397 O O . GLY B 1 175 ? 5.848 -6.09 -3.227 1 94.81 175 GLY B O 1
ATOM 5398 N N . LEU B 1 176 ? 4.145 -6.66 -4.535 1 94.62 176 LEU B N 1
ATOM 5399 C CA . LEU B 1 176 ? 4.957 -6.875 -5.727 1 94.62 176 LEU B CA 1
ATOM 5400 C C . LEU B 1 176 ? 4.879 -5.672 -6.66 1 94.62 176 LEU B C 1
ATOM 5402 O O . LEU B 1 176 ? 5.09 -5.805 -7.867 1 94.62 176 LEU B O 1
ATOM 5406 N N . TYR B 1 177 ? 4.582 -4.5 -6.059 1 96 177 TYR B N 1
ATOM 5407 C CA . TYR B 1 177 ? 4.355 -3.305 -6.859 1 96 177 TYR B CA 1
ATOM 5408 C C . TYR B 1 177 ? 5.629 -2.885 -7.586 1 96 177 TYR B C 1
ATOM 5410 O O . TYR B 1 177 ? 5.574 -2.137 -8.562 1 96 177 TYR B O 1
ATOM 5418 N N . THR B 1 178 ? 6.812 -3.377 -7.199 1 93.38 178 THR B N 1
ATOM 5419 C CA . THR B 1 178 ? 8.07 -3.025 -7.848 1 93.38 178 THR B CA 1
ATOM 5420 C C . THR B 1 178 ? 8.227 -3.77 -9.172 1 93.38 178 THR B C 1
ATOM 5422 O O . THR B 1 178 ? 9.047 -3.395 -10.008 1 93.38 178 THR B O 1
ATOM 5425 N N . GLN B 1 179 ? 7.406 -4.836 -9.344 1 93.31 179 GLN B N 1
ATOM 5426 C CA . GLN B 1 179 ? 7.516 -5.664 -10.539 1 93.31 179 GLN B CA 1
ATOM 5427 C C . GLN B 1 179 ? 6.535 -5.207 -11.617 1 93.31 179 GLN B C 1
ATOM 5429 O O . GLN B 1 179 ? 6.516 -5.758 -12.719 1 93.31 179 GLN B O 1
ATOM 5434 N N . GLY B 1 180 ? 5.75 -4.246 -11.367 1 95.62 180 GLY B N 1
ATOM 5435 C CA . GLY B 1 180 ? 4.746 -3.807 -12.32 1 95.62 180 GLY B CA 1
ATOM 5436 C C . GLY B 1 180 ? 5.23 -2.686 -13.219 1 95.62 180 GLY B C 1
ATOM 5437 O O . GLY B 1 180 ? 5.875 -2.938 -14.242 1 95.62 180 GLY B O 1
ATOM 5438 N N . PHE B 1 181 ? 5.066 -1.53 -12.789 1 96.19 181 PHE B N 1
ATOM 5439 C CA . PHE B 1 181 ? 5.324 -0.378 -13.648 1 96.19 181 PHE B CA 1
ATOM 5440 C C . PHE B 1 181 ? 6.816 -0.208 -13.891 1 96.19 181 PHE B C 1
ATOM 5442 O O . PHE B 1 181 ? 7.23 0.134 -15 1 96.19 181 PHE B O 1
ATOM 5449 N N . PRO B 1 182 ? 7.691 -0.385 -12.914 1 94.69 182 PRO B N 1
ATOM 5450 C CA . PRO B 1 182 ? 9.125 -0.246 -13.188 1 94.69 182 PRO B CA 1
ATOM 5451 C C . PRO B 1 182 ? 9.617 -1.212 -14.266 1 94.69 182 PRO B C 1
ATOM 5453 O O . PRO B 1 182 ? 10.453 -0.846 -15.094 1 94.69 182 PRO B O 1
ATOM 5456 N N . LEU B 1 183 ? 9.078 -2.426 -14.266 1 94.12 183 LEU B N 1
ATOM 5457 C CA . LEU B 1 183 ? 9.438 -3.391 -15.297 1 94.12 183 LEU B CA 1
ATOM 5458 C C . LEU B 1 183 ? 8.898 -2.955 -16.656 1 94.12 183 LEU B C 1
ATOM 5460 O O . LEU B 1 183 ? 9.602 -3.047 -17.672 1 94.12 183 LEU B O 1
ATOM 5464 N N . LEU B 1 184 ? 7.691 -2.529 -16.656 1 95.81 184 LEU B N 1
ATOM 5465 C CA . LEU B 1 184 ? 7.078 -2.035 -17.875 1 95.81 184 LEU B CA 1
ATOM 5466 C C . LEU B 1 184 ? 7.836 -0.827 -18.422 1 95.81 184 LEU B C 1
ATOM 5468 O O . LEU B 1 184 ? 7.965 -0.661 -19.625 1 95.81 184 LEU B O 1
ATOM 5472 N N . ALA B 1 185 ? 8.367 -0 -17.609 1 93 185 ALA B N 1
ATOM 5473 C CA . ALA B 1 185 ? 8.969 1.275 -17.969 1 93 185 ALA B CA 1
ATOM 5474 C C . ALA B 1 185 ? 10.406 1.081 -18.453 1 93 185 ALA B C 1
ATOM 5476 O O . ALA B 1 185 ? 11.055 2.029 -18.906 1 93 185 ALA B O 1
ATOM 5477 N N . GLU B 1 186 ? 10.961 -0.183 -18.297 1 90.19 186 GLU B N 1
ATOM 5478 C CA . GLU B 1 186 ? 12.266 -0.449 -18.906 1 90.19 186 GLU B CA 1
ATOM 5479 C C . GLU B 1 186 ? 12.258 -0.129 -20.391 1 90.19 186 GLU B C 1
ATOM 5481 O O . GLU B 1 186 ? 13.297 0.221 -20.969 1 90.19 186 GLU B O 1
ATOM 5486 N N . CYS B 1 187 ? 11.156 -0.293 -21.016 1 92.69 187 CYS B N 1
ATOM 5487 C CA . CYS B 1 187 ? 10.859 0.171 -22.375 1 92.69 187 CYS B CA 1
ATOM 5488 C C . CYS B 1 187 ? 9.453 0.746 -22.453 1 92.69 187 CYS B C 1
ATOM 5490 O O . CYS B 1 187 ? 8.508 0.039 -22.812 1 92.69 187 CYS B O 1
ATOM 5492 N N . VAL B 1 188 ? 9.328 1.995 -22.219 1 90.31 188 VAL B N 1
ATOM 5493 C CA . VAL B 1 188 ? 8.039 2.666 -22.062 1 90.31 188 VAL B CA 1
ATOM 5494 C C . VAL B 1 188 ? 7.266 2.609 -23.375 1 90.31 188 VAL B C 1
ATOM 5496 O O . VAL B 1 188 ? 6.039 2.516 -23.375 1 90.31 188 VAL B O 1
ATOM 5499 N N . GLU B 1 189 ? 7.945 2.617 -24.484 1 91.12 189 GLU B N 1
ATOM 5500 C CA . GLU B 1 189 ? 7.32 2.629 -25.797 1 91.12 189 GLU B CA 1
ATOM 5501 C C . GLU B 1 189 ? 6.566 1.329 -26.062 1 91.12 189 GLU B C 1
ATOM 5503 O O . GLU B 1 189 ? 5.625 1.303 -26.859 1 91.12 189 GLU B O 1
ATOM 5508 N N . ILE B 1 190 ? 6.977 0.292 -25.406 1 93.69 190 ILE B N 1
ATOM 5509 C CA . ILE B 1 190 ? 6.32 -0.999 -25.594 1 93.69 190 ILE B CA 1
ATOM 5510 C C . ILE B 1 190 ? 5.402 -1.286 -24.406 1 93.69 190 ILE B C 1
ATOM 5512 O O . ILE B 1 190 ? 4.258 -1.704 -24.578 1 93.69 190 ILE B O 1
ATOM 5516 N N . GLY B 1 191 ? 5.93 -1.048 -23.219 1 95.69 191 GLY B N 1
ATOM 5517 C CA . GLY B 1 191 ? 5.215 -1.393 -22 1 95.69 191 GLY B CA 1
ATOM 5518 C C . GLY B 1 191 ? 3.928 -0.606 -21.812 1 95.69 191 GLY B C 1
ATOM 5519 O O . GLY B 1 191 ? 2.898 -1.168 -21.438 1 95.69 191 GLY B O 1
ATOM 5520 N N . LEU B 1 192 ? 3.979 0.667 -22.047 1 95.94 192 LEU B N 1
ATOM 5521 C CA . LEU B 1 192 ? 2.812 1.513 -21.812 1 95.94 192 LEU B CA 1
ATOM 5522 C C . LEU B 1 192 ? 1.693 1.173 -22.797 1 95.94 192 LEU B C 1
ATOM 5524 O O . LEU B 1 192 ? 0.537 1.021 -22.391 1 95.94 192 LEU B O 1
ATOM 5528 N N . PRO B 1 193 ? 1.996 1.081 -24.078 1 96 193 PRO B N 1
ATOM 5529 C CA . PRO B 1 193 ? 0.949 0.605 -24.984 1 96 193 PRO B CA 1
ATOM 5530 C C . PRO B 1 193 ? 0.41 -0.77 -24.594 1 96 193 PRO B C 1
ATOM 5532 O O . PRO B 1 193 ? -0.778 -1.045 -24.766 1 96 193 PRO B O 1
ATOM 5535 N N . GLY B 1 194 ? 1.339 -1.625 -24.125 1 96.81 194 GLY B N 1
ATOM 5536 C CA . GLY B 1 194 ? 0.888 -2.92 -23.641 1 96.81 194 GLY B CA 1
ATOM 5537 C C . GLY B 1 194 ? -0.161 -2.818 -22.547 1 96.81 194 GLY B C 1
ATOM 5538 O O . GLY B 1 194 ? -1.175 -3.518 -22.594 1 96.81 194 GLY B O 1
ATOM 5539 N N . LEU B 1 195 ? 0.049 -1.964 -21.594 1 98 195 LEU B N 1
ATOM 5540 C CA . LEU B 1 195 ? -0.898 -1.758 -20.5 1 98 195 LEU B CA 1
ATOM 5541 C C . LEU B 1 195 ? -2.209 -1.178 -21.016 1 98 195 LEU B C 1
ATOM 5543 O O . LEU B 1 195 ? -3.289 -1.632 -20.641 1 98 195 LEU B O 1
ATOM 5547 N N . ILE B 1 196 ? -2.164 -0.202 -21.891 1 97.44 196 ILE B N 1
ATOM 5548 C CA . ILE B 1 196 ? -3.34 0.48 -22.422 1 97.44 196 ILE B CA 1
ATOM 5549 C C . ILE B 1 196 ? -4.18 -0.499 -23.25 1 97.44 196 ILE B C 1
ATOM 5551 O O . ILE B 1 196 ? -5.402 -0.555 -23.094 1 97.44 196 ILE B O 1
ATOM 5555 N N . ILE B 1 197 ? -3.529 -1.293 -24.078 1 96.94 197 ILE B N 1
ATOM 5556 C CA . ILE B 1 197 ? -4.23 -2.252 -24.922 1 96.94 197 ILE B CA 1
ATOM 5557 C C . ILE B 1 197 ? -4.902 -3.312 -24.062 1 96.94 197 ILE B C 1
ATOM 5559 O O . ILE B 1 197 ? -6.043 -3.703 -24.312 1 96.94 197 ILE B O 1
ATOM 5563 N N . LEU B 1 198 ? -4.16 -3.76 -23.078 1 97.06 198 LEU B N 1
ATOM 5564 C CA . LEU B 1 198 ? -4.746 -4.742 -22.172 1 97.06 198 LEU B CA 1
ATOM 5565 C C . LEU B 1 198 ? -5.988 -4.176 -21.484 1 97.06 198 LEU B C 1
ATOM 5567 O O . LEU B 1 198 ? -7.008 -4.863 -21.375 1 97.06 198 LEU B O 1
ATOM 5571 N N . LEU B 1 199 ? -5.934 -2.936 -21.031 1 96.25 199 LEU B N 1
ATOM 5572 C CA . LEU B 1 199 ? -7.055 -2.281 -20.375 1 96.25 199 LEU B CA 1
ATOM 5573 C C . LEU B 1 199 ? -8.227 -2.102 -21.344 1 96.25 199 LEU B C 1
ATOM 5575 O O . LEU B 1 199 ? -9.375 -2.348 -20.969 1 96.25 199 LEU B O 1
ATOM 5579 N N . LEU B 1 200 ? -7.941 -1.692 -22.531 1 94.88 200 LEU B N 1
ATOM 5580 C CA . LEU B 1 200 ? -8.984 -1.462 -23.516 1 94.88 200 LEU B CA 1
ATOM 5581 C C . LEU B 1 200 ? -9.688 -2.766 -23.875 1 94.88 200 LEU B C 1
ATOM 5583 O O . LEU B 1 200 ? -10.922 -2.82 -23.922 1 94.88 200 LEU B O 1
ATOM 5587 N N . LEU B 1 201 ? -8.898 -3.801 -24.062 1 93.94 201 LEU B N 1
ATOM 5588 C CA . LEU B 1 201 ? -9.453 -5.078 -24.484 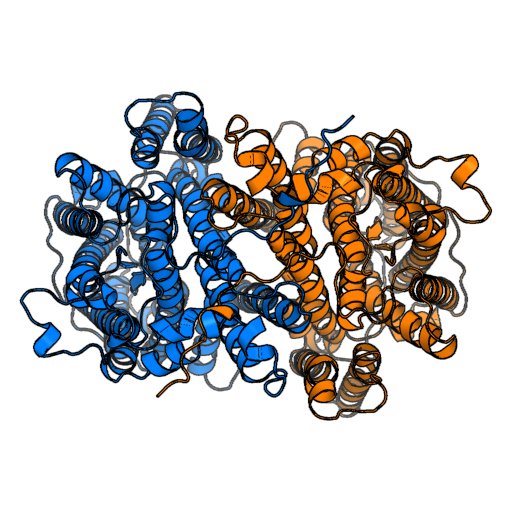1 93.94 201 LEU B CA 1
ATOM 5589 C C . LEU B 1 201 ? -10.219 -5.75 -23.344 1 93.94 201 LEU B C 1
ATOM 5591 O O . LEU B 1 201 ? -11.266 -6.355 -23.578 1 93.94 201 LEU B O 1
ATOM 5595 N N . SER B 1 202 ? -9.727 -5.641 -22.156 1 93.06 202 SER B N 1
ATOM 5596 C CA . SER B 1 202 ? -10.289 -6.406 -21.047 1 93.06 202 SER B CA 1
ATOM 5597 C C . SER B 1 202 ? -11.43 -5.648 -20.375 1 93.06 202 SER B C 1
ATOM 5599 O O . SER B 1 202 ? -12.383 -6.258 -19.891 1 93.06 202 SER B O 1
ATOM 5601 N N . GLN B 1 203 ? -11.352 -4.285 -20.344 1 91.5 203 GLN B N 1
ATOM 5602 C CA . GLN B 1 203 ? -12.297 -3.557 -19.5 1 91.5 203 GLN B CA 1
ATOM 5603 C C . GLN B 1 203 ? -13.203 -2.656 -20.328 1 91.5 203 GLN B C 1
ATOM 5605 O O . GLN B 1 203 ? -14.359 -2.422 -19.969 1 91.5 203 GLN B O 1
ATOM 5610 N N . TYR B 1 204 ? -12.797 -2.135 -21.422 1 91.31 204 TYR B N 1
ATOM 5611 C CA . TYR B 1 204 ? -13.578 -1.131 -22.141 1 91.31 204 TYR B CA 1
ATOM 5612 C C . TYR B 1 204 ? -14.352 -1.76 -23.281 1 91.31 204 TYR B C 1
ATOM 5614 O O . TYR B 1 204 ? -15.555 -1.532 -23.422 1 91.31 204 TYR B O 1
ATOM 5622 N N . ILE B 1 205 ? -13.773 -2.584 -24.062 1 87.69 205 ILE B N 1
ATOM 5623 C CA . ILE B 1 205 ? -14.375 -3.111 -25.281 1 87.69 205 ILE B CA 1
ATOM 5624 C C . ILE B 1 205 ? -15.57 -3.992 -24.922 1 87.69 205 ILE B C 1
ATOM 5626 O O . ILE B 1 205 ? -16.625 -3.914 -25.578 1 87.69 205 ILE B O 1
ATOM 5630 N N . PRO B 1 206 ? -15.43 -4.809 -23.875 1 82.38 206 PRO B N 1
ATOM 5631 C CA . PRO B 1 206 ? -16.578 -5.645 -23.531 1 82.38 206 PRO B CA 1
ATOM 5632 C C . PRO B 1 206 ? -17.828 -4.832 -23.188 1 82.38 206 PRO B C 1
ATOM 5634 O O . PRO B 1 206 ? -18.953 -5.305 -23.359 1 82.38 206 PRO B O 1
ATOM 5637 N N . HIS B 1 207 ? -17.688 -3.682 -22.688 1 81.19 207 HIS B N 1
ATOM 5638 C CA . HIS B 1 207 ? -18.812 -2.85 -22.297 1 81.19 207 HIS B CA 1
ATOM 5639 C C . HIS B 1 207 ? -19.312 -2.01 -23.469 1 81.19 207 HIS B C 1
ATOM 5641 O O . HIS B 1 207 ? -20.453 -1.56 -23.484 1 81.19 207 HIS B O 1
ATOM 5647 N N . MET B 1 208 ? -18.422 -1.759 -24.406 1 77.69 208 MET B N 1
ATOM 5648 C CA . MET B 1 208 ? -18.797 -0.944 -25.547 1 77.6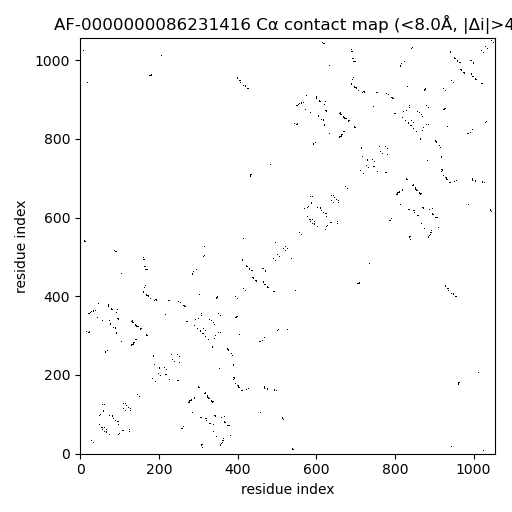9 208 MET B CA 1
ATOM 5649 C C . MET B 1 208 ? -19.469 -1.798 -26.625 1 77.69 208 MET B C 1
ATOM 5651 O O . MET B 1 208 ? -20.422 -1.367 -27.266 1 77.69 208 MET B O 1
ATOM 5655 N N . TRP B 1 209 ? -18.828 -2.93 -26.844 1 70.38 209 TRP B N 1
ATOM 5656 C CA . TRP B 1 209 ? -19.328 -3.828 -27.891 1 70.38 209 TRP B CA 1
ATOM 5657 C C . TRP B 1 209 ? -19.891 -5.102 -27.266 1 70.38 209 TRP B C 1
ATOM 5659 O O . TRP B 1 209 ? -19.141 -5.93 -26.734 1 70.38 209 TRP B O 1
ATOM 5669 N N . LYS B 1 210 ? -21.125 -5 -26.984 1 64.38 210 LYS B N 1
ATOM 5670 C CA . LYS B 1 210 ? -21.734 -6.195 -26.406 1 64.38 210 LYS B CA 1
ATOM 5671 C C . LYS B 1 210 ? -21.766 -7.336 -27.422 1 64.38 210 LYS B C 1
ATOM 5673 O O . LYS B 1 210 ? -22.578 -7.328 -28.359 1 64.38 210 LYS B O 1
ATOM 5678 N N . LEU B 1 211 ? -20.625 -7.941 -27.469 1 61.72 211 LEU B N 1
ATOM 5679 C CA . LEU B 1 211 ? -20.625 -9.141 -28.297 1 61.72 211 LEU B CA 1
ATOM 5680 C C . LEU B 1 211 ? -21.359 -10.281 -27.609 1 61.72 211 LEU B C 1
ATOM 5682 O O . LEU B 1 211 ? -21.469 -10.305 -26.375 1 61.72 211 LEU B O 1
ATOM 5686 N N . LYS B 1 212 ? -21.953 -11.039 -28.406 1 57.44 212 LYS B N 1
ATOM 5687 C CA . LYS B 1 212 ? -22.688 -12.203 -27.906 1 57.44 212 LYS B CA 1
ATOM 5688 C C . LYS B 1 212 ? -21.797 -13.078 -27.031 1 57.44 212 LYS B C 1
ATOM 5690 O O . LYS B 1 212 ? -22.25 -13.656 -26.047 1 57.44 212 LYS B O 1
ATOM 5695 N N . ARG B 1 213 ? -20.578 -13.141 -27.391 1 66.12 213 ARG B N 1
ATOM 5696 C CA . ARG B 1 213 ? -19.625 -13.922 -26.594 1 66.12 213 ARG B CA 1
ATOM 5697 C C . ARG B 1 213 ? -18.547 -13.031 -26 1 66.12 213 ARG B C 1
ATOM 5699 O O . ARG B 1 213 ? -18.031 -12.133 -26.672 1 66.12 213 ARG B O 1
ATOM 5706 N N . PRO B 1 214 ? -18.312 -13.375 -24.719 1 78.88 214 PRO B N 1
ATOM 5707 C CA . PRO B 1 214 ? -17.328 -12.516 -24.062 1 78.88 214 PRO B CA 1
ATOM 5708 C C . PRO B 1 214 ? -15.891 -12.867 -24.453 1 78.88 214 PRO B C 1
ATOM 5710 O O . PRO B 1 214 ? -15.07 -13.18 -23.578 1 78.88 214 PRO B O 1
ATOM 5713 N N . ILE B 1 215 ? -15.617 -12.836 -25.781 1 77.25 215 ILE B N 1
ATOM 5714 C CA . ILE B 1 215 ? -14.328 -13.25 -26.312 1 77.25 215 ILE B CA 1
ATOM 5715 C C . ILE B 1 215 ? -13.242 -12.281 -25.859 1 77.25 215 ILE B C 1
ATOM 5717 O O . ILE B 1 215 ? -12.172 -12.703 -25.422 1 77.25 215 ILE B O 1
ATOM 5721 N N . PHE B 1 216 ? -13.531 -11.07 -25.875 1 79.25 216 PHE B N 1
ATOM 5722 C CA . PHE B 1 216 ? -12.492 -10.086 -25.562 1 79.25 216 PHE B CA 1
ATOM 5723 C C . PHE B 1 216 ? -12.188 -10.062 -24.078 1 79.25 216 PHE B C 1
ATOM 5725 O O . PHE B 1 216 ? -11.039 -9.852 -23.672 1 79.25 216 PHE B O 1
ATOM 5732 N N . GLU B 1 217 ? -13.172 -10.383 -23.375 1 82.19 217 GLU B N 1
ATOM 5733 C CA . GLU B 1 217 ? -12.938 -10.398 -21.922 1 82.19 217 GLU B CA 1
ATOM 5734 C C . GLU B 1 217 ? -12.156 -11.641 -21.516 1 82.19 217 GLU B C 1
ATOM 5736 O O . GLU B 1 217 ? -11.297 -11.578 -20.625 1 82.19 217 GLU B O 1
ATOM 5741 N N . ARG B 1 218 ? -12.398 -12.68 -22.234 1 88.38 218 ARG B N 1
ATOM 5742 C CA . ARG B 1 218 ? -11.828 -13.961 -21.828 1 88.38 218 ARG B CA 1
ATOM 5743 C C . ARG B 1 218 ? -10.43 -14.141 -22.391 1 88.38 218 ARG B C 1
ATOM 5745 O O . ARG B 1 218 ? -9.586 -14.805 -21.797 1 88.38 218 ARG B O 1
ATOM 5752 N N . PHE B 1 219 ? -10.141 -13.5 -23.469 1 93.5 219 PHE B N 1
ATOM 5753 C CA . PHE B 1 219 ? -8.867 -13.742 -24.141 1 93.5 219 PHE B CA 1
ATOM 5754 C C . PHE B 1 219 ? -8.078 -12.445 -24.281 1 93.5 219 PHE B C 1
ATOM 5756 O O . PHE B 1 219 ? -7.305 -12.281 -25.234 1 93.5 219 PHE B O 1
ATOM 5763 N N . ALA B 1 220 ? -8.312 -11.539 -23.375 1 94.31 220 ALA B N 1
ATOM 5764 C CA . ALA B 1 220 ? -7.691 -10.219 -23.438 1 94.31 220 ALA B CA 1
ATOM 5765 C C . ALA B 1 220 ? -6.172 -10.32 -23.328 1 94.31 220 ALA B C 1
ATOM 5767 O O . ALA B 1 220 ? -5.441 -9.594 -24 1 94.31 220 ALA B O 1
ATOM 5768 N N . VAL B 1 221 ? -5.699 -11.188 -22.5 1 95.75 221 VAL B N 1
ATOM 5769 C CA . VAL B 1 221 ? -4.266 -11.305 -22.266 1 95.75 221 VAL B CA 1
ATOM 5770 C C . VAL B 1 221 ? -3.576 -11.828 -23.516 1 95.75 221 VAL B C 1
ATOM 5772 O O . VAL B 1 221 ? -2.564 -11.281 -23.953 1 95.75 221 VAL B O 1
ATOM 5775 N N . LEU B 1 222 ? -4.117 -12.859 -24.078 1 95.12 222 LEU B N 1
ATOM 5776 C CA . LEU B 1 222 ? -3.543 -13.461 -25.281 1 95.12 222 LEU B CA 1
ATOM 5777 C C . LEU B 1 222 ? -3.508 -12.461 -26.422 1 95.12 222 LEU B C 1
ATOM 5779 O O . LEU B 1 222 ? -2.488 -12.328 -27.109 1 95.12 222 LEU B O 1
ATOM 5783 N N . LEU B 1 223 ? -4.578 -11.781 -26.594 1 95.25 223 LEU B N 1
ATOM 5784 C CA . LEU B 1 223 ? -4.68 -10.805 -27.672 1 95.25 223 LEU B CA 1
ATOM 5785 C C . LEU B 1 223 ? -3.736 -9.633 -27.438 1 95.25 223 LEU B C 1
ATOM 5787 O O . LEU B 1 223 ? -3.09 -9.148 -28.359 1 95.25 223 LEU B O 1
ATOM 5791 N N . SER B 1 224 ? -3.713 -9.18 -26.219 1 96.06 224 SER B N 1
ATOM 5792 C CA . SER B 1 224 ? -2.84 -8.055 -25.891 1 96.06 224 SER B CA 1
ATOM 5793 C C . SER B 1 224 ? -1.374 -8.414 -26.109 1 96.06 224 SER B C 1
ATOM 5795 O O . SER B 1 224 ? -0.618 -7.625 -26.688 1 96.06 224 SER B O 1
ATOM 5797 N N . VAL B 1 225 ? -0.959 -9.57 -25.641 1 95.38 225 VAL B N 1
ATOM 5798 C CA . VAL B 1 225 ? 0.426 -10 -25.797 1 95.38 225 VAL B CA 1
ATOM 5799 C C . VAL B 1 225 ? 0.759 -10.133 -27.281 1 95.38 225 VAL B C 1
ATOM 5801 O O . VAL B 1 225 ? 1.822 -9.703 -27.734 1 95.38 225 VAL B O 1
ATOM 5804 N N . ALA B 1 226 ? -0.108 -10.695 -28.047 1 94.56 226 ALA B N 1
ATOM 5805 C CA . ALA B 1 226 ? 0.107 -10.883 -29.469 1 94.56 226 ALA B CA 1
ATOM 5806 C C . ALA B 1 226 ? 0.242 -9.547 -30.188 1 94.56 226 ALA B C 1
ATOM 5808 O O . ALA B 1 226 ? 1.152 -9.359 -31 1 94.56 226 ALA B O 1
ATOM 5809 N N . ILE B 1 227 ? -0.654 -8.625 -29.906 1 95.81 227 ILE B N 1
ATOM 5810 C CA . ILE B 1 227 ? -0.679 -7.324 -30.562 1 95.81 227 ILE B CA 1
ATOM 5811 C C . ILE B 1 227 ? 0.582 -6.539 -30.203 1 95.81 227 ILE B C 1
ATOM 5813 O O . ILE B 1 227 ? 1.238 -5.973 -31.078 1 95.81 227 ILE B O 1
ATOM 5817 N N . VAL B 1 228 ? 0.906 -6.516 -28.938 1 95.31 228 VAL B N 1
ATOM 5818 C CA . VAL B 1 228 ? 2.047 -5.719 -28.484 1 95.31 228 VAL B CA 1
ATOM 5819 C C . VAL B 1 228 ? 3.344 -6.367 -28.969 1 95.31 228 VAL B C 1
ATOM 5821 O O . VAL B 1 228 ? 4.312 -5.672 -29.297 1 95.31 228 VAL B O 1
ATOM 5824 N N . TRP B 1 229 ? 3.406 -7.676 -28.953 1 92.69 229 TRP B N 1
ATOM 5825 C CA . TRP B 1 229 ? 4.578 -8.375 -29.484 1 92.69 229 TRP B CA 1
ATOM 5826 C C . TRP B 1 229 ? 4.781 -8.062 -30.953 1 92.69 229 TRP B C 1
ATOM 5828 O O . TRP B 1 229 ? 5.91 -7.832 -31.406 1 92.69 229 TRP B O 1
ATOM 5838 N N . ALA B 1 230 ? 3.727 -8.117 -31.703 1 93.25 230 ALA B N 1
ATOM 5839 C CA . ALA B 1 230 ? 3.803 -7.766 -33.125 1 93.25 230 ALA B CA 1
ATOM 5840 C C . ALA B 1 230 ? 4.285 -6.332 -33.312 1 93.25 230 ALA B C 1
ATOM 5842 O O . ALA B 1 230 ? 5.086 -6.051 -34.219 1 93.25 230 ALA B O 1
ATOM 5843 N N . TYR B 1 231 ? 3.746 -5.504 -32.469 1 93.56 231 TYR B N 1
ATOM 5844 C CA . TYR B 1 231 ? 4.172 -4.109 -32.5 1 93.56 231 TYR B CA 1
ATOM 5845 C C . TYR B 1 231 ? 5.656 -3.986 -32.188 1 93.56 231 TYR B C 1
ATOM 5847 O O . TYR B 1 231 ? 6.387 -3.271 -32.875 1 93.56 231 TYR B O 1
ATOM 5855 N N . ALA B 1 232 ? 6.125 -4.664 -31.172 1 91.06 232 ALA B N 1
ATOM 5856 C CA . ALA B 1 232 ? 7.535 -4.648 -30.797 1 91.06 232 ALA B CA 1
ATOM 5857 C C . ALA B 1 232 ? 8.414 -5.238 -31.891 1 91.06 232 ALA B C 1
ATOM 5859 O O . ALA B 1 232 ? 9.523 -4.758 -32.125 1 91.06 232 ALA B O 1
ATOM 5860 N N . ALA B 1 233 ? 7.953 -6.262 -32.562 1 89.25 233 ALA B N 1
ATOM 5861 C CA . ALA B 1 233 ? 8.68 -6.891 -33.656 1 89.25 233 ALA B CA 1
ATOM 5862 C C . ALA B 1 233 ? 8.828 -5.934 -34.844 1 89.25 233 ALA B C 1
ATOM 5864 O O . ALA B 1 233 ? 9.875 -5.883 -35.469 1 89.25 233 ALA B O 1
ATOM 5865 N N . LEU B 1 234 ? 7.797 -5.227 -35.094 1 91.06 234 LEU B N 1
ATOM 5866 C CA . LEU B 1 234 ? 7.824 -4.246 -36.188 1 91.06 234 LEU B CA 1
ATOM 5867 C C . LEU B 1 234 ? 8.828 -3.135 -35.875 1 91.06 234 LEU B C 1
ATOM 5869 O O . LEU B 1 234 ? 9.562 -2.699 -36.75 1 91.06 234 LEU B O 1
ATOM 5873 N N . LEU B 1 235 ? 8.844 -2.723 -34.625 1 89.06 235 LEU B N 1
ATOM 5874 C CA . LEU B 1 235 ? 9.789 -1.687 -34.25 1 89.06 235 LEU B CA 1
ATOM 5875 C C . LEU B 1 235 ? 11.219 -2.203 -34.312 1 89.06 235 LEU B C 1
ATOM 5877 O O . LEU B 1 235 ? 12.141 -1.447 -34.625 1 89.06 235 LEU B O 1
ATOM 5881 N N . THR B 1 236 ? 11.383 -3.434 -33.969 1 84.88 236 THR B N 1
ATOM 5882 C CA . THR B 1 236 ? 12.711 -4.043 -34 1 84.88 236 THR B CA 1
ATOM 5883 C C . THR B 1 236 ? 13.219 -4.156 -35.438 1 84.88 236 THR B C 1
ATOM 5885 O O . THR B 1 236 ? 14.375 -3.836 -35.719 1 84.88 236 THR B O 1
ATOM 5888 N N . VAL B 1 237 ? 12.383 -4.469 -36.406 1 86.69 237 VAL B N 1
ATOM 5889 C CA . VAL B 1 237 ? 12.766 -4.688 -37.781 1 86.69 237 VAL B CA 1
ATOM 5890 C C . VAL B 1 237 ? 13 -3.346 -38.469 1 86.69 237 VAL B C 1
ATOM 5892 O O . VAL B 1 237 ? 13.875 -3.227 -39.344 1 86.69 237 VAL B O 1
ATOM 5895 N N . THR B 1 238 ? 12.266 -2.379 -38.031 1 88.81 238 THR B N 1
ATOM 5896 C CA . THR B 1 238 ? 12.398 -1.065 -38.656 1 88.81 238 THR B CA 1
ATOM 5897 C C . THR B 1 238 ? 13.625 -0.332 -38.094 1 88.81 238 THR B C 1
ATOM 5899 O O . THR B 1 238 ? 13.992 0.728 -38.625 1 88.81 238 THR B O 1
ATOM 5902 N N . GLY B 1 239 ? 14.25 -0.864 -37.094 1 79.94 239 GLY B N 1
ATOM 5903 C CA . GLY B 1 239 ? 15.492 -0.315 -36.594 1 79.94 239 GLY B CA 1
ATOM 5904 C C . GLY B 1 239 ? 15.289 0.796 -35.562 1 79.94 239 GLY B C 1
ATOM 5905 O O . GLY B 1 239 ? 16.172 1.627 -35.375 1 79.94 239 GLY B O 1
ATOM 5906 N N . ALA B 1 240 ? 14.219 0.81 -35.031 1 80.25 240 ALA B N 1
ATOM 5907 C CA . ALA B 1 240 ? 13.898 1.877 -34.094 1 80.25 240 ALA B CA 1
ATOM 5908 C C . ALA B 1 240 ? 14.852 1.867 -32.906 1 80.25 240 ALA B C 1
ATOM 5910 O O . ALA B 1 240 ? 15.133 2.914 -32.312 1 80.25 240 ALA B O 1
ATOM 5911 N N . TYR B 1 241 ? 15.484 0.686 -32.625 1 79.94 241 TYR B N 1
ATOM 5912 C CA . TYR B 1 241 ? 16.297 0.567 -31.406 1 79.94 241 TYR B CA 1
ATOM 5913 C C . TYR B 1 241 ? 17.766 0.376 -31.75 1 79.94 241 TYR B C 1
ATOM 5915 O O . TYR B 1 241 ? 18.594 0.164 -30.875 1 79.94 241 TYR B O 1
ATOM 5923 N N . ASN B 1 242 ? 18.141 0.48 -32.938 1 77.38 242 ASN B N 1
ATOM 5924 C CA . ASN B 1 242 ? 19.516 0.226 -33.344 1 77.38 242 ASN B CA 1
ATOM 5925 C C . ASN B 1 242 ? 20.484 1.246 -32.75 1 77.38 242 ASN B C 1
ATOM 5927 O O . ASN B 1 242 ? 21.609 0.904 -32.406 1 77.38 242 ASN B O 1
ATOM 5931 N N . ASN B 1 243 ? 19.969 2.426 -32.531 1 77.12 243 ASN B N 1
ATOM 5932 C CA . ASN B 1 243 ? 20.875 3.461 -32.031 1 77.12 243 ASN B CA 1
ATOM 5933 C C . ASN B 1 243 ? 20.625 3.773 -30.562 1 77.12 243 ASN B C 1
ATOM 5935 O O . ASN B 1 243 ? 21.031 4.82 -30.078 1 77.12 243 ASN B O 1
ATOM 5939 N N . ARG B 1 244 ? 20 2.834 -29.938 1 78.12 244 ARG B N 1
ATOM 5940 C CA . ARG B 1 244 ? 19.719 3.068 -28.516 1 78.12 244 ARG B CA 1
ATOM 5941 C C . ARG B 1 244 ? 20.703 2.316 -27.625 1 78.12 244 ARG B C 1
ATOM 5943 O O . ARG B 1 244 ? 21.422 1.43 -28.094 1 78.12 244 ARG B O 1
ATOM 5950 N N . PRO B 1 245 ? 20.859 2.742 -26.391 1 77 245 PRO B N 1
ATOM 5951 C CA . PRO B 1 245 ? 21.75 2.041 -25.469 1 77 245 PRO B CA 1
ATOM 5952 C C . PRO B 1 245 ? 21.406 0.561 -25.328 1 77 245 PRO B C 1
ATOM 5954 O O . PRO B 1 245 ? 20.25 0.168 -25.531 1 77 245 PRO B O 1
ATOM 5957 N N . PRO B 1 246 ? 22.406 -0.195 -25.062 1 72.38 246 PRO B N 1
ATOM 5958 C CA . PRO B 1 246 ? 22.25 -1.65 -25 1 72.38 246 PRO B CA 1
ATOM 5959 C C . PRO B 1 246 ? 21.156 -2.078 -24.031 1 72.38 246 PRO B C 1
ATOM 5961 O O . PRO B 1 246 ? 20.422 -3.043 -24.297 1 72.38 246 PRO B O 1
ATOM 5964 N N . GLN B 1 247 ? 20.938 -1.416 -23.031 1 73.62 247 GLN B N 1
ATOM 5965 C CA . GLN B 1 247 ? 19.922 -1.778 -22.062 1 73.62 247 GLN B CA 1
ATOM 5966 C C . GLN B 1 247 ? 18.516 -1.649 -22.656 1 73.62 247 GLN B C 1
ATOM 5968 O O . GLN B 1 247 ? 17.656 -2.49 -22.406 1 73.62 247 GLN B O 1
ATOM 5973 N N . THR B 1 248 ? 18.391 -0.635 -23.438 1 77 248 THR B N 1
ATOM 5974 C CA . THR B 1 248 ? 17.109 -0.422 -24.109 1 77 248 THR B CA 1
ATOM 5975 C C . THR B 1 248 ? 16.875 -1.489 -25.172 1 77 248 THR B C 1
ATOM 5977 O O . THR B 1 248 ? 15.742 -1.938 -25.359 1 77 248 THR B O 1
ATOM 5980 N N . GLN B 1 249 ? 17.969 -1.848 -25.766 1 74.5 249 GLN B N 1
ATOM 5981 C CA . GLN B 1 249 ? 17.844 -2.883 -26.781 1 74.5 249 GLN B CA 1
ATOM 5982 C C . GLN B 1 249 ? 17.453 -4.223 -26.172 1 74.5 249 GLN B C 1
ATOM 5984 O O . GLN B 1 249 ? 16.625 -4.945 -26.719 1 74.5 249 GLN B O 1
ATOM 5989 N N . PHE B 1 250 ? 17.969 -4.457 -25.047 1 74.12 250 PHE B N 1
ATOM 5990 C CA . PHE B 1 250 ? 17.688 -5.703 -24.344 1 74.12 250 PHE B CA 1
ATOM 5991 C C . PHE B 1 250 ? 16.234 -5.734 -23.859 1 74.12 250 PHE B C 1
ATOM 5993 O O . PHE B 1 250 ? 15.586 -6.777 -23.922 1 74.12 250 PHE B O 1
ATOM 6000 N N . SER B 1 251 ? 15.797 -4.621 -23.562 1 78.06 251 SER B N 1
ATOM 6001 C CA . SER B 1 251 ? 14.477 -4.559 -22.938 1 78.06 251 SER B CA 1
ATOM 6002 C C . SER B 1 251 ? 13.383 -4.406 -23.984 1 78.06 251 SER B C 1
ATOM 6004 O O . SER B 1 251 ? 12.234 -4.801 -23.75 1 78.06 251 SER B O 1
ATOM 6006 N N . CYS B 1 252 ? 13.758 -3.959 -25.156 1 81.88 252 CYS B N 1
ATOM 6007 C CA . CYS B 1 252 ? 12.711 -3.57 -26.094 1 81.88 252 CYS B CA 1
ATOM 6008 C C . CYS B 1 252 ? 12.695 -4.496 -27.312 1 81.88 252 CYS B C 1
ATOM 6010 O O . CYS B 1 252 ? 11.664 -4.645 -27.969 1 81.88 252 CYS B O 1
ATOM 6012 N N . ARG B 1 253 ? 13.82 -5.117 -27.547 1 77.38 253 ARG B N 1
ATOM 6013 C CA . ARG B 1 253 ? 13.906 -5.918 -28.766 1 77.38 253 ARG B CA 1
ATOM 6014 C C . ARG B 1 253 ? 13.414 -7.34 -28.516 1 77.38 253 ARG B C 1
ATOM 6016 O O . ARG B 1 253 ? 13.555 -7.875 -27.422 1 77.38 253 ARG B O 1
ATOM 6023 N N . VAL B 1 254 ? 12.906 -7.945 -29.547 1 76.94 254 VAL B N 1
ATOM 6024 C CA . VAL B 1 254 ? 12.328 -9.281 -29.438 1 76.94 254 VAL B CA 1
ATOM 6025 C C . VAL B 1 254 ? 13.391 -10.328 -29.75 1 76.94 254 VAL B C 1
ATOM 6027 O O . VAL B 1 254 ? 13.227 -11.508 -29.406 1 76.94 254 VAL B O 1
ATOM 6030 N N . ASP B 1 255 ? 14.5 -9.977 -30.312 1 67.88 255 ASP B N 1
ATOM 6031 C CA . ASP B 1 255 ? 15.477 -10.945 -30.797 1 67.88 255 ASP B CA 1
ATOM 6032 C C . ASP B 1 255 ? 16.625 -11.117 -29.828 1 67.88 255 ASP B C 1
ATOM 6034 O O . ASP B 1 255 ? 17.547 -11.906 -30.062 1 67.88 255 ASP B O 1
ATOM 6038 N N . ARG B 1 256 ? 16.656 -10.477 -28.766 1 62.81 256 ARG B N 1
ATOM 6039 C CA . ARG B 1 256 ? 17.891 -10.414 -27.984 1 62.81 256 ARG B CA 1
ATOM 6040 C C . ARG B 1 256 ? 17.703 -11.102 -26.625 1 62.81 256 ARG B C 1
ATOM 6042 O O . ARG B 1 256 ? 18.438 -10.805 -25.672 1 62.81 256 ARG B O 1
ATOM 6049 N N . SER B 1 257 ? 16.953 -12.016 -26.438 1 66 257 SER B N 1
ATOM 6050 C CA . SER B 1 257 ? 16.797 -12.617 -25.125 1 66 257 SER B CA 1
ATOM 6051 C C . SER B 1 257 ? 17.875 -13.648 -24.844 1 66 257 SER B C 1
ATOM 6053 O O . SER B 1 257 ? 18.219 -13.898 -23.688 1 66 257 SER B O 1
ATOM 6055 N N . GLY B 1 258 ? 18.656 -14.086 -25.797 1 68.88 258 GLY B N 1
ATOM 6056 C CA . GLY B 1 258 ? 19.703 -15.086 -25.641 1 68.88 258 GLY B CA 1
ATOM 6057 C C . GLY B 1 258 ? 19.172 -16.453 -25.234 1 68.88 258 GLY B C 1
ATOM 6058 O O . GLY B 1 258 ? 19.891 -17.453 -25.312 1 68.88 258 GLY B O 1
ATOM 6059 N N . VAL B 1 259 ? 17.969 -16.562 -24.891 1 75.44 259 VAL B N 1
ATOM 6060 C CA . VAL B 1 259 ? 17.391 -17.797 -24.391 1 75.44 259 VAL B CA 1
ATOM 6061 C C . VAL B 1 259 ? 17.156 -18.766 -25.547 1 75.44 259 VAL B C 1
ATOM 6063 O O . VAL B 1 259 ? 17.312 -19.984 -25.391 1 75.44 259 VAL B O 1
ATOM 6066 N N . ILE B 1 260 ? 16.891 -18.219 -26.672 1 78.56 260 ILE B N 1
ATOM 6067 C CA . ILE B 1 260 ? 16.578 -19.062 -27.812 1 78.56 260 ILE B CA 1
ATOM 6068 C C . ILE B 1 260 ? 17.844 -19.781 -28.281 1 78.56 260 ILE B C 1
ATOM 6070 O O . ILE B 1 260 ? 17.812 -20.984 -28.547 1 78.56 260 ILE B O 1
ATOM 6074 N N . SER B 1 261 ? 18.906 -19.047 -28.312 1 77.69 261 SER B N 1
ATOM 6075 C CA . SER B 1 261 ? 20.156 -19.625 -28.797 1 77.69 261 SER B CA 1
ATOM 6076 C C . SER B 1 261 ? 20.703 -20.656 -27.812 1 77.69 261 SER B C 1
ATOM 6078 O O . SER B 1 261 ? 21.344 -21.625 -28.203 1 77.69 261 SER B O 1
ATOM 6080 N N . GLY B 1 262 ? 20.312 -20.484 -26.609 1 78.38 262 GLY B N 1
ATOM 6081 C CA . GLY B 1 262 ? 20.859 -21.375 -25.594 1 78.38 262 GLY B CA 1
ATOM 6082 C C . GLY B 1 262 ? 20 -22.609 -25.359 1 78.38 262 GLY B C 1
ATOM 6083 O O . GLY B 1 262 ? 20.453 -23.578 -24.766 1 78.38 262 GLY B O 1
ATOM 6084 N N . ALA B 1 263 ? 18.844 -22.578 -25.875 1 81.62 263 ALA B N 1
ATOM 6085 C CA . ALA B 1 263 ? 17.891 -23.656 -25.594 1 81.62 263 ALA B CA 1
ATOM 6086 C C . ALA B 1 263 ? 18.094 -24.844 -26.531 1 81.62 263 ALA B C 1
ATOM 6088 O O . ALA B 1 263 ? 18.359 -24.656 -27.719 1 81.62 263 ALA B O 1
ATOM 6089 N N . SER B 1 264 ? 18.094 -26.047 -26 1 81.94 264 SER B N 1
ATOM 6090 C CA . SER B 1 264 ? 18.141 -27.266 -26.797 1 81.94 264 SER B CA 1
ATOM 6091 C C . SER B 1 264 ? 16.781 -27.578 -27.422 1 81.94 264 SER B C 1
ATOM 6093 O O . SER B 1 264 ? 15.758 -27.062 -26.969 1 81.94 264 SER B O 1
ATOM 6095 N N . TRP B 1 265 ? 16.781 -28.375 -28.516 1 84.31 265 TRP B N 1
ATOM 6096 C CA . TRP B 1 265 ? 15.547 -28.719 -29.203 1 84.31 265 TRP B CA 1
ATOM 6097 C C . TRP B 1 265 ? 14.664 -29.594 -28.312 1 84.31 265 TRP B C 1
ATOM 6099 O O . TRP B 1 265 ? 13.477 -29.312 -28.125 1 84.31 265 TRP B O 1
ATOM 6109 N N . ILE B 1 266 ? 15.203 -30.641 -27.766 1 88.38 266 ILE B N 1
ATOM 6110 C CA . ILE B 1 266 ? 14.469 -31.531 -26.859 1 88.38 266 ILE B CA 1
ATOM 6111 C C . ILE B 1 266 ? 15.344 -31.906 -25.672 1 88.38 266 ILE B C 1
ATOM 6113 O O . ILE B 1 266 ? 16.484 -32.375 -25.844 1 88.38 266 ILE B O 1
ATOM 6117 N N . LYS B 1 267 ? 14.938 -31.562 -24.547 1 87.5 267 LYS B N 1
ATOM 6118 C CA . LYS B 1 267 ? 15.617 -31.938 -23.312 1 87.5 267 LYS B CA 1
ATOM 6119 C C . LYS B 1 267 ? 14.617 -32.125 -22.172 1 87.5 267 LYS B C 1
ATOM 6121 O O . LYS B 1 267 ? 13.828 -31.219 -21.875 1 87.5 267 LYS B O 1
ATOM 6126 N N . VAL B 1 268 ? 14.617 -33.25 -21.609 1 92 268 VAL B N 1
ATOM 6127 C CA . VAL B 1 268 ? 13.727 -33.531 -20.5 1 92 268 VAL B CA 1
ATOM 6128 C C . VAL B 1 268 ? 14.484 -33.344 -19.172 1 92 268 VAL B C 1
ATOM 6130 O O . VAL B 1 268 ? 15.469 -34.031 -18.922 1 92 268 VAL B O 1
ATOM 6133 N N . PRO B 1 269 ? 14.016 -32.375 -18.453 1 94.38 269 PRO B N 1
ATOM 6134 C CA . PRO B 1 269 ? 14.656 -32.25 -17.141 1 94.38 269 PRO B CA 1
ATOM 6135 C C . PRO B 1 269 ? 14.477 -33.469 -16.25 1 94.38 269 PRO B C 1
ATOM 6137 O O . PRO B 1 269 ? 13.422 -34.094 -16.281 1 94.38 269 PRO B O 1
ATOM 6140 N N . TYR B 1 270 ? 15.523 -33.844 -15.523 1 94 270 TYR B N 1
ATOM 6141 C CA . TYR B 1 270 ? 15.477 -35.031 -14.664 1 94 270 TYR B CA 1
ATOM 6142 C C . TYR B 1 270 ? 16.062 -34.719 -13.289 1 94 270 TYR B C 1
ATOM 6144 O O . TYR B 1 270 ? 16.781 -33.75 -13.117 1 94 270 TYR B O 1
ATOM 6152 N N . PRO B 1 271 ? 15.703 -35.469 -12.312 1 95.19 271 PRO B N 1
ATOM 6153 C CA . PRO B 1 271 ? 16.203 -35.25 -10.953 1 95.19 271 PRO B CA 1
ATOM 6154 C C . PRO B 1 271 ? 17.719 -35.406 -10.852 1 95.19 271 PRO B C 1
ATOM 6156 O O . PRO B 1 271 ? 18.312 -36.281 -11.492 1 95.19 271 PRO B O 1
ATOM 6159 N N . TRP B 1 272 ? 18.438 -34.594 -10.188 1 93.38 272 TRP B N 1
ATOM 6160 C CA . TRP B 1 272 ? 19.875 -34.594 -9.922 1 93.38 272 TRP B CA 1
ATOM 6161 C C . TRP B 1 272 ? 20.656 -34.312 -11.195 1 93.38 272 TRP B C 1
ATOM 6163 O O . TRP B 1 272 ? 21.766 -34.844 -11.375 1 93.38 272 TRP B O 1
ATOM 6173 N N . GLN B 1 273 ? 20.047 -33.625 -12.039 1 93.75 273 GLN B N 1
ATOM 6174 C CA . GLN B 1 273 ? 20.719 -33.312 -13.305 1 93.75 273 GLN B CA 1
ATOM 6175 C C . GLN B 1 273 ? 21.969 -32.469 -13.078 1 93.75 273 GLN B C 1
ATOM 6177 O O . GLN B 1 273 ? 22.891 -32.5 -13.898 1 93.75 273 GLN B O 1
ATOM 6182 N N . TRP B 1 274 ? 22.094 -31.781 -11.969 1 95.88 274 TRP B N 1
ATOM 6183 C CA . TRP B 1 274 ? 23.25 -30.938 -11.695 1 95.88 274 TRP B CA 1
ATOM 6184 C C . TRP B 1 274 ? 24.25 -31.656 -10.789 1 95.88 274 TRP B C 1
ATOM 6186 O O . TRP B 1 274 ? 25.328 -31.125 -10.492 1 95.88 274 TRP B O 1
ATOM 6196 N N . GLY B 1 275 ? 23.875 -32.844 -10.32 1 94.25 275 GLY B N 1
ATOM 6197 C CA . GLY B 1 275 ? 24.719 -33.594 -9.406 1 94.25 275 GLY B CA 1
ATOM 6198 C C . GLY B 1 275 ? 24.062 -33.844 -8.062 1 94.25 275 GLY B C 1
ATOM 6199 O O . GLY B 1 275 ? 22.922 -33.438 -7.832 1 94.25 275 GLY B O 1
ATOM 6200 N N . ALA B 1 276 ? 24.828 -34.406 -7.18 1 94.31 276 ALA B N 1
ATOM 6201 C CA . ALA B 1 276 ? 24.312 -34.75 -5.852 1 94.31 276 ALA B CA 1
ATOM 6202 C C . ALA B 1 276 ? 24.188 -33.469 -4.988 1 94.31 276 ALA B C 1
ATOM 6204 O O . ALA B 1 276 ? 25.109 -32.656 -4.941 1 94.31 276 ALA B O 1
ATOM 6205 N N . PRO B 1 277 ? 23.094 -33.344 -4.336 1 95.44 277 PRO B N 1
ATOM 6206 C CA . PRO B 1 277 ? 22.891 -32.156 -3.502 1 95.44 277 PRO B CA 1
ATOM 6207 C C . PRO B 1 277 ? 23.906 -32.062 -2.369 1 95.44 277 PRO B C 1
ATOM 6209 O O . PRO B 1 277 ? 24.328 -33.062 -1.811 1 95.44 277 PRO B O 1
ATOM 6212 N N . LYS B 1 278 ? 24.297 -30.875 -2.082 1 94.88 278 LYS B N 1
ATOM 6213 C CA . LYS B 1 278 ? 25.156 -30.562 -0.946 1 94.88 278 LYS B CA 1
ATOM 6214 C C . LYS B 1 278 ? 24.391 -29.766 0.116 1 94.88 278 LYS B C 1
ATOM 6216 O O . LYS B 1 278 ? 23.578 -28.906 -0.212 1 94.88 278 LYS B O 1
ATOM 6221 N N . VAL B 1 279 ? 24.688 -30.125 1.378 1 94.81 279 VAL B N 1
ATOM 6222 C CA . VAL B 1 279 ? 23.891 -29.516 2.445 1 94.81 279 VAL B CA 1
ATOM 6223 C C . VAL B 1 279 ? 24.797 -28.656 3.328 1 94.81 279 VAL B C 1
ATOM 6225 O O . VAL B 1 279 ? 25.859 -29.094 3.766 1 94.81 279 VAL B O 1
ATOM 6228 N N . ASP B 1 280 ? 24.422 -27.469 3.455 1 93.56 280 ASP B N 1
ATOM 6229 C CA . ASP B 1 280 ? 25.016 -26.531 4.402 1 93.56 280 ASP B CA 1
ATOM 6230 C C . ASP B 1 280 ? 23.953 -26 5.371 1 93.56 280 ASP B C 1
ATOM 6232 O O . ASP B 1 280 ? 22.891 -25.531 4.945 1 93.56 280 ASP B O 1
ATOM 6236 N N . ALA B 1 281 ? 24.25 -26.016 6.633 1 92.19 281 ALA B N 1
ATOM 6237 C CA . ALA B 1 281 ? 23.281 -25.656 7.66 1 92.19 281 ALA B CA 1
ATOM 6238 C C . ALA B 1 281 ? 22.797 -24.219 7.488 1 92.19 281 ALA B C 1
ATOM 6240 O O . ALA B 1 281 ? 21.609 -23.922 7.645 1 92.19 281 ALA B O 1
ATOM 6241 N N . GLY B 1 282 ? 23.734 -23.344 7.254 1 90.12 282 GLY B N 1
ATOM 6242 C CA . GLY B 1 282 ? 23.375 -21.938 7.051 1 90.12 282 GLY B CA 1
ATOM 6243 C C . GLY B 1 282 ? 22.406 -21.734 5.898 1 90.12 282 GLY B C 1
ATOM 6244 O O . GLY B 1 282 ? 21.422 -21 6.027 1 90.12 282 GLY B O 1
ATOM 6245 N N . ASP B 1 283 ? 22.641 -22.406 4.824 1 93.38 283 ASP B N 1
ATOM 6246 C CA . ASP B 1 283 ? 21.781 -22.312 3.646 1 93.38 283 ASP B CA 1
ATOM 6247 C C . ASP B 1 283 ? 20.406 -22.891 3.924 1 93.38 283 ASP B C 1
ATOM 6249 O O . ASP B 1 283 ? 19.391 -22.375 3.453 1 93.38 283 ASP B O 1
ATOM 6253 N N . VAL B 1 284 ? 20.391 -23.906 4.715 1 95.38 284 VAL B N 1
ATOM 6254 C CA . VAL B 1 284 ? 19.156 -24.594 5.023 1 95.38 284 VAL B CA 1
ATOM 6255 C C . VAL B 1 284 ? 18.234 -23.688 5.832 1 95.38 284 VAL B C 1
ATOM 6257 O O . VAL B 1 284 ? 17.047 -23.562 5.531 1 95.38 284 VAL B O 1
ATOM 6260 N N . PHE B 1 285 ? 18.75 -23 6.793 1 93.62 285 PHE B N 1
ATOM 6261 C CA . PHE B 1 285 ? 17.953 -22.172 7.672 1 93.62 285 PHE B CA 1
ATOM 6262 C C . PHE B 1 285 ? 17.375 -20.969 6.918 1 93.62 285 PHE B C 1
ATOM 6264 O O . PHE B 1 285 ? 16.234 -20.578 7.148 1 93.62 285 PHE B O 1
ATOM 6271 N N . VAL B 1 286 ? 18.188 -20.438 6.051 1 93.12 286 VAL B N 1
ATOM 6272 C CA . VAL B 1 286 ? 17.719 -19.297 5.281 1 93.12 286 VAL B CA 1
ATOM 6273 C C . VAL B 1 286 ? 16.594 -19.734 4.332 1 93.12 286 VAL B C 1
ATOM 6275 O O . VAL B 1 286 ? 15.602 -19.031 4.168 1 93.12 286 VAL B O 1
ATOM 6278 N N . MET B 1 287 ? 16.734 -20.922 3.779 1 96.06 287 MET B N 1
ATOM 6279 C CA . MET B 1 287 ? 15.719 -21.438 2.869 1 96.06 287 MET B CA 1
ATOM 6280 C C . MET B 1 287 ? 14.469 -21.844 3.631 1 96.06 287 MET B C 1
ATOM 6282 O O . MET B 1 287 ? 13.352 -21.75 3.109 1 96.06 287 MET B O 1
ATOM 6286 N N . MET B 1 288 ? 14.656 -22.25 4.883 1 96.38 288 MET B N 1
ATOM 6287 C CA . MET B 1 288 ? 13.492 -22.578 5.715 1 96.38 288 MET B CA 1
ATOM 6288 C C . MET B 1 288 ? 12.656 -21.328 5.984 1 96.38 288 MET B C 1
ATOM 6290 O O . MET B 1 288 ? 11.43 -21.391 5.977 1 96.38 288 MET B O 1
ATOM 6294 N N . ALA B 1 289 ? 13.352 -20.234 6.242 1 96.31 289 ALA B N 1
ATOM 6295 C CA . ALA B 1 289 ? 12.641 -18.969 6.422 1 96.31 289 ALA B CA 1
ATOM 6296 C C . ALA B 1 289 ? 11.852 -18.594 5.172 1 96.31 289 ALA B C 1
ATOM 6298 O O . ALA B 1 289 ? 10.703 -18.156 5.266 1 96.31 289 ALA B O 1
ATOM 6299 N N . ALA B 1 290 ? 12.469 -18.812 4.059 1 97.19 290 ALA B N 1
ATOM 6300 C CA . ALA B 1 290 ? 11.797 -18.516 2.795 1 97.19 290 ALA B CA 1
ATOM 6301 C C . ALA B 1 290 ? 10.594 -19.438 2.584 1 97.19 290 ALA B C 1
ATOM 6303 O O . ALA B 1 290 ? 9.57 -19.016 2.039 1 97.19 290 ALA B O 1
ATOM 6304 N N . ALA B 1 291 ? 10.734 -20.672 2.973 1 97.69 291 ALA B N 1
ATOM 6305 C CA . ALA B 1 291 ? 9.633 -21.625 2.854 1 97.69 291 ALA B CA 1
ATOM 6306 C C . ALA B 1 291 ? 8.438 -21.203 3.701 1 97.69 291 ALA B C 1
ATOM 6308 O O . ALA B 1 291 ? 7.289 -21.344 3.281 1 97.69 291 ALA B O 1
ATOM 6309 N N . LEU B 1 292 ? 8.719 -20.641 4.82 1 96.81 292 LEU B N 1
ATOM 6310 C CA . LEU B 1 292 ? 7.656 -20.172 5.695 1 96.81 292 LEU B CA 1
ATOM 6311 C C . LEU B 1 292 ? 6.957 -18.953 5.086 1 96.81 292 LEU B C 1
ATOM 6313 O O . LEU B 1 292 ? 5.727 -18.859 5.113 1 96.81 292 LEU B O 1
ATOM 6317 N N . VAL B 1 293 ? 7.754 -18.078 4.582 1 97.38 293 VAL B N 1
ATOM 6318 C CA . VAL B 1 293 ? 7.199 -16.891 3.938 1 97.38 293 VAL B CA 1
ATOM 6319 C C . VAL B 1 293 ? 6.34 -17.312 2.742 1 97.38 293 VAL B C 1
ATOM 6321 O O . VAL B 1 293 ? 5.254 -16.766 2.533 1 97.38 293 VAL B O 1
ATOM 6324 N N . SER B 1 294 ? 6.84 -18.25 2.002 1 97.44 294 SER B N 1
ATOM 6325 C CA . SER B 1 294 ? 6.105 -18.75 0.85 1 97.44 294 SER B CA 1
ATOM 6326 C C . SER B 1 294 ? 4.77 -19.359 1.271 1 97.44 294 SER B C 1
ATOM 6328 O O . SER B 1 294 ? 3.77 -19.219 0.563 1 97.44 294 SER B O 1
ATOM 6330 N N . LEU B 1 295 ? 4.766 -20 2.375 1 97.38 295 LEU B N 1
ATOM 6331 C CA . LEU B 1 295 ? 3.543 -20.594 2.9 1 97.38 295 LEU B CA 1
ATOM 6332 C C . LEU B 1 295 ? 2.521 -19.516 3.252 1 97.38 295 LEU B C 1
ATOM 6334 O O . LEU B 1 295 ? 1.336 -19.656 2.938 1 97.38 295 LEU B O 1
ATOM 6338 N N . VAL B 1 296 ? 2.941 -18.484 3.836 1 97.19 296 VAL B N 1
ATOM 6339 C CA . VAL B 1 296 ? 2.061 -17.375 4.211 1 97.19 296 VAL B CA 1
ATOM 6340 C C . VAL B 1 296 ? 1.492 -16.719 2.955 1 97.19 296 VAL B C 1
ATOM 6342 O O . VAL B 1 296 ? 0.284 -16.5 2.857 1 97.19 296 VAL B O 1
ATOM 6345 N N . GLU B 1 297 ? 2.326 -16.453 2.037 1 97.56 297 GLU B N 1
ATOM 6346 C CA . GLU B 1 297 ? 1.898 -15.82 0.789 1 97.56 297 GLU B CA 1
ATOM 6347 C C . GLU B 1 297 ? 0.93 -16.719 0.023 1 97.56 297 GLU B C 1
ATOM 6349 O O . GLU B 1 297 ? -0.069 -16.234 -0.519 1 97.56 297 GLU B O 1
ATOM 6354 N N . SER B 1 298 ? 1.252 -18 -0.005 1 98.31 298 SER B N 1
ATOM 6355 C CA . SER B 1 298 ? 0.38 -18.938 -0.7 1 98.31 298 SER B CA 1
ATOM 6356 C C . SER B 1 298 ? -0.987 -19.031 -0.03 1 98.31 298 SER B C 1
ATOM 6358 O O . SER B 1 298 ? -2.006 -19.188 -0.706 1 98.31 298 SER B O 1
ATOM 6360 N N . THR B 1 299 ? -0.988 -18.953 1.245 1 98 299 THR B N 1
ATOM 6361 C CA . THR B 1 299 ? -2.258 -18.969 1.964 1 98 299 THR B CA 1
ATOM 6362 C C . THR B 1 299 ? -3.133 -17.797 1.539 1 98 299 THR B C 1
ATOM 6364 O O . THR B 1 299 ? -4.332 -17.969 1.304 1 98 299 THR B O 1
ATOM 6367 N N . GLY B 1 300 ? -2.508 -16.656 1.499 1 98.12 300 GLY B N 1
ATOM 6368 C CA . GLY B 1 300 ? -3.25 -15.5 0.999 1 98.12 300 GLY B CA 1
ATOM 6369 C C . GLY B 1 300 ? -3.771 -15.703 -0.412 1 98.12 300 GLY B C 1
ATOM 6370 O O . GLY B 1 300 ? -4.91 -15.336 -0.714 1 98.12 300 GLY B O 1
ATOM 6371 N N . ALA B 1 301 ? -2.975 -16.281 -1.24 1 98.5 301 ALA B N 1
ATOM 6372 C CA . ALA B 1 301 ? -3.359 -16.516 -2.629 1 98.5 301 ALA B CA 1
ATOM 6373 C C . ALA B 1 301 ? -4.457 -17.562 -2.723 1 98.5 301 ALA B C 1
ATOM 6375 O O . ALA B 1 301 ? -5.328 -17.484 -3.592 1 98.5 301 ALA B O 1
ATOM 6376 N N . PHE B 1 302 ? -4.441 -18.609 -1.818 1 98.38 302 PHE B N 1
ATOM 6377 C CA . PHE B 1 302 ? -5.504 -19.609 -1.772 1 98.38 302 PHE B CA 1
ATOM 6378 C C . PHE B 1 302 ? -6.844 -18.969 -1.438 1 98.38 302 PHE B C 1
ATOM 6380 O O . PHE B 1 302 ? -7.863 -19.281 -2.059 1 98.38 302 PHE B O 1
ATOM 6387 N N . ILE B 1 303 ? -6.777 -18.078 -0.515 1 97.69 303 ILE B N 1
ATOM 6388 C CA . ILE B 1 303 ? -7.996 -17.391 -0.091 1 97.69 303 ILE B CA 1
ATOM 6389 C C . ILE B 1 303 ? -8.547 -16.562 -1.244 1 97.69 303 ILE B C 1
ATOM 6391 O O . ILE B 1 303 ? -9.75 -16.578 -1.514 1 97.69 303 ILE B O 1
ATOM 6395 N N . ALA B 1 304 ? -7.676 -15.906 -1.928 1 98.38 304 ALA B N 1
ATOM 6396 C CA . ALA B 1 304 ? -8.086 -15.094 -3.068 1 98.38 304 ALA B CA 1
ATOM 6397 C C . ALA B 1 304 ? -8.625 -15.969 -4.199 1 98.38 304 ALA B C 1
ATOM 6399 O O . ALA B 1 304 ? -9.641 -15.633 -4.82 1 98.38 304 ALA B O 1
ATOM 6400 N N . ALA B 1 305 ? -7.949 -17.062 -4.469 1 98.25 305 ALA B N 1
ATOM 6401 C CA . ALA B 1 305 ? -8.367 -17.969 -5.535 1 98.25 305 ALA B CA 1
ATOM 6402 C C . ALA B 1 305 ? -9.727 -18.578 -5.227 1 98.25 305 ALA B C 1
ATOM 6404 O O . ALA B 1 305 ? -10.539 -18.797 -6.133 1 98.25 305 ALA B O 1
ATOM 6405 N N . ALA B 1 306 ? -9.945 -18.891 -3.971 1 97 306 ALA B N 1
ATOM 6406 C CA . ALA B 1 306 ? -11.242 -19.422 -3.566 1 97 306 ALA B CA 1
ATOM 6407 C C . ALA B 1 306 ? -12.352 -18.406 -3.822 1 97 306 ALA B C 1
ATOM 6409 O O . ALA B 1 306 ? -13.414 -18.766 -4.34 1 97 306 ALA B O 1
ATOM 6410 N N . ARG B 1 307 ? -12.055 -17.203 -3.504 1 96.5 307 ARG B N 1
ATOM 6411 C CA . ARG B 1 307 ? -13.039 -16.141 -3.701 1 96.5 307 ARG B CA 1
ATOM 6412 C C . ARG B 1 307 ? -13.32 -15.922 -5.184 1 96.5 307 ARG B C 1
ATOM 6414 O O . ARG B 1 307 ? -14.477 -15.875 -5.605 1 96.5 307 ARG B O 1
ATOM 6421 N N . TYR B 1 308 ? -12.32 -15.844 -5.988 1 97.5 308 TYR B N 1
ATOM 6422 C CA . TYR B 1 308 ? -12.469 -15.57 -7.414 1 97.5 308 TYR B CA 1
ATOM 6423 C C . TYR B 1 308 ? -12.977 -16.797 -8.156 1 97.5 308 TYR B C 1
ATOM 6425 O O . TYR B 1 308 ? -13.492 -16.703 -9.266 1 97.5 308 TYR B O 1
ATOM 6433 N N . GLY B 1 309 ? -12.797 -17.938 -7.543 1 96.19 309 GLY B N 1
ATOM 6434 C CA . GLY B 1 309 ? -13.383 -19.156 -8.078 1 96.19 309 GLY B CA 1
ATOM 6435 C C . GLY B 1 309 ? -14.812 -19.375 -7.637 1 96.19 309 GLY B C 1
ATOM 6436 O O . GLY B 1 309 ? -15.414 -20.406 -7.949 1 96.19 309 GLY B O 1
ATOM 6437 N N . SER B 1 310 ? -15.328 -18.422 -6.848 1 95.5 310 SER B N 1
ATOM 6438 C CA . SER B 1 310 ? -16.703 -18.422 -6.363 1 95.5 310 SER B CA 1
ATOM 6439 C C . SER B 1 310 ? -17 -19.641 -5.512 1 95.5 310 SER B C 1
ATOM 6441 O O . SER B 1 310 ? -18.031 -20.297 -5.688 1 95.5 310 SER B O 1
ATOM 6443 N N . VAL B 1 311 ? -16.094 -19.984 -4.734 1 93.44 311 VAL B N 1
ATOM 6444 C CA . VAL B 1 311 ? -16.328 -21 -3.711 1 93.44 311 VAL B CA 1
ATOM 6445 C C . VAL B 1 311 ? -16.328 -20.344 -2.33 1 93.44 311 VAL B C 1
ATOM 6447 O O . VAL B 1 311 ? -15.875 -19.203 -2.17 1 93.44 311 VAL B O 1
ATOM 6450 N N . THR B 1 312 ? -16.891 -21.016 -1.391 1 90.19 312 THR B N 1
ATOM 6451 C CA . THR B 1 312 ? -16.953 -20.5 -0.031 1 90.19 312 THR B CA 1
ATOM 6452 C C . THR B 1 312 ? -15.57 -20.516 0.619 1 90.19 312 THR B C 1
ATOM 6454 O O . THR B 1 312 ? -14.617 -21.047 0.049 1 90.19 312 THR B O 1
ATOM 6457 N N . HIS B 1 313 ? -15.445 -19.859 1.722 1 90.5 313 HIS B N 1
ATOM 6458 C CA . HIS B 1 313 ? -14.18 -19.844 2.438 1 90.5 313 HIS B CA 1
ATOM 6459 C C . HIS B 1 313 ? -13.68 -21.266 2.695 1 90.5 313 HIS B C 1
ATOM 6461 O O . HIS B 1 313 ? -14.422 -22.109 3.209 1 90.5 313 HIS B O 1
ATOM 6467 N N . THR B 1 314 ? -12.438 -21.453 2.365 1 92 314 THR B N 1
ATOM 6468 C CA . THR B 1 314 ? -11.844 -22.781 2.387 1 92 314 THR B CA 1
ATOM 6469 C C . THR B 1 314 ? -11.594 -23.25 3.82 1 92 314 THR B C 1
ATOM 6471 O O . THR B 1 314 ? -11 -22.516 4.613 1 92 314 THR B O 1
ATOM 6474 N N . PRO B 1 315 ? -11.984 -24.438 4.109 1 91.69 315 PRO B N 1
ATOM 6475 C CA . PRO B 1 315 ? -11.719 -24.984 5.441 1 91.69 315 PRO B CA 1
ATOM 6476 C C . PRO B 1 315 ? -10.227 -25.125 5.73 1 91.69 315 PRO B C 1
ATOM 6478 O O . PRO B 1 315 ? -9.43 -25.359 4.816 1 91.69 315 PRO B O 1
ATOM 6481 N N . GLY B 1 316 ? -9.883 -25.062 7 1 92.62 316 GLY B N 1
ATOM 6482 C CA . GLY B 1 316 ? -8.484 -25.125 7.41 1 92.62 316 GLY B CA 1
ATOM 6483 C C . GLY B 1 316 ? -7.801 -26.406 7.016 1 92.62 316 GLY B C 1
ATOM 6484 O O . GLY B 1 316 ? -6.609 -26.406 6.688 1 92.62 316 GLY B O 1
ATOM 6485 N N . SER B 1 317 ? -8.523 -27.5 6.988 1 92.44 317 SER B N 1
ATOM 6486 C CA . SER B 1 317 ? -7.941 -28.781 6.633 1 92.44 317 SER B CA 1
ATOM 6487 C C . SER B 1 317 ? -7.496 -28.812 5.176 1 92.44 317 SER B C 1
ATOM 6489 O O . SER B 1 317 ? -6.457 -29.391 4.852 1 92.44 317 SER B O 1
ATOM 6491 N N . VAL B 1 318 ? -8.281 -28.203 4.32 1 94.25 318 VAL B N 1
ATOM 6492 C CA . VAL B 1 318 ? -7.965 -28.172 2.896 1 94.25 318 VAL B CA 1
ATOM 6493 C C . VAL B 1 318 ? -6.738 -27.297 2.66 1 94.25 318 VAL B C 1
ATOM 6495 O O . VAL B 1 318 ? -5.852 -27.656 1.886 1 94.25 318 VAL B O 1
ATOM 6498 N N . ILE B 1 319 ? -6.68 -26.156 3.33 1 96 319 ILE B N 1
ATOM 6499 C CA . ILE B 1 319 ? -5.543 -25.25 3.186 1 96 319 ILE B CA 1
ATOM 6500 C C . ILE B 1 319 ? -4.285 -25.922 3.736 1 96 319 ILE B C 1
ATOM 6502 O O . ILE B 1 319 ? -3.199 -25.781 3.166 1 96 319 ILE B O 1
ATOM 6506 N N . SER B 1 320 ? -4.422 -26.625 4.84 1 95.25 320 SER B N 1
ATOM 6507 C CA . SER B 1 320 ? -3.285 -27.328 5.418 1 95.25 320 SER B CA 1
ATOM 6508 C C . SER B 1 320 ? -2.777 -28.422 4.48 1 95.25 320 SER B C 1
ATOM 6510 O O . SER B 1 320 ? -1.569 -28.641 4.371 1 95.25 320 SER B O 1
ATOM 6512 N N . ARG B 1 321 ? -3.684 -29.156 3.859 1 94.56 321 ARG B N 1
ATOM 6513 C CA . ARG B 1 321 ? -3.307 -30.141 2.84 1 94.56 321 ARG B CA 1
ATOM 6514 C C . ARG B 1 321 ? -2.553 -29.469 1.696 1 94.56 321 ARG B C 1
ATOM 6516 O O . ARG B 1 321 ? -1.559 -30 1.203 1 94.56 321 ARG B O 1
ATOM 6523 N N . GLY B 1 322 ? -3.057 -28.312 1.251 1 96.38 322 GLY B N 1
ATOM 6524 C CA . GLY B 1 322 ? -2.361 -27.547 0.231 1 96.38 322 GLY B CA 1
ATOM 6525 C C . GLY B 1 322 ? -0.957 -27.141 0.642 1 96.38 322 GLY B C 1
ATOM 6526 O O . GLY B 1 322 ? -0.037 -27.156 -0.179 1 96.38 322 GLY B O 1
ATOM 6527 N N . ALA B 1 323 ? -0.827 -26.812 1.915 1 96.75 323 ALA B N 1
ATOM 6528 C CA . ALA B 1 323 ? 0.484 -26.438 2.447 1 96.75 323 ALA B CA 1
ATOM 6529 C C . ALA B 1 323 ? 1.446 -27.625 2.387 1 96.75 323 ALA B C 1
ATOM 6531 O O . ALA B 1 323 ? 2.627 -27.453 2.07 1 96.75 323 ALA B O 1
ATOM 6532 N N . GLY B 1 324 ? 0.965 -28.766 2.719 1 97.25 324 GLY B N 1
ATOM 6533 C CA . GLY B 1 324 ? 1.785 -29.953 2.607 1 97.25 324 GLY B CA 1
ATOM 6534 C C . GLY B 1 324 ? 2.27 -30.219 1.193 1 97.25 324 GLY B C 1
ATOM 6535 O O . GLY B 1 324 ? 3.441 -30.531 0.982 1 97.25 324 GLY B O 1
ATOM 6536 N N . TRP B 1 325 ? 1.396 -30.047 0.275 1 97.25 325 TRP B N 1
ATOM 6537 C CA . TRP B 1 325 ? 1.748 -30.281 -1.121 1 97.25 325 TRP B CA 1
ATOM 6538 C C . TRP B 1 325 ? 2.676 -29.203 -1.644 1 97.25 325 TRP B C 1
ATOM 6540 O O . TRP B 1 325 ? 3.473 -29.438 -2.555 1 97.25 325 TRP B O 1
ATOM 6550 N N . LEU B 1 326 ? 2.51 -27.984 -1.099 1 97.62 326 LEU B N 1
ATOM 6551 C CA . LEU B 1 326 ? 3.498 -26.969 -1.404 1 97.62 326 LEU B CA 1
ATOM 6552 C C . LEU B 1 326 ? 4.887 -27.391 -0.943 1 97.62 326 LEU B C 1
ATOM 6554 O O . LEU B 1 326 ? 5.879 -27.141 -1.633 1 97.62 326 LEU B O 1
ATOM 6558 N N . GLY B 1 327 ? 4.926 -27.953 0.258 1 97.94 327 GLY B N 1
ATOM 6559 C CA . GLY B 1 327 ? 6.188 -28.5 0.748 1 97.94 327 GLY B CA 1
ATOM 6560 C C . GLY B 1 327 ? 6.762 -29.578 -0.147 1 97.94 327 GLY B C 1
ATOM 6561 O O . GLY B 1 327 ? 7.965 -29.578 -0.421 1 97.94 327 GLY B O 1
ATOM 6562 N N . LEU B 1 328 ? 5.93 -30.469 -0.624 1 97.88 328 LEU B N 1
ATOM 6563 C CA . LEU B 1 328 ? 6.383 -31.484 -1.557 1 97.88 328 LEU B CA 1
ATOM 6564 C C . LEU B 1 328 ? 6.863 -30.875 -2.861 1 97.88 328 LEU B C 1
ATOM 6566 O O . LEU B 1 328 ? 7.793 -31.375 -3.492 1 97.88 328 LEU B O 1
ATOM 6570 N N . GLY B 1 329 ? 6.156 -29.812 -3.246 1 97.5 329 GLY B N 1
ATOM 6571 C CA . GLY B 1 329 ? 6.625 -29.078 -4.406 1 97.5 329 GLY B CA 1
ATOM 6572 C C . GLY B 1 329 ? 8.023 -28.516 -4.23 1 97.5 329 GLY B C 1
ATOM 6573 O O . GLY B 1 329 ? 8.82 -28.5 -5.176 1 97.5 329 GLY B O 1
ATOM 6574 N N . LEU B 1 330 ? 8.273 -28.031 -3.068 1 97.62 330 LEU B N 1
ATOM 6575 C CA . LEU B 1 330 ? 9.609 -27.531 -2.756 1 97.62 330 LEU B CA 1
ATOM 6576 C C . LEU B 1 330 ? 10.641 -28.656 -2.803 1 97.62 330 LEU B C 1
ATOM 6578 O O . LEU B 1 330 ? 11.781 -28.438 -3.215 1 97.62 330 LEU B O 1
ATOM 6582 N N . LEU B 1 331 ? 10.258 -29.797 -2.34 1 97.94 331 LEU B N 1
ATOM 6583 C CA . LEU B 1 331 ? 11.133 -30.969 -2.412 1 97.94 331 LEU B CA 1
ATOM 6584 C C . LEU B 1 331 ? 11.484 -31.297 -3.859 1 97.94 331 LEU B C 1
ATOM 6586 O O . LEU B 1 331 ? 12.641 -31.578 -4.172 1 97.94 331 LEU B O 1
ATOM 6590 N N . LEU B 1 332 ? 10.477 -31.266 -4.719 1 97.94 332 LEU B N 1
ATOM 6591 C CA . LEU B 1 332 ? 10.711 -31.516 -6.137 1 97.94 332 LEU B CA 1
ATOM 6592 C C . LEU B 1 332 ? 11.648 -30.469 -6.723 1 97.94 332 LEU B C 1
ATOM 6594 O O . LEU B 1 332 ? 12.469 -30.781 -7.59 1 97.94 332 LEU B O 1
ATOM 6598 N N . SER B 1 333 ? 11.484 -29.203 -6.266 1 96.62 333 SER B N 1
ATOM 6599 C CA . SER B 1 333 ? 12.375 -28.141 -6.711 1 96.62 333 SER B CA 1
ATOM 6600 C C . SER B 1 333 ? 13.828 -28.453 -6.375 1 96.62 333 SER B C 1
ATOM 6602 O O . SER B 1 333 ? 14.727 -28.203 -7.18 1 96.62 333 SER B O 1
ATOM 6604 N N . GLY B 1 334 ? 14.047 -28.938 -5.184 1 96.81 334 GLY B N 1
ATOM 6605 C CA . GLY B 1 334 ? 15.391 -29.344 -4.789 1 96.81 334 GLY B CA 1
ATOM 6606 C C . GLY B 1 334 ? 15.906 -30.547 -5.555 1 96.81 334 GLY B C 1
ATOM 6607 O O . GLY B 1 334 ? 17.078 -30.578 -5.934 1 96.81 334 GLY B O 1
ATOM 6608 N N . LEU B 1 335 ? 15.109 -31.5 -5.832 1 97.31 335 LEU B N 1
ATOM 6609 C CA . LEU B 1 335 ? 15.508 -32.719 -6.523 1 97.31 335 LEU B CA 1
ATOM 6610 C C . LEU B 1 335 ? 15.898 -32.406 -7.969 1 97.31 335 LEU B C 1
ATOM 6612 O O . LEU B 1 335 ? 16.875 -32.969 -8.477 1 97.31 335 LEU B O 1
ATOM 6616 N N . TRP B 1 336 ? 15.117 -31.594 -8.672 1 97.62 336 TRP B N 1
ATOM 6617 C CA . TRP B 1 336 ? 15.367 -31.297 -10.078 1 97.62 336 TRP B CA 1
ATOM 6618 C C . TRP B 1 336 ? 16.391 -30.172 -10.219 1 97.62 336 TRP B C 1
ATOM 6620 O O . TRP B 1 336 ? 17.062 -30.062 -11.242 1 97.62 336 TRP B O 1
ATOM 6630 N N . GLY B 1 337 ? 16.516 -29.297 -9.188 1 96.81 337 GLY B N 1
ATOM 6631 C CA . GLY B 1 337 ? 17.406 -28.156 -9.273 1 96.81 337 GLY B CA 1
ATOM 6632 C C . GLY B 1 337 ? 16.828 -27 -10.055 1 96.81 337 GLY B C 1
ATOM 6633 O O . GLY B 1 337 ? 17.328 -26.672 -11.133 1 96.81 337 GLY B O 1
ATOM 6634 N N . THR B 1 338 ? 15.875 -26.25 -9.5 1 96.06 338 THR B N 1
ATOM 6635 C CA . THR B 1 338 ? 15.195 -25.156 -10.172 1 96.06 338 THR B CA 1
ATOM 6636 C C . THR B 1 338 ? 15.773 -23.812 -9.734 1 96.06 338 THR B C 1
ATOM 6638 O O . THR B 1 338 ? 15.375 -22.766 -10.258 1 96.06 338 THR B O 1
ATOM 6641 N N . ALA B 1 339 ? 16.672 -23.734 -8.797 1 92.12 339 ALA B N 1
ATOM 6642 C CA . ALA B 1 339 ? 17.312 -22.531 -8.266 1 92.12 339 ALA B CA 1
ATOM 6643 C C . ALA B 1 339 ? 16.312 -21.656 -7.527 1 92.12 339 ALA B C 1
ATOM 6645 O O . ALA B 1 339 ? 16.656 -20.562 -7.066 1 92.12 339 ALA B O 1
ATOM 6646 N N . SER B 1 340 ? 15.094 -22.062 -7.43 1 92.88 340 SER B N 1
ATOM 6647 C CA . SER B 1 340 ? 14.07 -21.312 -6.719 1 92.88 340 SER B CA 1
ATOM 6648 C C . SER B 1 340 ? 13.055 -22.234 -6.055 1 92.88 340 SER B C 1
ATOM 6650 O O . SER B 1 340 ? 12.93 -23.406 -6.434 1 92.88 340 SER B O 1
ATOM 6652 N N . GLY B 1 341 ? 12.445 -21.703 -5.023 1 95.44 341 GLY B N 1
ATOM 6653 C CA . GLY B 1 341 ? 11.281 -22.391 -4.488 1 95.44 341 GLY B CA 1
ATOM 6654 C C . GLY B 1 341 ? 10 -22.062 -5.227 1 95.44 341 GLY B C 1
ATOM 6655 O O . GLY B 1 341 ? 10.031 -21.438 -6.293 1 95.44 341 GLY B O 1
ATOM 6656 N N . PHE B 1 342 ? 8.922 -22.641 -4.699 1 96.62 342 PHE B N 1
ATOM 6657 C CA . PHE B 1 342 ? 7.641 -22.484 -5.379 1 96.62 342 PHE B CA 1
ATOM 6658 C C . PHE B 1 342 ? 6.602 -21.891 -4.445 1 96.62 342 PHE B C 1
ATOM 6660 O O . PHE B 1 342 ? 6.691 -22.031 -3.227 1 96.62 342 PHE B O 1
ATOM 6667 N N . THR B 1 343 ? 5.723 -21.156 -4.988 1 96.94 343 THR B N 1
ATOM 6668 C CA . THR B 1 343 ? 4.559 -20.562 -4.34 1 96.94 343 THR B CA 1
ATOM 6669 C C . THR B 1 343 ? 3.379 -20.484 -5.305 1 96.94 343 THR B C 1
ATOM 6671 O O . THR B 1 343 ? 3.51 -20.828 -6.48 1 96.94 343 THR B O 1
ATOM 6674 N N . VAL B 1 344 ? 2.242 -20.203 -4.758 1 98.25 344 VAL B N 1
ATOM 6675 C CA . VAL B 1 344 ? 1.109 -19.922 -5.629 1 98.25 344 VAL B CA 1
ATOM 6676 C C . VAL B 1 344 ? 1.408 -18.688 -6.477 1 98.25 344 VAL B C 1
ATOM 6678 O O . VAL B 1 344 ? 1.862 -17.656 -5.953 1 98.25 344 VAL B O 1
ATOM 6681 N N . SER B 1 345 ? 1.248 -18.844 -7.789 1 98 345 SER B N 1
ATOM 6682 C CA . SER B 1 345 ? 1.476 -17.719 -8.703 1 98 345 SER B CA 1
ATOM 6683 C C . SER B 1 345 ? 0.381 -16.672 -8.562 1 98 345 SER B C 1
ATOM 6685 O O . SER B 1 345 ? -0.739 -16.859 -9.039 1 98 345 SER B O 1
ATOM 6687 N N . VAL B 1 346 ? 0.805 -15.555 -8.07 1 97.5 346 VAL B N 1
ATOM 6688 C CA . VAL B 1 346 ? -0.117 -14.477 -7.742 1 97.5 346 VAL B CA 1
ATOM 6689 C C . VAL B 1 346 ? -0.702 -13.883 -9.023 1 97.5 346 VAL B C 1
ATOM 6691 O O . VAL B 1 346 ? -1.869 -13.492 -9.055 1 97.5 346 VAL B O 1
ATOM 6694 N N . GLU B 1 347 ? 0.086 -13.773 -10.078 1 97.75 347 GLU B N 1
ATOM 6695 C CA . GLU B 1 347 ? -0.385 -13.242 -11.352 1 97.75 347 GLU B CA 1
ATOM 6696 C C . GLU B 1 347 ? -1.482 -14.117 -11.945 1 97.75 347 GLU B C 1
ATOM 6698 O O . GLU B 1 347 ? -2.436 -13.609 -12.539 1 97.75 347 GLU B O 1
ATOM 6703 N N . ASN B 1 348 ? -1.391 -15.414 -11.742 1 98.56 348 ASN B N 1
ATOM 6704 C CA . ASN B 1 348 ? -2.408 -16.312 -12.281 1 98.56 348 ASN B CA 1
ATOM 6705 C C . ASN B 1 348 ? -3.713 -16.219 -11.492 1 98.56 348 ASN B C 1
ATOM 6707 O O . ASN B 1 348 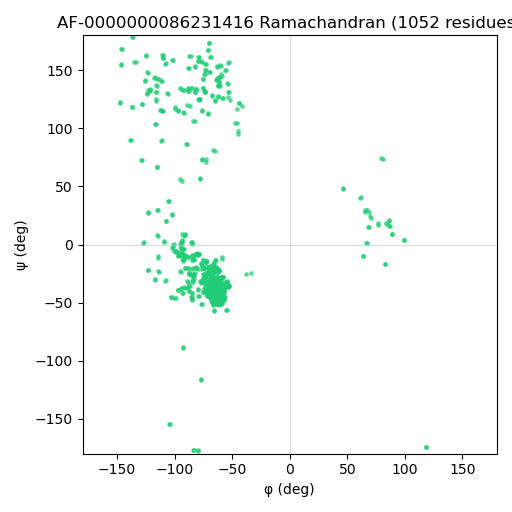? -4.793 -16.406 -12.055 1 98.56 348 ASN B O 1
ATOM 6711 N N . VAL B 1 349 ? -3.59 -15.961 -10.203 1 98.44 349 VAL B N 1
ATOM 6712 C CA . VAL B 1 349 ? -4.805 -15.719 -9.43 1 98.44 349 VAL B CA 1
ATOM 6713 C C . VAL B 1 349 ? -5.492 -14.453 -9.938 1 98.44 349 VAL B C 1
ATOM 6715 O O . VAL B 1 349 ? -6.719 -14.398 -10.031 1 98.44 349 VAL B O 1
ATOM 6718 N N . GLY B 1 350 ? -4.711 -13.453 -10.211 1 98.06 350 GLY B N 1
ATOM 6719 C CA . GLY B 1 350 ? -5.262 -12.25 -10.82 1 98.06 350 GLY B CA 1
ATOM 6720 C C . GLY B 1 350 ? -5.938 -12.508 -12.156 1 98.06 350 GLY B C 1
ATOM 6721 O O . GLY B 1 350 ? -6.949 -11.883 -12.477 1 98.06 350 GLY B O 1
ATOM 6722 N N . LEU B 1 351 ? -5.379 -13.414 -12.922 1 97.94 351 LEU B N 1
ATOM 6723 C CA . LEU B 1 351 ? -5.961 -13.75 -14.219 1 97.94 351 LEU B CA 1
ATOM 6724 C C . LEU B 1 351 ? -7.312 -14.43 -14.047 1 97.94 351 LEU B C 1
ATOM 6726 O O . LEU B 1 351 ? -8.219 -14.234 -14.852 1 97.94 351 LEU B O 1
ATOM 6730 N N . VAL B 1 352 ? -7.461 -15.266 -13 1 97.75 352 VAL B N 1
ATOM 6731 C CA . VAL B 1 352 ? -8.75 -15.883 -12.703 1 97.75 352 VAL B CA 1
ATOM 6732 C C . VAL B 1 352 ? -9.805 -14.797 -12.484 1 97.75 352 VAL B C 1
ATOM 6734 O O . VAL B 1 352 ? -10.922 -14.906 -12.977 1 97.75 352 VAL B O 1
ATOM 6737 N N . ALA B 1 353 ? -9.398 -13.781 -11.797 1 97 353 ALA B N 1
ATOM 6738 C CA . ALA B 1 353 ? -10.312 -12.68 -11.531 1 97 353 ALA B CA 1
ATOM 6739 C C . ALA B 1 353 ? -10.648 -11.922 -12.82 1 97 353 ALA B C 1
ATOM 6741 O O . ALA B 1 353 ? -11.812 -11.602 -13.07 1 97 353 ALA B O 1
ATOM 6742 N N . MET B 1 354 ? -9.672 -11.664 -13.609 1 95.5 354 MET B N 1
ATOM 6743 C CA . MET B 1 354 ? -9.859 -10.859 -14.812 1 95.5 354 MET B CA 1
ATOM 6744 C C . MET B 1 354 ? -10.758 -11.578 -15.812 1 95.5 354 MET B C 1
ATOM 6746 O O . MET B 1 354 ? -11.609 -10.953 -16.453 1 95.5 354 MET B O 1
ATOM 6750 N N . THR B 1 355 ? -10.586 -12.852 -15.961 1 95.06 355 THR B N 1
ATOM 6751 C CA . THR B 1 355 ? -11.328 -13.625 -16.953 1 95.06 355 THR B CA 1
ATOM 6752 C C . THR B 1 355 ? -12.641 -14.133 -16.359 1 95.06 355 THR B C 1
ATOM 6754 O O . THR B 1 355 ? -13.523 -14.586 -17.094 1 95.06 355 THR B O 1
ATOM 6757 N N . ARG B 1 356 ? -12.727 -14.188 -15.008 1 95.31 356 ARG B N 1
ATOM 6758 C CA . ARG B 1 356 ? -13.883 -14.711 -14.281 1 95.31 356 ARG B CA 1
ATOM 6759 C C . ARG B 1 356 ? -14.055 -16.203 -14.531 1 95.31 356 ARG B C 1
ATOM 6761 O O . ARG B 1 356 ? -15.188 -16.688 -14.609 1 95.31 356 ARG B O 1
ATOM 6768 N N . VAL B 1 357 ? -12.961 -16.875 -14.805 1 96.56 357 VAL B N 1
ATOM 6769 C CA . VAL B 1 357 ? -12.969 -18.312 -15.031 1 96.56 357 VAL B CA 1
ATOM 6770 C C . VAL B 1 357 ? -12.156 -19.016 -13.945 1 96.56 357 VAL B C 1
ATOM 6772 O O . VAL B 1 357 ? -10.922 -19.047 -14.008 1 96.56 357 VAL B O 1
ATOM 6775 N N . GLY B 1 358 ? -12.836 -19.625 -13.008 1 96.56 358 GLY B N 1
ATOM 6776 C CA . GLY B 1 358 ? -12.172 -20.328 -11.914 1 96.56 358 GLY B CA 1
ATOM 6777 C C . GLY B 1 358 ? -12.227 -21.844 -12.062 1 96.56 358 GLY B C 1
ATOM 6778 O O . GLY B 1 358 ? -12.352 -22.562 -11.062 1 96.56 358 GLY B O 1
ATOM 6779 N N . SER B 1 359 ? -12.109 -22.328 -13.258 1 97.06 359 SER B N 1
ATOM 6780 C CA . SER B 1 359 ? -12.211 -23.766 -13.539 1 97.06 359 SER B CA 1
ATOM 6781 C C . SER B 1 359 ? -10.898 -24.484 -13.25 1 97.06 359 SER B C 1
ATOM 6783 O O . SER B 1 359 ? -9.844 -24.062 -13.719 1 97.06 359 SER B O 1
ATOM 6785 N N . ARG B 1 360 ? -11 -25.594 -12.578 1 96.44 360 ARG B N 1
ATOM 6786 C CA . ARG B 1 360 ? -9.844 -26.422 -12.281 1 96.44 360 ARG B CA 1
ATOM 6787 C C . ARG B 1 360 ? -9.273 -27.047 -13.555 1 96.44 360 ARG B C 1
ATOM 6789 O O . ARG B 1 360 ? -8.055 -27.172 -13.695 1 96.44 360 ARG B O 1
ATOM 6796 N N . ARG B 1 361 ? -10.094 -27.375 -14.477 1 96.62 361 ARG B N 1
ATOM 6797 C CA . ARG B 1 361 ? -9.672 -27.969 -15.742 1 96.62 361 ARG B CA 1
ATOM 6798 C C . ARG B 1 361 ? -8.773 -27.016 -16.516 1 96.62 361 ARG B C 1
ATOM 6800 O O . ARG B 1 361 ? -7.793 -27.438 -17.141 1 96.62 361 ARG B O 1
ATOM 6807 N N . VAL B 1 362 ? -9.109 -25.797 -16.484 1 97.94 362 VAL B N 1
ATOM 6808 C CA . VAL B 1 362 ? -8.328 -24.781 -17.203 1 97.94 362 VAL B CA 1
ATOM 6809 C C . VAL B 1 362 ? -6.918 -24.719 -16.625 1 97.94 362 VAL B C 1
ATOM 6811 O O . VAL B 1 362 ? -5.941 -24.609 -17.359 1 97.94 362 VAL B O 1
ATOM 6814 N N . ILE B 1 363 ? -6.797 -24.797 -15.32 1 98.31 363 ILE B N 1
ATOM 6815 C CA . ILE B 1 363 ? -5.504 -24.766 -14.641 1 98.31 363 ILE B CA 1
ATOM 6816 C C . ILE B 1 363 ? -4.707 -26.016 -14.984 1 98.31 363 ILE B C 1
ATOM 6818 O O . ILE B 1 363 ? -3.496 -25.953 -15.203 1 98.31 363 ILE B O 1
ATOM 6822 N N . GLN B 1 364 ? -5.363 -27.141 -15.047 1 97.88 364 GLN B N 1
ATOM 6823 C CA . GLN B 1 364 ? -4.703 -28.391 -15.398 1 97.88 364 GLN B CA 1
ATOM 6824 C C . GLN B 1 364 ? -4.203 -28.375 -16.844 1 97.88 364 GLN B C 1
ATOM 6826 O O . GLN B 1 364 ? -3.141 -28.922 -17.141 1 97.88 364 GLN B O 1
ATOM 6831 N N . MET B 1 365 ? -4.961 -27.734 -17.656 1 98.12 365 MET B N 1
ATOM 6832 C CA . MET B 1 365 ? -4.504 -27.547 -19.031 1 98.12 365 MET B CA 1
ATOM 6833 C C . MET B 1 365 ? -3.246 -26.688 -19.078 1 98.12 365 MET B C 1
ATOM 6835 O O . MET B 1 365 ? -2.35 -26.938 -19.891 1 98.12 365 MET B O 1
ATOM 6839 N N . SER B 1 366 ? -3.254 -25.656 -18.281 1 98.38 366 SER B N 1
ATOM 6840 C CA . SER B 1 366 ? -2.057 -24.828 -18.203 1 98.38 366 SER B CA 1
ATOM 6841 C C . SER B 1 366 ? -0.843 -25.641 -17.766 1 98.38 366 SER B C 1
ATOM 6843 O O . SER B 1 366 ? 0.255 -25.453 -18.297 1 98.38 366 SER B O 1
ATOM 6845 N N . ALA B 1 367 ? -1.002 -26.531 -16.797 1 98.5 367 ALA B N 1
ATOM 6846 C CA . ALA B 1 367 ? 0.073 -27.406 -16.328 1 98.5 367 ALA B CA 1
ATOM 6847 C C . ALA B 1 367 ? 0.586 -28.312 -17.438 1 98.5 367 ALA B C 1
ATOM 6849 O O . ALA B 1 367 ? 1.792 -28.531 -17.562 1 98.5 367 ALA B O 1
ATOM 6850 N N . ILE B 1 368 ? -0.273 -28.797 -18.234 1 98.06 368 ILE B N 1
ATOM 6851 C CA . ILE B 1 368 ? 0.099 -29.656 -19.359 1 98.06 368 ILE B CA 1
ATOM 6852 C C . ILE B 1 368 ? 0.932 -28.859 -20.359 1 98.06 368 ILE B C 1
ATOM 6854 O O . ILE B 1 368 ? 1.915 -29.375 -20.906 1 98.06 368 ILE B O 1
ATOM 6858 N N . PHE B 1 369 ? 0.525 -27.641 -20.594 1 97.19 369 PHE B N 1
ATOM 6859 C CA . PHE B 1 369 ? 1.305 -26.797 -21.484 1 97.19 369 PHE B CA 1
ATOM 6860 C C . PHE B 1 369 ? 2.701 -26.562 -20.922 1 97.19 369 PHE B C 1
ATOM 6862 O O . PHE B 1 369 ? 3.684 -26.547 -21.656 1 97.19 369 PHE B O 1
ATOM 6869 N N . MET B 1 370 ? 2.809 -26.344 -19.609 1 96.94 370 MET B N 1
ATOM 6870 C CA . MET B 1 370 ? 4.109 -26.141 -18.969 1 96.94 370 MET B CA 1
ATOM 6871 C C . MET B 1 370 ? 5.004 -27.359 -19.172 1 96.94 370 MET B C 1
ATOM 6873 O O . MET B 1 370 ? 6.172 -27.219 -19.547 1 96.94 370 MET B O 1
ATOM 6877 N N . LEU B 1 371 ? 4.457 -28.547 -18.984 1 96.81 371 LEU B N 1
ATOM 6878 C CA . LEU B 1 371 ? 5.211 -29.781 -19.156 1 96.81 371 LEU B CA 1
ATOM 6879 C C . LEU B 1 371 ? 5.625 -29.984 -20.609 1 96.81 371 LEU B C 1
ATOM 6881 O O . LEU B 1 371 ? 6.766 -30.344 -20.891 1 96.81 371 LEU B O 1
ATOM 6885 N N . PHE B 1 372 ? 4.738 -29.641 -21.453 1 95.5 372 PHE B N 1
ATOM 6886 C CA . PHE B 1 372 ? 4.973 -29.828 -22.891 1 95.5 372 PHE B CA 1
ATOM 6887 C C . PHE B 1 372 ? 6.086 -28.906 -23.375 1 95.5 372 PHE B C 1
ATOM 6889 O O . PHE B 1 372 ? 7.039 -29.375 -24.016 1 95.5 372 PHE B O 1
ATOM 6896 N N . PHE B 1 373 ? 6.02 -27.672 -23.047 1 93.81 373 PHE B N 1
ATOM 6897 C CA . PHE B 1 373 ? 6.953 -26.688 -23.594 1 93.81 373 PHE B CA 1
ATOM 6898 C C . PHE B 1 373 ? 8.273 -26.719 -22.828 1 93.81 373 PHE B C 1
ATOM 6900 O O . PHE B 1 373 ? 9.281 -26.188 -23.297 1 93.81 373 PHE B O 1
ATOM 6907 N N . SER B 1 374 ? 8.258 -27.266 -21.609 1 93.94 374 SER B N 1
ATOM 6908 C CA . SER B 1 374 ? 9.516 -27.422 -20.891 1 93.94 374 SER B CA 1
ATOM 6909 C C . SER B 1 374 ? 10.422 -28.438 -21.562 1 93.94 374 SER B C 1
ATOM 6911 O O . SER B 1 374 ? 11.648 -28.359 -21.469 1 93.94 374 SER B O 1
ATOM 6913 N N . VAL B 1 375 ? 9.898 -29.391 -22.25 1 93.81 375 VAL B N 1
ATOM 6914 C CA . VAL B 1 375 ? 10.648 -30.453 -22.906 1 93.81 375 VAL B CA 1
ATOM 6915 C C . VAL B 1 375 ? 11.07 -30 -24.297 1 93.81 375 VAL B C 1
ATOM 6917 O O . VAL B 1 375 ? 12.172 -30.312 -24.766 1 93.81 375 VAL B O 1
ATOM 6920 N N . LEU B 1 376 ? 10.195 -29.203 -24.938 1 90 376 LEU B N 1
ATOM 6921 C CA . LEU B 1 376 ? 10.523 -28.656 -26.25 1 90 376 LEU B CA 1
ATOM 6922 C C . LEU B 1 376 ? 11.234 -27.312 -26.094 1 90 376 LEU B C 1
ATOM 6924 O O . LEU B 1 376 ? 10.625 -26.25 -26.281 1 90 376 LEU B O 1
ATOM 6928 N N . GLY B 1 377 ? 12.422 -27.391 -25.953 1 79.75 377 GLY B N 1
ATOM 6929 C CA . GLY B 1 377 ? 13.227 -26.266 -25.484 1 79.75 377 GLY B CA 1
ATOM 6930 C C . GLY B 1 377 ? 13.148 -25.062 -26.406 1 79.75 377 GLY B C 1
ATOM 6931 O O . GLY B 1 377 ? 12.984 -23.922 -25.938 1 79.75 377 GLY B O 1
ATOM 6932 N N . LYS B 1 378 ? 13.266 -25.203 -27.719 1 82.19 378 LYS B N 1
ATOM 6933 C CA . LYS B 1 378 ? 13.305 -24.062 -28.641 1 82.19 378 LYS B CA 1
ATOM 6934 C C . LYS B 1 378 ? 11.945 -23.359 -28.703 1 82.19 378 LYS B C 1
ATOM 6936 O O . LYS B 1 378 ? 11.883 -22.141 -28.719 1 82.19 378 LYS B O 1
ATOM 6941 N N . PHE B 1 379 ? 10.875 -24.109 -28.578 1 79.25 379 PHE B N 1
ATOM 6942 C CA . PHE B 1 379 ? 9.539 -23.516 -28.609 1 79.25 379 PHE B CA 1
ATOM 6943 C C . PHE B 1 379 ? 9.25 -22.781 -27.297 1 79.25 379 PHE B C 1
ATOM 6945 O O . PHE B 1 379 ? 8.672 -21.688 -27.328 1 79.25 379 PHE B O 1
ATOM 6952 N N . GLY B 1 380 ? 9.734 -23.406 -26.312 1 76.81 380 GLY B N 1
ATOM 6953 C CA . GLY B 1 380 ? 9.586 -22.734 -25.016 1 76.81 380 GLY B CA 1
ATOM 6954 C C . GLY B 1 380 ? 10.391 -21.469 -24.906 1 76.81 380 GLY B C 1
ATOM 6955 O O . GLY B 1 380 ? 9.938 -20.484 -24.312 1 76.81 380 GLY B O 1
ATOM 6956 N N . ALA B 1 381 ? 11.422 -21.531 -25.594 1 79.19 381 ALA B N 1
ATOM 6957 C CA . ALA B 1 381 ? 12.32 -20.375 -25.531 1 79.19 381 ALA B CA 1
ATOM 6958 C C . ALA B 1 381 ? 11.742 -19.188 -26.297 1 79.19 381 ALA B C 1
ATOM 6960 O O . ALA B 1 381 ? 11.945 -18.047 -25.922 1 79.19 381 ALA B O 1
ATOM 6961 N N . VAL B 1 382 ? 11.023 -19.469 -27.297 1 78.25 382 VAL B N 1
ATOM 6962 C CA . VAL B 1 382 ? 10.391 -18.406 -28.078 1 78.25 382 VAL B CA 1
ATOM 6963 C C . VAL B 1 382 ? 9.375 -17.672 -27.219 1 78.25 382 VAL B C 1
ATOM 6965 O O . VAL B 1 382 ? 9.328 -16.438 -27.219 1 78.25 382 VAL B O 1
ATOM 6968 N N . LEU B 1 383 ? 8.68 -18.391 -26.484 1 77.56 383 LEU B N 1
ATOM 6969 C CA . LEU B 1 383 ? 7.676 -17.781 -25.625 1 77.56 383 LEU B CA 1
ATOM 6970 C C . LEU B 1 383 ? 8.328 -17.078 -24.438 1 77.56 383 LEU B C 1
ATOM 6972 O O . LEU B 1 383 ? 7.84 -16.047 -23.984 1 77.56 383 LEU B O 1
ATOM 6976 N N . ALA B 1 384 ? 9.445 -17.625 -24.172 1 75.44 384 ALA B N 1
ATOM 6977 C CA . ALA B 1 384 ? 10.188 -17.047 -23.047 1 75.44 384 ALA B CA 1
ATOM 6978 C C . ALA B 1 384 ? 10.914 -15.766 -23.469 1 75.44 384 ALA B C 1
ATOM 6980 O O . ALA B 1 384 ? 11.398 -15.016 -22.609 1 75.44 384 ALA B O 1
ATOM 6981 N N . SER B 1 385 ? 10.891 -15.516 -24.75 1 80.12 385 SER B N 1
ATOM 6982 C CA . SER B 1 385 ? 11.586 -14.344 -25.25 1 80.12 385 SER B CA 1
ATOM 6983 C C . SER B 1 385 ? 10.656 -13.141 -25.344 1 80.12 385 SER B C 1
ATOM 6985 O O . SER B 1 385 ? 11.047 -12.086 -25.844 1 80.12 385 SER B O 1
ATOM 6987 N N . ILE B 1 386 ? 9.477 -13.297 -24.812 1 85.25 386 ILE B N 1
ATOM 6988 C CA . ILE B 1 386 ? 8.578 -12.148 -24.719 1 85.25 386 ILE B CA 1
ATOM 6989 C C . ILE B 1 386 ? 9.242 -11.031 -23.906 1 85.25 386 ILE B C 1
ATOM 6991 O O . ILE B 1 386 ? 9.75 -11.273 -22.812 1 85.25 386 ILE B O 1
ATOM 6995 N N . PRO B 1 387 ? 9.281 -9.859 -24.516 1 88.94 387 PRO B N 1
ATOM 6996 C CA . PRO B 1 387 ? 9.93 -8.75 -23.828 1 88.94 387 PRO B CA 1
ATOM 6997 C C . PRO B 1 387 ? 9.367 -8.516 -22.422 1 88.94 387 PRO B C 1
ATOM 6999 O O . PRO B 1 387 ? 8.148 -8.57 -22.234 1 88.94 387 PRO B O 1
ATOM 7002 N N . LEU B 1 388 ? 10.227 -8.258 -21.516 1 91.69 388 LEU B N 1
ATOM 7003 C CA . LEU B 1 388 ? 9.875 -8.141 -20.094 1 91.69 388 LEU B CA 1
ATOM 7004 C C . LEU B 1 388 ? 8.922 -6.965 -19.875 1 91.69 388 LEU B C 1
ATOM 7006 O O . LEU B 1 388 ? 8.062 -7.02 -18.984 1 91.69 388 LEU B O 1
ATOM 7010 N N . PRO B 1 389 ? 9.008 -5.887 -20.703 1 94.62 389 PRO B N 1
ATOM 7011 C CA . PRO B 1 389 ? 8.062 -4.789 -20.516 1 94.62 389 PRO B CA 1
ATOM 7012 C C . PRO B 1 389 ? 6.613 -5.215 -20.75 1 94.62 389 PRO B C 1
ATOM 7014 O O . PRO B 1 389 ? 5.699 -4.672 -20.125 1 94.62 389 PRO B O 1
ATOM 7017 N N . ILE B 1 390 ? 6.395 -6.145 -21.625 1 95.56 390 ILE B N 1
ATOM 7018 C CA . ILE B 1 390 ? 5.055 -6.672 -21.844 1 95.56 390 ILE B CA 1
ATOM 7019 C C . ILE B 1 390 ? 4.578 -7.41 -20.594 1 95.56 390 ILE B C 1
ATOM 7021 O O . ILE B 1 390 ? 3.428 -7.254 -20.172 1 95.56 390 ILE B O 1
ATOM 7025 N N . VAL B 1 391 ? 5.477 -8.164 -20 1 95.44 391 VAL B N 1
ATOM 7026 C CA . VAL B 1 391 ? 5.176 -8.891 -18.766 1 95.44 391 VAL B CA 1
ATOM 7027 C C . VAL B 1 391 ? 4.855 -7.906 -17.641 1 95.44 391 VAL B C 1
ATOM 7029 O O . VAL B 1 391 ? 3.939 -8.133 -16.844 1 95.44 391 VAL B O 1
ATOM 7032 N N . GLY B 1 392 ? 5.629 -6.816 -17.594 1 96.94 392 GLY B N 1
ATOM 7033 C CA . GLY B 1 392 ? 5.367 -5.781 -16.609 1 96.94 392 GLY B CA 1
ATOM 7034 C C . GLY B 1 392 ? 3.963 -5.211 -16.703 1 96.94 392 GLY B C 1
ATOM 7035 O O . GLY B 1 392 ? 3.33 -4.938 -15.688 1 96.94 392 GLY B O 1
ATOM 7036 N N . ALA B 1 393 ? 3.465 -5.023 -17.906 1 97.56 393 ALA B N 1
ATOM 7037 C CA . ALA B 1 393 ? 2.109 -4.531 -18.125 1 97.56 393 ALA B CA 1
ATOM 7038 C C . ALA B 1 393 ? 1.072 -5.527 -17.625 1 97.56 393 ALA B C 1
ATOM 7040 O O . ALA B 1 393 ? 0.084 -5.137 -16.984 1 97.56 393 ALA B O 1
ATOM 7041 N N . LEU B 1 394 ? 1.316 -6.789 -17.875 1 97.56 394 LEU B N 1
ATOM 7042 C CA . LEU B 1 394 ? 0.42 -7.832 -17.375 1 97.56 394 LEU B CA 1
ATOM 7043 C C . LEU B 1 394 ? 0.396 -7.855 -15.852 1 97.56 394 LEU B C 1
ATOM 7045 O O . LEU B 1 394 ? -0.674 -7.945 -15.25 1 97.56 394 LEU B O 1
ATOM 7049 N N . TYR B 1 395 ? 1.579 -7.754 -15.219 1 97.75 395 TYR B N 1
ATOM 7050 C CA . TYR B 1 395 ? 1.697 -7.801 -13.766 1 97.75 395 TYR B CA 1
ATOM 7051 C C . TYR B 1 395 ? 0.918 -6.664 -13.117 1 97.75 395 TYR B C 1
ATOM 7053 O O . TYR B 1 395 ? 0.276 -6.855 -12.086 1 97.75 395 TYR B O 1
ATOM 7061 N N . SER B 1 396 ? 0.921 -5.5 -13.719 1 98.06 396 SER B N 1
ATOM 7062 C CA . SER B 1 396 ? 0.225 -4.344 -13.156 1 98.06 396 SER B CA 1
ATOM 7063 C C . SER B 1 396 ? -1.264 -4.629 -12.984 1 98.06 396 SER B C 1
ATOM 7065 O O . SER B 1 396 ? -1.854 -4.273 -11.961 1 98.06 396 SER B O 1
ATOM 7067 N N . VAL B 1 397 ? -1.829 -5.332 -13.922 1 97.88 397 VAL B N 1
ATOM 7068 C CA . VAL B 1 397 ? -3.264 -5.594 -13.883 1 97.88 397 VAL B CA 1
ATOM 7069 C C . VAL B 1 397 ? -3.541 -6.816 -13.016 1 97.88 397 VAL B C 1
ATOM 7071 O O . VAL B 1 397 ? -4.461 -6.812 -12.195 1 97.88 397 VAL B O 1
ATOM 7074 N N . MET B 1 398 ? -2.742 -7.836 -13.133 1 98.19 398 MET B N 1
ATOM 7075 C CA . MET B 1 398 ? -2.986 -9.086 -12.422 1 98.19 398 MET B CA 1
ATOM 7076 C C . MET B 1 398 ? -2.756 -8.906 -10.922 1 98.19 398 MET B C 1
ATOM 7078 O O . MET B 1 398 ? -3.551 -9.375 -10.109 1 98.19 398 MET B O 1
ATOM 7082 N N . PHE B 1 399 ? -1.649 -8.242 -10.57 1 98.19 399 PHE B N 1
ATOM 7083 C CA . PHE B 1 399 ? -1.373 -8.023 -9.156 1 98.19 399 PHE B CA 1
ATOM 7084 C C . PHE B 1 399 ? -2.412 -7.09 -8.539 1 98.19 399 PHE B C 1
ATOM 7086 O O . PHE B 1 399 ? -2.732 -7.203 -7.359 1 98.19 399 PHE B O 1
ATOM 7093 N N . ALA B 1 400 ? -2.967 -6.207 -9.367 1 98.19 400 ALA B N 1
ATOM 7094 C CA . ALA B 1 400 ? -4.055 -5.336 -8.922 1 98.19 400 ALA B CA 1
ATOM 7095 C C . ALA B 1 400 ? -5.289 -6.148 -8.555 1 98.19 400 ALA B C 1
ATOM 7097 O O . ALA B 1 400 ? -5.895 -5.93 -7.5 1 98.19 400 ALA B O 1
ATOM 7098 N N . PHE B 1 401 ? -5.613 -7.102 -9.391 1 97.94 401 PHE B N 1
ATOM 7099 C CA . PHE B 1 401 ? -6.762 -7.953 -9.109 1 97.94 401 PHE B CA 1
ATOM 7100 C C . PHE B 1 401 ? -6.523 -8.789 -7.859 1 97.94 401 PHE B C 1
ATOM 7102 O O . PHE B 1 401 ? -7.418 -8.945 -7.031 1 97.94 401 PHE B O 1
ATOM 7109 N N . MET B 1 402 ? -5.328 -9.281 -7.77 1 98.06 402 MET B N 1
ATOM 7110 C CA . MET B 1 402 ? -4.992 -10.062 -6.578 1 98.06 402 MET B CA 1
ATOM 7111 C C . MET B 1 402 ? -5.164 -9.227 -5.316 1 98.06 402 MET B C 1
ATOM 7113 O O . MET B 1 402 ? -5.727 -9.703 -4.324 1 98.06 402 MET B O 1
ATOM 7117 N N . SER B 1 403 ? -4.727 -8.008 -5.332 1 98.12 403 SER B N 1
ATOM 7118 C CA . SER B 1 403 ? -4.816 -7.117 -4.176 1 98.12 403 SER B CA 1
ATOM 7119 C C . SER B 1 403 ? -6.27 -6.809 -3.828 1 98.12 403 SER B C 1
ATOM 7121 O O . SER B 1 403 ? -6.621 -6.699 -2.652 1 98.12 403 SER B O 1
ATOM 7123 N N . SER B 1 404 ? -7.086 -6.684 -4.828 1 98.06 404 SER B N 1
ATOM 7124 C CA . SER B 1 404 ? -8.492 -6.344 -4.602 1 98.06 404 SER B CA 1
ATOM 7125 C C . SER B 1 404 ? -9.219 -7.469 -3.873 1 98.06 404 SER B C 1
ATOM 7127 O O . SER B 1 404 ? -10.234 -7.234 -3.221 1 98.06 404 SER B O 1
ATOM 7129 N N . ALA B 1 405 ? -8.695 -8.688 -3.969 1 98 405 ALA B N 1
ATOM 7130 C CA . ALA B 1 405 ? -9.297 -9.805 -3.234 1 98 405 ALA B CA 1
ATOM 7131 C C . ALA B 1 405 ? -9.234 -9.562 -1.729 1 98 405 ALA B C 1
ATOM 7133 O O . ALA B 1 405 ? -10.164 -9.898 -1 1 98 405 ALA B O 1
ATOM 7134 N N . GLY B 1 406 ? -8.133 -9.031 -1.301 1 98 406 GLY B N 1
ATOM 7135 C CA . GLY B 1 406 ? -8.008 -8.703 0.111 1 98 406 GLY B CA 1
ATOM 7136 C C . GLY B 1 406 ? -8.984 -7.633 0.562 1 98 406 GLY B C 1
ATOM 7137 O O . GLY B 1 406 ? -9.57 -7.742 1.64 1 98 406 GLY B O 1
ATOM 7138 N N . LEU B 1 407 ? -9.211 -6.637 -0.261 1 98 407 LEU B N 1
ATOM 7139 C CA . LEU B 1 407 ? -10.148 -5.562 0.058 1 98 407 LEU B CA 1
ATOM 7140 C C . LEU B 1 407 ? -11.578 -6.082 0.081 1 98 407 LEU B C 1
ATOM 7142 O O . LEU B 1 407 ? -12.422 -5.574 0.831 1 98 407 LEU B O 1
ATOM 7146 N N . GLY B 1 408 ? -11.828 -7.09 -0.744 1 97.44 408 GLY B N 1
ATOM 7147 C CA . GLY B 1 408 ? -13.156 -7.676 -0.785 1 97.44 408 GLY B CA 1
ATOM 7148 C C . GLY B 1 408 ? -13.562 -8.328 0.522 1 97.44 408 GLY B C 1
ATOM 7149 O O . GLY B 1 408 ? -14.75 -8.43 0.829 1 97.44 408 GLY B O 1
ATOM 7150 N N . LEU B 1 409 ? -12.602 -8.727 1.311 1 97.56 409 LEU B N 1
ATOM 7151 C CA . LEU B 1 409 ? -12.891 -9.383 2.584 1 97.56 409 LEU B CA 1
ATOM 7152 C C . LEU B 1 409 ? -13.422 -8.375 3.602 1 97.56 409 LEU B C 1
ATOM 7154 O O . LEU B 1 409 ? -14 -8.766 4.617 1 97.56 409 LEU B O 1
ATOM 7158 N N . LEU B 1 410 ? -13.281 -7.109 3.346 1 97.62 410 LEU B N 1
ATOM 7159 C CA . LEU B 1 410 ? -13.68 -6.078 4.293 1 97.62 410 LEU B CA 1
ATOM 7160 C C . LEU B 1 410 ? -15.203 -5.973 4.367 1 97.62 410 LEU B C 1
ATOM 7162 O O . LEU B 1 410 ? -15.742 -5.359 5.293 1 97.62 410 LEU B O 1
ATOM 7166 N N . GLN B 1 411 ? -15.898 -6.574 3.391 1 96.19 411 GLN B N 1
ATOM 7167 C CA . GLN B 1 411 ? -17.359 -6.562 3.422 1 96.19 411 GLN B CA 1
ATOM 7168 C C . GLN B 1 411 ? -17.891 -7.301 4.645 1 96.19 411 GLN B C 1
ATOM 7170 O O . GLN B 1 411 ? -19.016 -7.055 5.086 1 96.19 411 GLN B O 1
ATOM 7175 N N . PHE B 1 412 ? -17.016 -8.188 5.23 1 96.06 412 PHE B N 1
ATOM 7176 C CA . PHE B 1 412 ? -17.438 -9.008 6.363 1 96.06 412 PHE B CA 1
ATOM 7177 C C . PHE B 1 412 ? -17.156 -8.289 7.68 1 96.06 412 PHE B C 1
ATOM 7179 O O . PHE B 1 412 ? -17.578 -8.75 8.742 1 96.06 412 PHE B O 1
ATOM 7186 N N . CYS B 1 413 ? -16.453 -7.215 7.668 1 96.62 413 CYS B N 1
ATOM 7187 C CA . CYS B 1 413 ? -15.992 -6.527 8.875 1 96.62 413 CYS B CA 1
ATOM 7188 C C . CYS B 1 413 ? -16.766 -5.234 9.094 1 96.62 413 CYS B C 1
ATOM 7190 O O . CYS B 1 413 ? -17.406 -4.723 8.164 1 96.62 413 CYS B O 1
ATOM 7192 N N . ASN B 1 414 ? -16.812 -4.785 10.328 1 96.56 414 ASN B N 1
ATOM 7193 C CA . ASN B 1 414 ? -17.391 -3.482 10.641 1 96.56 414 ASN B CA 1
ATOM 7194 C C . ASN B 1 414 ? -16.375 -2.363 10.453 1 96.56 414 ASN B C 1
ATOM 7196 O O . ASN B 1 414 ? -15.516 -2.145 11.312 1 96.56 414 ASN B O 1
ATOM 7200 N N . LEU B 1 415 ? -16.484 -1.591 9.461 1 96.62 415 LEU B N 1
ATOM 7201 C CA . LEU B 1 415 ? -15.5 -0.577 9.102 1 96.62 415 LEU B CA 1
ATOM 7202 C C . LEU B 1 415 ? -15.742 0.718 9.867 1 96.62 415 LEU B C 1
ATOM 7204 O O . LEU B 1 415 ? -15.016 1.698 9.695 1 96.62 415 LEU B O 1
ATOM 7208 N N . ASN B 1 416 ? -16.75 0.739 10.758 1 95.88 416 ASN B N 1
ATOM 7209 C CA . ASN B 1 416 ? -17.016 1.903 11.594 1 95.88 416 ASN B CA 1
ATOM 7210 C C . ASN B 1 416 ? -16.359 1.776 12.961 1 95.88 416 ASN B C 1
ATOM 7212 O O . ASN B 1 416 ? -16.359 2.725 13.75 1 95.88 416 ASN B O 1
ATOM 7216 N N . SER B 1 417 ? -15.828 0.612 13.242 1 95.19 417 SER B N 1
ATOM 7217 C CA . SER B 1 417 ? -15.172 0.36 14.523 1 95.19 417 SER B CA 1
ATOM 7218 C C . SER B 1 417 ? -13.742 0.875 14.523 1 95.19 417 SER B C 1
ATOM 7220 O O . SER B 1 417 ? -12.977 0.601 13.594 1 95.19 417 SER B O 1
ATOM 7222 N N . PHE B 1 418 ? -13.352 1.618 15.555 1 94.12 418 PHE B N 1
ATOM 7223 C CA . PHE B 1 418 ? -12 2.154 15.664 1 94.12 418 PHE B CA 1
ATOM 7224 C C . PHE B 1 418 ? -10.992 1.033 15.852 1 94.12 418 PHE B C 1
ATOM 7226 O O . PHE B 1 418 ? -9.844 1.139 15.406 1 94.12 418 PHE B O 1
ATOM 7233 N N . ARG B 1 419 ? -11.391 -0.01 16.5 1 94.62 419 ARG B N 1
ATOM 7234 C CA . ARG B 1 419 ? -10.523 -1.174 16.625 1 94.62 419 ARG B CA 1
ATOM 7235 C C . ARG B 1 419 ? -10.164 -1.749 15.258 1 94.62 419 ARG B C 1
ATOM 7237 O O . ARG B 1 419 ? -9 -2.027 14.984 1 94.62 419 ARG B O 1
ATOM 7244 N N . THR B 1 420 ? -11.273 -1.967 14.422 1 96.88 420 THR B N 1
ATOM 7245 C CA . THR B 1 420 ? -11.086 -2.496 13.078 1 96.88 420 THR B CA 1
ATOM 7246 C C . THR B 1 420 ? -10.188 -1.577 12.258 1 96.88 420 THR B C 1
ATOM 7248 O O . THR B 1 420 ? -9.281 -2.043 11.562 1 96.88 420 THR B O 1
ATOM 7251 N N . LYS B 1 421 ? -10.406 -0.299 12.414 1 97.19 421 LYS B N 1
ATOM 7252 C CA . LYS B 1 421 ? -9.625 0.687 11.68 1 97.19 421 LYS B CA 1
ATOM 7253 C C . LYS B 1 421 ? -8.156 0.642 12.086 1 97.19 421 LYS B C 1
ATOM 7255 O O . LYS B 1 421 ? -7.266 0.752 11.242 1 97.19 421 LYS B O 1
ATOM 7260 N N . PHE B 1 422 ? -7.949 0.522 13.359 1 97.12 422 PHE B N 1
ATOM 7261 C CA . PHE B 1 422 ? -6.586 0.49 13.875 1 97.12 422 PHE B CA 1
ATOM 7262 C C . PHE B 1 422 ? -5.859 -0.762 13.398 1 97.12 422 PHE B C 1
ATOM 7264 O O . PHE B 1 422 ? -4.719 -0.685 12.93 1 97.12 422 PHE B O 1
ATOM 7271 N N . ILE B 1 423 ? -6.453 -1.916 13.453 1 98 423 ILE B N 1
ATOM 7272 C CA . ILE B 1 423 ? -5.84 -3.188 13.086 1 98 423 ILE B CA 1
ATOM 7273 C C . ILE B 1 423 ? -5.527 -3.195 11.594 1 98 423 ILE B C 1
ATOM 7275 O O . ILE B 1 423 ? -4.418 -3.555 11.188 1 98 423 ILE B O 1
ATOM 7279 N N . LEU B 1 424 ? -6.512 -2.758 10.773 1 98.31 424 LEU B N 1
ATOM 7280 C CA . LEU B 1 424 ? -6.309 -2.709 9.328 1 98.31 424 LEU B CA 1
ATOM 7281 C C . LEU B 1 424 ? -5.203 -1.724 8.961 1 98.31 424 LEU B C 1
ATOM 7283 O O . LEU B 1 424 ? -4.277 -2.066 8.227 1 98.31 424 LEU B O 1
ATOM 7287 N N . GLY B 1 425 ? -5.297 -0.569 9.562 1 98.38 425 GLY B N 1
ATOM 7288 C CA . GLY B 1 425 ? -4.332 0.469 9.242 1 98.38 425 GLY B CA 1
ATOM 7289 C C . GLY B 1 425 ? -2.91 0.1 9.625 1 98.38 425 GLY B C 1
ATOM 7290 O O . GLY B 1 425 ? -2.004 0.157 8.789 1 98.38 425 GLY B O 1
ATOM 7291 N N . LEU B 1 426 ? -2.693 -0.323 10.836 1 98.56 426 LEU B N 1
ATOM 7292 C CA . LEU B 1 426 ? -1.347 -0.568 11.336 1 98.56 426 LEU B CA 1
ATOM 7293 C C . LEU B 1 426 ? -0.723 -1.779 10.648 1 98.56 426 LEU B C 1
ATOM 7295 O O . LEU B 1 426 ? 0.47 -1.775 10.336 1 98.56 426 LEU B O 1
ATOM 7299 N N . SER B 1 427 ? -1.526 -2.836 10.422 1 98.69 427 SER B N 1
ATOM 7300 C CA . SER B 1 427 ? -0.999 -4.039 9.789 1 98.69 427 SER B CA 1
ATOM 7301 C C . SER B 1 427 ? -0.541 -3.76 8.359 1 98.69 427 SER B C 1
ATOM 7303 O O . SER B 1 427 ? 0.551 -4.172 7.961 1 98.69 427 SER B O 1
ATOM 7305 N N . ILE B 1 428 ? -1.364 -3.053 7.598 1 98.69 428 ILE B N 1
ATOM 7306 C CA . ILE B 1 428 ? -1.01 -2.744 6.219 1 98.69 428 ILE B CA 1
ATOM 7307 C C . ILE B 1 428 ? 0.172 -1.775 6.195 1 98.69 428 ILE B C 1
ATOM 7309 O O . ILE B 1 428 ? 1.1 -1.939 5.398 1 98.69 428 ILE B O 1
ATOM 7313 N N . TYR B 1 429 ? 0.156 -0.777 7.082 1 98.62 429 TYR B N 1
ATOM 7314 C CA . TYR B 1 429 ? 1.221 0.22 7.109 1 98.62 429 TYR B CA 1
ATOM 7315 C C . TYR B 1 429 ? 2.561 -0.423 7.441 1 98.62 429 TYR B C 1
ATOM 7317 O O . TYR B 1 429 ? 3.555 -0.195 6.746 1 98.62 429 TYR B O 1
ATOM 7325 N N . LEU B 1 430 ? 2.617 -1.227 8.5 1 98.5 430 LEU B N 1
ATOM 7326 C CA . LEU B 1 430 ? 3.863 -1.88 8.883 1 98.5 430 LEU B CA 1
ATOM 7327 C C . LEU B 1 430 ? 4.27 -2.926 7.852 1 98.5 430 LEU B C 1
ATOM 7329 O O . LEU B 1 430 ? 5.461 -3.213 7.688 1 98.5 430 LEU B O 1
ATOM 7333 N N . GLY B 1 431 ? 3.248 -3.504 7.168 1 98.44 431 GLY B N 1
ATOM 7334 C CA . GLY B 1 431 ? 3.531 -4.43 6.082 1 98.44 431 GLY B CA 1
ATOM 7335 C C . GLY B 1 431 ? 4.375 -3.818 4.98 1 98.44 431 GLY B C 1
ATOM 7336 O O . GLY B 1 431 ? 5.098 -4.531 4.277 1 98.44 431 GLY B O 1
ATOM 7337 N N . PHE B 1 432 ? 4.285 -2.537 4.816 1 97.94 432 PHE B N 1
ATOM 7338 C CA . PHE B 1 432 ? 5.09 -1.849 3.814 1 97.94 432 PHE B CA 1
ATOM 7339 C C . PHE B 1 432 ? 6.336 -1.237 4.449 1 97.94 432 PHE B C 1
ATOM 7341 O O . PHE B 1 432 ? 7.426 -1.3 3.873 1 97.94 432 PHE B O 1
ATOM 7348 N N . SER B 1 433 ? 6.223 -0.692 5.613 1 97.94 433 SER B N 1
ATOM 7349 C CA . SER B 1 433 ? 7.266 0.136 6.207 1 97.94 433 SER B CA 1
ATOM 7350 C C . SER B 1 433 ? 8.43 -0.714 6.711 1 97.94 433 SER B C 1
ATOM 7352 O O . SER B 1 433 ? 9.594 -0.344 6.547 1 97.94 433 SER B O 1
ATOM 7354 N N . VAL B 1 434 ? 8.102 -1.855 7.324 1 97.31 434 VAL B N 1
ATOM 7355 C CA . VAL B 1 434 ? 9.141 -2.717 7.879 1 97.31 434 VAL B CA 1
ATOM 7356 C C . VAL B 1 434 ? 9.984 -3.305 6.75 1 97.31 434 VAL B C 1
ATOM 7358 O O . VAL B 1 434 ? 11.219 -3.227 6.777 1 97.31 434 VAL B O 1
ATOM 7361 N N . PRO B 1 435 ? 9.352 -3.873 5.723 1 95.88 435 PRO B N 1
ATOM 7362 C CA . PRO B 1 435 ? 10.164 -4.383 4.617 1 95.88 435 PRO B CA 1
ATOM 7363 C C . PRO B 1 435 ? 10.992 -3.295 3.934 1 95.88 435 PRO B C 1
ATOM 7365 O O . PRO B 1 435 ? 12.094 -3.559 3.457 1 95.88 435 PRO B O 1
ATOM 7368 N N . GLN B 1 436 ? 10.422 -2.104 3.863 1 92.62 436 GLN B N 1
ATOM 7369 C CA . GLN B 1 436 ? 11.172 -1 3.279 1 92.62 436 GLN B CA 1
ATOM 7370 C C . GLN B 1 436 ? 12.492 -0.779 4.02 1 92.62 436 GLN B C 1
ATOM 7372 O O . GLN B 1 436 ? 13.516 -0.502 3.396 1 92.62 436 GLN B O 1
ATOM 7377 N N . TYR B 1 437 ? 12.5 -0.884 5.301 1 92.62 437 TYR B N 1
ATOM 7378 C CA . TYR B 1 437 ? 13.695 -0.729 6.117 1 92.62 437 TYR B CA 1
ATOM 7379 C C . TYR B 1 437 ? 14.688 -1.854 5.848 1 92.62 437 TYR B C 1
ATOM 7381 O O . TYR B 1 437 ? 15.875 -1.604 5.613 1 92.62 437 TYR B O 1
ATOM 7389 N N . PHE B 1 438 ? 14.242 -3.078 5.809 1 91.31 438 PHE B N 1
ATOM 7390 C CA . PHE B 1 438 ? 15.109 -4.234 5.633 1 91.31 438 PHE B CA 1
ATOM 7391 C C . PHE B 1 438 ? 15.695 -4.262 4.223 1 91.31 438 PHE B C 1
ATOM 7393 O O . PHE B 1 438 ? 16.875 -4.574 4.039 1 91.31 438 PHE B O 1
ATOM 7400 N N . ASN B 1 439 ? 14.898 -3.893 3.242 1 86.44 439 ASN B N 1
ATOM 7401 C CA . ASN B 1 439 ? 15.383 -3.846 1.865 1 86.44 439 ASN B CA 1
ATOM 7402 C C . ASN B 1 439 ? 16.375 -2.713 1.663 1 86.44 439 ASN B C 1
ATOM 7404 O O . ASN B 1 439 ? 17.391 -2.883 0.966 1 86.44 439 ASN B O 1
ATOM 7408 N N . GLY B 1 440 ? 16.062 -1.589 2.252 1 80.25 440 GLY B N 1
ATOM 7409 C CA . GLY B 1 440 ? 16.969 -0.456 2.125 1 80.25 440 GLY B CA 1
ATOM 7410 C C . GLY B 1 440 ? 18.328 -0.702 2.756 1 80.25 440 GLY B C 1
ATOM 7411 O O . GLY B 1 440 ? 19.344 -0.298 2.207 1 80.25 440 GLY B O 1
ATOM 7412 N N . TYR B 1 441 ? 18.312 -1.355 3.795 1 77.25 441 TYR B N 1
ATOM 7413 C CA . TYR B 1 441 ? 19.547 -1.626 4.52 1 77.25 441 TYR B CA 1
ATOM 7414 C C . TYR B 1 441 ? 20.453 -2.582 3.736 1 77.25 441 TYR B C 1
ATOM 7416 O O . TYR B 1 441 ? 21.672 -2.406 3.691 1 77.25 441 TYR B O 1
ATOM 7424 N N . VAL B 1 442 ? 19.891 -3.504 3.07 1 71.69 442 VAL B N 1
ATOM 7425 C CA . VAL B 1 442 ? 20.641 -4.48 2.299 1 71.69 442 VAL B CA 1
ATOM 7426 C C . VAL B 1 442 ? 21.266 -3.805 1.074 1 71.69 442 VAL B C 1
ATOM 7428 O O . VAL B 1 442 ? 22.391 -4.102 0.699 1 71.69 442 VAL B O 1
ATOM 7431 N N . ILE B 1 443 ? 20.578 -2.941 0.5 1 67.06 443 ILE B N 1
ATOM 7432 C CA . ILE B 1 443 ? 21.062 -2.246 -0.69 1 67.06 443 ILE B CA 1
ATOM 7433 C C . ILE B 1 443 ? 22.234 -1.356 -0.326 1 67.06 443 ILE B C 1
ATOM 7435 O O . ILE B 1 443 ? 23.203 -1.247 -1.092 1 67.06 443 ILE B O 1
ATOM 7439 N N . THR B 1 444 ? 22.219 -0.813 0.923 1 66.5 444 THR B N 1
ATOM 7440 C CA . THR B 1 444 ? 23.234 0.154 1.306 1 66.5 444 THR B CA 1
ATOM 7441 C C . THR B 1 444 ? 24.453 -0.55 1.897 1 66.5 444 THR B C 1
ATOM 7443 O O . THR B 1 444 ? 25.594 -0.143 1.654 1 66.5 444 THR B O 1
ATOM 7446 N N . THR B 1 445 ? 24.203 -1.672 2.691 1 69.94 445 THR B N 1
ATOM 7447 C CA . THR B 1 445 ? 25.312 -2.256 3.434 1 69.94 445 THR B CA 1
ATOM 7448 C C . THR B 1 445 ? 25.641 -3.658 2.918 1 69.94 445 THR B C 1
ATOM 7450 O O . THR B 1 445 ? 26.719 -4.195 3.188 1 69.94 445 THR B O 1
ATOM 7453 N N . GLY B 1 446 ? 24.719 -4.188 2.062 1 66.88 446 GLY B N 1
ATOM 7454 C CA . GLY B 1 446 ? 24.906 -5.539 1.559 1 66.88 446 GLY B CA 1
ATOM 7455 C C . GLY B 1 446 ? 24.422 -6.609 2.518 1 66.88 446 GLY B C 1
ATOM 7456 O O . GLY B 1 446 ? 24.297 -7.777 2.143 1 66.88 446 GLY B O 1
ATOM 7457 N N . ASP B 1 447 ? 24.234 -6.125 3.846 1 71.44 447 ASP B N 1
ATOM 7458 C CA . ASP B 1 447 ? 23.734 -7.062 4.852 1 71.44 447 ASP B CA 1
ATOM 7459 C C . ASP B 1 447 ? 22.469 -6.535 5.527 1 71.44 447 ASP B C 1
ATOM 7461 O O . ASP B 1 447 ? 22.141 -5.355 5.383 1 71.44 447 ASP B O 1
ATOM 7465 N N . GLY B 1 448 ? 21.797 -7.461 6.16 1 72.94 448 GLY B N 1
ATOM 7466 C CA . GLY B 1 448 ? 20.609 -7.047 6.879 1 72.94 448 GLY B CA 1
ATOM 7467 C C . GLY B 1 448 ? 20.922 -6.199 8.102 1 72.94 448 GLY B C 1
ATOM 7468 O O . GLY B 1 448 ? 22.062 -6.141 8.555 1 72.94 448 GLY B O 1
ATOM 7469 N N . PRO B 1 449 ? 19.969 -5.473 8.617 1 75.06 449 PRO B N 1
ATOM 7470 C CA . PRO B 1 449 ? 20.156 -4.555 9.742 1 75.06 449 PRO B CA 1
ATOM 7471 C C . PRO B 1 449 ? 20.359 -5.285 11.07 1 75.06 449 PRO B C 1
ATOM 7473 O O . PRO B 1 449 ? 20.938 -4.723 12 1 75.06 449 PRO B O 1
ATOM 7476 N N . VAL B 1 450 ? 19.859 -6.523 11.141 1 79.19 450 VAL B N 1
ATOM 7477 C CA . VAL B 1 450 ? 19.984 -7.27 12.391 1 79.19 450 VAL B CA 1
ATOM 7478 C C . VAL B 1 450 ? 21.422 -7.781 12.531 1 79.19 450 VAL B C 1
ATOM 7480 O O . VAL B 1 450 ? 21.922 -8.484 11.656 1 79.19 450 VAL B O 1
ATOM 7483 N N . ARG B 1 451 ? 22.172 -7.332 13.523 1 75.88 451 ARG B N 1
ATOM 7484 C CA . ARG B 1 451 ? 23.562 -7.738 13.758 1 75.88 451 ARG B CA 1
ATOM 7485 C C . ARG B 1 451 ? 23.688 -8.492 15.078 1 75.88 451 ARG B C 1
ATOM 7487 O O . ARG B 1 451 ? 24.234 -7.969 16.047 1 75.88 451 ARG B O 1
ATOM 7494 N N . SER B 1 452 ? 23.047 -9.594 14.906 1 78.56 452 SER B N 1
ATOM 7495 C CA . SER B 1 452 ? 23.234 -10.484 16.047 1 78.56 452 SER B CA 1
ATOM 7496 C C . SER B 1 452 ? 24.484 -11.336 15.883 1 78.56 452 SER B C 1
ATOM 7498 O O . SER B 1 452 ? 25.172 -11.25 14.859 1 78.56 452 SER B O 1
ATOM 7500 N N . GLY B 1 453 ? 24.969 -11.906 16.922 1 76.44 453 GLY B N 1
ATOM 7501 C CA . GLY B 1 453 ? 26.141 -12.75 16.875 1 76.44 453 GLY B CA 1
ATOM 7502 C C . GLY B 1 453 ? 25.984 -13.938 15.945 1 76.44 453 GLY B C 1
ATOM 7503 O O . GLY B 1 453 ? 26.969 -14.531 15.508 1 76.44 453 GLY B O 1
ATOM 7504 N N . SER B 1 454 ? 24.781 -14.203 15.5 1 82.38 454 SER B N 1
ATOM 7505 C CA . SER B 1 454 ? 24.516 -15.352 14.641 1 82.38 454 SER B CA 1
ATOM 7506 C C . SER B 1 454 ? 24.172 -14.914 13.219 1 82.38 454 SER B C 1
ATOM 7508 O O . SER B 1 454 ? 23.141 -14.305 12.984 1 82.38 454 SER B O 1
ATOM 7510 N N . ALA B 1 455 ? 25.016 -15.258 12.273 1 80.12 455 ALA B N 1
ATOM 7511 C CA . ALA B 1 455 ? 24.844 -14.883 10.875 1 80.12 455 ALA B CA 1
ATOM 7512 C C . ALA B 1 455 ? 23.562 -15.461 10.297 1 80.12 455 ALA B C 1
ATOM 7514 O O . ALA B 1 455 ? 22.875 -14.797 9.516 1 80.12 455 ALA B O 1
ATOM 7515 N N . TRP B 1 456 ? 23.297 -16.656 10.711 1 81.5 456 TRP B N 1
ATOM 7516 C CA . TRP B 1 456 ? 22.109 -17.297 10.156 1 81.5 456 TRP B CA 1
ATOM 7517 C C . TRP B 1 456 ? 20.844 -16.625 10.688 1 81.5 456 TRP B C 1
ATOM 7519 O O . TRP B 1 456 ? 19.859 -16.469 9.953 1 81.5 456 TRP B O 1
ATOM 7529 N N . PHE B 1 457 ? 20.828 -16.219 11.922 1 86.38 457 PHE B N 1
ATOM 7530 C CA . PHE B 1 457 ? 19.688 -15.523 12.492 1 86.38 457 PHE B CA 1
ATOM 7531 C C . PHE B 1 457 ? 19.422 -14.211 11.766 1 86.38 457 PHE B C 1
ATOM 7533 O O . PHE B 1 457 ? 18.266 -13.867 11.484 1 86.38 457 PHE B O 1
ATOM 7540 N N . ASN B 1 458 ? 20.516 -13.586 11.445 1 87.38 458 ASN B N 1
ATOM 7541 C CA . ASN B 1 458 ? 20.406 -12.32 10.734 1 87.38 458 ASN B CA 1
ATOM 7542 C C . ASN B 1 458 ? 19.766 -12.5 9.359 1 87.38 458 ASN B C 1
ATOM 7544 O O . ASN B 1 458 ? 18.906 -11.711 8.961 1 87.38 458 ASN B O 1
ATOM 7548 N N . LYS B 1 459 ? 20.141 -13.547 8.727 1 87.31 459 LYS B N 1
ATOM 7549 C CA . LYS B 1 459 ? 19.625 -13.805 7.387 1 87.31 459 LYS B CA 1
ATOM 7550 C C . LYS B 1 459 ? 18.172 -14.258 7.438 1 87.31 459 LYS B C 1
ATOM 7552 O O . LYS B 1 459 ? 17.375 -13.914 6.559 1 87.31 459 LYS B O 1
ATOM 7557 N N . ILE B 1 460 ? 17.828 -15.023 8.492 1 90.62 460 ILE B N 1
ATOM 7558 C CA . ILE B 1 460 ? 16.453 -15.469 8.68 1 90.62 460 ILE B CA 1
ATOM 7559 C C . ILE B 1 460 ? 15.539 -14.258 8.852 1 90.62 460 ILE B C 1
ATOM 7561 O O . ILE B 1 460 ? 14.5 -14.164 8.195 1 90.62 460 ILE B O 1
ATOM 7565 N N . MET B 1 461 ? 15.961 -13.344 9.633 1 92 461 MET B N 1
ATOM 7566 C CA . MET B 1 461 ? 15.172 -12.141 9.891 1 92 461 MET B CA 1
ATOM 7567 C C . MET B 1 461 ? 15.023 -11.305 8.625 1 92 461 MET B C 1
ATOM 7569 O O . MET B 1 461 ? 13.961 -10.742 8.375 1 92 461 MET B O 1
ATOM 7573 N N . GLN B 1 462 ? 16.062 -11.297 7.895 1 91 462 GLN B N 1
ATOM 7574 C CA . GLN B 1 462 ? 16.031 -10.547 6.641 1 91 462 GLN B CA 1
ATOM 7575 C C . GLN B 1 462 ? 14.984 -11.117 5.688 1 91 462 GLN B C 1
ATOM 7577 O O . GLN B 1 462 ? 14.227 -10.367 5.066 1 91 462 GLN B O 1
ATOM 7582 N N . VAL B 1 463 ? 14.922 -12.406 5.648 1 92 463 VAL B N 1
ATOM 7583 C CA . VAL B 1 463 ? 14.008 -13.062 4.711 1 92 463 VAL B CA 1
ATOM 7584 C C . VAL B 1 463 ? 12.57 -12.867 5.176 1 92 463 VAL B C 1
ATOM 7586 O O . VAL B 1 463 ? 11.695 -12.508 4.379 1 92 463 VAL B O 1
ATOM 7589 N N . ILE B 1 464 ? 12.273 -12.969 6.395 1 94.44 464 ILE B N 1
ATOM 7590 C CA . ILE B 1 464 ? 10.922 -12.906 6.941 1 94.44 464 ILE B CA 1
ATOM 7591 C C . ILE B 1 464 ? 10.398 -11.477 6.859 1 94.44 464 ILE B C 1
ATOM 7593 O O . ILE B 1 464 ? 9.281 -11.242 6.402 1 94.44 464 ILE B O 1
ATOM 7597 N N . PHE B 1 465 ? 11.219 -10.484 7.176 1 95.31 465 PHE B N 1
ATOM 7598 C CA . PHE B 1 465 ? 10.734 -9.117 7.352 1 95.31 465 PHE B CA 1
ATOM 7599 C C . PHE B 1 465 ? 10.867 -8.328 6.059 1 95.31 465 PHE B C 1
ATOM 7601 O O . PHE B 1 465 ? 10.508 -7.145 6.008 1 95.31 465 PHE B O 1
ATOM 7608 N N . THR B 1 466 ? 11.305 -9.016 5.016 1 94.5 466 THR B N 1
ATOM 7609 C CA . THR B 1 466 ? 11.305 -8.375 3.703 1 94.5 466 THR B CA 1
ATOM 7610 C C . THR B 1 466 ? 10.016 -8.688 2.949 1 94.5 466 THR B C 1
ATOM 7612 O O . THR B 1 466 ? 9.727 -8.07 1.921 1 94.5 466 THR B O 1
ATOM 7615 N N . SER B 1 467 ? 9.203 -9.578 3.473 1 96.56 467 SER B N 1
ATOM 7616 C CA . SER B 1 467 ? 7.926 -9.922 2.85 1 96.56 467 SER B CA 1
ATOM 7617 C C . SER B 1 467 ? 6.789 -9.078 3.416 1 96.56 467 SER B C 1
ATOM 7619 O O . SER B 1 467 ? 6.402 -9.25 4.574 1 96.56 467 SER B O 1
ATOM 7621 N N . PRO B 1 468 ? 6.188 -8.227 2.617 1 97.94 468 PRO B N 1
ATOM 7622 C CA . PRO B 1 468 ? 5.086 -7.391 3.104 1 97.94 468 PRO B CA 1
ATOM 7623 C C . PRO B 1 468 ? 3.908 -8.211 3.621 1 97.94 468 PRO B C 1
ATOM 7625 O O . PRO B 1 468 ? 3.342 -7.891 4.672 1 97.94 468 PRO B O 1
ATOM 7628 N N . ALA B 1 469 ? 3.562 -9.258 2.912 1 98.19 469 ALA B N 1
ATOM 7629 C CA . ALA B 1 469 ? 2.42 -10.078 3.291 1 98.19 469 ALA B CA 1
ATOM 7630 C C . ALA B 1 469 ? 2.652 -10.75 4.645 1 98.19 469 ALA B C 1
ATOM 7632 O O . ALA B 1 469 ? 1.736 -10.836 5.465 1 98.19 469 ALA B O 1
ATOM 7633 N N . THR B 1 470 ? 3.852 -11.195 4.859 1 98.06 470 THR B N 1
ATOM 7634 C CA . THR B 1 470 ? 4.168 -11.898 6.102 1 98.06 470 THR B CA 1
ATOM 7635 C C . THR B 1 470 ? 4.129 -10.938 7.289 1 98.06 470 THR B C 1
ATOM 7637 O O . THR B 1 470 ? 3.541 -11.25 8.328 1 98.06 470 THR B O 1
ATOM 7640 N N . VAL B 1 471 ? 4.719 -9.766 7.141 1 98.31 471 VAL B N 1
ATOM 7641 C CA . VAL B 1 471 ? 4.711 -8.781 8.211 1 98.31 471 VAL B CA 1
ATOM 7642 C C . VAL B 1 471 ? 3.275 -8.367 8.531 1 98.31 471 VAL B C 1
ATOM 7644 O O . VAL B 1 471 ? 2.875 -8.328 9.695 1 98.31 471 VAL B O 1
ATOM 7647 N N . ALA B 1 472 ? 2.52 -8.086 7.516 1 98.69 472 ALA B N 1
ATOM 7648 C CA . ALA B 1 472 ? 1.127 -7.688 7.703 1 98.69 472 ALA B CA 1
ATOM 7649 C C . ALA B 1 472 ? 0.324 -8.789 8.383 1 98.69 472 ALA B C 1
ATOM 7651 O O . ALA B 1 472 ? -0.515 -8.516 9.25 1 98.69 472 ALA B O 1
ATOM 7652 N N . GLY B 1 473 ? 0.579 -10.031 7.934 1 98.25 473 GLY B N 1
ATOM 7653 C CA . GLY B 1 473 ? -0.132 -11.156 8.531 1 98.25 473 GLY B CA 1
ATOM 7654 C C . GLY B 1 473 ? 0.164 -11.336 10.008 1 98.25 473 GLY B C 1
ATOM 7655 O O . GLY B 1 473 ? -0.747 -11.57 10.805 1 98.25 473 GLY B O 1
ATOM 7656 N N . ILE B 1 474 ? 1.403 -11.203 10.375 1 98 474 ILE B N 1
ATOM 7657 C CA . ILE B 1 474 ? 1.814 -11.352 11.766 1 98 474 ILE B CA 1
ATOM 7658 C C . ILE B 1 474 ? 1.167 -10.266 12.625 1 98 474 ILE B C 1
ATOM 7660 O O . ILE B 1 474 ? 0.585 -10.555 13.672 1 98 474 ILE B O 1
ATOM 7664 N N . VAL B 1 475 ? 1.217 -9.023 12.148 1 98.38 475 VAL B N 1
ATOM 7665 C CA . VAL B 1 475 ? 0.698 -7.895 12.914 1 98.38 475 VAL B CA 1
ATOM 7666 C C . VAL B 1 475 ? -0.823 -7.988 13.008 1 98.38 475 VAL B C 1
ATOM 7668 O O . VAL B 1 475 ? -1.399 -7.801 14.078 1 98.38 475 VAL B O 1
ATOM 7671 N N . ALA B 1 476 ? -1.484 -8.297 11.93 1 98.5 476 ALA B N 1
ATOM 7672 C CA . ALA B 1 476 ? -2.943 -8.359 11.898 1 98.5 476 ALA B CA 1
ATOM 7673 C C . ALA B 1 476 ? -3.461 -9.461 12.82 1 98.5 476 ALA B C 1
ATOM 7675 O O . ALA B 1 476 ? -4.398 -9.25 13.586 1 98.5 476 ALA B O 1
ATOM 7676 N N . LEU B 1 477 ? -2.869 -10.617 12.695 1 97.62 477 LEU B N 1
ATOM 7677 C CA . LEU B 1 477 ? -3.301 -11.75 13.508 1 97.62 477 LEU B CA 1
ATOM 7678 C C . LEU B 1 477 ? -3.049 -11.477 14.992 1 97.62 477 LEU B C 1
ATOM 7680 O O . LEU B 1 477 ? -3.906 -11.758 15.828 1 97.62 477 LEU B O 1
ATOM 7684 N N . PHE B 1 478 ? -1.885 -10.961 15.273 1 97.38 478 PHE B N 1
ATOM 7685 C CA . PHE B 1 478 ? -1.54 -10.672 16.656 1 97.38 478 PHE B CA 1
ATOM 7686 C C . PHE B 1 478 ? -2.518 -9.672 17.266 1 97.38 478 PHE B C 1
ATOM 7688 O O . PHE B 1 478 ? -3.039 -9.883 18.359 1 97.38 478 PHE B O 1
ATOM 7695 N N . LEU B 1 479 ? -2.746 -8.578 16.609 1 97.06 479 LEU B N 1
ATOM 7696 C CA . LEU B 1 479 ? -3.637 -7.543 17.109 1 97.06 479 LEU B CA 1
ATOM 7697 C C . LEU B 1 479 ? -5.07 -8.047 17.203 1 97.06 479 LEU B C 1
ATOM 7699 O O . LEU B 1 479 ? -5.785 -7.75 18.156 1 97.06 479 LEU B O 1
ATOM 7703 N N . ASP B 1 480 ? -5.52 -8.766 16.172 1 96.38 480 ASP B N 1
ATOM 7704 C CA . ASP B 1 480 ? -6.891 -9.266 16.156 1 96.38 480 ASP B CA 1
ATOM 7705 C C . ASP B 1 480 ? -7.145 -10.203 17.328 1 96.38 480 ASP B C 1
ATOM 7707 O O . ASP B 1 480 ? -8.242 -10.234 17.891 1 96.38 480 ASP B O 1
ATOM 7711 N N . LEU B 1 481 ? -6.145 -10.969 17.734 1 94.56 481 LEU B N 1
ATOM 7712 C CA . LEU B 1 481 ? -6.301 -11.953 18.797 1 94.56 481 LEU B CA 1
ATOM 7713 C C . LEU B 1 481 ? -6.129 -11.32 20.172 1 94.56 481 LEU B C 1
ATOM 7715 O O . LEU B 1 481 ? -6.664 -11.82 21.172 1 94.56 481 LEU B O 1
ATOM 7719 N N . THR B 1 482 ? -5.402 -10.242 20.266 1 93.94 482 THR B N 1
ATOM 7720 C CA . THR B 1 482 ? -5.027 -9.75 21.578 1 93.94 482 THR B CA 1
ATOM 7721 C C . THR B 1 482 ? -5.785 -8.469 21.922 1 93.94 482 THR B C 1
ATOM 7723 O O . THR B 1 482 ? -6.07 -8.195 23.094 1 93.94 482 THR B O 1
ATOM 7726 N N . LEU B 1 483 ? -6.098 -7.707 20.953 1 92.06 483 LEU B N 1
ATOM 7727 C CA . LEU B 1 483 ? -6.664 -6.387 21.219 1 92.06 483 LEU B CA 1
ATOM 7728 C C . LEU B 1 483 ? -8.141 -6.492 21.594 1 92.06 483 LEU B C 1
ATOM 7730 O O . LEU B 1 483 ? -8.938 -7.027 20.828 1 92.06 483 LEU B O 1
ATOM 7734 N N . ALA B 1 484 ? -8.516 -5.938 22.734 1 81.88 484 ALA B N 1
ATOM 7735 C CA . ALA B 1 484 ? -9.883 -5.805 23.234 1 81.88 484 ALA B CA 1
ATOM 7736 C C . ALA B 1 484 ? -10.656 -7.113 23.078 1 81.88 484 ALA B C 1
ATOM 7738 O O . ALA B 1 484 ? -11.812 -7.117 22.656 1 81.88 484 ALA B O 1
ATOM 7739 N N . ARG B 1 485 ? -10.125 -8.133 23.438 1 72.25 485 ARG B N 1
ATOM 7740 C CA . ARG B 1 485 ? -10.688 -9.461 23.219 1 72.25 485 ARG B CA 1
ATOM 7741 C C . ARG B 1 485 ? -11.953 -9.672 24.047 1 72.25 485 ARG B C 1
ATOM 7743 O O . ARG B 1 485 ? -12.867 -10.383 23.625 1 72.25 485 ARG B O 1
ATOM 7750 N N . GLU B 1 486 ? -12.016 -8.883 24.984 1 75.88 486 GLU B N 1
ATOM 7751 C CA . GLU B 1 486 ? -13.117 -9.148 25.906 1 75.88 486 GLU B CA 1
ATOM 7752 C C . GLU B 1 486 ? -14.359 -8.336 25.531 1 75.88 486 GLU B C 1
ATOM 7754 O O . GLU B 1 486 ? -15.438 -8.555 26.078 1 75.88 486 GLU B O 1
ATOM 7759 N N . HIS B 1 487 ? -14.18 -7.543 24.562 1 80.38 487 HIS B N 1
ATOM 7760 C CA . HIS B 1 487 ? -15.344 -6.754 24.156 1 80.38 487 HIS B CA 1
ATOM 7761 C C . HIS B 1 487 ? -16.344 -7.598 23.375 1 80.38 487 HIS B C 1
ATOM 7763 O O . HIS B 1 487 ? -15.945 -8.406 22.531 1 80.38 487 HIS B O 1
ATOM 7769 N N . VAL B 1 488 ? -17.531 -7.426 23.531 1 78.06 488 VAL B N 1
ATOM 7770 C CA . VAL B 1 488 ? -18.625 -8.25 23.016 1 78.06 488 VAL B CA 1
ATOM 7771 C C . VAL B 1 488 ? -18.688 -8.117 21.5 1 78.06 488 VAL B C 1
ATOM 7773 O O . VAL B 1 488 ? -19 -9.086 20.797 1 78.06 488 VAL B O 1
ATOM 7776 N N . ASN B 1 489 ? -18.281 -6.984 20.984 1 85.81 489 ASN B N 1
ATOM 7777 C CA . ASN B 1 489 ? -18.484 -6.73 19.562 1 85.81 489 ASN B CA 1
ATOM 7778 C C . ASN B 1 489 ? -17.25 -7.129 18.75 1 85.81 489 ASN B C 1
ATOM 7780 O O . ASN B 1 489 ? -17.25 -7.023 17.516 1 85.81 489 ASN B O 1
ATOM 7784 N N . THR B 1 490 ? -16.297 -7.648 19.453 1 87.81 490 THR B N 1
ATOM 7785 C CA . THR B 1 490 ? -15.039 -7.93 18.781 1 87.81 490 THR B CA 1
ATOM 7786 C C . THR B 1 490 ? -15.227 -9.016 17.719 1 87.81 490 THR B C 1
ATOM 7788 O O . THR B 1 490 ? -14.742 -8.875 16.594 1 87.81 490 THR B O 1
ATOM 7791 N N . LYS B 1 491 ? -15.945 -10.062 18.016 1 87.81 491 LYS B N 1
ATOM 7792 C CA . LYS B 1 491 ? -16.156 -11.172 17.094 1 87.81 491 LYS B CA 1
ATOM 7793 C C . LYS B 1 491 ? -16.969 -10.727 15.875 1 87.81 491 LYS B C 1
ATOM 7795 O O . LYS B 1 491 ? -16.656 -11.094 14.742 1 87.81 491 LYS B O 1
ATOM 7800 N N . LYS B 1 492 ? -17.938 -9.922 16.156 1 90.56 492 LYS B N 1
ATOM 7801 C CA . LYS B 1 492 ? -18.781 -9.43 15.078 1 90.56 492 LYS B CA 1
ATOM 7802 C C . LYS B 1 492 ? -18.031 -8.43 14.195 1 90.56 492 LYS B C 1
ATOM 7804 O O . LYS B 1 492 ? -18.188 -8.445 12.977 1 90.56 492 LYS B O 1
ATOM 7809 N N . ASP B 1 493 ? -17.234 -7.598 14.836 1 93.06 493 ASP B N 1
ATOM 7810 C CA . ASP B 1 493 ? -16.516 -6.566 14.094 1 93.06 493 ASP B CA 1
ATOM 7811 C C . ASP B 1 493 ? -15.445 -7.18 13.195 1 93.06 493 ASP B C 1
ATOM 7813 O O . ASP B 1 493 ? -15.141 -6.648 12.125 1 93.06 493 ASP B O 1
ATOM 7817 N N . SER B 1 494 ? -14.891 -8.32 13.641 1 95 494 SER B N 1
ATOM 7818 C CA . SER B 1 494 ? -13.812 -8.961 12.891 1 95 494 SER B CA 1
ATOM 7819 C C . SER B 1 494 ? -14.375 -9.859 11.789 1 95 494 SER B C 1
ATOM 7821 O O . SER B 1 494 ? -13.633 -10.297 10.906 1 95 494 SER B O 1
ATOM 7823 N N . GLY B 1 495 ? -15.656 -10.164 11.797 1 94.19 495 GLY B N 1
ATOM 7824 C CA . GLY B 1 495 ? -16.312 -10.984 10.781 1 94.19 495 GLY B CA 1
ATOM 7825 C C . GLY B 1 495 ? -16.172 -12.469 11.047 1 94.19 495 GLY B C 1
ATOM 7826 O O . GLY B 1 495 ? -16.406 -13.289 10.148 1 94.19 495 GLY B O 1
ATOM 7827 N N . ARG B 1 496 ? -15.836 -12.891 12.242 1 91.69 496 ARG B N 1
ATOM 7828 C CA . ARG B 1 496 ? -15.617 -14.289 12.594 1 91.69 496 ARG B CA 1
ATOM 7829 C C . ARG B 1 496 ? -16.906 -15.094 12.461 1 91.69 496 ARG B C 1
ATOM 7831 O O . ARG B 1 496 ? -16.875 -16.281 12.109 1 91.69 496 ARG B O 1
ATOM 7838 N N . HIS B 1 497 ? -18 -14.461 12.688 1 90.38 497 HIS B N 1
ATOM 7839 C CA . HIS B 1 497 ? -19.281 -15.164 12.633 1 90.38 497 HIS B CA 1
ATOM 7840 C C . HIS B 1 497 ? -19.625 -15.586 11.203 1 90.38 497 HIS B C 1
ATOM 7842 O O . HIS B 1 497 ? -20.312 -16.578 10.992 1 90.38 497 HIS B O 1
ATOM 7848 N N . TRP B 1 498 ? -19.125 -14.836 10.242 1 90.88 498 TRP B N 1
ATOM 7849 C CA . TRP B 1 498 ? -19.375 -15.18 8.844 1 90.88 498 TRP B CA 1
ATOM 7850 C C . TRP B 1 498 ? -18.625 -16.438 8.453 1 90.88 498 TRP B C 1
ATOM 7852 O O . TRP B 1 498 ? -19.094 -17.234 7.625 1 90.88 498 TRP B O 1
ATOM 7862 N N . TRP B 1 499 ? -17.406 -16.656 8.984 1 90.56 499 TRP B N 1
ATOM 7863 C CA . TRP B 1 499 ? -16.531 -17.734 8.578 1 90.56 499 TRP B CA 1
ATOM 7864 C C . TRP B 1 499 ? -16.703 -18.938 9.508 1 90.56 499 TRP B C 1
ATOM 7866 O O . TRP B 1 499 ? -16.156 -20.016 9.234 1 90.56 499 TRP B O 1
ATOM 7876 N N . ALA B 1 500 ? -17.422 -18.828 10.562 1 87.94 500 ALA B N 1
ATOM 7877 C CA . ALA B 1 500 ? -17.594 -19.891 11.547 1 87.94 500 ALA B CA 1
ATOM 7878 C C . ALA B 1 500 ? -18.172 -21.156 10.898 1 87.94 500 ALA B C 1
ATOM 7880 O O . ALA B 1 500 ? -17.781 -22.266 11.25 1 87.94 500 ALA B O 1
ATOM 7881 N N . LYS B 1 501 ? -18.984 -20.969 9.977 1 86 501 LYS B N 1
ATOM 7882 C CA . LYS B 1 501 ? -19.672 -22.094 9.344 1 86 501 LYS B CA 1
ATOM 7883 C C . LYS B 1 501 ? -18.734 -22.844 8.406 1 86 501 LYS B C 1
ATOM 7885 O O . LYS B 1 501 ? -19 -23.984 8.031 1 86 501 LYS B O 1
ATOM 7890 N N . PHE B 1 502 ? -17.609 -22.281 8.086 1 86.62 502 PHE B N 1
ATOM 7891 C CA . PHE B 1 502 ? -16.719 -22.906 7.109 1 86.62 502 PHE B CA 1
ATOM 7892 C C . PHE B 1 502 ? -15.477 -23.453 7.781 1 86.62 502 PHE B C 1
ATOM 7894 O O . PHE B 1 502 ? -14.578 -23.984 7.113 1 86.62 502 PHE B O 1
ATOM 7901 N N . LYS B 1 503 ? -15.383 -23.359 9.039 1 82.5 503 LYS B N 1
ATOM 7902 C CA . LYS B 1 503 ? -14.172 -23.734 9.766 1 82.5 503 LYS B CA 1
ATOM 7903 C C . LYS B 1 503 ? -13.906 -25.234 9.641 1 82.5 503 LYS B C 1
ATOM 7905 O O . LYS B 1 503 ? -12.75 -25.656 9.57 1 82.5 503 LYS B O 1
ATOM 7910 N N . HIS B 1 504 ? -14.984 -25.969 9.539 1 81.75 504 HIS B N 1
ATOM 7911 C CA . HIS B 1 504 ? -14.828 -27.406 9.422 1 81.75 504 HIS B CA 1
ATOM 7912 C C . HIS B 1 504 ? -15.375 -27.906 8.086 1 81.75 504 HIS B C 1
ATOM 7914 O O . HIS B 1 504 ? -16.391 -27.422 7.605 1 81.75 504 HIS B O 1
ATOM 7920 N N . PHE B 1 505 ? -14.719 -28.859 7.582 1 83.5 505 PHE B N 1
ATOM 7921 C CA . PHE B 1 505 ? -15.008 -29.406 6.258 1 83.5 505 PHE B CA 1
ATOM 7922 C C . PHE B 1 505 ? -16.453 -29.875 6.172 1 83.5 505 PHE B C 1
ATOM 7924 O O . PHE B 1 505 ? -17.141 -29.625 5.176 1 83.5 505 PHE B O 1
ATOM 7931 N N . ASP B 1 506 ? -16.969 -30.312 7.164 1 79.94 506 ASP B N 1
ATOM 7932 C CA . ASP B 1 506 ? -18.266 -30.984 7.121 1 79.94 506 ASP B CA 1
ATOM 7933 C C . ASP B 1 506 ? -19.406 -30 7.387 1 79.94 506 ASP B C 1
ATOM 7935 O O . ASP B 1 506 ? -20.578 -30.328 7.168 1 79.94 506 ASP B O 1
ATOM 7939 N N . ASN B 1 507 ? -19.078 -28.797 7.793 1 81.75 507 ASN B N 1
ATOM 7940 C CA . ASN B 1 507 ? -20.125 -27.844 8.141 1 81.75 507 ASN B CA 1
ATOM 7941 C C . ASN B 1 507 ? -20.844 -27.312 6.902 1 81.75 507 ASN B C 1
ATOM 7943 O O . ASN B 1 507 ? -22.016 -26.922 6.977 1 81.75 507 ASN B O 1
ATOM 7947 N N . ASP B 1 508 ? -20.141 -27.297 5.781 1 82.38 508 ASP B N 1
ATOM 7948 C CA . ASP B 1 508 ? -20.703 -26.859 4.508 1 82.38 508 ASP B CA 1
ATOM 7949 C C . ASP B 1 508 ? -20.828 -28.031 3.529 1 82.38 508 ASP B C 1
ATOM 7951 O O . ASP B 1 508 ? -19.812 -28.594 3.109 1 82.38 508 ASP B O 1
ATOM 7955 N N . PRO B 1 509 ? -22 -28.391 3.154 1 79.94 509 PRO B N 1
ATOM 7956 C CA . PRO B 1 509 ? -22.172 -29.516 2.244 1 79.94 509 PRO B CA 1
ATOM 7957 C C . PRO B 1 509 ? -21.5 -29.297 0.891 1 79.94 509 PRO B C 1
ATOM 7959 O O . PRO B 1 509 ? -21.188 -30.266 0.191 1 79.94 509 PRO B O 1
ATOM 7962 N N . ARG B 1 510 ? -21.297 -28.25 0.55 1 86 510 ARG B N 1
ATOM 7963 C CA . ARG B 1 510 ? -20.688 -27.938 -0.746 1 86 510 ARG B CA 1
ATOM 7964 C C . ARG B 1 510 ? -19.203 -28.281 -0.754 1 86 510 ARG B C 1
ATOM 7966 O O . ARG B 1 510 ? -18.594 -28.375 -1.818 1 86 510 ARG B O 1
ATOM 7973 N N . SER B 1 511 ? -18.609 -28.344 0.437 1 85.75 511 SER B N 1
ATOM 7974 C CA . SER B 1 511 ? -17.172 -28.625 0.561 1 85.75 511 SER B CA 1
ATOM 7975 C C . SER B 1 511 ? -16.797 -29.906 -0.165 1 85.75 511 SER B C 1
ATOM 7977 O O . SER B 1 511 ? -15.719 -30 -0.75 1 85.75 511 SER B O 1
ATOM 7979 N N . GLU B 1 512 ? -17.625 -30.859 -0.141 1 83.12 512 GLU B N 1
ATOM 7980 C CA . GLU B 1 512 ? -17.344 -32.125 -0.823 1 83.12 512 GLU B CA 1
ATOM 7981 C C . GLU B 1 512 ? -17.281 -31.938 -2.334 1 83.12 512 GLU B C 1
ATOM 7983 O O . GLU B 1 512 ? -16.438 -32.531 -3.004 1 83.12 512 GLU B O 1
ATOM 7988 N N . GLU B 1 513 ? -18.078 -31.172 -2.77 1 82.62 513 GLU B N 1
ATOM 7989 C CA . GLU B 1 513 ? -18.078 -30.891 -4.203 1 82.62 513 GLU B CA 1
ATOM 7990 C C . GLU B 1 513 ? -16.844 -30.109 -4.621 1 82.62 513 GLU B C 1
ATOM 7992 O O . GLU B 1 513 ? -16.266 -30.359 -5.68 1 82.62 513 GLU B O 1
ATOM 7997 N N . PHE B 1 514 ? -16.438 -29.219 -3.787 1 87 514 PHE B N 1
ATOM 7998 C CA . PHE B 1 514 ? -15.352 -28.312 -4.137 1 87 514 PHE B CA 1
ATOM 7999 C C . PHE B 1 514 ? -14 -29 -3.965 1 87 514 PHE B C 1
ATOM 8001 O O . PHE B 1 514 ? -13.102 -28.828 -4.789 1 87 514 PHE B O 1
ATOM 8008 N N . TYR B 1 515 ? -13.875 -29.844 -2.881 1 87.44 515 TYR B N 1
ATOM 8009 C CA . TYR B 1 515 ? -12.523 -30.156 -2.436 1 87.44 515 TYR B CA 1
ATOM 8010 C C . TYR B 1 515 ? -12.32 -31.672 -2.348 1 87.44 515 TYR B C 1
ATOM 8012 O O . TYR B 1 515 ? -11.242 -32.125 -1.977 1 87.44 515 TYR B O 1
ATOM 8020 N N . SER B 1 516 ? -13.312 -32.406 -2.695 1 83.88 516 SER B N 1
ATOM 8021 C CA . SER B 1 516 ? -13.164 -33.875 -2.604 1 83.88 516 SER B CA 1
ATOM 8022 C C . SER B 1 516 ? -12.047 -34.375 -3.514 1 83.88 516 SER B C 1
ATOM 8024 O O . SER B 1 516 ? -11.875 -33.875 -4.629 1 83.88 516 SER B O 1
ATOM 8026 N N . LEU B 1 517 ? -11.289 -35.281 -2.934 1 84.94 517 LEU B N 1
ATOM 8027 C CA . LEU B 1 517 ? -10.172 -35.844 -3.691 1 84.94 517 LEU B CA 1
ATOM 8028 C C . LEU B 1 517 ? -10.664 -36.781 -4.773 1 84.94 517 LEU B C 1
ATOM 8030 O O . LEU B 1 517 ? -11.711 -37.438 -4.609 1 84.94 517 LEU B O 1
ATOM 8034 N N . PRO B 1 518 ? -9.914 -36.844 -5.809 1 79.56 518 PRO B N 1
ATOM 8035 C CA . PRO B 1 518 ? -10.336 -37.719 -6.891 1 79.56 518 PRO B CA 1
ATOM 8036 C C . PRO B 1 518 ? -10.148 -39.219 -6.551 1 79.56 518 PRO B C 1
ATOM 8038 O O . PRO B 1 518 ? -9.414 -39.531 -5.613 1 79.56 518 PRO B O 1
ATOM 8041 N N . TYR B 1 519 ? -10.891 -40.062 -7.164 1 73.25 519 TYR B N 1
ATOM 8042 C CA . TYR B 1 519 ? -10.734 -41.5 -7.137 1 73.25 519 TYR B CA 1
ATOM 8043 C C . TYR B 1 519 ? -11.102 -42.062 -5.77 1 73.25 519 TYR B C 1
ATOM 8045 O O . TYR B 1 519 ? -10.508 -43.031 -5.309 1 73.25 519 TYR B O 1
ATOM 8053 N N . GLY B 1 520 ? -11.898 -41.312 -5.078 1 69.12 520 GLY B N 1
ATOM 8054 C CA . GLY B 1 520 ? -12.414 -41.812 -3.809 1 69.12 520 GLY B CA 1
ATOM 8055 C C . GLY B 1 520 ? -11.391 -41.75 -2.689 1 69.12 520 GLY B C 1
ATOM 8056 O O . GLY B 1 520 ? -11.547 -42.406 -1.662 1 69.12 520 GLY B O 1
ATOM 8057 N N . LEU B 1 521 ? -10.367 -40.969 -2.857 1 74 521 LEU B N 1
ATOM 8058 C CA . LEU B 1 521 ? -9.266 -40.906 -1.896 1 74 521 LEU B CA 1
ATOM 8059 C C . LEU B 1 521 ? -9.703 -40.188 -0.627 1 74 521 LEU B C 1
ATOM 8061 O O . LEU B 1 521 ? -9.039 -40.281 0.409 1 74 521 LEU B O 1
ATOM 8065 N N . SER B 1 522 ? -10.688 -39.5 -0.671 1 72.5 522 SER B N 1
ATOM 8066 C CA . SER B 1 522 ? -11.18 -38.781 0.489 1 72.5 522 SER B CA 1
ATOM 8067 C C . SER B 1 522 ? -11.508 -39.719 1.64 1 72.5 522 SER B C 1
ATOM 8069 O O . SER B 1 522 ? -11.523 -39.312 2.803 1 72.5 522 SER B O 1
ATOM 8071 N N . LYS B 1 523 ? -11.836 -40.844 1.255 1 61.22 523 LYS B N 1
ATOM 8072 C CA . LYS B 1 523 ? -12.156 -41.844 2.266 1 61.22 523 LYS B CA 1
ATOM 8073 C C . LYS B 1 523 ? -10.938 -42.188 3.117 1 61.22 523 LYS B C 1
ATOM 8075 O O . LYS B 1 523 ? -11.062 -42.406 4.32 1 61.22 523 LYS B O 1
ATOM 8080 N N . TYR B 1 524 ? -9.82 -42.125 2.508 1 56.91 524 TYR B N 1
ATOM 8081 C CA . TYR B 1 524 ? -8.586 -42.5 3.18 1 56.91 524 TYR B CA 1
ATOM 8082 C C . TYR B 1 524 ? -7.879 -41.312 3.787 1 56.91 524 TYR B C 1
ATOM 8084 O O . TYR B 1 524 ? -7.129 -41.438 4.754 1 56.91 524 TYR B O 1
ATOM 8092 N N . PHE B 1 525 ? -8.18 -40.188 3.238 1 63.94 525 PHE B N 1
ATOM 8093 C CA . PHE B 1 525 ? -7.535 -38.969 3.723 1 63.94 525 PHE B CA 1
ATOM 8094 C C . PHE B 1 525 ? -8.57 -37.906 4.043 1 63.94 525 PHE B C 1
ATOM 8096 O O . PHE B 1 525 ? -8.734 -36.938 3.289 1 63.94 525 PHE B O 1
ATOM 8103 N N . PRO B 1 526 ? -9.25 -38.156 5.141 1 54.53 526 PRO B N 1
ATOM 8104 C CA . PRO B 1 526 ? -10.328 -37.219 5.453 1 54.53 526 PRO B CA 1
ATOM 8105 C C . PRO B 1 526 ? -9.82 -35.844 5.82 1 54.53 526 PRO B C 1
ATOM 8107 O O . PRO B 1 526 ? -8.742 -35.719 6.406 1 54.53 526 PRO B O 1
ATOM 8110 N N . SER B 1 527 ? -10.43 -34.812 5.066 1 60.72 527 SER B N 1
ATOM 8111 C CA . SER B 1 527 ? -10.148 -33.406 5.422 1 60.72 527 SER B CA 1
ATOM 8112 C C . SER B 1 527 ? -10.844 -33.031 6.719 1 60.72 527 SER B C 1
ATOM 8114 O O . SER B 1 527 ? -12.047 -32.75 6.719 1 60.72 527 SER B O 1
ATOM 8116 N N . VAL B 1 528 ? -10.383 -33.5 7.902 1 57.44 528 VAL B N 1
ATOM 8117 C CA . VAL B 1 528 ? -11.055 -33.219 9.164 1 57.44 528 VAL B CA 1
ATOM 8118 C C . VAL B 1 528 ? -10.656 -31.844 9.664 1 57.44 528 VAL B C 1
ATOM 8120 O O . VAL B 1 528 ? -9.516 -31.406 9.469 1 57.44 528 VAL B O 1
#

Solvent-accessible surface area (backbone atoms only — not comparable to full-atom values): 49099 Å² total; per-residue (Å²): 124,78,78,77,77,55,79,83,66,79,56,58,58,83,71,65,71,45,42,63,88,50,78,22,33,45,86,37,74,70,57,67,71,57,26,50,55,50,4,49,42,48,40,58,62,52,41,46,56,44,47,50,52,40,67,60,50,32,52,62,26,38,30,54,50,44,53,31,28,50,34,34,29,33,36,33,31,51,22,14,50,36,17,40,46,33,41,53,68,22,44,34,49,44,52,45,33,27,64,33,78,70,30,49,61,50,41,50,56,55,37,66,36,74,83,46,66,76,43,81,48,39,63,57,18,22,38,54,40,44,14,36,46,13,23,10,32,37,61,20,15,49,52,39,28,49,34,10,70,70,43,54,45,19,56,58,49,61,72,52,29,40,53,26,44,20,40,16,19,21,23,53,19,47,59,47,28,72,53,8,43,39,37,9,52,57,24,47,85,53,6,48,54,28,34,52,45,32,46,40,34,42,58,44,42,51,66,70,49,78,53,95,58,68,54,45,33,55,42,18,66,55,52,29,53,53,53,42,49,51,50,34,45,51,40,47,73,72,44,74,46,73,86,45,58,68,66,45,31,53,32,48,27,58,84,56,65,50,30,47,81,33,28,49,67,72,46,74,76,47,69,45,70,68,44,76,60,34,80,46,72,62,48,22,52,30,36,32,31,30,48,52,44,34,49,50,43,27,50,28,45,48,55,38,28,29,39,42,13,40,33,55,72,76,22,20,34,41,54,9,36,26,36,17,42,47,12,50,37,19,29,50,25,17,42,44,43,34,80,41,45,56,22,54,29,52,51,48,39,7,44,24,50,67,44,19,47,11,19,34,63,26,43,46,40,15,19,49,51,29,41,53,34,21,27,31,21,40,65,32,20,56,65,60,28,55,37,56,11,49,44,8,25,50,37,41,53,14,22,8,38,28,18,23,42,13,60,38,36,49,63,52,28,33,63,64,38,66,67,50,29,45,42,51,11,37,14,44,33,46,13,49,8,44,16,50,35,42,52,50,33,27,74,75,70,72,42,51,78,56,83,56,97,42,68,53,58,22,47,26,50,43,52,42,42,48,34,25,21,47,41,5,30,54,45,15,43,51,43,65,67,61,50,55,63,82,44,82,56,45,50,60,37,28,16,38,69,76,49,57,56,30,52,41,43,78,67,36,78,60,42,54,73,61,51,56,40,64,93,66,42,37,76,80,54,65,59,104,123,79,79,76,78,57,79,83,68,79,57,60,60,81,70,66,72,45,43,63,90,49,78,23,33,45,86,38,75,69,58,68,71,57,24,48,54,49,4,49,42,49,38,58,62,52,40,46,56,44,46,50,53,39,66,61,49,32,52,63,26,40,30,56,48,45,53,34,28,50,32,34,27,35,36,33,31,52,23,13,51,37,18,40,46,32,41,54,67,23,43,34,50,43,51,46,34,26,60,34,78,71,29,50,62,47,41,48,57,54,37,66,35,73,80,47,65,77,44,82,49,40,64,58,18,22,36,52,38,46,16,36,45,13,24,11,33,37,61,20,15,51,54,39,29,48,34,9,70,71,43,56,45,19,55,59,48,62,72,54,26,41,52,26,44,21,41,16,19,20,23,53,20,46,59,48,28,72,54,8,44,38,36,9,52,57,24,47,85,52,6,50,55,28,35,52,45,32,47,40,34,43,57,44,42,50,65,70,49,77,54,95,58,68,54,46,35,56,41,17,64,55,52,30,51,52,53,42,48,52,52,34,45,50,39,48,73,72,45,72,46,72,85,47,59,68,67,45,34,52,31,47,27,57,83,55,64,50,31,48,81,33,28,48,66,71,47,75,76,48,70,46,69,68,42,75,60,33,78,45,71,60,49,22,52,30,34,31,31,31,48,51,46,34,49,50,41,26,51,28,46,51,55,38,30,30,39,40,13,39,34,55,70,76,21,19,37,41,53,8,36,25,36,17,42,48,11,50,36,20,31,50,27,17,42,43,43,34,80,42,45,58,23,55,30,52,51,47,38,7,45,24,50,67,45,19,46,11,20,34,63,28,45,45,40,14,18,50,49,28,42,52,34,20,28,31,21,40,66,33,20,55,64,59,29,56,37,54,10,48,44,8,24,51,36,41,54,15,21,8,38,28,18,23,43,13,60,38,35,50,63,53,28,32,62,64,39,67,67,48,29,45,44,52,11,38,14,45,34,47,13,50,9,44,17,50,35,42,51,50,34,27,74,75,70,73,42,51,78,58,81,56,97,43,68,54,58,21,47,27,50,44,52,41,42,48,33,25,21,46,42,5,30,53,46,14,42,50,44,65,67,59,51,53,61,81,44,84,58,44,50,59,35,29,15,38,68,76,49,57,55,30,52,43,43,79,66,35,78,60,42,55,74,59,51,55,38,63,93,65,44,37,77,80,54,64,61,103

Organism: Solanum pennellii (NCBI:txid28526)

Secondary structure (DSSP, 8-state):
------GGG--PPPP-SS-TT-SB-TT----HHHHHHHHHHHHHHHHHHHHHHHHHHHHHTT--HHHHHHHHHHHHHHHHHHHHHHHHTS--SS--EEE-GGGHHHHHHHHT-GGGTT--SHHHHHHHHHHHHHHHHHHHTHHHHHHHHTTHHHHHHHH--HHHHHHHHHHHHHTTGGGSHHHHGGGHHHHHHHHHHHHIIIIIHHHHS--SS-HHHHSHHHHHHHHHHHHHHHHHHTTTTTTS-HHHHHHH-SS--SHHHH--SS----TTTT-S----HHHHHHHHHHHHHHHHHHHHHHHHHHHHTT-PPPPHHHHHHHHHHHHHHHHHHHHHT-SS-EEE-HHHHHHHHHHTB--HHHHHHHHHHHHHHHHSHHHHHHHHTS-HHHHHHHHHHHHHHHHHHHHHGGGGS-TT-HHHHHHHHHHHHHHHHHHHHHHHHHHHHSS-S---S-HHHHHHHHHHHT-HHHHHHHHHHHHHHHTTTTSTTHHHHHTHHHHGGGSSGGGSTHHHHHHPPGGGGGGTS---/------GGG--PPPP-SS-TT-SB-TT----HHHHHHHHHHHHHHHHHHHHHHHHHHHHHTT--HHHHHHHHHHHHHHHHHHHHHHHHTS--SS--EEE-GGGHHHHHHHHT-GGGTT--SHHHHHHHHHHHHHHHHHHHTHHHHHHHHTTHHHHHHHH--HHHHHHHHHHHHHTTGGGSHHHHGGGHHHHHHHHHHHHIIIIIHHHHS--SS-HHHHTHHHHHHHHHHHHHHHHHHTTTTTTS-HHHHHHH-SS--SHHHH--SS----TTTT-S----HHHHHHHHHHHHHHHHHHHHHHHHHHHHTT-PPPPHHHHHHHHHHHHHHHHHHHHHT-SS-EEE-HHHHHHHHHHTB--HHHHHHHHHHHHHHHHSHHHHHHHHTS-HHHHHHHHHHHHHHHHHHHHHGGGGS-TT-HHHHHHHHHHHHHHHHHHHHHHHHHHHHSS-S---S-HHHHHHHHHHHT-HHHHHHHHHHHHHHHTTTTSTTHHHHHTHHHHGGGSSGGGSTHHHHHHPPGGGGGGTS---

InterPro domains:
  IPR006043 Nucleobase cation symporter 2 family [PF00860] (34-438)

Nearest PDB structures (foldseek):
  8jez-assembly1_A-2  TM=7.807E-01  e=4.864E-34  Homo sapiens
  8jew-assembly1_A-2  TM=7.748E-01  e=1.281E-33  Homo sapiens
  7ytw-assembly1_A  TM=7.590E-01  e=1.023E-30  Mus musculus
  8jf0-assembly1_A-2  TM=7.921E-01  e=6.840E-25  Homo sapiens
  5i6c-assembly1_B  TM=6.914E-01  e=2.646E-16  Aspergillus nidulans FGSC A4

Foldseek 3Di:
DPPPPPPVNPDDDDDDLFDPPFPFFAARDDDPVLLLLLLVLLLLLQLLVLLVLLVLQQVLLLHDLLVSLLLSLLQLQLQLVLLQCCCFFALVWLFGKGFDPLCSLLLSVLSNDPVLVVDPHSVSSSLQSLLQLLQLLQLLLVVLLCCQQVLVQLVVVLLDFLLLLLQLLLCLLVVCVCLAVVLLVLAVVLLVQLLVQLCCQQPPCCVVDVDPDNVSQQNSLVVSLVVSQVVLAVCVVVCVPVPPDPSSCLQRHLPPVSSLVSWDQFDAQDFQPSHHHDYDPLSNLLSNLSLVLLLLSQLSLSQLSCRLSRHGGAASLSSSSNSSSLSVSSNSCSRRRSSGGMHTDQLSSLSSNRNSHGYSSSSSSSSVVSNVCSRRSNNVSSSSSRRSSSSSSSSVRSSVSSSVSSVSSCSLADPVDPLSVVLSVVLNVQLPVQLVQQVVVCVVPVFGPDDDPDRSVRSSCSSQRNGSSNSSSVSNSVSLCPPPNVDPCSCRRSNVVVCVQNNAQVSDPCSCVSRPRPPNCCVVVPSD/DPPPPPPVVPDDDDDDLFDPPFPFFAARDDDPVLLLLLLVLLLLLQLLVLLVLLVLQQVLLLHDLQVSLLLSLLQLQLQLVLLQCCCFFALVWLFGKGFDPLCSLLLSVLSPDPVLVVDPHSVSSSLQSLLQLLQLLQLLLVVLLCCQQVLVQLVVVLLDFLLLLLQLLLCLLVVCVCLAVVLLVLAVVLLVQLLVQLCCQQPPCCVVDVDPDNVSQQNSLVVSLVVSQVVLAVCVVVCVPVPPDPSSCLQRHLPPVSSLVSWDQFDAQDFQPSHHHDYDPLSNLLSNLSLVLLLLSQLSLSQLSCRLSRHGGAASLSSSSNSSSLSVSSNSCSRRRSSGGMHTDQLSSLSSNRNSHGYSSSSSSSSVVSNVCSRRSNNVSSSSSRRSSSSSSSSVRSSVSSSVSSVSSCSLADPVDPLSVVLSVVLNVQLPVQLVQQVVVCVVPVFGPDDDPDRSVRSSCSSQRNGSSNSSSVSNSVSLCPPPNVDPCSCRRSNVVVCVQNNAQPSDPCSCVSRPRPPNCCVVVPSD

Radius of gyration: 28.7 Å; Cα contacts (8 Å, |Δi|>4): 2208; chains: 2; bounding box: 73×83×73 Å